Protein AF-0000000066056700 (afdb_homodimer)

Foldseek 3Di:
DPPDDDDDPPDDFFDVLLVQLLCCLAPFDADDPLLLLLLLLLVLLLLLQLLLCCLPPVVLVVLAAEDPPNDDADVLFFQAFLARGGYHLLRQLLNSLLSSQQLPQWWWAAALAIDGLSSLLSLLLRLLQSQQSVCVVVVNNVLFRFVLLSSSLSLQLLLQLRLQRHYPHLVVLFFHSLLSSLLSSLSSSCVSVVHDSQLSSQLNQCSQLVDGDGCVCQDPPNPDRCSSRSSSNSSSSSNVSSVVSVVPDGHDRYQAPPPPRHNCVPRVVVDDTDRPDRGHRLSSSWIFTRLARADPLLQQVLVFLLVVLVVCVVVVHACLPWWQAKEKEWAPVLCRRAPDDDADDALSNQRSHSLLSSQCCSRVSDGDHSLCSGPPHPSNPDVSSVSSSVRYDYDYDVVLHVQCSPSVRNWSKMKMWTATPVGDIDIDIDGHGQRGSPDPCNSVSSLVSSLVSLVSSEPNVLSVVLVVLSVDPCSRRHRSNVSSVSSYHDDDPPDD/DPPDDDDDPPDDFFDVLLVQLLCCLAPFDADDPLLLLLLLLLVLLLLLQLLLQCLPPVVLVVLAAEDPPNDDADVLFFQAFLARGGYHLLRQLLNSLLSSQQLVQWWWAAALAIDGLSSLLSLLLRLLQSQQSVCVVVVNNVLFRFVLLSSSLSLSLLLQLRLQRHYPHLVVLFFHSLLSSLLSSLSSSCVSVVHDSQLSSQLNQCSQLVDGDGCVCQDPPNPDRCSSRSSSNSSSSSNVSSVVSVVPDGHDRYQAPPPPRHNCVPRVVVDDTDRPDRGHRLSSSWIFTRLARADPLLQQVLVQLLVVLVVCVVVVHACLPWWQAKEKEWAPVLCRRQPDDDADDALSNQRSHSLLSSQCCSRVSDGDHSLCSGPPHPSNPDVSSVSSSVRYDYDYDVVLHVQCSPSVRNWSKMKMWTATPVGDIDIDIDGHGQRGSPDPCNSVSSLVSSLVSLVSSEPNVLSVVLVVLSVDPCSRRHRSNVSSVSSYHDDDPPDD

InterPro domains:
  IPR005656 MmgE/PrpD [PTHR16943] (7-490)
  IPR012705 2-methylcitrate dehydratase PrpD [TIGR02330] (15-488)
  IPR036148 MmgE/PrpD superfamily [SSF103378] (14-487)
  IPR042183 MmgE/PrpD superfamily, domain 1 [G3DSA:1.10.4100.10] (17-473)
  IPR042188 MmgE/PrpD superfamily, domain 2 [G3DSA:3.30.1330.120] (291-434)
  IPR045336 MmgE/PrpD, N-terminal [PF03972] (21-275)
  IPR045337 MmgE/PrpD, C-terminal [PF19305] (294-468)

Secondary structure (DSSP, 8-state):
-----PEE-PPPPPPHHHHHHHHHHHH-----HHHHHHHHHHHHHHHHHHHHHHHH-HHHHHH-SSPTTT----TT-EEPTTSS-EE-HHHHHHHHHHHHHTTS-SEEB-SSS-B-GGGGHHHHHHHHHHHHHHHHHTT-GGGPPBHHHHHHHHHHHHHHHHHHHHH--GGGGTB-THHHHHHHHHHHHHHHTT--HHHHHHHHHHHHHS---BSGGGSTT---THHHHHHHHHHHHHHHHHHHHHTT----TTTTTSTTTSHHHHTSTT------S-SSSHHHHHPEEPSSSS-GGGHHHHHHHHHHHHHHHHTT--HHHHEEEEEEEE-HHHHHHS-EES---SHHHHHT-HHHHHHHHHHH-S---GGGGSTTSGGGG-HHHHHHHHTEEEEE-HHHHHHHH-TTT----EEEEEEETTS-EEEEEESS-TTSTTSTTHHHHHHHHHHHHHTTTS-HHHHHHHHHHHHSGGGGGSBHHHHHHTTSPPP-----/-----PEE-PPPPPPHHHHHHHHHHHH-----HHHHHHHHHHHHHHHHHHHHHHHH-HHHHHH-SSPTTT----TT-EEPTTSS-EE-HHHHHHHHHHHHHTTS-SEEB-SSS-B-GGGGHHHHHHHHHHHHHHHHHTT-GGGPPBHHHHHHHHHHHHHHHHHHHHH--SGGGTB-THHHHHHHHHHHHHHHTT--HHHHHHHHHHHHHS---BSGGGSTT---THHHHHHHHHHHHHHHHHHHHHTT----TTTTTSTTTSHHHHTSTT------S-SSSHHHHHPEEPSSSS-GGGHHHHHHHHHHHHHHHHTT--HHHHEEEEEEEE-HHHHHHS-EES---SHHHHHT-HHHHHHHHHHH-S---GGGGSTTSGGGG-HHHHHHHHTEEEEE-HHHHHHHH-TTT----EEEEEEETTS-EEEEEESS-TTSTTSTTHHHHHHHHHHHHHTTTS-HHHHHHHHHHHHSGGGGGSBHHHHHHTTSPPP-----

Structure (mmCIF, N/CA/C/O backbone):
data_AF-0000000066056700-model_v1
#
loop_
_entity.id
_entity.type
_entity.pdbx_description
1 polymer '2-methylcitrate dehydratase-like protein oryR'
#
loop_
_atom_site.group_PDB
_atom_site.id
_atom_site.type_symbol
_atom_site.label_atom_id
_atom_site.label_alt_id
_atom_site.label_comp_id
_atom_site.label_asym_id
_atom_site.label_entity_id
_atom_site.label_seq_id
_atom_site.pdbx_PDB_ins_code
_atom_site.Cartn_x
_atom_site.Cartn_y
_atom_site.Cartn_z
_atom_site.occupancy
_atom_site.B_iso_or_equiv
_atom_site.auth_seq_id
_atom_site.auth_comp_id
_atom_site.auth_asym_id
_atom_site.auth_atom_id
_atom_site.pdbx_PDB_model_num
ATOM 1 N N . MET A 1 1 ? 27.094 -11.438 -21.078 1 29.12 1 MET A N 1
ATOM 2 C CA . MET A 1 1 ? 26.281 -11.141 -19.891 1 29.12 1 MET A CA 1
ATOM 3 C C . MET A 1 1 ? 26.453 -12.227 -18.828 1 29.12 1 MET A C 1
ATOM 5 O O . MET A 1 1 ? 26.297 -13.414 -19.125 1 29.12 1 MET A O 1
ATOM 9 N N . THR A 1 2 ? 27.297 -12.031 -17.922 1 39 2 THR A N 1
ATOM 10 C CA . THR A 1 2 ? 27.703 -12.945 -16.859 1 39 2 THR A CA 1
ATOM 11 C C . THR A 1 2 ? 26.484 -13.648 -16.266 1 39 2 THR A C 1
ATOM 13 O O . THR A 1 2 ? 25.484 -13.008 -15.938 1 39 2 THR A O 1
ATOM 16 N N . ILE A 1 3 ? 26.344 -14.906 -16.562 1 43.47 3 ILE A N 1
ATOM 17 C CA . ILE A 1 3 ? 25.344 -15.812 -16 1 43.47 3 ILE A CA 1
ATOM 18 C C . ILE A 1 3 ? 25.234 -15.594 -14.492 1 43.47 3 ILE A C 1
ATOM 20 O O . ILE A 1 3 ? 26.219 -15.711 -13.773 1 43.47 3 ILE A O 1
ATOM 24 N N . PRO A 1 4 ? 24.25 -14.969 -13.992 1 54.72 4 PRO A N 1
ATOM 25 C CA . PRO A 1 4 ? 24.266 -14.742 -12.539 1 54.72 4 PRO A CA 1
ATOM 26 C C . PRO A 1 4 ? 24.469 -16.031 -11.742 1 54.72 4 PRO A C 1
ATOM 28 O O . PRO A 1 4 ? 23.953 -17.078 -12.133 1 54.72 4 PRO A O 1
ATOM 31 N N . ALA A 1 5 ? 25.594 -16.219 -11.031 1 61.81 5 ALA A N 1
ATOM 32 C CA . ALA A 1 5 ? 25.844 -17.281 -10.055 1 61.81 5 ALA A CA 1
ATOM 33 C C . ALA A 1 5 ? 24.594 -17.562 -9.227 1 61.81 5 ALA A C 1
ATOM 35 O O . ALA A 1 5 ? 23.703 -16.734 -9.133 1 61.81 5 ALA A O 1
ATOM 36 N N . ALA A 1 6 ? 24.406 -18.875 -8.828 1 71.19 6 ALA A N 1
ATOM 37 C CA . ALA A 1 6 ? 23.312 -19.25 -7.945 1 71.19 6 ALA A CA 1
ATOM 38 C C . ALA A 1 6 ? 23.219 -18.312 -6.75 1 71.19 6 ALA A C 1
ATOM 40 O O . ALA A 1 6 ? 24.25 -17.891 -6.195 1 71.19 6 ALA A O 1
ATOM 41 N N . ASP A 1 7 ? 22 -18 -6.402 1 78.06 7 ASP A N 1
ATOM 42 C CA . ASP A 1 7 ? 21.828 -17.094 -5.266 1 78.06 7 ASP A CA 1
ATOM 43 C C . ASP A 1 7 ? 22.172 -17.812 -3.953 1 78.06 7 ASP A C 1
ATOM 45 O O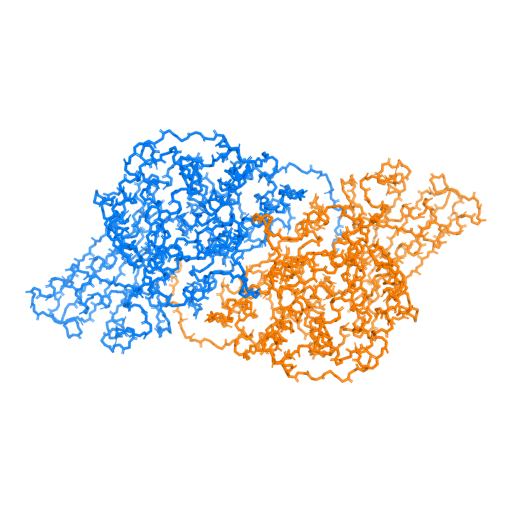 . ASP A 1 7 ? 21.906 -19 -3.795 1 78.06 7 ASP A O 1
ATOM 49 N N . ASP A 1 8 ? 22.969 -17.141 -3.145 1 80.19 8 ASP A N 1
ATOM 50 C CA . ASP A 1 8 ? 23.25 -17.625 -1.795 1 80.19 8 ASP A CA 1
ATOM 51 C C . ASP A 1 8 ? 22.016 -17.531 -0.902 1 80.19 8 ASP A C 1
ATOM 53 O O . ASP A 1 8 ? 21.516 -16.438 -0.629 1 80.19 8 ASP A O 1
ATOM 57 N N . ASN A 1 9 ? 21.531 -18.672 -0.328 1 88 9 ASN A N 1
ATOM 58 C CA . ASN A 1 9 ? 20.281 -18.719 0.423 1 88 9 ASN A CA 1
ATOM 59 C C . ASN A 1 9 ? 20.531 -18.812 1.925 1 88 9 ASN A C 1
ATOM 61 O O . ASN A 1 9 ? 19.641 -19.188 2.686 1 88 9 ASN A O 1
ATOM 65 N N . ASN A 1 10 ? 21.797 -18.469 2.363 1 86.44 10 ASN A N 1
ATOM 66 C CA . ASN A 1 10 ? 22.047 -18.438 3.801 1 86.44 10 ASN A CA 1
ATOM 67 C C . ASN A 1 10 ? 21.172 -17.391 4.492 1 86.44 10 ASN A C 1
ATOM 69 O O . ASN A 1 10 ? 20.984 -16.281 3.98 1 86.44 10 ASN A O 1
ATOM 73 N N . CYS A 1 11 ? 20.609 -17.859 5.582 1 83.5 11 CYS A N 1
ATOM 74 C CA . CYS A 1 11 ? 19.641 -17.016 6.273 1 83.5 11 CYS A CA 1
ATOM 75 C C . CYS A 1 11 ? 20.328 -15.844 6.953 1 83.5 11 CYS A C 1
ATOM 77 O O . CYS A 1 11 ? 21.156 -16.031 7.848 1 83.5 11 CYS A O 1
ATOM 79 N N . PRO A 1 12 ? 19.938 -14.703 6.652 1 87.69 12 PRO A N 1
ATOM 80 C CA . PRO A 1 12 ? 20.547 -13.539 7.297 1 87.69 12 PRO A CA 1
ATOM 81 C C . PRO A 1 12 ? 19.875 -13.18 8.617 1 87.69 12 PRO A C 1
ATOM 83 O O . PRO A 1 12 ? 18.781 -13.672 8.914 1 87.69 12 PRO A O 1
ATOM 86 N N . SER A 1 13 ? 20.609 -12.367 9.414 1 93.81 13 SER A N 1
ATOM 87 C CA . SER A 1 13 ? 19.953 -11.672 10.523 1 93.81 13 SER A CA 1
ATOM 88 C C . SER A 1 13 ? 19.047 -10.562 10.023 1 93.81 13 SER A C 1
ATOM 90 O O . SER A 1 13 ? 19.094 -10.188 8.852 1 93.81 13 SER A O 1
ATOM 92 N N . TYR A 1 14 ? 18.141 -10.102 10.906 1 97.44 14 TYR A N 1
ATOM 93 C CA . TYR A 1 14 ? 17.375 -8.922 10.523 1 97.44 14 TYR A CA 1
ATOM 94 C C . TYR A 1 14 ? 18.297 -7.73 10.289 1 97.44 14 TYR A C 1
ATOM 96 O O . TYR A 1 14 ? 19.344 -7.613 10.93 1 97.44 14 TYR A O 1
ATOM 104 N N . ASP A 1 15 ? 17.938 -6.891 9.367 1 98.56 15 ASP A N 1
ATOM 105 C CA . ASP A 1 15 ? 18.672 -5.637 9.164 1 98.56 15 ASP A CA 1
ATOM 106 C C . ASP A 1 15 ? 18.812 -4.875 10.477 1 98.56 15 ASP A C 1
ATOM 108 O O . ASP A 1 15 ? 17.875 -4.809 11.273 1 98.56 15 ASP A O 1
ATOM 112 N N . LYS A 1 16 ? 19.953 -4.293 10.727 1 98.25 16 LYS A N 1
ATOM 113 C CA . LYS A 1 16 ? 20.266 -3.596 11.977 1 98.25 16 LYS A CA 1
ATOM 114 C C . LYS A 1 16 ? 19.266 -2.484 12.25 1 98.25 16 LYS A C 1
ATOM 116 O O . LYS A 1 16 ? 18.906 -2.238 13.398 1 98.25 16 LYS A O 1
ATOM 121 N N . VAL A 1 17 ? 18.828 -1.78 11.25 1 98.38 17 VAL A N 1
ATOM 122 C CA . VAL A 1 17 ? 17.875 -0.684 11.398 1 98.38 17 VAL A CA 1
ATOM 123 C C . VAL A 1 17 ? 16.562 -1.215 11.953 1 98.38 17 VAL A C 1
ATOM 125 O O . VAL A 1 17 ? 15.914 -0.556 12.773 1 98.38 17 VAL A O 1
ATOM 128 N N . ILE A 1 18 ? 16.125 -2.359 11.484 1 98.88 18 ILE A N 1
ATOM 129 C CA . ILE A 1 18 ? 14.898 -2.98 11.977 1 98.88 18 ILE A CA 1
ATOM 130 C C . ILE A 1 18 ? 15.047 -3.311 13.461 1 98.88 18 ILE A C 1
ATOM 132 O O . ILE A 1 18 ? 14.148 -3.035 14.258 1 98.88 18 ILE A O 1
ATOM 136 N N . ASP A 1 19 ? 16.203 -3.896 13.82 1 98.75 19 ASP A N 1
ATOM 137 C CA . ASP A 1 19 ? 16.484 -4.195 15.219 1 98.75 19 ASP A CA 1
ATOM 138 C C . ASP A 1 19 ? 16.469 -2.926 16.062 1 98.75 19 ASP A C 1
ATOM 140 O O . ASP A 1 19 ? 15.914 -2.916 17.172 1 98.75 19 ASP A O 1
ATOM 144 N N . LEU A 1 20 ? 17.062 -1.905 15.578 1 98.75 20 LEU A N 1
ATOM 145 C CA . LEU A 1 20 ? 17.141 -0.638 16.297 1 98.75 20 LEU A CA 1
ATOM 146 C C . LEU A 1 20 ? 15.734 -0.099 16.594 1 98.75 20 LEU A C 1
ATOM 148 O O . LEU A 1 20 ? 15.461 0.346 17.719 1 98.75 20 LEU A O 1
ATOM 152 N N . ILE A 1 21 ? 14.859 -0.1 15.617 1 98.94 21 ILE A N 1
ATOM 153 C CA . ILE A 1 21 ? 13.5 0.406 15.742 1 98.94 21 ILE A CA 1
ATOM 154 C C . ILE A 1 21 ? 12.734 -0.421 16.781 1 98.94 21 ILE A C 1
ATOM 156 O O . ILE A 1 21 ? 12.094 0.131 17.672 1 98.94 21 ILE A O 1
ATOM 160 N N . VAL A 1 22 ? 12.805 -1.732 16.656 1 98.94 22 VAL A N 1
ATOM 161 C CA . VAL A 1 22 ? 12.031 -2.623 17.516 1 98.94 22 VAL A CA 1
ATOM 162 C C . VAL A 1 22 ? 12.57 -2.562 18.938 1 98.94 22 VAL A C 1
ATOM 164 O O . VAL A 1 22 ? 11.797 -2.523 19.906 1 98.94 22 VAL A O 1
ATOM 167 N N . ASP A 1 23 ? 13.914 -2.564 19.094 1 98.81 23 ASP A N 1
ATOM 168 C CA . ASP A 1 23 ? 14.508 -2.463 20.422 1 98.81 23 ASP A CA 1
ATOM 169 C C . ASP A 1 23 ? 14.07 -1.179 21.125 1 98.81 23 ASP A C 1
ATOM 171 O O . ASP A 1 23 ? 13.742 -1.192 22.312 1 98.81 23 ASP A O 1
ATOM 175 N N . TYR A 1 24 ? 14.078 -0.14 20.453 1 98.88 24 TYR A N 1
ATOM 176 C CA . TYR A 1 24 ? 13.617 1.125 21.016 1 98.88 24 TYR A CA 1
ATOM 177 C C . TYR A 1 24 ? 12.148 1.048 21.406 1 98.88 24 TYR A C 1
ATOM 179 O O . TYR A 1 24 ? 11.766 1.463 22.516 1 98.88 24 TYR A O 1
ATOM 187 N N . ALA A 1 25 ? 11.289 0.57 20.5 1 98.88 25 ALA A N 1
ATOM 188 C CA . ALA A 1 25 ? 9.852 0.498 20.734 1 98.88 25 ALA A CA 1
ATOM 189 C C . ALA A 1 25 ? 9.531 -0.302 21.984 1 98.88 25 ALA A C 1
ATOM 191 O O . ALA A 1 25 ? 8.602 0.033 22.734 1 98.88 25 ALA A O 1
ATOM 192 N N . TYR A 1 26 ? 10.297 -1.309 22.297 1 98.75 26 TYR A N 1
ATOM 193 C CA . TYR A 1 26 ? 9.953 -2.25 23.359 1 98.75 26 TYR A CA 1
ATOM 194 C C . TYR A 1 26 ? 10.703 -1.931 24.641 1 98.75 26 TYR A C 1
ATOM 196 O O . TYR A 1 26 ? 10.234 -2.24 25.734 1 98.75 26 TYR A O 1
ATOM 204 N N . ASP A 1 27 ? 11.867 -1.273 24.531 1 98.12 27 ASP A N 1
ATOM 205 C CA . ASP A 1 27 ? 12.734 -1.268 25.703 1 98.12 27 ASP A CA 1
ATOM 206 C C . ASP A 1 27 ? 12.898 0.145 26.266 1 98.12 27 ASP A C 1
ATOM 208 O O . ASP A 1 27 ? 13.18 0.323 27.453 1 98.12 27 ASP A O 1
ATOM 212 N N . TYR A 1 28 ? 12.859 1.125 25.453 1 98.44 28 TYR A N 1
ATOM 213 C CA . TYR A 1 28 ? 13.188 2.473 25.906 1 98.44 28 TYR A CA 1
ATOM 214 C C . TYR A 1 28 ? 12.141 2.992 26.891 1 98.44 28 TYR A C 1
ATOM 216 O O . TYR A 1 28 ? 10.938 2.904 26.625 1 98.44 28 TYR A O 1
ATOM 224 N N . GLU A 1 29 ? 12.539 3.463 28 1 98.44 29 GLU A N 1
ATOM 225 C CA . GLU A 1 29 ? 11.672 4.09 28.984 1 98.44 29 GLU A CA 1
ATOM 226 C C . GLU A 1 29 ? 11.711 5.613 28.875 1 98.44 29 GLU A C 1
ATOM 228 O O . GLU A 1 29 ? 12.781 6.219 28.922 1 98.44 29 GLU A O 1
ATOM 233 N N . ILE A 1 30 ? 10.586 6.238 28.75 1 98.31 30 ILE A N 1
ATOM 234 C CA . ILE A 1 30 ? 10.492 7.684 28.594 1 98.31 30 ILE A CA 1
ATOM 235 C C . ILE A 1 30 ? 10.633 8.359 29.953 1 98.31 30 ILE A C 1
ATOM 237 O O . ILE A 1 30 ? 9.766 8.211 30.812 1 98.31 30 ILE A O 1
ATOM 241 N N . ASP A 1 31 ? 11.656 9.086 30.156 1 97 31 ASP A N 1
ATOM 242 C CA . ASP A 1 31 ? 11.898 9.789 31.422 1 97 31 ASP A CA 1
ATOM 243 C C . ASP A 1 31 ? 11.938 11.297 31.203 1 97 31 ASP A C 1
ATOM 245 O O . ASP A 1 31 ? 12.633 12.016 31.922 1 97 31 ASP A O 1
ATOM 249 N N . SER A 1 32 ? 11.219 11.852 30.344 1 98.19 32 SER A N 1
ATOM 250 C CA . SER A 1 32 ? 11.188 13.273 30.016 1 98.19 32 SER A CA 1
ATOM 251 C C . SER A 1 32 ? 9.828 13.891 30.359 1 98.19 32 SER A C 1
ATOM 253 O O . SER A 1 32 ? 8.844 13.664 29.641 1 98.19 32 SER A O 1
ATOM 255 N N . PRO A 1 33 ? 9.789 14.688 31.438 1 97.75 33 PRO A N 1
ATOM 256 C CA . PRO A 1 33 ? 8.531 15.375 31.75 1 97.75 33 PRO A CA 1
ATOM 257 C C . PRO A 1 33 ? 8.039 16.25 30.594 1 97.75 33 PRO A C 1
ATOM 259 O O . PRO A 1 33 ? 6.836 16.328 30.344 1 97.75 33 PRO A O 1
ATOM 262 N N . ALA A 1 34 ? 8.938 16.891 29.891 1 97.69 34 ALA A N 1
ATOM 263 C CA . ALA A 1 34 ? 8.578 17.719 28.75 1 97.69 34 ALA A CA 1
ATOM 264 C C . ALA A 1 34 ? 7.906 16.891 27.656 1 97.69 34 ALA A C 1
ATOM 266 O O . ALA A 1 34 ? 6.938 17.344 27.031 1 97.69 34 ALA A O 1
ATOM 267 N N . ALA A 1 35 ? 8.438 15.688 27.406 1 98.69 35 ALA A N 1
ATOM 268 C CA . ALA A 1 35 ? 7.844 14.812 26.406 1 98.69 35 ALA A CA 1
ATOM 269 C C . ALA A 1 35 ? 6.414 14.438 26.781 1 98.69 35 ALA A C 1
ATOM 271 O O . ALA A 1 35 ? 5.523 14.43 25.922 1 98.69 35 ALA A O 1
ATOM 272 N N . TRP A 1 36 ? 6.195 14.125 28.031 1 98.44 36 TRP A N 1
ATOM 273 C CA . TRP A 1 36 ? 4.863 13.742 28.484 1 98.44 36 TRP A CA 1
ATOM 274 C C . TRP A 1 36 ? 3.885 14.898 28.328 1 98.44 36 TRP A C 1
ATOM 276 O O . TRP A 1 36 ? 2.754 14.711 27.875 1 98.44 36 TRP A O 1
ATOM 286 N N . THR A 1 37 ? 4.312 16.078 28.734 1 98 37 THR A N 1
ATOM 287 C CA . THR A 1 37 ? 3.477 17.266 28.625 1 98 37 THR A CA 1
ATOM 288 C C . THR A 1 37 ? 3.117 17.531 27.172 1 98 37 THR A C 1
ATOM 290 O O . THR A 1 37 ? 1.949 17.766 26.844 1 98 37 THR A O 1
ATOM 293 N N . ARG A 1 38 ? 4.062 17.5 26.312 1 98.5 38 ARG A N 1
ATOM 294 C CA . ARG A 1 38 ? 3.844 17.828 24.906 1 98.5 38 ARG A CA 1
ATOM 295 C C . ARG A 1 38 ? 3.098 16.703 24.188 1 98.5 38 ARG A C 1
ATOM 297 O O . ARG A 1 38 ? 2.375 16.953 23.234 1 98.5 38 ARG A O 1
ATOM 304 N N . ALA A 1 39 ? 3.27 15.453 24.703 1 98.81 39 ALA A N 1
ATOM 305 C CA . ALA A 1 39 ? 2.482 14.359 24.156 1 98.81 39 ALA A CA 1
ATOM 306 C C . ALA A 1 39 ? 0.99 14.586 24.375 1 98.81 39 ALA A C 1
ATOM 308 O O . ALA A 1 39 ? 0.173 14.273 23.5 1 98.81 39 ALA A O 1
ATOM 309 N N . LYS A 1 40 ? 0.618 15.055 25.547 1 98.69 40 LYS A N 1
ATOM 310 C CA . LYS A 1 40 ? -0.779 15.383 25.812 1 98.69 40 LYS A CA 1
ATOM 311 C C . LYS A 1 40 ? -1.273 16.5 24.891 1 98.69 40 LYS A C 1
ATOM 313 O O . LYS A 1 40 ? -2.396 16.438 24.391 1 98.69 40 LYS A O 1
ATOM 318 N N . ALA A 1 41 ? -0.438 17.484 24.656 1 98.56 41 ALA A N 1
ATOM 319 C CA . ALA A 1 41 ? -0.779 18.562 23.734 1 98.56 41 ALA A CA 1
ATOM 320 C C . ALA A 1 41 ? -0.946 18.031 22.312 1 98.56 41 ALA A C 1
ATOM 322 O O . ALA A 1 41 ? -1.882 18.422 21.609 1 98.56 41 ALA A O 1
ATOM 323 N N . ALA A 1 42 ? -0.01 17.188 21.891 1 98.81 42 ALA A N 1
ATOM 324 C CA . ALA A 1 42 ? -0.068 16.594 20.562 1 98.81 42 ALA A CA 1
ATOM 325 C C . ALA A 1 42 ? -1.352 15.789 20.375 1 98.81 42 ALA A C 1
ATOM 327 O O . ALA A 1 42 ? -1.965 15.82 19.312 1 98.81 42 ALA A O 1
ATOM 328 N N . LEU A 1 43 ? -1.718 15.062 21.375 1 98.88 43 LEU A N 1
ATOM 329 C CA . LEU A 1 43 ? -2.92 14.234 21.359 1 98.88 43 LEU A CA 1
ATOM 330 C C . LEU A 1 43 ? -4.16 15.086 21.094 1 98.88 43 LEU A C 1
ATOM 332 O O . LEU A 1 43 ? -4.926 14.805 20.172 1 98.88 43 LEU A O 1
ATOM 336 N N . ILE A 1 44 ? -4.371 16.125 21.875 1 98.69 44 ILE A N 1
ATOM 337 C CA . ILE A 1 44 ? -5.59 16.922 21.766 1 98.69 44 ILE A CA 1
ATOM 338 C C . ILE A 1 44 ? -5.551 17.75 20.5 1 98.69 44 ILE A C 1
ATOM 340 O O . ILE A 1 44 ? -6.586 17.984 19.859 1 98.69 44 ILE A O 1
ATOM 344 N N . ASP A 1 45 ? -4.34 18.219 20.109 1 98.75 45 ASP A N 1
ATOM 345 C CA . ASP A 1 45 ? -4.184 18.938 18.859 1 98.75 45 ASP A CA 1
ATOM 346 C C . ASP A 1 45 ? -4.594 18.078 17.672 1 98.75 45 ASP A C 1
ATOM 348 O O . ASP A 1 45 ? -5.344 18.531 16.797 1 98.75 45 ASP A O 1
ATOM 352 N N . ALA A 1 46 ? -4.105 16.891 17.641 1 98.88 46 ALA A N 1
ATOM 353 C CA . ALA A 1 46 ? -4.395 15.961 16.547 1 98.88 46 ALA A CA 1
ATOM 354 C C . ALA A 1 46 ? -5.883 15.633 16.484 1 98.88 46 ALA A C 1
ATOM 356 O O . ALA A 1 46 ? -6.477 15.609 15.414 1 98.88 46 ALA A O 1
ATOM 357 N N . LEU A 1 47 ? -6.453 15.352 17.609 1 98.88 47 LEU A N 1
ATOM 358 C CA . LEU A 1 47 ? -7.875 15.016 17.625 1 98.88 47 LEU A CA 1
ATOM 359 C C . LEU A 1 47 ? -8.727 16.234 17.281 1 98.88 47 LEU A C 1
ATOM 361 O O . LEU A 1 47 ? -9.781 16.094 16.656 1 98.88 47 LEU A O 1
ATOM 365 N N . GLY A 1 48 ? -8.305 17.422 17.75 1 98.69 48 GLY A N 1
ATOM 366 C CA . GLY A 1 48 ? -8.961 18.641 17.297 1 98.69 48 GLY A CA 1
ATOM 367 C C . GLY A 1 48 ? -8.914 18.812 15.789 1 98.69 48 GLY A C 1
ATOM 368 O O . GLY A 1 48 ? -9.93 19.141 15.172 1 98.69 48 GLY A O 1
ATOM 369 N N . ALA A 1 49 ? -7.75 18.641 15.219 1 98.25 49 ALA A N 1
ATOM 370 C CA . ALA A 1 49 ? -7.594 18.734 13.766 1 98.25 49 ALA A CA 1
ATOM 371 C C . ALA A 1 49 ? -8.477 17.719 13.047 1 98.25 49 ALA A C 1
ATOM 373 O O . ALA A 1 49 ? -9.047 18.016 11.992 1 98.25 49 ALA A O 1
ATOM 374 N N . ALA A 1 50 ? -8.555 16.516 13.602 1 98.75 50 ALA A N 1
ATOM 375 C CA . ALA A 1 50 ? -9.391 15.469 13.023 1 98.75 50 ALA A CA 1
ATOM 376 C C . ALA A 1 50 ? -10.844 15.922 12.922 1 98.75 50 ALA A C 1
ATOM 378 O O . ALA A 1 50 ? -11.477 15.773 11.875 1 98.75 50 ALA A O 1
ATOM 379 N N . ILE A 1 51 ? -11.352 16.438 14 1 98.5 51 ILE A N 1
ATOM 380 C CA . ILE A 1 51 ? -12.742 16.891 14.047 1 98.5 51 ILE A CA 1
ATOM 381 C C . ILE A 1 51 ? -12.938 18.078 13.102 1 98.5 51 ILE A C 1
ATOM 383 O O . ILE A 1 51 ? -13.945 18.141 12.398 1 98.5 51 ILE A O 1
ATOM 387 N N . GLU A 1 52 ? -11.961 18.984 13.062 1 97.44 52 GLU A N 1
ATOM 388 C CA . GLU A 1 52 ? -12.008 20.109 12.133 1 97.44 52 GLU A CA 1
ATOM 389 C C . GLU A 1 52 ? -12.117 19.625 10.688 1 97.44 52 GLU A C 1
ATOM 391 O O . GLU A 1 52 ? -12.914 20.156 9.906 1 97.44 52 GLU A O 1
ATOM 396 N N . SER A 1 53 ? -11.398 18.625 10.312 1 97.19 53 SER A N 1
ATOM 397 C CA . SER A 1 53 ? -11.352 18.125 8.945 1 97.19 53 SER A CA 1
ATOM 398 C C . SER A 1 53 ? -12.719 17.625 8.492 1 97.19 53 SER A C 1
ATOM 400 O O . SER A 1 53 ? -13.188 17.984 7.41 1 97.19 53 SER A O 1
ATOM 402 N N . ILE A 1 54 ? -13.375 16.766 9.266 1 96.75 54 ILE A N 1
ATOM 403 C CA . ILE A 1 54 ? -14.625 16.156 8.805 1 96.75 54 ILE A CA 1
ATOM 404 C C . ILE A 1 54 ? -15.75 17.188 8.867 1 96.75 54 ILE A C 1
ATOM 406 O O . ILE A 1 54 ? -16.766 17.047 8.18 1 96.75 54 ILE A O 1
ATOM 410 N N . HIS A 1 55 ? -15.555 18.25 9.703 1 95.62 55 HIS A N 1
ATOM 411 C CA . HIS A 1 55 ? -16.578 19.281 9.789 1 95.62 55 HIS A CA 1
ATOM 412 C C . HIS A 1 55 ? -16.438 20.281 8.633 1 95.62 55 HIS A C 1
ATOM 414 O O . HIS A 1 55 ? -17.453 20.734 8.078 1 95.62 55 HIS A O 1
ATOM 420 N N . THR A 1 56 ? -15.227 20.609 8.266 1 93.12 56 THR A N 1
ATOM 421 C CA . THR A 1 56 ? -15.023 21.75 7.363 1 93.12 56 THR A CA 1
ATOM 422 C C . THR A 1 56 ? -14.727 21.266 5.949 1 93.12 56 THR A C 1
ATOM 424 O O . THR A 1 56 ? -14.797 22.031 4.992 1 93.12 56 THR A O 1
ATOM 427 N N . SER A 1 57 ? -14.375 20.062 5.762 1 93.62 57 SER A N 1
ATOM 428 C CA . SER A 1 57 ? -14.055 19.531 4.438 1 93.62 57 SER A CA 1
ATOM 429 C C . SER A 1 57 ? -15.031 18.438 4.027 1 93.62 57 SER A C 1
ATOM 431 O O . SER A 1 57 ? -14.906 17.297 4.473 1 93.62 57 SER A O 1
ATOM 433 N N . PRO A 1 58 ? -15.914 18.75 3.127 1 93.38 58 PRO A N 1
ATOM 434 C CA . PRO A 1 58 ? -16.812 17.719 2.617 1 93.38 58 PRO A CA 1
ATOM 435 C C . PRO A 1 58 ? -16.062 16.578 1.924 1 93.38 58 PRO A C 1
ATOM 437 O O . PRO A 1 58 ? -16.5 15.43 1.969 1 93.38 58 PRO A O 1
ATOM 440 N N . GLU A 1 59 ? -14.922 16.875 1.312 1 93.38 59 GLU A N 1
ATOM 441 C CA . GLU A 1 59 ? -14.125 15.867 0.639 1 93.38 59 GLU A CA 1
ATOM 442 C C . GLU A 1 59 ? -13.562 14.859 1.636 1 93.38 59 GLU A C 1
ATOM 444 O O . GLU A 1 59 ? -13.578 13.648 1.383 1 93.38 59 GLU A O 1
ATOM 449 N N . CYS A 1 60 ? -13.078 15.352 2.738 1 95.75 60 CYS A N 1
ATOM 450 C CA . CYS A 1 60 ? -12.586 14.461 3.787 1 95.75 60 CYS A CA 1
ATOM 451 C C . CYS A 1 60 ? -13.727 13.617 4.355 1 95.75 60 CYS A C 1
ATOM 453 O O . CYS A 1 60 ? -13.586 12.406 4.504 1 95.75 60 CYS A O 1
ATOM 455 N N . ALA A 1 61 ? -14.859 14.258 4.648 1 96.44 61 ALA A N 1
ATOM 456 C CA . ALA A 1 61 ? -16 13.586 5.254 1 96.44 61 ALA A CA 1
ATOM 457 C C . ALA A 1 61 ? -16.531 12.469 4.352 1 96.44 61 ALA A C 1
ATOM 459 O O . ALA A 1 61 ? -17 11.438 4.836 1 96.44 61 ALA A O 1
ATOM 460 N N . ALA A 1 62 ? -16.406 12.641 3.074 1 95.69 62 ALA A N 1
ATOM 461 C CA . ALA A 1 62 ? -16.938 11.688 2.111 1 95.69 62 ALA A CA 1
ATOM 462 C C . ALA A 1 62 ? -16.156 10.375 2.139 1 95.69 62 ALA A C 1
ATOM 464 O O . ALA A 1 62 ? -16.656 9.336 1.701 1 95.69 62 ALA A O 1
ATOM 465 N N . MET A 1 63 ? -14.945 10.344 2.65 1 96.25 63 MET A N 1
ATOM 466 C CA . MET A 1 63 ? -14.078 9.172 2.6 1 96.25 63 MET A CA 1
ATOM 467 C C . MET A 1 63 ? -14.172 8.367 3.891 1 96.25 63 MET A C 1
ATOM 469 O O . MET A 1 63 ? -13.703 7.227 3.955 1 96.25 63 MET A O 1
ATOM 473 N N . ILE A 1 64 ? -14.758 8.953 4.953 1 95.69 64 ILE A N 1
ATOM 474 C CA . ILE A 1 64 ? -14.688 8.312 6.262 1 95.69 64 ILE A CA 1
ATOM 475 C C . ILE A 1 64 ? -15.922 7.445 6.477 1 95.69 64 ILE A C 1
ATOM 477 O O . ILE A 1 64 ? -16.953 7.641 5.82 1 95.69 64 ILE A O 1
ATOM 481 N N . GLY A 1 65 ? -15.82 6.496 7.355 1 92.62 65 GLY A N 1
ATOM 482 C CA . GLY A 1 65 ? -16.922 5.598 7.668 1 92.62 65 GLY A CA 1
ATOM 483 C C . GLY A 1 65 ? -16.734 4.211 7.082 1 92.62 65 GLY A C 1
ATOM 484 O O . GLY A 1 65 ? -15.656 3.863 6.609 1 92.62 65 GLY A O 1
ATOM 485 N N . PRO A 1 66 ? -17.766 3.383 7.145 1 88.31 66 PRO A N 1
ATOM 486 C CA . PRO A 1 66 ? -17.656 1.978 6.746 1 88.31 66 PRO A CA 1
ATOM 487 C C . PRO A 1 66 ? -17.297 1.809 5.273 1 88.31 66 PRO A C 1
ATOM 489 O O . PRO A 1 66 ? -17.703 2.615 4.434 1 88.31 66 PRO A O 1
ATOM 492 N N . VAL A 1 67 ? -16.562 0.778 5.047 1 83.75 67 VAL A N 1
ATOM 493 C CA . VAL A 1 67 ? -16.203 0.419 3.678 1 83.75 67 VAL A CA 1
ATOM 494 C C . VAL A 1 67 ? -17.422 -0.124 2.943 1 83.75 67 VAL A C 1
ATOM 496 O O . VAL A 1 67 ? -18.328 -0.705 3.561 1 83.75 67 VAL A O 1
ATOM 499 N N . TRP A 1 68 ? -17.5 0.059 1.727 1 82.56 68 TRP A N 1
ATOM 500 C CA . TRP A 1 68 ? -18.562 -0.448 0.854 1 82.56 68 TRP A CA 1
ATOM 501 C C . TRP A 1 68 ? -18.609 -1.973 0.88 1 82.56 68 TRP A C 1
ATOM 503 O O . TRP A 1 68 ? -17.562 -2.629 0.799 1 82.56 68 TRP A O 1
ATOM 513 N N . PRO A 1 69 ? -19.828 -2.656 0.888 1 76.94 69 PRO A N 1
ATOM 514 C CA . PRO A 1 69 ? -21.156 -2.047 0.999 1 76.94 69 PRO A CA 1
ATOM 515 C C . PRO A 1 69 ? -21.469 -1.555 2.41 1 76.94 69 PRO A C 1
ATOM 517 O O . PRO A 1 69 ? -20.938 -2.102 3.387 1 76.94 69 PRO A O 1
ATOM 520 N N . GLN A 1 70 ? -22 -0.184 2.449 1 64.19 70 GLN A N 1
ATOM 521 C CA . GLN A 1 70 ? -22.25 0.523 3.701 1 64.19 70 GLN A CA 1
ATOM 522 C C . GLN A 1 70 ? -22.781 -0.426 4.773 1 64.19 70 GLN A C 1
ATOM 524 O O . GLN A 1 70 ? -23.875 -0.968 4.645 1 64.19 70 GLN A O 1
ATOM 529 N N . THR A 1 71 ? -21.672 -1.073 5.242 1 58.41 71 THR A N 1
ATOM 530 C CA . THR A 1 71 ? -21.797 -2.133 6.238 1 58.41 71 THR A CA 1
ATOM 531 C C . THR A 1 71 ? -22.25 -1.566 7.578 1 58.41 71 THR A C 1
ATOM 533 O O . THR A 1 71 ? -22.125 -0.367 7.828 1 58.41 71 THR A O 1
ATOM 536 N N . ALA A 1 72 ? -22.641 -2.453 8.258 1 62.72 72 ALA A N 1
ATOM 537 C CA . ALA A 1 72 ? -23.125 -2.568 9.633 1 62.72 72 ALA A CA 1
ATOM 538 C C . ALA A 1 72 ? -22.078 -2.111 10.633 1 62.72 72 ALA A C 1
ATOM 540 O O . ALA A 1 72 ? -20.891 -2.062 10.305 1 62.72 72 ALA A O 1
ATOM 541 N N . THR A 1 73 ? -22.359 -1.484 11.516 1 82.25 73 THR A N 1
ATOM 542 C CA . THR A 1 73 ? -21.609 -1.245 12.742 1 82.25 73 THR A CA 1
ATOM 543 C C . THR A 1 73 ? -20.766 -2.463 13.102 1 82.25 73 THR A C 1
ATOM 545 O O . THR A 1 73 ? -21.25 -3.598 13.039 1 82.25 73 THR A O 1
ATOM 548 N N . VAL A 1 74 ? -19.422 -2.264 13.211 1 86.31 74 VAL A N 1
ATOM 549 C CA . VAL A 1 74 ? -18.547 -3.34 13.664 1 86.31 74 VAL A CA 1
ATOM 550 C C . VAL A 1 74 ? -18.531 -3.395 15.188 1 86.31 74 VAL A C 1
ATOM 552 O O . VAL A 1 74 ? -17.891 -2.566 15.836 1 86.31 74 VAL A O 1
ATOM 555 N N . PRO A 1 75 ? -19.234 -4.344 15.734 1 86.44 75 PRO A N 1
ATOM 556 C CA . PRO A 1 75 ? -19.203 -4.434 17.188 1 86.44 75 PRO A CA 1
ATOM 557 C C . PRO A 1 75 ? -17.781 -4.566 17.75 1 86.44 75 PRO A C 1
ATOM 559 O O . PRO A 1 75 ? -17 -5.391 17.266 1 86.44 75 PRO A O 1
ATOM 562 N N . GLY A 1 76 ? -17.469 -3.736 18.703 1 90.81 76 GLY A N 1
ATOM 563 C CA . GLY A 1 76 ? -16.156 -3.77 19.312 1 90.81 76 GLY A CA 1
ATOM 564 C C . GLY A 1 76 ? -15.102 -3.051 18.484 1 90.81 76 GLY A C 1
ATOM 565 O O . GLY A 1 76 ? -13.938 -2.98 18.875 1 90.81 76 GLY A O 1
ATOM 566 N N . GLY A 1 77 ? -15.555 -2.529 17.312 1 93.81 77 GLY A N 1
ATOM 567 C CA . GLY A 1 77 ? -14.625 -1.807 16.453 1 93.81 77 GLY A CA 1
ATOM 568 C C . GLY A 1 77 ? -14.281 -0.425 16.984 1 93.81 77 GLY A C 1
ATOM 569 O O . GLY A 1 77 ? -14.672 -0.064 18.094 1 93.81 77 GLY A O 1
ATOM 570 N N . PHE A 1 78 ? -13.57 0.293 16.25 1 96.62 78 PHE A N 1
ATOM 571 C CA . PHE A 1 78 ? -13.133 1.637 16.609 1 96.62 78 PHE A CA 1
ATOM 572 C C . PHE A 1 78 ? -14.273 2.633 16.484 1 96.62 78 PHE A C 1
ATOM 574 O O . PHE A 1 78 ? -14.898 2.73 15.414 1 96.62 78 PHE A O 1
ATOM 581 N N . ARG A 1 79 ? -14.531 3.322 17.516 1 96.94 79 ARG A N 1
ATOM 582 C CA . ARG A 1 79 ? -15.484 4.422 17.438 1 96.94 79 ARG A CA 1
ATOM 583 C C . ARG A 1 79 ? -14.812 5.707 16.969 1 96.94 79 ARG A C 1
ATOM 585 O O . ARG A 1 79 ? -13.93 6.234 17.641 1 96.94 79 ARG A O 1
ATOM 592 N N . LEU A 1 80 ? -15.234 6.199 15.844 1 97.62 80 LEU A N 1
ATOM 593 C CA . LEU A 1 80 ? -14.555 7.297 15.172 1 97.62 80 LEU A CA 1
ATOM 594 C C . LEU A 1 80 ? -14.945 8.641 15.789 1 97.62 80 LEU A C 1
ATOM 596 O O . LEU A 1 80 ? -16.109 9.016 15.766 1 97.62 80 LEU A O 1
ATOM 600 N N . PRO A 1 81 ? -13.977 9.383 16.328 1 98.38 81 PRO A N 1
ATOM 601 C CA . PRO A 1 81 ? -14.258 10.664 16.969 1 98.38 81 PRO A CA 1
ATOM 602 C C . PRO A 1 81 ? -15.055 11.609 16.078 1 98.38 81 PRO A C 1
ATOM 604 O O . PRO A 1 81 ? -14.734 11.766 14.891 1 98.38 81 PRO A O 1
ATOM 607 N N . GLY A 1 82 ? -16.016 12.25 16.703 1 97.81 82 GLY A N 1
ATOM 608 C CA . GLY A 1 82 ? -16.812 13.25 16 1 97.81 82 GLY A CA 1
ATOM 609 C C . GLY A 1 82 ? -17.906 12.641 15.133 1 97.81 82 GLY A C 1
ATOM 610 O O . GLY A 1 82 ? -18.625 13.359 14.438 1 97.81 82 GLY A O 1
ATOM 611 N N . THR A 1 83 ? -18.078 11.289 15.133 1 96.25 83 THR A N 1
ATOM 612 C CA . THR A 1 83 ? -19.062 10.602 14.305 1 96.25 83 THR A CA 1
ATOM 613 C C . THR A 1 83 ? -19.781 9.516 15.102 1 96.25 83 THR A C 1
ATOM 615 O O . THR A 1 83 ? -19.5 9.328 16.297 1 96.25 83 THR A O 1
ATOM 618 N N . GLN A 1 84 ? -20.734 8.836 14.414 1 94.19 84 GLN A N 1
ATOM 619 C CA . GLN A 1 84 ? -21.406 7.688 15 1 94.19 84 GLN A CA 1
ATOM 620 C C . GLN A 1 84 ? -20.859 6.379 14.414 1 94.19 84 GLN A C 1
ATOM 622 O O . GLN A 1 84 ? -21.422 5.309 14.672 1 94.19 84 GLN A O 1
ATOM 627 N N . PHE A 1 85 ? -19.812 6.52 13.633 1 93.94 85 PHE A N 1
ATOM 628 C CA . PHE A 1 85 ? -19.297 5.332 12.961 1 93.94 85 PHE A CA 1
ATOM 629 C C . PHE A 1 85 ? -18.516 4.465 13.945 1 93.94 85 PHE A C 1
ATOM 631 O O . PHE A 1 85 ? -17.812 4.977 14.812 1 93.94 85 PHE A O 1
ATOM 638 N N . GLN A 1 86 ? -18.641 3.211 13.844 1 93.25 86 GLN A N 1
ATOM 639 C CA . GLN A 1 86 ? -17.812 2.189 14.477 1 93.25 86 GLN A CA 1
ATOM 640 C C . GLN A 1 86 ? -17.297 1.181 13.453 1 93.25 86 GLN A C 1
ATOM 642 O O . GLN A 1 86 ? -18.078 0.39 12.914 1 93.25 86 GLN A O 1
ATOM 647 N N . VAL A 1 87 ? -16.031 1.193 13.188 1 92.94 87 VAL A N 1
ATOM 648 C CA . VAL A 1 87 ? -15.492 0.52 12.016 1 92.94 87 VAL A CA 1
ATOM 649 C C . VAL A 1 87 ? -14.367 -0.425 12.43 1 92.94 87 VAL A C 1
ATOM 651 O O . VAL A 1 87 ? -13.953 -0.426 13.594 1 92.94 87 VAL A O 1
ATOM 654 N N . ASP A 1 88 ? -13.898 -1.279 11.531 1 92.19 88 ASP A N 1
ATOM 655 C CA . ASP A 1 88 ? -12.859 -2.26 11.828 1 92.19 88 ASP A CA 1
ATOM 656 C C . ASP A 1 88 ? -11.492 -1.591 11.953 1 92.19 88 ASP A C 1
ATOM 658 O O . ASP A 1 88 ? -11.375 -0.372 11.805 1 92.19 88 ASP A O 1
ATOM 662 N N . ALA A 1 89 ? -10.477 -2.379 12.266 1 94.56 89 ALA A N 1
ATOM 663 C CA . ALA A 1 89 ? -9.156 -1.868 12.602 1 94.56 89 ALA A CA 1
ATOM 664 C C . ALA A 1 89 ? -8.508 -1.172 11.414 1 94.56 89 ALA A C 1
ATOM 666 O O . ALA A 1 89 ? -7.805 -0.174 11.57 1 94.56 89 ALA A O 1
ATOM 667 N N . LEU A 1 90 ? -8.719 -1.71 10.195 1 95.81 90 LEU A N 1
ATOM 668 C CA . LEU A 1 90 ? -8.094 -1.122 9.016 1 95.81 90 LEU A CA 1
ATOM 669 C C . LEU A 1 90 ? -8.703 0.239 8.703 1 95.81 90 LEU A C 1
ATOM 671 O O . LEU A 1 90 ? -7.984 1.23 8.57 1 95.81 90 LEU A O 1
ATOM 675 N N . LYS A 1 91 ? -10.016 0.273 8.641 1 95 91 LYS A N 1
ATOM 676 C CA . LYS A 1 91 ? -10.703 1.521 8.312 1 95 91 LYS A CA 1
ATOM 677 C C . LYS A 1 91 ? -10.555 2.541 9.438 1 95 91 LYS A C 1
ATOM 679 O O . LYS A 1 91 ? -10.5 3.746 9.18 1 95 91 LYS A O 1
ATOM 684 N N . GLY A 1 92 ? -10.547 2.047 10.703 1 96.94 92 GLY A N 1
ATOM 685 C CA . GLY A 1 92 ? -10.312 2.959 11.812 1 96.94 92 GLY A CA 1
ATOM 686 C C . GLY A 1 92 ? -9 3.713 11.695 1 96.94 92 GLY A C 1
ATOM 687 O O . GLY A 1 92 ? -8.961 4.93 11.898 1 96.94 92 GLY A O 1
ATOM 688 N N . ALA A 1 93 ? -7.934 3 11.367 1 98.62 93 ALA A N 1
ATOM 689 C CA . ALA A 1 93 ? -6.613 3.605 11.203 1 98.62 93 ALA A CA 1
ATOM 690 C C . ALA A 1 93 ? -6.602 4.582 10.031 1 98.62 93 ALA A C 1
ATOM 692 O O . ALA A 1 93 ? -6.062 5.688 10.141 1 98.62 93 ALA A O 1
ATOM 693 N N . PHE A 1 94 ? -7.223 4.172 8.852 1 98.62 94 PHE A N 1
ATOM 694 C CA . PHE A 1 94 ? -7.309 5.035 7.676 1 98.62 94 PHE A CA 1
ATOM 695 C C . PHE A 1 94 ? -8.047 6.324 8 1 98.62 94 PHE A C 1
ATOM 697 O O . PHE A 1 94 ? -7.582 7.414 7.668 1 98.62 94 PHE A O 1
ATOM 704 N N . ASP A 1 95 ? -9.227 6.168 8.648 1 98.5 95 ASP A N 1
ATOM 705 C CA . ASP A 1 95 ? -10.117 7.301 8.875 1 98.5 95 ASP A CA 1
ATOM 706 C C . ASP A 1 95 ? -9.492 8.312 9.828 1 98.5 95 ASP A C 1
ATOM 708 O O . ASP A 1 95 ? -9.344 9.484 9.492 1 98.5 95 ASP A O 1
ATOM 712 N N . LEU A 1 96 ? -9.078 7.82 10.992 1 98.94 96 LEU A N 1
ATOM 713 C CA . LEU A 1 96 ? -8.539 8.766 11.969 1 98.94 96 LEU A CA 1
ATOM 714 C C . LEU A 1 96 ? -7.25 9.391 11.461 1 98.94 96 LEU A C 1
ATOM 716 O O . LEU A 1 96 ? -7.027 10.594 11.641 1 98.94 96 LEU A O 1
ATOM 720 N N . GLY A 1 97 ? -6.367 8.555 10.859 1 98.88 97 GLY A N 1
ATOM 721 C CA . GLY A 1 97 ? -5.156 9.117 10.281 1 98.88 97 GLY A CA 1
ATOM 722 C C . GLY A 1 97 ? -5.434 10.18 9.234 1 98.88 97 GLY A C 1
ATOM 723 O O . GLY A 1 97 ? -4.797 11.234 9.219 1 98.88 97 GLY A O 1
ATOM 724 N N . GLY A 1 98 ? -6.371 9.891 8.312 1 98.62 98 GLY A N 1
ATOM 725 C CA . GLY A 1 98 ? -6.766 10.852 7.297 1 98.62 98 GLY A CA 1
ATOM 726 C C . GLY A 1 98 ? -7.387 12.109 7.875 1 98.62 98 GLY A C 1
ATOM 727 O O . GLY A 1 98 ? -7.082 13.219 7.43 1 98.62 98 GLY A O 1
ATOM 728 N N . MET A 1 99 ? -8.227 11.93 8.891 1 98.69 99 MET A N 1
ATOM 729 C CA . MET A 1 99 ? -8.883 13.062 9.539 1 98.69 99 MET A CA 1
ATOM 730 C C . MET A 1 99 ? -7.855 14.008 10.164 1 98.69 99 MET A C 1
ATOM 732 O O . MET A 1 99 ? -7.973 15.227 10.047 1 98.69 99 MET A O 1
ATOM 736 N N . ILE A 1 100 ? -6.867 13.445 10.789 1 98.81 100 ILE A N 1
ATOM 737 C CA . ILE A 1 100 ? -5.852 14.234 11.484 1 98.81 100 ILE A CA 1
ATOM 738 C C . ILE A 1 100 ? -5.047 15.047 10.477 1 98.81 100 ILE A C 1
ATOM 740 O O . ILE A 1 100 ? -4.789 16.234 10.688 1 98.81 100 ILE A O 1
ATOM 744 N N . ARG A 1 101 ? -4.758 14.461 9.398 1 98.38 101 ARG A N 1
ATOM 745 C CA . ARG A 1 101 ? -3.789 15.031 8.469 1 98.38 101 ARG A CA 1
ATOM 746 C C . ARG A 1 101 ? -4.469 15.953 7.461 1 98.38 101 ARG A C 1
ATOM 748 O O . ARG A 1 101 ? -3.867 16.922 6.988 1 98.38 101 ARG A O 1
ATOM 755 N N . TYR A 1 102 ? -5.68 15.812 7.16 1 96.94 102 TYR A N 1
ATOM 756 C CA . TYR A 1 102 ? -6.32 16.234 5.918 1 96.94 102 TYR A CA 1
ATOM 757 C C . TYR A 1 102 ? -6.145 17.719 5.691 1 96.94 102 TYR A C 1
ATOM 759 O O . TYR A 1 102 ? -5.855 18.156 4.57 1 96.94 102 TYR A O 1
ATOM 767 N N . LEU A 1 103 ? -6.273 18.516 6.723 1 94.62 103 LEU A N 1
ATOM 768 C CA . LEU A 1 103 ? -6.25 19.969 6.551 1 94.62 103 LEU A CA 1
ATOM 769 C C . LEU A 1 103 ? -4.844 20.516 6.781 1 94.62 103 LEU A C 1
ATOM 771 O O . LEU A 1 103 ? -4.617 21.719 6.645 1 94.62 103 LEU A O 1
ATOM 775 N N . ASP A 1 104 ? -3.932 19.625 7.133 1 94.5 104 ASP A N 1
ATOM 776 C CA . ASP A 1 104 ? -2.559 20.031 7.406 1 94.5 104 ASP A CA 1
ATOM 777 C C . ASP A 1 104 ? -2.512 21.078 8.516 1 94.5 104 ASP A C 1
ATOM 779 O O . ASP A 1 104 ? -1.808 22.094 8.398 1 94.5 104 ASP A O 1
ATOM 783 N N . HIS A 1 105 ? -3.322 20.891 9.508 1 96.38 105 HIS A N 1
ATOM 784 C CA . HIS A 1 105 ? -3.42 21.844 10.617 1 96.38 105 HIS A CA 1
ATOM 785 C C . HIS A 1 105 ? -2.863 21.234 11.898 1 96.38 105 HIS A C 1
ATOM 787 O O . HIS A 1 105 ? -3.021 21.812 12.977 1 96.38 105 HIS A O 1
ATOM 793 N N . ASN A 1 106 ? -2.291 20.016 11.773 1 97.5 106 ASN A N 1
ATOM 794 C CA . ASN A 1 106 ? -1.683 19.344 12.914 1 97.5 106 ASN A CA 1
ATOM 795 C C . ASN A 1 106 ? -0.209 19.703 13.062 1 97.5 106 ASN A C 1
ATOM 797 O O . ASN A 1 106 ? 0.184 20.844 12.781 1 97.5 106 ASN A O 1
ATOM 801 N N . ASP A 1 107 ? 0.624 18.891 13.555 1 98.06 107 ASP A N 1
ATOM 802 C CA . ASP A 1 107 ? 2.014 19.203 13.867 1 98.06 107 ASP A CA 1
ATOM 803 C C . ASP A 1 107 ? 2.887 19.125 12.617 1 98.06 107 ASP A C 1
ATOM 805 O O . ASP A 1 107 ? 2.389 18.875 11.516 1 98.06 107 ASP A O 1
ATOM 809 N N . ALA A 1 108 ? 4.109 19.484 12.711 1 97.12 108 ALA A N 1
ATOM 810 C CA . ALA A 1 108 ? 5.113 19.375 11.648 1 97.12 108 ALA A CA 1
ATOM 811 C C . ALA A 1 108 ? 6.512 19.203 12.234 1 97.12 108 ALA A C 1
ATOM 813 O O . ALA A 1 108 ? 6.84 19.812 13.25 1 97.12 108 ALA A O 1
ATOM 814 N N . PHE A 1 109 ? 7.23 18.438 11.641 1 96.94 109 PHE A N 1
ATOM 815 C CA . PHE A 1 109 ? 8.617 18.25 12.039 1 96.94 109 PHE A CA 1
ATOM 816 C C . PHE A 1 109 ? 9.555 18.438 10.852 1 96.94 109 PHE A C 1
ATOM 818 O O . PHE A 1 109 ? 9.547 17.641 9.914 1 96.94 109 PHE A O 1
ATOM 825 N N . PRO A 1 110 ? 10.391 19.516 10.875 1 92.75 110 PRO A N 1
ATOM 826 C CA . PRO A 1 110 ? 11.289 19.812 9.758 1 92.75 110 PRO A CA 1
ATOM 827 C C . PRO A 1 110 ? 12.578 18.984 9.805 1 92.75 110 PRO A C 1
ATOM 829 O O . PRO A 1 110 ? 13 18.562 10.883 1 92.75 110 PRO A O 1
ATOM 832 N N . GLY A 1 111 ? 13.195 18.734 8.75 1 93.94 111 GLY A N 1
ATOM 833 C CA . GLY A 1 111 ? 14.453 18.047 8.523 1 93.94 111 GLY A CA 1
ATOM 834 C C . GLY A 1 111 ? 14.797 17.906 7.055 1 93.94 111 GLY A C 1
ATOM 835 O O . GLY A 1 111 ? 14.344 18.688 6.223 1 93.94 111 GLY A O 1
ATOM 836 N N . ALA A 1 112 ? 15.703 16.938 6.77 1 94.56 112 ALA A N 1
ATOM 837 C CA . ALA A 1 112 ? 15.938 16.625 5.363 1 94.56 112 ALA A CA 1
ATOM 838 C C . ALA A 1 112 ? 14.656 16.125 4.691 1 94.56 112 ALA A C 1
ATOM 840 O O . ALA A 1 112 ? 14.453 16.344 3.496 1 94.56 112 ALA A O 1
ATOM 841 N N . GLU A 1 113 ? 13.883 15.469 5.504 1 95.06 113 GLU A N 1
ATOM 842 C CA . GLU A 1 113 ? 12.508 15.133 5.148 1 95.06 113 GLU A CA 1
ATOM 843 C C . GLU A 1 113 ? 11.508 15.891 6.012 1 95.06 113 GLU A C 1
ATOM 845 O O . GLU A 1 113 ? 11.836 16.297 7.129 1 95.06 113 GLU A O 1
ATOM 850 N N . TRP A 1 114 ? 10.336 16.109 5.457 1 93.75 114 TRP A N 1
ATOM 851 C CA . TRP A 1 114 ? 9.289 16.844 6.156 1 93.75 114 TRP A CA 1
ATOM 852 C C . TRP A 1 114 ? 8.102 15.938 6.477 1 93.75 114 TRP A C 1
ATOM 854 O O . TRP A 1 114 ? 7.621 15.203 5.609 1 93.75 114 TRP A O 1
ATOM 864 N N . GLY A 1 115 ? 7.707 15.891 7.711 1 95.5 115 GLY A N 1
ATOM 865 C CA . GLY A 1 115 ? 6.598 15.008 8.047 1 95.5 115 GLY A CA 1
ATOM 866 C C . GLY A 1 115 ? 5.781 15.508 9.227 1 95.5 115 GLY A C 1
ATOM 867 O O . GLY A 1 115 ? 6.016 16.609 9.734 1 95.5 115 GLY A O 1
ATOM 868 N N . HIS A 1 116 ? 4.797 14.82 9.539 1 98.25 116 HIS A N 1
ATOM 869 C CA . HIS A 1 116 ? 3.824 15.086 10.586 1 98.25 116 HIS A CA 1
ATOM 870 C C . HIS A 1 116 ? 3.666 13.883 11.508 1 98.25 116 HIS A C 1
ATOM 872 O O . HIS A 1 116 ? 2.74 13.086 11.344 1 98.25 116 HIS A O 1
ATOM 878 N N . PRO A 1 117 ? 4.445 13.82 12.586 1 98.75 117 PRO A N 1
ATOM 879 C CA . PRO A 1 117 ? 4.465 12.609 13.406 1 98.75 117 PRO A CA 1
ATOM 880 C C . PRO A 1 117 ? 3.119 12.32 14.062 1 98.75 117 PRO A C 1
ATOM 882 O O . PRO A 1 117 ? 2.82 11.164 14.375 1 98.75 117 PRO A O 1
ATOM 885 N N . SER A 1 118 ? 2.279 13.344 14.25 1 98.88 118 SER A N 1
ATOM 886 C CA . SER A 1 118 ? 0.972 13.109 14.859 1 98.88 118 SER A CA 1
ATOM 887 C C . SER A 1 118 ? 0.107 12.211 13.984 1 98.88 118 SER A C 1
ATOM 889 O O . SER A 1 118 ? -0.873 11.633 14.453 1 98.88 118 SER A O 1
ATOM 891 N N . ASP A 1 119 ? 0.463 12.109 12.672 1 98.88 119 ASP A N 1
ATOM 892 C CA . ASP A 1 119 ? -0.259 11.227 11.758 1 98.88 119 ASP A CA 1
ATOM 893 C C . ASP A 1 119 ? -0.342 9.805 12.312 1 98.88 119 ASP A C 1
ATOM 895 O O . ASP A 1 119 ? -1.321 9.094 12.078 1 98.88 119 ASP A O 1
ATOM 899 N N . ASN A 1 120 ? 0.658 9.406 13.062 1 98.94 120 ASN A N 1
ATOM 900 C CA . ASN A 1 120 ? 0.744 8.047 13.594 1 98.94 120 ASN A CA 1
ATOM 901 C C . ASN A 1 120 ? -0.387 7.754 14.578 1 98.94 120 ASN A C 1
ATOM 903 O O . ASN A 1 120 ? -0.689 6.59 14.852 1 98.94 120 ASN A O 1
ATOM 907 N N . LEU A 1 121 ? -1 8.812 15.125 1 98.94 121 LEU A N 1
ATOM 908 C CA . LEU A 1 121 ? -2.055 8.633 16.109 1 98.94 121 LEU A CA 1
ATOM 909 C C . LEU A 1 121 ? -3.236 7.875 15.523 1 98.94 121 LEU A C 1
ATOM 911 O O . LEU A 1 121 ? -3.947 7.164 16.234 1 98.94 121 LEU A O 1
ATOM 915 N N . GLY A 1 122 ? -3.434 7.992 14.219 1 98.94 122 GLY A N 1
ATOM 916 C CA . GLY A 1 122 ? -4.496 7.238 13.57 1 98.94 122 GLY A CA 1
ATOM 917 C C . GLY A 1 122 ? -4.406 5.746 13.82 1 98.94 122 GLY A C 1
ATOM 918 O O . GLY A 1 122 ? -5.391 5.113 14.203 1 98.94 122 GLY A O 1
ATOM 919 N N . ALA A 1 123 ? -3.246 5.176 13.633 1 98.94 123 ALA A N 1
ATOM 920 C CA . ALA A 1 123 ? -3.031 3.748 13.852 1 98.94 123 ALA A CA 1
ATOM 921 C C . ALA A 1 123 ? -2.986 3.424 15.344 1 98.94 123 ALA A C 1
ATOM 923 O O . ALA A 1 123 ? -3.525 2.402 15.781 1 98.94 123 ALA A O 1
ATOM 924 N N . ILE A 1 124 ? -2.396 4.309 16.125 1 98.94 124 ILE A N 1
ATOM 925 C CA . ILE A 1 124 ? -2.119 4.055 17.531 1 98.94 124 ILE A CA 1
ATOM 926 C C . ILE A 1 124 ? -3.424 4.07 18.328 1 98.94 124 ILE A C 1
ATOM 928 O O . ILE A 1 124 ? -3.768 3.088 18.984 1 98.94 124 ILE A O 1
ATOM 932 N N . LEU A 1 125 ? -4.195 5.148 18.219 1 98.94 125 LEU A N 1
ATOM 933 C CA . LEU A 1 125 ? -5.391 5.301 19.047 1 98.94 125 LEU A CA 1
ATOM 934 C C . LEU A 1 125 ? -6.484 4.34 18.594 1 98.94 125 LEU A C 1
ATOM 936 O O . LEU A 1 125 ? -7.215 3.791 19.422 1 98.94 125 LEU A O 1
ATOM 940 N N . SER A 1 126 ? -6.664 4.156 17.297 1 98.75 126 SER A N 1
ATOM 941 C CA . SER A 1 126 ? -7.68 3.225 16.812 1 98.75 126 SER A CA 1
ATOM 942 C C . SER A 1 126 ? -7.395 1.805 17.297 1 98.75 126 SER A C 1
ATOM 944 O O . SER A 1 126 ? -8.305 1.096 17.719 1 98.75 126 SER A O 1
ATOM 946 N N . THR A 1 127 ? -6.141 1.382 17.25 1 98.75 127 THR A N 1
ATOM 947 C CA . THR A 1 127 ? -5.754 0.057 17.719 1 98.75 127 THR A CA 1
ATOM 948 C C . THR A 1 127 ? -5.961 -0.06 19.219 1 98.75 127 THR A C 1
ATOM 950 O O . THR A 1 127 ? -6.504 -1.058 19.703 1 98.75 127 THR A O 1
ATOM 953 N N . ALA A 1 128 ? -5.559 0.948 19.953 1 98.88 128 ALA A N 1
ATOM 954 C CA . ALA A 1 128 ? -5.699 0.95 21.406 1 98.88 128 ALA A CA 1
ATOM 955 C C . ALA A 1 128 ? -7.164 0.862 21.812 1 98.88 128 ALA A C 1
ATOM 957 O O . ALA A 1 128 ? -7.508 0.161 22.766 1 98.88 128 ALA A O 1
ATOM 958 N N . ASP A 1 129 ? -7.996 1.615 21.141 1 98.75 129 ASP A N 1
ATOM 959 C CA . ASP A 1 129 ? -9.43 1.586 21.406 1 98.75 129 ASP A CA 1
ATOM 960 C C . ASP A 1 129 ? -9.984 0.17 21.25 1 98.75 129 ASP A C 1
ATOM 962 O O . ASP A 1 129 ? -10.617 -0.349 22.172 1 98.75 129 ASP A O 1
ATOM 966 N N . ILE A 1 130 ? -9.75 -0.463 20.156 1 97.38 130 ILE A N 1
ATOM 967 C CA . ILE A 1 130 ? -10.281 -1.788 19.859 1 97.38 130 ILE A CA 1
ATOM 968 C C . ILE A 1 130 ? -9.758 -2.797 20.875 1 97.38 130 ILE A C 1
ATOM 970 O O . ILE A 1 130 ? -10.516 -3.611 21.391 1 97.38 130 ILE A O 1
ATOM 974 N N . LEU A 1 131 ? -8.438 -2.748 21.109 1 97.81 131 LEU A N 1
ATOM 975 C CA . LEU A 1 131 ? -7.84 -3.67 22.078 1 97.81 131 LEU A CA 1
ATOM 976 C C . LEU A 1 131 ? -8.484 -3.516 23.453 1 97.81 131 LEU A C 1
ATOM 978 O O . LEU A 1 131 ? -8.711 -4.508 24.141 1 97.81 131 LEU A O 1
ATOM 982 N N . SER A 1 132 ? -8.727 -2.297 23.859 1 98.38 132 SER A N 1
ATOM 983 C CA . SER A 1 132 ? -9.344 -2.027 25.156 1 98.38 132 SER A CA 1
ATOM 984 C C . SER A 1 132 ? -10.773 -2.57 25.203 1 98.38 132 SER A C 1
ATOM 986 O O . SER A 1 132 ? -11.164 -3.195 26.188 1 98.38 132 SER A O 1
ATOM 988 N N . ARG A 1 133 ? -11.508 -2.324 24.203 1 96.56 133 ARG A N 1
ATOM 989 C CA . ARG A 1 133 ? -12.875 -2.824 24.125 1 96.56 133 ARG A CA 1
ATOM 990 C C . ARG A 1 133 ? -12.906 -4.348 24.172 1 96.56 133 ARG A C 1
ATOM 992 O O . ARG A 1 133 ? -13.766 -4.941 24.828 1 96.56 133 ARG A O 1
ATOM 999 N N . GLU A 1 134 ? -12.055 -4.945 23.438 1 94.31 134 GLU A N 1
ATOM 1000 C CA . GLU A 1 134 ? -11.969 -6.402 23.422 1 94.31 134 GLU A CA 1
ATOM 1001 C C . GLU A 1 134 ? -11.633 -6.938 24.812 1 94.31 134 GLU A C 1
ATOM 1003 O O . GLU A 1 134 ? -12.219 -7.934 25.266 1 94.31 134 GLU A O 1
ATOM 1008 N N . ALA A 1 135 ? -10.68 -6.328 25.438 1 96.62 135 ALA A N 1
ATOM 1009 C CA . ALA A 1 135 ? -10.281 -6.746 26.781 1 96.62 135 ALA A CA 1
ATOM 1010 C C . ALA A 1 135 ? -11.453 -6.645 27.75 1 96.62 135 ALA A C 1
ATOM 1012 O O . ALA A 1 135 ? -11.672 -7.547 28.562 1 96.62 135 ALA A O 1
ATOM 1013 N N . LEU A 1 136 ? -12.133 -5.574 27.688 1 95.75 136 LEU A N 1
ATOM 1014 C CA . LEU A 1 136 ? -13.281 -5.371 28.562 1 95.75 136 LEU A CA 1
ATOM 1015 C C . LEU A 1 136 ? -14.375 -6.391 28.281 1 95.75 136 LEU A C 1
ATOM 1017 O O . LEU A 1 136 ? -14.984 -6.934 29.203 1 95.75 136 LEU A O 1
ATOM 1021 N N . ALA A 1 137 ? -14.641 -6.645 27.031 1 93.44 137 ALA A N 1
ATOM 1022 C CA . ALA A 1 137 ? -15.656 -7.609 26.625 1 93.44 137 ALA A CA 1
ATOM 1023 C C . ALA A 1 137 ? -15.312 -9.008 27.125 1 93.44 137 ALA A C 1
ATOM 1025 O O . ALA A 1 137 ? -16.203 -9.797 27.469 1 93.44 137 ALA A O 1
ATOM 1026 N N . ARG A 1 138 ? -14.07 -9.312 27.219 1 94.12 138 ARG A N 1
ATOM 1027 C CA . ARG A 1 138 ? -13.609 -10.625 27.656 1 94.12 138 ARG A CA 1
ATOM 1028 C C . ARG A 1 138 ? -13.477 -10.695 29.172 1 94.12 138 ARG A C 1
ATOM 1030 O O . ARG A 1 138 ? -13.188 -11.75 29.734 1 94.12 138 ARG A O 1
ATOM 1037 N N . GLY A 1 139 ? -13.727 -9.602 29.844 1 95.31 139 GLY A N 1
ATOM 1038 C CA . GLY A 1 139 ? -13.586 -9.562 31.297 1 95.31 139 GLY A CA 1
ATOM 1039 C C . GLY A 1 139 ? -12.133 -9.594 31.75 1 95.31 139 GLY A C 1
ATOM 1040 O O . GLY A 1 139 ? -11.82 -10.211 32.781 1 95.31 139 GLY A O 1
ATOM 1041 N N . SER A 1 140 ? -11.312 -8.992 30.922 1 96.19 140 SER A N 1
ATOM 1042 C CA . SER A 1 140 ? -9.891 -8.938 31.234 1 96.19 140 SER A CA 1
ATOM 1043 C C . SER A 1 140 ? -9.422 -7.5 31.406 1 96.19 140 SER A C 1
ATOM 1045 O O . SER A 1 140 ? -8.625 -7.012 30.594 1 96.19 140 SER A O 1
ATOM 1047 N N . PRO A 1 141 ? -9.719 -6.879 32.469 1 94.5 141 PRO A N 1
ATOM 1048 C CA . PRO A 1 141 ? -9.391 -5.461 32.656 1 94.5 141 PRO A CA 1
ATOM 1049 C C . PRO A 1 141 ? -7.883 -5.203 32.688 1 94.5 141 PRO A C 1
ATOM 1051 O O . PRO A 1 141 ? -7.438 -4.102 32.344 1 94.5 141 PRO A O 1
ATOM 1054 N N . GLU A 1 142 ? -7.125 -6.23 33 1 95.31 142 GLU A N 1
ATOM 1055 C CA . GLU A 1 142 ? -5.676 -6.086 33.062 1 95.31 142 GLU A CA 1
ATOM 1056 C C . GLU A 1 142 ? -5.066 -5.906 31.672 1 95.31 142 GLU A C 1
ATOM 1058 O O . GLU A 1 142 ? -3.93 -5.453 31.547 1 95.31 142 GLU A O 1
ATOM 1063 N N . GLU A 1 143 ? -5.816 -6.223 30.656 1 96.88 143 GLU A N 1
ATOM 1064 C CA . GLU A 1 143 ? -5.328 -6.137 29.297 1 96.88 143 GLU A CA 1
ATOM 1065 C C . GLU A 1 143 ? -5.801 -4.855 28.609 1 96.88 143 GLU A C 1
ATOM 1067 O O . GLU A 1 143 ? -5.469 -4.598 27.453 1 96.88 143 GLU A O 1
ATOM 1072 N N . VAL A 1 144 ? -6.535 -4.102 29.344 1 98.38 144 VAL A N 1
ATOM 1073 C CA . VAL A 1 144 ? -7.02 -2.832 28.812 1 98.38 144 VAL A CA 1
ATOM 1074 C C . VAL A 1 144 ? -5.844 -1.889 28.562 1 98.38 144 VAL A C 1
ATOM 1076 O O . VAL A 1 144 ? -4.926 -1.81 29.391 1 98.38 144 VAL A O 1
ATOM 1079 N N . ILE A 1 145 ? -5.816 -1.248 27.406 1 98.88 145 ILE A N 1
ATOM 1080 C CA . ILE A 1 145 ? -4.762 -0.297 27.078 1 98.88 145 ILE A CA 1
ATOM 1081 C C . ILE A 1 145 ? -5.039 1.041 27.75 1 98.88 145 ILE A C 1
ATOM 1083 O O . ILE A 1 145 ? -6.109 1.625 27.578 1 98.88 145 ILE A O 1
ATOM 1087 N N . SER A 1 146 ? -4.109 1.535 28.484 1 98.75 146 SER A N 1
ATOM 1088 C CA . SER A 1 146 ? -4.254 2.805 29.188 1 98.75 146 SER A CA 1
ATOM 1089 C C . SER A 1 146 ? -3.84 3.977 28.312 1 98.75 146 SER A C 1
ATOM 1091 O O . SER A 1 146 ? -3.109 3.799 27.328 1 98.75 146 SER A O 1
ATOM 1093 N N . MET A 1 147 ? -4.25 5.16 28.688 1 98.88 147 MET A N 1
ATOM 1094 C CA . MET A 1 147 ? -3.826 6.355 27.953 1 98.88 147 MET A CA 1
ATOM 1095 C C . MET A 1 147 ? -2.336 6.609 28.156 1 98.88 147 MET A C 1
ATOM 1097 O O . MET A 1 147 ? -1.692 7.234 27.312 1 98.88 147 MET A O 1
ATOM 1101 N N . LYS A 1 148 ? -1.763 6.148 29.219 1 98.75 148 LYS A N 1
ATOM 1102 C CA . LYS A 1 148 ? -0.31 6.211 29.344 1 98.75 148 LYS A CA 1
ATOM 1103 C C . LYS A 1 148 ? 0.379 5.43 28.234 1 98.75 148 LYS A C 1
ATOM 1105 O O . LYS A 1 148 ? 1.378 5.887 27.672 1 98.75 148 LYS A O 1
ATOM 1110 N N . GLN A 1 149 ? -0.17 4.254 27.953 1 98.88 149 GLN A N 1
ATOM 1111 C CA . GLN A 1 149 ? 0.383 3.438 26.875 1 98.88 149 GLN A CA 1
ATOM 1112 C C . GLN A 1 149 ? 0.198 4.117 25.516 1 98.88 149 GLN A C 1
ATOM 1114 O O . GLN A 1 149 ? 1.079 4.047 24.656 1 98.88 149 GLN A O 1
ATOM 1119 N N . VAL A 1 150 ? -0.948 4.742 25.328 1 98.94 150 VAL A N 1
ATOM 1120 C CA . VAL A 1 150 ? -1.196 5.473 24.094 1 98.94 150 VAL A CA 1
ATOM 1121 C C . VAL A 1 150 ? -0.186 6.609 23.953 1 98.94 150 VAL A C 1
ATOM 1123 O O . VAL A 1 150 ? 0.413 6.789 22.891 1 98.94 150 VAL A O 1
ATOM 1126 N N . LEU A 1 151 ? 0.014 7.363 25.016 1 98.94 151 LEU A N 1
ATOM 1127 C CA . LEU A 1 151 ? 0.961 8.469 24.984 1 98.94 151 LEU A CA 1
ATOM 1128 C C . LEU A 1 151 ? 2.387 7.965 24.797 1 98.94 151 LEU A C 1
ATOM 1130 O O . LEU A 1 151 ? 3.184 8.594 24.094 1 98.94 151 LEU A O 1
ATOM 1134 N N . THR A 1 152 ? 2.727 6.848 25.438 1 98.94 152 THR A N 1
ATOM 1135 C CA . THR A 1 152 ? 4.031 6.227 25.234 1 98.94 152 THR A CA 1
ATOM 1136 C C . THR A 1 152 ? 4.25 5.883 23.766 1 98.94 152 THR A C 1
ATOM 1138 O O . THR A 1 152 ? 5.297 6.207 23.188 1 98.94 152 THR A O 1
ATOM 1141 N N . ALA A 1 153 ? 3.232 5.242 23.203 1 98.94 153 ALA A N 1
ATOM 1142 C CA . ALA A 1 153 ? 3.312 4.875 21.781 1 98.94 153 ALA A CA 1
ATOM 1143 C C . ALA A 1 153 ? 3.459 6.113 20.906 1 98.94 153 ALA A C 1
ATOM 1145 O O . ALA A 1 153 ? 4.195 6.094 19.922 1 98.94 153 ALA A O 1
ATOM 1146 N N . LEU A 1 154 ? 2.744 7.133 21.266 1 98.94 154 LEU A N 1
ATOM 1147 C CA . LEU A 1 154 ? 2.805 8.367 20.484 1 98.94 154 LEU A CA 1
ATOM 1148 C C . LEU A 1 154 ? 4.199 8.977 20.547 1 98.94 154 LEU A C 1
ATOM 1150 O O . LEU A 1 154 ? 4.77 9.336 19.516 1 98.94 154 LEU A O 1
ATOM 1154 N N . ILE A 1 155 ? 4.797 9.109 21.734 1 98.94 155 ILE A N 1
ATOM 1155 C CA . ILE A 1 155 ? 6.133 9.664 21.906 1 98.94 155 ILE A CA 1
ATOM 1156 C C . ILE A 1 155 ? 7.137 8.852 21.094 1 98.94 155 ILE A C 1
ATOM 1158 O O . ILE A 1 155 ? 7.977 9.422 20.391 1 98.94 155 ILE A O 1
ATOM 1162 N N . LYS A 1 156 ? 7.008 7.602 21.156 1 99 156 LYS A N 1
ATOM 1163 C CA . LYS A 1 156 ? 7.969 6.73 20.484 1 99 156 LYS A CA 1
ATOM 1164 C C . LYS A 1 156 ? 7.793 6.773 18.969 1 99 156 LYS A C 1
ATOM 1166 O O . LYS A 1 156 ? 8.773 6.719 18.219 1 99 156 LYS A O 1
ATOM 1171 N N . ALA A 1 157 ? 6.559 6.816 18.516 1 98.94 157 ALA A N 1
ATOM 1172 C CA . ALA A 1 157 ? 6.328 6.965 17.094 1 98.94 157 ALA A CA 1
ATOM 1173 C C . ALA A 1 157 ? 6.914 8.273 16.578 1 98.94 157 ALA A C 1
ATOM 1175 O O . ALA A 1 157 ? 7.516 8.312 15.492 1 98.94 157 ALA A O 1
ATOM 1176 N N . TYR A 1 158 ? 6.707 9.414 17.359 1 98.94 158 TYR A N 1
ATOM 1177 C CA . TYR A 1 158 ? 7.34 10.688 17.031 1 98.94 158 TYR A CA 1
ATOM 1178 C C . TYR A 1 158 ? 8.844 10.516 16.844 1 98.94 158 TYR A C 1
ATOM 1180 O O . TYR A 1 158 ? 9.422 11 15.867 1 98.94 158 TYR A O 1
ATOM 1188 N N . GLU A 1 159 ? 9.406 9.82 17.75 1 98.94 159 GLU A N 1
ATOM 1189 C CA . GLU A 1 159 ? 10.859 9.703 17.781 1 98.94 159 GLU A CA 1
ATOM 1190 C C . GLU A 1 159 ? 11.375 8.898 16.578 1 98.94 159 GLU A C 1
ATOM 1192 O O . GLU A 1 159 ? 12.32 9.312 15.914 1 98.94 159 GLU A O 1
ATOM 1197 N N . ILE A 1 160 ? 10.75 7.758 16.344 1 98.94 160 ILE A N 1
ATOM 1198 C CA . ILE A 1 160 ? 11.156 6.926 15.227 1 98.94 160 ILE A CA 1
ATOM 1199 C C . ILE A 1 160 ? 11.055 7.723 13.93 1 98.94 160 ILE A C 1
ATOM 1201 O O . ILE A 1 160 ? 12.023 7.801 13.164 1 98.94 160 ILE A O 1
ATOM 1205 N N . GLN A 1 161 ? 9.938 8.32 13.68 1 98.81 161 GLN A N 1
ATOM 1206 C CA . GLN A 1 161 ? 9.742 9.078 12.453 1 98.81 161 GLN A CA 1
ATOM 1207 C C . GLN A 1 161 ? 10.703 10.266 12.375 1 98.81 161 GLN A C 1
ATOM 1209 O O . GLN A 1 161 ? 11.375 10.453 11.359 1 98.81 161 GLN A O 1
ATOM 1214 N N . GLY A 1 162 ? 10.781 11.031 13.43 1 98.44 162 GLY A N 1
ATOM 1215 C CA . GLY A 1 162 ? 11.523 12.289 13.406 1 98.44 162 GLY A CA 1
ATOM 1216 C C . GLY A 1 162 ? 13.023 12.094 13.266 1 98.44 162 GLY A C 1
ATOM 1217 O O . GLY A 1 162 ? 13.695 12.859 12.578 1 98.44 162 GLY A O 1
ATOM 1218 N N . VAL A 1 163 ? 13.578 11.133 13.891 1 98.56 163 VAL A N 1
ATOM 1219 C CA . VAL A 1 163 ? 15.023 10.906 13.828 1 98.56 163 VAL A CA 1
ATOM 1220 C C . VAL A 1 163 ? 15.422 10.5 12.414 1 98.56 163 VAL A C 1
ATOM 1222 O O . VAL A 1 163 ? 16.469 10.914 11.922 1 98.56 163 VAL A O 1
ATOM 1225 N N . PHE A 1 164 ? 14.57 9.703 11.75 1 98.69 164 PHE A N 1
ATOM 1226 C CA . PHE A 1 164 ? 14.836 9.391 10.352 1 98.69 164 PHE A CA 1
ATOM 1227 C C . PHE A 1 164 ? 14.797 10.648 9.5 1 98.69 164 PHE A C 1
ATOM 1229 O O . PHE A 1 164 ? 15.586 10.797 8.562 1 98.69 164 PHE A O 1
ATOM 1236 N N . GLN A 1 165 ? 13.969 11.602 9.812 1 97.81 165 GLN A N 1
ATOM 1237 C CA . GLN A 1 165 ? 13.727 12.781 8.992 1 97.81 165 GLN A CA 1
ATOM 1238 C C . GLN A 1 165 ? 14.914 13.734 9.047 1 97.81 165 GLN A C 1
ATOM 1240 O O . GLN A 1 165 ? 15.055 14.602 8.172 1 97.81 165 GLN A O 1
ATOM 1245 N N . ILE A 1 166 ? 15.719 13.648 10.078 1 96.88 166 ILE A N 1
ATOM 1246 C CA . ILE A 1 166 ? 16.781 14.617 10.281 1 96.88 166 ILE A CA 1
ATOM 1247 C C . ILE A 1 166 ? 17.719 14.617 9.07 1 96.88 166 ILE A C 1
ATOM 1249 O O . ILE A 1 166 ? 18.031 15.68 8.523 1 96.88 166 ILE A O 1
ATOM 1253 N N . ARG A 1 167 ? 18.078 13.398 8.578 1 97 167 ARG A N 1
ATOM 1254 C CA . ARG A 1 167 ? 19.109 13.383 7.555 1 97 167 ARG A CA 1
ATOM 1255 C C . ARG A 1 167 ? 18.672 12.57 6.34 1 97 167 ARG A C 1
ATOM 1257 O O . ARG A 1 167 ? 19.328 12.586 5.305 1 97 167 ARG A O 1
ATOM 1264 N N . ASN A 1 168 ? 17.562 11.867 6.414 1 98 168 ASN A N 1
ATOM 1265 C CA . ASN A 1 168 ? 17.141 11.016 5.312 1 98 168 ASN A CA 1
ATOM 1266 C C . ASN A 1 168 ? 16 11.664 4.52 1 98 168 ASN A C 1
ATOM 1268 O O . ASN A 1 168 ? 14.875 11.75 5.008 1 98 168 ASN A O 1
ATOM 1272 N N . ALA A 1 169 ? 16.312 12.078 3.297 1 96.38 169 ALA A N 1
ATOM 1273 C CA . ALA A 1 169 ? 15.383 12.812 2.438 1 96.38 169 ALA A CA 1
ATOM 1274 C C . ALA A 1 169 ? 14.742 11.891 1.405 1 96.38 169 ALA A C 1
ATOM 1276 O O . ALA A 1 169 ? 15.266 11.727 0.302 1 96.38 169 ALA A O 1
ATOM 1277 N N . PHE A 1 170 ? 13.609 11.367 1.725 1 97.5 170 PHE A N 1
ATOM 1278 C CA . PHE A 1 170 ? 12.875 10.539 0.779 1 97.5 170 PHE A CA 1
ATOM 1279 C C . PHE A 1 170 ? 12.336 11.375 -0.373 1 97.5 170 PHE A C 1
ATOM 1281 O O . PHE A 1 170 ? 12.211 10.883 -1.498 1 97.5 170 PHE A O 1
ATOM 1288 N N . ASN A 1 171 ? 12.023 12.672 -0.085 1 94.81 171 ASN A N 1
ATOM 1289 C CA . ASN A 1 171 ? 11.555 13.586 -1.119 1 94.81 171 ASN A CA 1
ATOM 1290 C C . ASN A 1 171 ? 12.562 13.711 -2.256 1 94.81 171 ASN A C 1
ATOM 1292 O O . ASN A 1 171 ? 12.188 13.844 -3.42 1 94.81 171 ASN A O 1
ATOM 1296 N N . LYS A 1 172 ? 13.82 13.609 -1.98 1 95 172 LYS A N 1
ATOM 1297 C CA . LYS A 1 172 ? 14.875 13.773 -2.982 1 95 172 LYS A CA 1
ATOM 1298 C C . LYS A 1 172 ? 14.914 12.586 -3.939 1 95 172 LYS A C 1
ATOM 1300 O O . LYS A 1 172 ? 15.492 12.68 -5.023 1 95 172 LYS A O 1
ATOM 1305 N N . VAL A 1 173 ? 14.352 11.508 -3.514 1 96.94 173 VAL A N 1
ATOM 1306 C CA . VAL A 1 173 ? 14.32 10.352 -4.406 1 96.94 173 VAL A CA 1
ATOM 1307 C C . VAL A 1 173 ? 12.891 10.117 -4.902 1 96.94 173 VAL A C 1
ATOM 1309 O O . VAL A 1 173 ? 12.57 9.039 -5.402 1 96.94 173 VAL A O 1
ATOM 1312 N N . GLY A 1 174 ? 12.016 11.031 -4.668 1 96.56 174 GLY A N 1
ATOM 1313 C CA . GLY A 1 174 ? 10.695 11.055 -5.277 1 96.56 174 GLY A CA 1
ATOM 1314 C C . GLY A 1 174 ? 9.656 10.297 -4.469 1 96.56 174 GLY A C 1
ATOM 1315 O O . GLY A 1 174 ? 8.539 10.062 -4.945 1 96.56 174 GLY A O 1
ATOM 1316 N N . LEU A 1 175 ? 9.945 9.898 -3.219 1 98.19 175 LEU A N 1
ATOM 1317 C CA . LEU A 1 175 ? 9.031 9.133 -2.381 1 98.19 175 LEU A CA 1
ATOM 1318 C C . LEU A 1 175 ? 8.367 10.023 -1.336 1 98.19 175 LEU A C 1
ATOM 1320 O O . LEU A 1 175 ? 8.938 11.039 -0.933 1 98.19 175 LEU A O 1
ATOM 1324 N N . ASP A 1 176 ? 7.191 9.672 -1.005 1 98 176 ASP A N 1
ATOM 1325 C CA . ASP A 1 176 ? 6.434 10.438 -0.02 1 98 176 ASP A CA 1
ATOM 1326 C C . ASP A 1 176 ? 6.879 10.102 1.4 1 98 176 ASP A C 1
ATOM 1328 O O . ASP A 1 176 ? 7.195 8.953 1.701 1 98 176 ASP A O 1
ATOM 1332 N N . HIS A 1 177 ? 6.82 11.055 2.273 1 97.69 177 HIS A N 1
ATOM 1333 C CA . HIS A 1 177 ? 7.328 10.93 3.637 1 97.69 177 HIS A CA 1
ATOM 1334 C C . HIS A 1 177 ? 6.465 9.984 4.465 1 97.69 177 HIS A C 1
ATOM 1336 O O . HIS A 1 177 ? 6.867 9.555 5.547 1 97.69 177 HIS A O 1
ATOM 1342 N N . VAL A 1 178 ? 5.27 9.594 4.012 1 98.62 178 VAL A N 1
ATOM 1343 C CA . VAL A 1 178 ? 4.371 8.75 4.793 1 98.62 178 VAL A CA 1
ATOM 1344 C C . VAL A 1 178 ? 4.965 7.355 4.945 1 98.62 178 VAL A C 1
ATOM 1346 O O . VAL A 1 178 ? 4.469 6.543 5.727 1 98.62 178 VAL A O 1
ATOM 1349 N N . ILE A 1 179 ? 6.113 7.062 4.277 1 98.5 179 ILE A N 1
ATOM 1350 C CA . ILE A 1 179 ? 6.902 5.867 4.551 1 98.5 179 ILE A CA 1
ATOM 1351 C C . ILE A 1 179 ? 7.211 5.777 6.043 1 98.5 179 ILE A C 1
ATOM 1353 O O . ILE A 1 179 ? 7.121 4.699 6.637 1 98.5 179 ILE A O 1
ATOM 1357 N N . LEU A 1 180 ? 7.52 6.914 6.582 1 98.81 180 LEU A N 1
ATOM 1358 C CA . LEU A 1 180 ? 7.953 6.922 7.977 1 98.81 180 LEU A CA 1
ATOM 1359 C C . LEU A 1 180 ? 6.758 6.82 8.922 1 98.81 180 LEU A C 1
ATOM 1361 O O . LEU A 1 180 ? 6.883 6.293 10.023 1 98.81 180 LEU A O 1
ATOM 1365 N N . VAL A 1 181 ? 5.551 7.316 8.469 1 98.94 181 VAL A N 1
ATOM 1366 C CA . VAL A 1 181 ? 4.332 7.062 9.227 1 98.94 181 VAL A CA 1
ATOM 1367 C C . VAL A 1 181 ? 4.051 5.566 9.273 1 98.94 181 VAL A C 1
ATOM 1369 O O . VAL A 1 181 ? 3.742 5.016 10.336 1 98.94 181 VAL A O 1
ATOM 1372 N N . LYS A 1 182 ? 4.18 4.906 8.18 1 98.88 182 LYS A N 1
ATOM 1373 C CA . LYS A 1 182 ? 3.943 3.469 8.086 1 98.88 182 LYS A CA 1
ATOM 1374 C C . LYS A 1 182 ? 4.898 2.695 8.984 1 98.88 182 LYS A C 1
ATOM 1376 O O . LYS A 1 182 ? 4.48 1.797 9.719 1 98.88 182 LYS A O 1
ATOM 1381 N N . VAL A 1 183 ? 6.176 3.061 8.961 1 98.94 183 VAL A N 1
ATOM 1382 C CA . VAL A 1 183 ? 7.203 2.344 9.711 1 98.94 183 VAL A CA 1
ATOM 1383 C C . VAL A 1 183 ? 7.008 2.566 11.203 1 98.94 183 VAL A C 1
ATOM 1385 O O . VAL A 1 183 ? 6.988 1.61 11.984 1 98.94 183 VAL A O 1
ATOM 1388 N N . ALA A 1 184 ? 6.855 3.803 11.617 1 98.94 184 ALA A N 1
ATOM 1389 C CA . ALA A 1 184 ? 6.688 4.125 13.031 1 98.94 184 ALA A CA 1
ATOM 1390 C C . ALA A 1 184 ? 5.406 3.508 13.586 1 98.94 184 ALA A C 1
ATOM 1392 O O . ALA A 1 184 ? 5.41 2.92 14.672 1 98.94 184 ALA A O 1
ATOM 1393 N N . SER A 1 185 ? 4.312 3.662 12.836 1 98.94 185 SER A N 1
ATOM 1394 C CA . SER A 1 185 ? 3.043 3.068 13.242 1 98.94 185 SER A CA 1
ATOM 1395 C C . SER A 1 185 ? 3.15 1.55 13.344 1 98.94 185 SER A C 1
ATOM 1397 O O . SER A 1 185 ? 2.578 0.94 14.25 1 98.94 185 SER A O 1
ATOM 1399 N N . SER A 1 186 ? 3.836 0.899 12.406 1 98.94 186 SER A N 1
ATOM 1400 C CA . SER A 1 186 ? 4.016 -0.549 12.43 1 98.94 186 SER A CA 1
ATOM 1401 C C . SER A 1 186 ? 4.676 -1.003 13.727 1 98.94 186 SER A C 1
ATOM 1403 O O . SER A 1 186 ? 4.254 -1.989 14.336 1 98.94 186 SER A O 1
ATOM 1405 N N . ALA A 1 187 ? 5.715 -0.303 14.141 1 98.94 187 ALA A N 1
ATOM 1406 C CA . ALA A 1 187 ? 6.422 -0.657 15.375 1 98.94 187 ALA A CA 1
ATOM 1407 C C . ALA A 1 187 ? 5.512 -0.513 16.594 1 98.94 187 ALA A C 1
ATOM 1409 O O . ALA A 1 187 ? 5.422 -1.423 17.422 1 98.94 187 ALA A O 1
ATOM 1410 N N . MET A 1 188 ? 4.805 0.558 16.641 1 98.94 188 MET A N 1
ATOM 1411 C CA . MET A 1 188 ? 4.074 0.845 17.875 1 98.94 188 MET A CA 1
ATOM 1412 C C . MET A 1 188 ? 2.762 0.07 17.922 1 98.94 188 MET A C 1
ATOM 1414 O O . MET A 1 188 ? 2.314 -0.333 19 1 98.94 188 MET A O 1
ATOM 1418 N N . VAL A 1 189 ? 2.109 -0.146 16.797 1 98.88 189 VAL A N 1
ATOM 1419 C CA . VAL A 1 189 ? 0.933 -1.008 16.75 1 98.88 189 VAL A CA 1
ATOM 1420 C C . VAL A 1 189 ? 1.314 -2.424 17.172 1 98.88 189 VAL A C 1
ATOM 1422 O O . VAL A 1 189 ? 0.564 -3.084 17.906 1 98.88 189 VAL A O 1
ATOM 1425 N N . SER A 1 190 ? 2.496 -2.898 16.719 1 98.94 190 SER A N 1
ATOM 1426 C CA . SER A 1 190 ? 2.98 -4.207 17.156 1 98.94 190 SER A CA 1
ATOM 1427 C C . SER A 1 190 ? 3.125 -4.273 18.672 1 98.94 190 SER A C 1
ATOM 1429 O O . SER A 1 190 ? 2.711 -5.254 19.297 1 98.94 190 SER A O 1
ATOM 1431 N N . TRP A 1 191 ? 3.705 -3.229 19.219 1 98.94 191 TRP A N 1
ATOM 1432 C CA . TRP A 1 191 ? 3.893 -3.158 20.672 1 98.94 191 TRP A CA 1
ATOM 1433 C C . TRP A 1 191 ? 2.551 -3.156 21.391 1 98.94 191 TRP A C 1
ATOM 1435 O O . TRP A 1 191 ? 2.363 -3.891 22.375 1 98.94 191 TRP A O 1
ATOM 1445 N N . LEU A 1 192 ? 1.589 -2.379 20.953 1 98.81 192 LEU A N 1
ATOM 1446 C CA . LEU A 1 192 ? 0.271 -2.295 21.562 1 98.81 192 LEU A CA 1
ATOM 1447 C C . LEU A 1 192 ? -0.447 -3.639 21.5 1 98.81 192 LEU A C 1
ATOM 1449 O O . LEU A 1 192 ? -1.143 -4.023 22.438 1 98.81 192 LEU A O 1
ATOM 1453 N N . MET A 1 193 ? -0.277 -4.336 20.391 1 98 193 MET A N 1
ATOM 1454 C CA . MET A 1 193 ? -0.954 -5.613 20.172 1 98 193 MET A CA 1
ATOM 1455 C C . MET A 1 193 ? -0.305 -6.715 21 1 98 193 MET A C 1
ATOM 1457 O O . MET A 1 193 ? -0.823 -7.832 21.078 1 98 193 MET A O 1
ATOM 1461 N N . GLY A 1 194 ? 0.832 -6.41 21.609 1 98.12 194 GLY A N 1
ATOM 1462 C CA . GLY A 1 194 ? 1.522 -7.402 22.406 1 98.12 194 GLY A CA 1
ATOM 1463 C C . GLY A 1 194 ? 2.27 -8.43 21.594 1 98.12 194 GLY A C 1
ATOM 1464 O O . GLY A 1 194 ? 2.479 -9.562 22.031 1 98.12 194 GLY A O 1
ATOM 1465 N N . LEU A 1 195 ? 2.625 -8.094 20.391 1 98.62 195 LEU A N 1
ATOM 1466 C CA . LEU A 1 195 ? 3.41 -9 19.547 1 98.62 195 LEU A CA 1
ATOM 1467 C C . LEU A 1 195 ? 4.801 -9.219 20.141 1 98.62 195 LEU A C 1
ATOM 1469 O O . LEU A 1 195 ? 5.328 -8.336 20.828 1 98.62 195 LEU A O 1
ATOM 1473 N N . SER A 1 196 ? 5.375 -10.414 19.859 1 98.75 196 SER A N 1
ATOM 1474 C CA . SER A 1 196 ? 6.754 -10.656 20.281 1 98.75 196 SER A CA 1
ATOM 1475 C C . SER A 1 196 ? 7.723 -9.742 19.531 1 98.75 196 SER A C 1
ATOM 1477 O O . SER A 1 196 ? 7.367 -9.156 18.5 1 98.75 196 SER A O 1
ATOM 1479 N N . ARG A 1 197 ? 8.922 -9.625 20 1 98.25 197 ARG A N 1
ATOM 1480 C CA . ARG A 1 197 ? 9.953 -8.836 19.328 1 98.25 197 ARG A CA 1
ATOM 1481 C C . ARG A 1 197 ? 10.195 -9.344 17.906 1 98.25 197 ARG A C 1
ATOM 1483 O O . ARG A 1 197 ? 10.375 -8.555 16.984 1 98.25 197 ARG A O 1
ATOM 1490 N N . ASP A 1 198 ? 10.227 -10.625 17.797 1 98.31 198 ASP A N 1
ATOM 1491 C CA . ASP A 1 198 ? 10.438 -11.211 16.484 1 98.31 198 ASP A CA 1
ATOM 1492 C C . ASP A 1 198 ? 9.289 -10.859 15.539 1 98.31 198 ASP A C 1
ATOM 1494 O O . ASP A 1 198 ? 9.508 -10.586 14.352 1 98.31 198 ASP A O 1
ATOM 1498 N N . GLN A 1 199 ? 8.078 -10.898 16.047 1 98.81 199 GLN A N 1
ATOM 1499 C CA . GLN A 1 199 ? 6.926 -10.516 15.258 1 98.81 199 GLN A CA 1
ATOM 1500 C C . GLN A 1 199 ? 6.984 -9.031 14.891 1 98.81 199 GLN A C 1
ATOM 1502 O O . GLN A 1 199 ? 6.629 -8.648 13.766 1 98.81 199 GLN A O 1
ATOM 1507 N N . ALA A 1 200 ? 7.367 -8.242 15.875 1 98.94 200 ALA A N 1
ATOM 1508 C CA . ALA A 1 200 ? 7.496 -6.812 15.594 1 98.94 200 ALA A CA 1
ATOM 1509 C C . ALA A 1 200 ? 8.547 -6.559 14.516 1 98.94 200 ALA A C 1
ATOM 1511 O O . ALA A 1 200 ? 8.352 -5.707 13.641 1 98.94 200 ALA A O 1
ATOM 1512 N N . ARG A 1 201 ? 9.695 -7.293 14.562 1 98.88 201 ARG A N 1
ATOM 1513 C CA . ARG A 1 201 ? 10.695 -7.203 13.508 1 98.88 201 ARG A CA 1
ATOM 1514 C C . ARG A 1 201 ? 10.109 -7.586 12.156 1 98.88 201 ARG A C 1
ATOM 1516 O O . ARG A 1 201 ? 10.406 -6.953 11.141 1 98.88 201 ARG A O 1
ATOM 1523 N N . ALA A 1 202 ? 9.258 -8.617 12.172 1 98.88 202 ALA A N 1
ATOM 1524 C CA . ALA A 1 202 ? 8.594 -9.039 10.945 1 98.88 202 ALA A CA 1
ATOM 1525 C C . ALA A 1 202 ? 7.719 -7.918 10.383 1 98.88 202 ALA A C 1
ATOM 1527 O O . ALA A 1 202 ? 7.793 -7.602 9.195 1 98.88 202 ALA A O 1
ATOM 1528 N N . VAL A 1 203 ? 6.922 -7.281 11.242 1 98.94 203 VAL A N 1
ATOM 1529 C CA . VAL A 1 203 ? 6.016 -6.223 10.812 1 98.94 203 VAL A CA 1
ATOM 1530 C C . VAL A 1 203 ? 6.816 -5.066 10.211 1 98.94 203 VAL A C 1
ATOM 1532 O O . VAL A 1 203 ? 6.504 -4.582 9.125 1 98.94 203 VAL A O 1
ATOM 1535 N N . VAL A 1 204 ? 7.855 -4.637 10.898 1 98.94 204 VAL A N 1
ATOM 1536 C CA . VAL A 1 204 ? 8.664 -3.506 10.453 1 98.94 204 VAL A CA 1
ATOM 1537 C C . VAL A 1 204 ? 9.375 -3.859 9.148 1 98.94 204 VAL A C 1
ATOM 1539 O O . VAL A 1 204 ? 9.523 -3.012 8.266 1 98.94 204 VAL A O 1
ATOM 1542 N N . SER A 1 205 ? 9.852 -5.129 9.008 1 98.94 205 SER A N 1
ATOM 1543 C CA . SER A 1 205 ? 10.492 -5.559 7.766 1 98.94 205 SER A CA 1
ATOM 1544 C C . SER A 1 205 ? 9.516 -5.504 6.598 1 98.94 205 SER A C 1
ATOM 1546 O O . SER A 1 205 ? 9.875 -5.074 5.5 1 98.94 205 SER A O 1
ATOM 1548 N N . HIS A 1 206 ? 8.258 -5.906 6.816 1 98.88 206 HIS A N 1
ATOM 1549 C CA . HIS A 1 206 ? 7.234 -5.816 5.785 1 98.88 206 HIS A CA 1
ATOM 1550 C C . HIS A 1 206 ? 6.957 -4.363 5.41 1 98.88 206 HIS A C 1
ATOM 1552 O O . HIS A 1 206 ? 6.699 -4.059 4.242 1 98.88 206 HIS A O 1
ATOM 1558 N N . ALA A 1 207 ? 6.961 -3.521 6.398 1 98.88 207 ALA A N 1
ATOM 1559 C CA . ALA A 1 207 ? 6.719 -2.107 6.125 1 98.88 207 ALA A CA 1
ATOM 1560 C C . ALA A 1 207 ? 7.766 -1.545 5.172 1 98.88 207 ALA A C 1
ATOM 1562 O O . ALA A 1 207 ? 7.434 -0.807 4.238 1 98.88 207 ALA A O 1
ATOM 1563 N N . TRP A 1 208 ? 9.023 -1.898 5.352 1 98.81 208 TRP A N 1
ATOM 1564 C CA . TRP A 1 208 ? 10.094 -1.391 4.496 1 98.81 208 TRP A CA 1
ATOM 1565 C C . TRP A 1 208 ? 10 -1.991 3.098 1 98.81 208 TRP A C 1
ATOM 1567 O O . TRP A 1 208 ? 10.359 -1.343 2.111 1 98.81 208 TRP A O 1
ATOM 1577 N N . ALA A 1 209 ? 9.484 -3.186 2.98 1 98.62 209 ALA A N 1
ATOM 1578 C CA . ALA A 1 209 ? 9.438 -3.896 1.706 1 98.62 209 ALA A CA 1
ATOM 1579 C C . ALA A 1 209 ? 8.133 -3.602 0.96 1 98.62 209 ALA A C 1
ATOM 1581 O O . ALA A 1 209 ? 7.973 -4.004 -0.194 1 98.62 209 ALA A O 1
ATOM 1582 N N . ASP A 1 210 ? 7.207 -2.881 1.497 1 98 210 ASP A N 1
ATOM 1583 C CA . ASP A 1 210 ? 5.809 -2.797 1.085 1 98 210 ASP A CA 1
ATOM 1584 C C . ASP A 1 210 ? 5.652 -1.917 -0.153 1 98 210 ASP A C 1
ATOM 1586 O O . ASP A 1 210 ? 4.656 -2.016 -0.87 1 98 210 ASP A O 1
ATOM 1590 N N . GLY A 1 211 ? 6.637 -1.104 -0.446 1 95.31 211 GLY A N 1
ATOM 1591 C CA . GLY A 1 211 ? 6.461 -0.036 -1.417 1 95.31 211 GLY A CA 1
ATOM 1592 C C . GLY A 1 211 ? 5.812 1.203 -0.831 1 95.31 211 GLY A C 1
ATOM 1593 O O . GLY A 1 211 ? 5.098 1.121 0.171 1 95.31 211 GLY A O 1
ATOM 1594 N N . HIS A 1 212 ? 6.066 2.309 -1.425 1 98.12 212 HIS A N 1
ATOM 1595 C CA . HIS A 1 212 ? 5.664 3.59 -0.857 1 98.12 212 HIS A CA 1
ATOM 1596 C C . HIS A 1 212 ? 5.227 4.562 -1.947 1 98.12 212 HIS A C 1
ATOM 1598 O O . HIS A 1 212 ? 5.801 4.582 -3.037 1 98.12 212 HIS A O 1
ATOM 1604 N N . PRO A 1 213 ? 4.207 5.355 -1.651 1 98.56 213 PRO A N 1
ATOM 1605 C CA . PRO A 1 213 ? 3.684 6.238 -2.697 1 98.56 213 PRO A CA 1
ATOM 1606 C C . PRO A 1 213 ? 4.715 7.254 -3.186 1 98.56 213 PRO 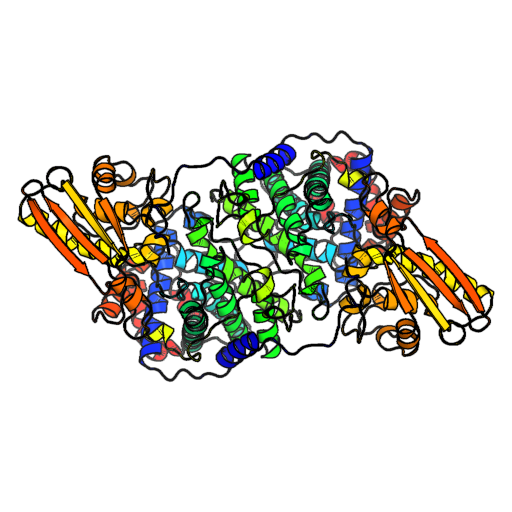A C 1
ATOM 1608 O O . PRO A 1 213 ? 5.586 7.672 -2.418 1 98.56 213 PRO A O 1
ATOM 1611 N N . LEU A 1 214 ? 4.547 7.641 -4.453 1 98.56 214 LEU A N 1
ATOM 1612 C CA . LEU A 1 214 ? 5.316 8.75 -5.016 1 98.56 214 LEU A CA 1
ATOM 1613 C C . LEU A 1 214 ? 4.93 10.07 -4.359 1 98.56 214 LEU A C 1
ATOM 1615 O O . LEU A 1 214 ? 3.805 10.219 -3.871 1 98.56 214 LEU A O 1
ATOM 1619 N N . ARG A 1 215 ? 5.805 10.953 -4.336 1 97.06 215 ARG A N 1
ATOM 1620 C CA . ARG A 1 215 ? 5.523 12.289 -3.816 1 97.06 215 ARG A CA 1
ATOM 1621 C C . ARG A 1 215 ? 4.855 13.156 -4.879 1 97.06 215 ARG A C 1
ATOM 1623 O O . ARG A 1 215 ? 4.492 14.305 -4.609 1 97.06 215 ARG A O 1
ATOM 1630 N N . VAL A 1 216 ? 4.594 12.688 -6.039 1 96.69 216 VAL A N 1
ATOM 1631 C CA . VAL A 1 216 ? 4.168 13.422 -7.227 1 96.69 216 VAL A CA 1
ATOM 1632 C C . VAL A 1 216 ? 2.881 14.188 -6.926 1 96.69 216 VAL A C 1
ATOM 1634 O O . VAL A 1 216 ? 2.668 15.281 -7.449 1 96.69 216 VAL A O 1
ATOM 1637 N N . TYR A 1 217 ? 2.066 13.719 -6.066 1 96.19 217 TYR A N 1
ATOM 1638 C CA . TYR A 1 217 ? 0.781 14.352 -5.789 1 96.19 217 TYR A CA 1
ATOM 1639 C C . TYR A 1 217 ? 0.938 15.5 -4.805 1 96.19 217 TYR A C 1
ATOM 1641 O O . TYR A 1 217 ? -0.049 16.125 -4.402 1 96.19 217 TYR A O 1
ATOM 1649 N N . ARG A 1 218 ? 2.168 15.812 -4.34 1 94.06 218 ARG A N 1
ATOM 1650 C CA . ARG A 1 218 ? 2.441 16.953 -3.463 1 94.06 218 ARG A CA 1
ATOM 1651 C C . ARG A 1 218 ? 3.131 18.078 -4.227 1 94.06 218 ARG A C 1
ATOM 1653 O O . ARG A 1 218 ? 3.441 19.125 -3.652 1 94.06 218 ARG A O 1
ATOM 1660 N N . GLN A 1 219 ? 3.381 17.844 -5.488 1 89.5 219 GLN A N 1
ATOM 1661 C CA . GLN A 1 219 ? 4.172 18.797 -6.27 1 89.5 219 GLN A CA 1
ATOM 1662 C C . GLN A 1 219 ? 3.4 19.266 -7.5 1 89.5 219 GLN A C 1
ATOM 1664 O O . GLN A 1 219 ? 2.498 18.578 -7.977 1 89.5 219 GLN A O 1
ATOM 1669 N N . ALA A 1 220 ? 3.756 20.516 -7.902 1 88.81 220 ALA A N 1
ATOM 1670 C CA . ALA A 1 220 ? 3.24 20.984 -9.188 1 88.81 220 ALA A CA 1
ATOM 1671 C C . ALA A 1 220 ? 3.605 20 -10.305 1 88.81 220 ALA A C 1
ATOM 1673 O O . ALA A 1 220 ? 4.715 19.453 -10.32 1 88.81 220 ALA A O 1
ATOM 1674 N N . PRO A 1 221 ? 2.717 19.688 -11.227 1 91.44 221 PRO A N 1
ATOM 1675 C CA . PRO A 1 221 ? 1.368 20.25 -11.336 1 91.44 221 PRO A CA 1
ATOM 1676 C C . PRO A 1 221 ? 0.296 19.328 -10.758 1 91.44 221 PRO A C 1
ATOM 1678 O O . PRO A 1 221 ? -0.871 19.406 -11.148 1 91.44 221 PRO A O 1
ATOM 1681 N N . ASN A 1 222 ? 0.741 18.438 -9.859 1 93.94 222 ASN A N 1
ATOM 1682 C CA . ASN A 1 222 ? -0.17 17.359 -9.484 1 93.94 222 ASN A CA 1
ATOM 1683 C C . ASN A 1 222 ? -0.623 17.484 -8.031 1 93.94 222 ASN A C 1
ATOM 1685 O O . ASN A 1 222 ? -1.254 16.578 -7.492 1 93.94 222 ASN A O 1
ATOM 1689 N N . ALA A 1 223 ? -0.288 18.625 -7.395 1 93 223 ALA A N 1
ATOM 1690 C CA . ALA A 1 223 ? -0.708 18.766 -6.004 1 93 223 ALA A CA 1
ATOM 1691 C C . ALA A 1 223 ? -2.215 18.578 -5.863 1 93 223 ALA A C 1
ATOM 1693 O O . ALA A 1 223 ? -2.998 19.188 -6.594 1 93 223 ALA A O 1
ATOM 1694 N N . GLY A 1 224 ? -2.602 17.641 -5 1 93.31 224 GLY A N 1
ATOM 1695 C CA . GLY A 1 224 ? -4.012 17.328 -4.84 1 93.31 224 GLY A CA 1
ATOM 1696 C C . GLY A 1 224 ? -4.34 16.734 -3.48 1 93.31 224 GLY A C 1
ATOM 1697 O O . GLY A 1 224 ? -3.471 16.625 -2.615 1 93.31 224 GLY A O 1
ATOM 1698 N N . PRO A 1 225 ? -5.527 16.344 -3.26 1 94.88 225 PRO A N 1
ATOM 1699 C CA . PRO A 1 225 ? -6.047 15.969 -1.943 1 94.88 225 PRO A CA 1
ATOM 1700 C C . PRO A 1 225 ? -5.43 14.672 -1.417 1 94.88 225 PRO A C 1
ATOM 1702 O O . PRO A 1 225 ? -5.535 14.375 -0.224 1 94.88 225 PRO A O 1
ATOM 1705 N N . ARG A 1 226 ? -4.801 13.883 -2.254 1 97.31 226 ARG A N 1
ATOM 1706 C CA . ARG A 1 226 ? -4.152 12.68 -1.729 1 97.31 226 ARG A CA 1
ATOM 1707 C C . ARG A 1 226 ? -3.137 13.039 -0.649 1 97.31 226 ARG A C 1
ATOM 1709 O O . ARG A 1 226 ? -2.846 12.227 0.231 1 97.31 226 ARG A O 1
ATOM 1716 N N . LYS A 1 227 ? -2.578 14.25 -0.71 1 96.06 227 LYS A N 1
ATOM 1717 C CA . LYS A 1 227 ? -1.66 14.656 0.347 1 96.06 227 LYS A CA 1
ATOM 1718 C C . LYS A 1 227 ? -2.322 14.562 1.719 1 96.06 227 LYS A C 1
ATOM 1720 O O . LYS A 1 227 ? -1.643 14.383 2.73 1 96.06 227 LYS A O 1
ATOM 1725 N N . GLY A 1 228 ? -3.658 14.664 1.732 1 96.38 228 GLY A N 1
ATOM 1726 C CA . GLY A 1 228 ? -4.41 14.688 2.977 1 96.38 228 GLY A CA 1
ATOM 1727 C C . GLY A 1 228 ? -4.738 13.305 3.508 1 96.38 228 GLY A C 1
ATOM 1728 O O . GLY A 1 228 ? -4.938 13.133 4.711 1 96.38 228 GLY A O 1
ATOM 1729 N N . TRP A 1 229 ? -4.816 12.32 2.619 1 98.06 229 TRP A N 1
ATOM 1730 C CA . TRP A 1 229 ? -5.258 11.023 3.129 1 98.06 229 TRP A CA 1
ATOM 1731 C C . TRP A 1 229 ? -4.152 9.984 2.992 1 98.06 229 TRP A C 1
ATOM 1733 O O . TRP A 1 229 ? -4.305 8.844 3.438 1 98.06 229 TRP A O 1
ATOM 1743 N N . ALA A 1 230 ? -2.967 10.383 2.451 1 98.56 230 ALA A N 1
ATOM 1744 C CA . ALA A 1 230 ? -1.835 9.469 2.342 1 98.56 230 ALA A CA 1
ATOM 1745 C C . ALA A 1 230 ? -1.397 8.969 3.717 1 98.56 230 ALA A C 1
ATOM 1747 O O . ALA A 1 230 ? -0.966 7.824 3.859 1 98.56 230 ALA A O 1
ATOM 1748 N N . ALA A 1 231 ? -1.48 9.836 4.699 1 98.62 231 ALA A N 1
ATOM 1749 C CA . ALA A 1 231 ? -1.128 9.43 6.059 1 98.62 231 ALA A CA 1
ATOM 1750 C C . ALA A 1 231 ? -2.102 8.383 6.586 1 98.62 231 ALA A C 1
ATOM 1752 O O . ALA A 1 231 ? -1.697 7.445 7.281 1 98.62 231 ALA A O 1
ATOM 1753 N N . GLY A 1 232 ? -3.416 8.609 6.34 1 98.75 232 GLY A N 1
ATOM 1754 C CA . GLY A 1 232 ? -4.391 7.586 6.695 1 98.75 232 GLY A CA 1
ATOM 1755 C C . GLY A 1 232 ? -4.109 6.242 6.047 1 98.75 232 GLY A C 1
ATOM 1756 O O . GLY A 1 232 ? -4.23 5.199 6.691 1 98.75 232 GLY A O 1
ATOM 1757 N N . ASP A 1 233 ? -3.727 6.289 4.789 1 98.44 233 ASP A N 1
ATOM 1758 C CA . ASP A 1 233 ? -3.352 5.078 4.062 1 98.44 233 ASP A CA 1
ATOM 1759 C C . ASP A 1 233 ? -2.164 4.383 4.727 1 98.44 233 ASP A C 1
ATOM 1761 O O . ASP A 1 233 ? -2.141 3.156 4.836 1 98.44 233 ASP A O 1
ATOM 1765 N N . ALA A 1 234 ? -1.157 5.148 5.102 1 98.81 234 ALA A N 1
ATOM 1766 C CA . ALA A 1 234 ? 0.016 4.598 5.773 1 98.81 234 ALA A CA 1
ATOM 1767 C C . ALA A 1 234 ? -0.369 3.932 7.09 1 98.81 234 ALA A C 1
ATOM 1769 O O . ALA A 1 234 ? 0.153 2.869 7.434 1 98.81 234 ALA A O 1
ATOM 1770 N N . CYS A 1 235 ? -1.267 4.562 7.875 1 98.94 235 CYS A N 1
ATOM 1771 C CA . CYS A 1 235 ? -1.754 3.994 9.125 1 98.94 235 CYS A CA 1
ATOM 1772 C C . CYS A 1 235 ? -2.469 2.67 8.883 1 98.94 235 CYS A C 1
ATOM 1774 O O . CYS A 1 235 ? -2.227 1.689 9.586 1 98.94 235 CYS A O 1
ATOM 1776 N N . MET A 1 236 ? -3.334 2.686 7.879 1 98.56 236 MET A N 1
ATOM 1777 C CA . MET A 1 236 ? -4.078 1.479 7.523 1 98.56 236 MET A CA 1
ATOM 1778 C C . MET A 1 236 ? -3.127 0.342 7.164 1 98.56 236 MET A C 1
ATOM 1780 O O . MET A 1 236 ? -3.326 -0.797 7.59 1 98.56 236 MET A O 1
ATOM 1784 N N . ARG A 1 237 ? -2.137 0.644 6.387 1 98.5 237 ARG A N 1
ATOM 1785 C CA . ARG A 1 237 ? -1.166 -0.358 5.961 1 98.5 237 ARG A CA 1
ATOM 1786 C C . ARG A 1 237 ? -0.407 -0.927 7.156 1 98.5 237 ARG A C 1
ATOM 1788 O O . ARG A 1 237 ? -0.174 -2.135 7.23 1 98.5 237 ARG A O 1
ATOM 1795 N N . ALA A 1 238 ? 0.013 -0.061 8.078 1 98.88 238 ALA A N 1
ATOM 1796 C CA . ALA A 1 238 ? 0.731 -0.503 9.273 1 98.88 238 ALA A CA 1
ATOM 1797 C C . ALA A 1 238 ? -0.091 -1.516 10.062 1 98.88 238 ALA A C 1
ATOM 1799 O O . ALA A 1 238 ? 0.424 -2.561 10.469 1 98.88 238 ALA A O 1
ATOM 1800 N N . VAL A 1 239 ? -1.346 -1.204 10.25 1 98.69 239 VAL A N 1
ATOM 1801 C CA . VAL A 1 239 ? -2.225 -2.074 11.023 1 98.69 239 VAL A CA 1
ATOM 1802 C C . VAL A 1 239 ? -2.449 -3.385 10.273 1 98.69 239 VAL A C 1
ATOM 1804 O O . VAL A 1 239 ? -2.475 -4.457 10.875 1 98.69 239 VAL A O 1
ATOM 1807 N N . HIS A 1 240 ? -2.613 -3.293 8.961 1 98.38 240 HIS A N 1
ATOM 1808 C CA . HIS A 1 240 ? -2.809 -4.484 8.141 1 98.38 240 HIS A CA 1
ATOM 1809 C C . HIS A 1 240 ? -1.602 -5.41 8.219 1 98.38 240 HIS A C 1
ATOM 1811 O O . HIS A 1 240 ? -1.755 -6.625 8.383 1 98.38 240 HIS A O 1
ATOM 1817 N N . LEU A 1 241 ? -0.418 -4.875 8.086 1 98.69 241 LEU A N 1
ATOM 1818 C CA . LEU A 1 241 ? 0.804 -5.668 8.156 1 98.69 241 LEU A CA 1
ATOM 1819 C C . LEU A 1 241 ? 0.956 -6.316 9.531 1 98.69 241 LEU A C 1
ATOM 1821 O O . LEU A 1 241 ? 1.351 -7.48 9.625 1 98.69 241 LEU A O 1
ATOM 1825 N N . ALA A 1 242 ? 0.654 -5.562 10.578 1 98.62 242 ALA A N 1
ATOM 1826 C CA . ALA A 1 242 ? 0.708 -6.125 11.922 1 98.62 242 ALA A CA 1
ATOM 1827 C C . ALA A 1 242 ? -0.269 -7.289 12.07 1 98.62 242 ALA A C 1
ATOM 1829 O O . ALA A 1 242 ? 0.052 -8.305 12.695 1 98.62 242 ALA A O 1
ATOM 1830 N N . ASN A 1 243 ? -1.436 -7.109 11.508 1 96.75 243 ASN A N 1
ATOM 1831 C CA . ASN A 1 243 ? -2.441 -8.164 11.578 1 96.75 243 ASN A CA 1
ATOM 1832 C C . ASN A 1 243 ? -1.989 -9.422 10.836 1 96.75 243 ASN A C 1
ATOM 1834 O O . ASN A 1 243 ? -2.242 -10.539 11.289 1 96.75 243 ASN A O 1
ATOM 1838 N N . LEU A 1 244 ? -1.388 -9.289 9.68 1 97.88 244 LEU A N 1
ATOM 1839 C CA . LEU A 1 244 ? -0.9 -10.438 8.922 1 97.88 244 LEU A CA 1
ATOM 1840 C C . LEU A 1 244 ? 0.168 -11.195 9.703 1 97.88 244 LEU A C 1
ATOM 1842 O O . LEU A 1 244 ? 0.175 -12.422 9.719 1 97.88 244 LEU A O 1
ATOM 1846 N N . VAL A 1 245 ? 1.065 -10.461 10.336 1 98.38 245 VAL A N 1
ATOM 1847 C CA . VAL A 1 245 ? 2.104 -11.102 11.141 1 98.38 245 VAL A CA 1
ATOM 1848 C C . VAL A 1 245 ? 1.477 -11.781 12.352 1 98.38 245 VAL A C 1
ATOM 1850 O O . VAL A 1 245 ? 1.905 -12.859 12.758 1 98.38 245 VAL A O 1
ATOM 1853 N N . ARG A 1 246 ? 0.516 -11.086 12.93 1 95.94 246 ARG A N 1
ATOM 1854 C CA . ARG A 1 246 ? -0.219 -11.703 14.031 1 95.94 246 ARG A CA 1
ATOM 1855 C C . ARG A 1 246 ? -0.82 -13.039 13.609 1 95.94 246 ARG A C 1
ATOM 1857 O O . ARG A 1 246 ? -0.902 -13.969 14.414 1 95.94 246 ARG A O 1
ATOM 1864 N N . CYS A 1 247 ? -1.165 -13.156 12.336 1 95.38 247 CYS A N 1
ATOM 1865 C CA . CYS A 1 247 ? -1.736 -14.383 11.789 1 95.38 247 CYS A CA 1
ATOM 1866 C C . CYS A 1 247 ? -0.644 -15.383 11.445 1 95.38 247 CYS A C 1
ATOM 1868 O O . CYS A 1 247 ? -0.93 -16.469 10.93 1 95.38 247 CYS A O 1
ATOM 1870 N N . GLY A 1 248 ? 0.583 -15.031 11.586 1 96.06 248 GLY A N 1
ATOM 1871 C CA . GLY A 1 248 ? 1.647 -16.016 11.492 1 96.06 248 GLY A CA 1
ATOM 1872 C C . GLY A 1 248 ? 2.609 -15.742 10.352 1 96.06 248 GLY A C 1
ATOM 1873 O O . GLY A 1 248 ? 3.529 -16.531 10.102 1 96.06 248 GLY A O 1
ATOM 1874 N N . GLN A 1 249 ? 2.479 -14.656 9.648 1 97 249 GLN A N 1
ATOM 1875 C CA . GLN A 1 249 ? 3.359 -14.383 8.516 1 97 249 GLN A CA 1
ATOM 1876 C C . GLN A 1 249 ? 4.762 -14.016 8.992 1 97 249 GLN A C 1
ATOM 1878 O O . GLN A 1 249 ? 4.93 -13.125 9.828 1 97 249 GLN A O 1
ATOM 1883 N N . PRO A 1 250 ? 5.762 -14.656 8.43 1 96.88 250 PRO A N 1
ATOM 1884 C CA . PRO A 1 250 ? 7.145 -14.352 8.812 1 96.88 250 PRO A CA 1
ATOM 1885 C C . PRO A 1 250 ? 7.656 -13.055 8.188 1 96.88 250 PRO A C 1
ATOM 1887 O O . PRO A 1 250 ? 7.039 -12.531 7.254 1 96.88 250 PRO A O 1
ATOM 1890 N N . GLY A 1 251 ? 8.781 -12.578 8.711 1 97.75 251 GLY A N 1
ATOM 1891 C CA . GLY A 1 251 ? 9.359 -11.336 8.219 1 97.75 251 GLY A CA 1
ATOM 1892 C C . GLY A 1 251 ? 10.312 -11.539 7.059 1 97.75 251 GLY A C 1
ATOM 1893 O O . GLY A 1 251 ? 10.453 -12.656 6.547 1 97.75 251 GLY A O 1
ATOM 1894 N N . ILE A 1 252 ? 10.828 -10.461 6.562 1 98.19 252 ILE A N 1
ATOM 1895 C CA . ILE A 1 252 ? 11.844 -10.375 5.52 1 98.19 252 ILE A CA 1
ATOM 1896 C C . ILE A 1 252 ? 13.148 -9.844 6.105 1 98.19 252 ILE A C 1
ATOM 1898 O O . ILE A 1 252 ? 13.375 -8.633 6.121 1 98.19 252 ILE A O 1
ATOM 1902 N N . ARG A 1 253 ? 13.961 -10.625 6.465 1 97.25 253 ARG A N 1
ATOM 1903 C CA . ARG A 1 253 ? 15.039 -10.312 7.406 1 97.25 253 ARG A CA 1
ATOM 1904 C C . ARG A 1 253 ? 15.961 -9.234 6.844 1 97.25 253 ARG A C 1
ATOM 1906 O O . ARG A 1 253 ? 16.312 -8.289 7.551 1 97.25 253 ARG A O 1
ATOM 1913 N N . SER A 1 254 ? 16.359 -9.32 5.582 1 97.75 254 SER A N 1
ATOM 1914 C CA . SER A 1 254 ? 17.25 -8.336 4.98 1 97.75 254 SER A CA 1
ATOM 1915 C C . SER A 1 254 ? 16.531 -7.496 3.93 1 97.75 254 SER A C 1
ATOM 1917 O O . SER A 1 254 ? 17.062 -7.266 2.84 1 97.75 254 SER A O 1
ATOM 1919 N N . ALA A 1 255 ? 15.328 -7.031 4.277 1 98.25 255 ALA A N 1
ATOM 1920 C CA . ALA A 1 255 ? 14.461 -6.254 3.398 1 98.25 255 ALA A CA 1
ATOM 1921 C C . ALA A 1 255 ? 15.125 -4.945 2.982 1 98.25 255 ALA A C 1
ATOM 1923 O O . ALA A 1 255 ? 14.828 -4.402 1.917 1 98.25 255 ALA A O 1
ATOM 1924 N N . ILE A 1 256 ? 16.016 -4.445 3.775 1 98.62 256 ILE A N 1
ATOM 1925 C CA . ILE A 1 256 ? 16.609 -3.131 3.555 1 98.62 256 ILE A CA 1
ATOM 1926 C C . ILE A 1 256 ? 17.938 -3.277 2.816 1 98.62 256 ILE A C 1
ATOM 1928 O O . ILE A 1 256 ? 18.219 -2.523 1.883 1 98.62 256 ILE A O 1
ATOM 1932 N N . THR A 1 257 ? 18.719 -4.344 3.094 1 97.88 257 THR A N 1
ATOM 1933 C CA . THR A 1 257 ? 20.125 -4.324 2.723 1 97.88 257 THR A CA 1
ATOM 1934 C C . THR A 1 257 ? 20.406 -5.324 1.604 1 97.88 257 THR A C 1
ATOM 1936 O O . THR A 1 257 ? 21.5 -5.324 1.02 1 97.88 257 THR A O 1
ATOM 1939 N N . THR A 1 258 ? 19.469 -6.328 1.354 1 95.81 258 THR A N 1
ATOM 1940 C CA . THR A 1 258 ? 19.75 -7.312 0.315 1 95.81 258 THR A CA 1
ATOM 1941 C C . THR A 1 258 ? 20.188 -6.625 -0.975 1 95.81 258 THR A C 1
ATOM 1943 O O . THR A 1 258 ? 19.469 -5.781 -1.514 1 95.81 258 THR A O 1
ATOM 1946 N N . PRO A 1 259 ? 21.359 -6.988 -1.473 1 93.5 259 PRO A N 1
ATOM 1947 C CA . PRO A 1 259 ? 21.812 -6.352 -2.709 1 93.5 259 PRO A CA 1
ATOM 1948 C C . PRO A 1 259 ? 20.844 -6.535 -3.867 1 93.5 259 PRO A C 1
ATOM 1950 O O . PRO A 1 259 ? 20.25 -7.605 -4.012 1 93.5 259 PRO A O 1
ATOM 1953 N N . ARG A 1 260 ? 20.609 -5.531 -4.668 1 91.56 260 ARG A N 1
ATOM 1954 C CA . ARG A 1 260 ? 19.812 -5.531 -5.891 1 91.56 260 ARG A CA 1
ATOM 1955 C C . ARG A 1 260 ? 18.328 -5.465 -5.57 1 91.56 260 ARG A C 1
ATOM 1957 O O . ARG A 1 260 ? 17.562 -4.863 -6.32 1 91.56 260 ARG A O 1
ATOM 1964 N N . TRP A 1 261 ? 17.969 -6.043 -4.414 1 94.38 261 TRP A N 1
ATOM 1965 C CA . TRP A 1 261 ? 16.547 -6.266 -4.207 1 94.38 261 TRP A CA 1
ATOM 1966 C C . TRP A 1 261 ? 16.047 -5.465 -3.008 1 94.38 261 TRP A C 1
ATOM 1968 O O . TRP A 1 261 ? 14.836 -5.238 -2.871 1 94.38 261 TRP A O 1
ATOM 1978 N N . GLY A 1 262 ? 16.906 -5.113 -2.119 1 97.69 262 GLY A N 1
ATOM 1979 C CA . GLY A 1 262 ? 16.516 -4.461 -0.883 1 97.69 262 GLY A CA 1
ATOM 1980 C C . GLY A 1 262 ? 16.172 -2.992 -1.067 1 97.69 262 GLY A C 1
ATOM 1981 O O . GLY A 1 262 ? 16.391 -2.428 -2.141 1 97.69 262 GLY A O 1
ATOM 1982 N N . PHE A 1 263 ? 15.672 -2.34 -0.065 1 98.75 263 PHE A N 1
ATOM 1983 C CA . PHE A 1 263 ? 15.188 -0.966 -0.07 1 98.75 263 PHE A CA 1
ATOM 1984 C C . PHE A 1 263 ? 16.281 -0.005 -0.525 1 98.75 263 PHE A C 1
ATOM 1986 O O . PHE A 1 263 ? 16.031 0.882 -1.344 1 98.75 263 PHE A O 1
ATOM 1993 N N . TYR A 1 264 ? 17.5 -0.123 0.006 1 98.62 264 TYR A N 1
ATOM 1994 C CA . TYR A 1 264 ? 18.594 0.796 -0.296 1 98.62 264 TYR A CA 1
ATOM 1995 C C . TYR A 1 264 ? 18.859 0.849 -1.794 1 98.62 264 TYR A C 1
ATOM 1997 O O . TYR A 1 264 ? 18.953 1.932 -2.377 1 98.62 264 TYR A O 1
ATOM 2005 N N . ASP A 1 265 ? 18.891 -0.303 -2.42 1 97.62 265 ASP A N 1
ATOM 2006 C CA . ASP A 1 265 ? 19.25 -0.366 -3.834 1 97.62 265 ASP A CA 1
ATOM 2007 C C . ASP A 1 265 ? 18.062 0.04 -4.715 1 97.62 265 ASP A C 1
ATOM 2009 O O . ASP A 1 265 ? 18.25 0.735 -5.719 1 97.62 265 ASP A O 1
ATOM 2013 N N . VAL A 1 266 ? 16.906 -0.367 -4.324 1 98.06 266 VAL A N 1
ATOM 2014 C CA . VAL A 1 266 ? 15.758 -0.273 -5.227 1 98.06 266 VAL A CA 1
ATOM 2015 C C . VAL A 1 266 ? 15.109 1.104 -5.098 1 98.06 266 VAL A C 1
ATOM 2017 O O . VAL A 1 266 ? 14.766 1.73 -6.102 1 98.06 266 VAL A O 1
ATOM 2020 N N . LEU A 1 267 ? 14.906 1.555 -3.82 1 98.38 267 LEU A N 1
ATOM 2021 C CA . LEU A 1 267 ? 14.055 2.727 -3.621 1 98.38 267 LEU A CA 1
ATOM 2022 C C . LEU A 1 267 ? 14.883 3.92 -3.15 1 98.38 267 LEU A C 1
ATOM 2024 O O . LEU A 1 267 ? 14.414 5.059 -3.189 1 98.38 267 LEU A O 1
ATOM 2028 N N . TYR A 1 268 ? 16.078 3.623 -2.674 1 98.12 268 TYR A N 1
ATOM 2029 C CA . TYR A 1 268 ? 16.828 4.711 -2.07 1 98.12 268 TYR A CA 1
ATOM 2030 C C . TYR A 1 268 ? 18.109 4.98 -2.852 1 98.12 268 TYR A C 1
ATOM 2032 O O . TYR A 1 268 ? 19.062 5.543 -2.312 1 98.12 268 TYR A O 1
ATOM 2040 N N . ARG A 1 269 ? 18.219 4.492 -4.09 1 95.62 269 ARG A N 1
ATOM 2041 C CA . ARG A 1 269 ? 19.266 4.754 -5.074 1 95.62 269 ARG A CA 1
ATOM 2042 C C . ARG A 1 269 ? 20.641 4.414 -4.516 1 95.62 269 ARG A C 1
ATOM 2044 O O . ARG A 1 269 ? 21.594 5.168 -4.703 1 95.62 269 ARG A O 1
ATOM 2051 N N . GLY A 1 270 ? 20.719 3.4 -3.727 1 96.31 270 GLY A N 1
ATOM 2052 C CA . GLY A 1 270 ? 21.984 2.902 -3.205 1 96.31 270 GLY A CA 1
ATOM 2053 C C . GLY A 1 270 ? 22.422 3.617 -1.943 1 96.31 270 GLY A C 1
ATOM 2054 O O . GLY A 1 270 ? 23.438 3.248 -1.34 1 96.31 270 GLY A O 1
ATOM 2055 N N . GLN A 1 271 ? 21.672 4.648 -1.515 1 97.25 271 GLN A N 1
ATOM 2056 C CA . GLN A 1 271 ? 21.984 5.34 -0.268 1 97.25 271 GLN A CA 1
ATOM 2057 C C . GLN A 1 271 ? 21.609 4.484 0.941 1 97.25 271 GLN A C 1
ATOM 2059 O O . GLN A 1 271 ? 20.891 3.488 0.808 1 97.25 271 GLN A O 1
ATOM 2064 N N . THR A 1 272 ? 22.188 4.828 2.078 1 98.19 272 THR A N 1
ATOM 2065 C CA . THR A 1 272 ? 21.875 4.16 3.334 1 98.19 272 THR A CA 1
ATOM 2066 C C . THR A 1 272 ? 21.375 5.164 4.375 1 98.19 272 THR A C 1
ATOM 2068 O O . THR A 1 272 ? 21.594 6.367 4.227 1 98.19 272 THR A O 1
ATOM 2071 N N . PHE A 1 273 ? 20.703 4.754 5.359 1 98.5 273 PHE A N 1
ATOM 2072 C CA . PHE A 1 273 ? 20.125 5.633 6.367 1 98.5 273 PHE A CA 1
ATOM 2073 C C . PHE A 1 273 ? 21.219 6.258 7.234 1 98.5 273 PHE A C 1
ATOM 2075 O O . PHE A 1 273 ? 22.203 5.598 7.574 1 98.5 273 PHE A O 1
ATOM 2082 N N . GLU A 1 274 ? 21.047 7.473 7.496 1 97.81 274 GLU A N 1
ATOM 2083 C CA . GLU A 1 274 ? 21.844 8.203 8.477 1 97.81 274 GLU A CA 1
ATOM 2084 C C . GLU A 1 274 ? 21 8.609 9.68 1 97.81 274 GLU A C 1
ATOM 2086 O O . GLU A 1 274 ? 20.094 9.43 9.555 1 97.81 274 GLU A O 1
ATOM 2091 N N . LEU A 1 275 ? 21.266 8.07 10.82 1 97.5 275 LEU A N 1
ATOM 2092 C CA . LEU A 1 275 ? 20.594 8.398 12.078 1 97.5 275 LEU A CA 1
ATOM 2093 C C . LEU A 1 275 ? 21.531 9.164 13.008 1 97.5 275 LEU A C 1
ATOM 2095 O O . LEU A 1 275 ? 22.219 8.555 13.844 1 97.5 275 LEU A O 1
ATOM 2099 N N . PRO A 1 276 ? 21.484 10.461 12.953 1 95.69 276 PRO A N 1
ATOM 2100 C CA . PRO A 1 276 ? 22.5 11.289 13.609 1 95.69 276 PRO A CA 1
ATOM 2101 C C . PRO A 1 276 ? 22.359 11.305 15.125 1 95.69 276 PRO A C 1
ATOM 2103 O O . PRO A 1 276 ? 23.219 11.867 15.82 1 95.69 276 PRO A O 1
ATOM 2106 N N . ARG A 1 277 ? 21.359 10.773 15.711 1 96.62 277 ARG A N 1
ATOM 2107 C CA . ARG A 1 277 ? 21.156 10.648 17.156 1 96.62 277 ARG A CA 1
ATOM 2108 C C . ARG A 1 277 ? 20.406 9.367 17.484 1 96.62 277 ARG A C 1
ATOM 2110 O O . ARG A 1 277 ? 19.688 8.82 16.656 1 96.62 277 ARG A O 1
ATOM 2117 N N . PRO A 1 278 ? 20.594 8.891 18.734 1 97.81 278 PRO A N 1
ATOM 2118 C CA . PRO A 1 278 ? 19.797 7.727 19.141 1 97.81 278 PRO A CA 1
ATOM 2119 C C . PRO A 1 278 ? 18.328 8.055 19.328 1 97.81 278 PRO A C 1
ATOM 2121 O O . PRO A 1 278 ? 17.953 9.219 19.5 1 97.81 278 PRO A O 1
ATOM 2124 N N . PHE A 1 279 ? 17.484 7.051 19.297 1 98.69 279 PHE A N 1
ATOM 2125 C CA . PHE A 1 279 ? 16.078 7.215 19.594 1 98.69 279 PHE A CA 1
ATOM 2126 C C . PHE A 1 279 ? 15.867 7.52 21.078 1 98.69 279 PHE A C 1
ATOM 2128 O O . PHE A 1 279 ? 16.297 6.75 21.938 1 98.69 279 PHE A O 1
ATOM 2135 N N . THR A 1 280 ? 15.273 8.539 21.391 1 98.69 280 THR A N 1
ATOM 2136 C CA . THR A 1 280 ? 14.859 8.938 22.734 1 98.69 280 THR A CA 1
ATOM 2137 C C . THR A 1 280 ? 13.445 9.516 22.703 1 98.69 280 THR A C 1
ATOM 2139 O O . THR A 1 280 ? 12.5 8.836 22.312 1 98.69 280 THR A O 1
ATOM 2142 N N . SER A 1 281 ? 13.266 10.711 23.234 1 98.75 281 SER A N 1
ATOM 2143 C CA . SER A 1 281 ? 11.977 11.391 23.172 1 98.75 281 SER A CA 1
ATOM 2144 C C . SER A 1 281 ? 12.125 12.805 22.641 1 98.75 281 SER A C 1
ATOM 2146 O O . SER A 1 281 ? 11.219 13.633 22.781 1 98.75 281 SER A O 1
ATOM 2148 N N . TRP A 1 282 ? 13.195 13.102 21.953 1 98.19 282 TRP A N 1
ATOM 2149 C CA . TRP A 1 282 ? 13.602 14.438 21.547 1 98.19 282 TRP A CA 1
ATOM 2150 C C . TRP A 1 282 ? 12.594 15.039 20.578 1 98.19 282 TRP A C 1
ATOM 2152 O O . TRP A 1 282 ? 12.305 16.234 20.625 1 98.19 282 TRP A O 1
ATOM 2162 N N . VAL A 1 283 ? 12.078 14.281 19.688 1 98.56 283 VAL A N 1
ATOM 2163 C CA . VAL A 1 283 ? 11.18 14.781 18.641 1 98.56 283 VAL A CA 1
ATOM 2164 C C . VAL A 1 283 ? 9.898 15.312 19.281 1 98.56 283 VAL A C 1
ATOM 2166 O O . VAL A 1 283 ? 9.43 16.406 18.922 1 98.56 283 VAL A O 1
ATOM 2169 N N . MET A 1 284 ? 9.352 14.547 20.219 1 98.75 284 MET A N 1
ATOM 2170 C CA . MET A 1 284 ? 8.164 15.023 20.922 1 98.75 284 MET A CA 1
ATOM 2171 C C . MET A 1 284 ? 8.461 16.312 21.688 1 98.75 284 MET A C 1
ATOM 2173 O O . MET A 1 284 ? 7.625 17.203 21.75 1 98.75 284 MET A O 1
ATOM 2177 N N . GLU A 1 285 ? 9.641 16.438 22.219 1 97.94 285 GLU A N 1
ATOM 2178 C CA . GLU A 1 285 ? 10.031 17.594 23.016 1 97.94 285 GLU A CA 1
ATOM 2179 C C . GLU A 1 285 ? 10.148 18.844 22.156 1 97.94 285 GLU A C 1
ATOM 2181 O O . GLU A 1 285 ? 10.055 19.969 22.656 1 97.94 285 GLU A O 1
ATOM 2186 N N . THR A 1 286 ? 10.281 18.656 20.828 1 96.62 286 THR A N 1
ATOM 2187 C CA . THR A 1 286 ? 10.695 19.812 20.031 1 96.62 286 THR A CA 1
ATOM 2188 C C . THR A 1 286 ? 9.766 20 18.844 1 96.62 286 THR A C 1
ATOM 2190 O O . THR A 1 286 ? 9.883 20.984 18.109 1 96.62 286 THR A O 1
ATOM 2193 N N . VAL A 1 287 ? 8.82 19.156 18.625 1 97.62 287 VAL A N 1
ATOM 2194 C CA . VAL A 1 287 ? 7.953 19.188 17.453 1 97.62 287 VAL A CA 1
ATOM 2195 C C . VAL A 1 287 ? 7.227 20.531 17.391 1 97.62 287 VAL A C 1
ATOM 2197 O O . VAL A 1 287 ? 6.953 21.141 18.422 1 97.62 287 VAL A O 1
ATOM 2200 N N . LEU A 1 288 ? 7.004 20.984 16.141 1 97.62 288 LEU A N 1
ATOM 2201 C CA . LEU A 1 288 ? 6.203 22.188 15.891 1 97.62 288 LEU A CA 1
ATOM 2202 C C . LEU A 1 288 ? 4.719 21.844 15.852 1 97.62 288 LEU A C 1
ATOM 2204 O O . LEU A 1 288 ? 4.324 20.844 15.234 1 97.62 288 LEU A O 1
ATOM 2208 N N . PHE A 1 289 ? 3.873 22.594 16.547 1 98.12 289 PHE A N 1
ATOM 2209 C CA . PHE A 1 289 ? 2.424 22.516 16.406 1 98.12 289 PHE A CA 1
ATOM 2210 C C . PHE A 1 289 ? 1.894 23.641 15.539 1 98.12 289 PHE A C 1
ATOM 2212 O O . PHE A 1 289 ? 2.084 24.812 15.859 1 98.12 289 PHE A O 1
ATOM 2219 N N . LYS A 1 290 ? 1.201 23.328 14.484 1 96.69 290 LYS A N 1
ATOM 2220 C CA . LYS A 1 290 ? 0.653 24.391 13.648 1 96.69 290 LYS A CA 1
ATOM 2221 C C . LYS A 1 290 ? -0.562 25.031 14.305 1 96.69 290 LYS A C 1
ATOM 2223 O O . LYS A 1 290 ? -1.586 24.391 14.508 1 96.69 290 LYS A O 1
ATOM 2228 N N . VAL A 1 291 ? -0.412 26.25 14.586 1 93.75 291 VAL A N 1
ATOM 2229 C CA . VAL A 1 291 ? -1.505 27.016 15.18 1 93.75 291 VAL A CA 1
ATOM 2230 C C . VAL A 1 291 ? -2.371 27.625 14.07 1 93.75 291 VAL A C 1
ATOM 2232 O O . VAL A 1 291 ? -3.574 27.828 14.258 1 93.75 291 VAL A O 1
ATOM 2235 N N . SER A 1 292 ? -1.723 27.875 12.945 1 89.31 292 SER A N 1
ATOM 2236 C CA . SER A 1 292 ? -2.406 28.375 11.75 1 89.31 292 SER A CA 1
ATOM 2237 C C . SER A 1 292 ? -2.426 27.312 10.648 1 89.31 292 SER A C 1
ATOM 2239 O O . SER A 1 292 ? -1.531 26.469 10.578 1 89.31 292 SER A O 1
ATOM 2241 N N . THR A 1 293 ? -3.57 27.438 9.844 1 89.19 293 THR A N 1
ATOM 2242 C CA . THR A 1 293 ? -3.688 26.484 8.742 1 89.19 293 THR A CA 1
ATOM 2243 C C . THR A 1 293 ? -2.857 26.922 7.547 1 89.19 293 THR A C 1
ATOM 2245 O O . THR A 1 293 ? -3.373 27.594 6.641 1 89.19 293 THR A O 1
ATOM 2248 N N . ALA A 1 294 ? -1.639 26.625 7.477 1 90.5 294 ALA A N 1
ATOM 2249 C CA . ALA A 1 294 ? -0.718 26.906 6.379 1 90.5 294 ALA A CA 1
ATOM 2250 C C . ALA A 1 294 ? 0.343 25.812 6.258 1 90.5 294 ALA A C 1
ATOM 2252 O O . ALA A 1 294 ? 0.683 25.156 7.246 1 90.5 294 ALA A O 1
ATOM 2253 N N . GLU A 1 295 ? 0.767 25.672 4.98 1 93.06 295 GLU A N 1
ATOM 2254 C CA . GLU A 1 295 ? 1.927 24.797 4.812 1 93.06 295 GLU A CA 1
ATOM 2255 C C . GLU A 1 295 ? 3.09 25.25 5.691 1 93.06 295 GLU A C 1
ATOM 2257 O O . GLU A 1 295 ? 3.324 26.453 5.848 1 93.06 295 GLU A O 1
ATOM 2262 N N . GLY A 1 296 ? 3.725 24.359 6.332 1 94 296 GLY A N 1
ATOM 2263 C CA . GLY A 1 296 ? 4.668 24.578 7.418 1 94 296 GLY A CA 1
ATOM 2264 C C . GLY A 1 296 ? 5.727 25.609 7.086 1 94 296 GLY A C 1
ATOM 2265 O O . GLY A 1 296 ? 6.105 26.422 7.938 1 94 296 GLY A O 1
ATOM 2266 N N . HIS A 1 297 ? 6.18 25.641 5.926 1 95.38 297 HIS A N 1
ATOM 2267 C CA . HIS A 1 297 ? 7.281 26.516 5.523 1 95.38 297 HIS A CA 1
ATOM 2268 C C . HIS A 1 297 ? 6.789 27.922 5.211 1 95.38 297 HIS A C 1
ATOM 2270 O O . HIS A 1 297 ? 7.594 28.844 5.031 1 95.38 297 HIS A O 1
ATOM 2276 N N . GLY A 1 298 ? 5.473 28.047 5.191 1 96.06 298 GLY A N 1
ATOM 2277 C CA . GLY A 1 298 ? 4.898 29.359 4.934 1 96.06 298 GLY A CA 1
ATOM 2278 C C . GLY A 1 298 ? 4.391 30.047 6.184 1 96.06 298 GLY A C 1
ATOM 2279 O O . GLY A 1 298 ? 3.971 31.203 6.137 1 96.06 298 GLY A O 1
ATOM 2280 N N . LEU A 1 299 ? 4.461 29.391 7.328 1 96.94 299 LEU A N 1
ATOM 2281 C CA . LEU A 1 299 ? 3.854 29.875 8.562 1 96.94 299 LEU A CA 1
ATOM 2282 C C . LEU A 1 299 ? 4.434 31.234 8.953 1 96.94 299 LEU A C 1
ATOM 2284 O O . LEU A 1 299 ? 3.689 32.156 9.305 1 96.94 299 LEU A O 1
ATOM 2288 N N . THR A 1 300 ? 5.738 31.375 8.898 1 97.94 300 THR A N 1
ATOM 2289 C CA . THR A 1 300 ? 6.371 32.625 9.328 1 97.94 300 THR A CA 1
ATOM 2290 C C . THR A 1 300 ? 6.188 33.719 8.273 1 97.94 300 THR A C 1
ATOM 2292 O O . THR A 1 300 ? 6.207 34.906 8.602 1 97.94 300 THR A O 1
ATOM 2295 N N . ALA A 1 301 ? 6.008 33.344 7.023 1 98.12 301 ALA A N 1
ATOM 2296 C CA . ALA A 1 301 ? 5.656 34.312 6.004 1 98.12 301 ALA A CA 1
ATOM 2297 C C . ALA A 1 301 ? 4.27 34.906 6.262 1 98.12 301 ALA A C 1
ATOM 2299 O O . ALA A 1 301 ? 4.047 36.094 6.059 1 98.12 301 ALA A O 1
ATOM 2300 N N . VAL A 1 302 ? 3.367 34.062 6.656 1 97.75 302 VAL A N 1
ATOM 2301 C CA . VAL A 1 302 ? 2.018 34.5 7 1 97.75 302 VAL A CA 1
ATOM 2302 C C . VAL A 1 302 ? 2.074 35.5 8.164 1 97.75 302 VAL A C 1
ATOM 2304 O O . VAL A 1 302 ? 1.423 36.531 8.141 1 97.75 302 VAL A O 1
ATOM 2307 N N . GLU A 1 303 ? 2.85 35.156 9.188 1 97.69 303 GLU A N 1
ATOM 2308 C CA . GLU A 1 303 ? 3.002 36.062 10.336 1 97.69 303 GLU A CA 1
ATOM 2309 C C . GLU A 1 303 ? 3.623 37.406 9.922 1 97.69 303 GLU A C 1
ATOM 2311 O O . GLU A 1 303 ? 3.191 38.469 10.375 1 97.69 303 GLU A O 1
ATOM 2316 N N . ALA A 1 304 ? 4.652 37.312 9.109 1 98.62 304 ALA A N 1
ATOM 2317 C CA . ALA A 1 304 ? 5.281 38.531 8.602 1 98.62 304 ALA A CA 1
ATOM 2318 C C . ALA A 1 304 ? 4.289 39.375 7.812 1 98.62 304 ALA A C 1
ATOM 2320 O O . ALA A 1 304 ? 4.254 40.594 7.953 1 98.62 304 ALA A O 1
ATOM 2321 N N . ALA A 1 305 ? 3.535 38.719 6.957 1 98.62 305 ALA A N 1
ATOM 2322 C CA . ALA A 1 305 ? 2.537 39.406 6.145 1 98.62 305 ALA A CA 1
ATOM 2323 C C . ALA A 1 305 ? 1.497 40.094 7.023 1 98.62 305 ALA A C 1
ATOM 2325 O O . ALA A 1 305 ? 1.022 41.188 6.695 1 98.62 305 ALA A O 1
ATOM 2326 N N . LEU A 1 306 ? 1.109 39.469 8.102 1 98 306 LEU A N 1
ATOM 2327 C CA . LEU A 1 306 ? 0.15 40.062 9.031 1 98 306 LEU A CA 1
ATOM 2328 C C . LEU A 1 306 ? 0.696 41.344 9.633 1 98 306 LEU A C 1
ATOM 2330 O O . LEU A 1 306 ? -0.023 42.344 9.727 1 98 306 LEU A O 1
ATOM 2334 N N . THR A 1 307 ? 1.939 41.312 10.031 1 98.44 307 THR A N 1
ATOM 2335 C CA . THR A 1 307 ? 2.588 42.5 10.594 1 98.44 307 THR A CA 1
ATOM 2336 C C . THR A 1 307 ? 2.627 43.625 9.57 1 98.44 307 THR A C 1
ATOM 2338 O O . THR A 1 307 ? 2.33 44.781 9.891 1 98.44 307 THR A O 1
ATOM 2341 N N . ILE A 1 308 ? 2.977 43.25 8.359 1 98.62 308 ILE A N 1
ATOM 2342 C CA . ILE A 1 308 ? 3.066 44.25 7.301 1 98.62 308 ILE A CA 1
ATOM 2343 C C . ILE A 1 308 ? 1.675 44.781 6.984 1 98.62 308 ILE A C 1
ATOM 2345 O O . ILE A 1 308 ? 1.51 46 6.75 1 98.62 308 ILE A O 1
ATOM 2349 N N . ALA A 1 309 ? 0.705 43.906 6.945 1 98.5 309 ALA A N 1
ATOM 2350 C CA . ALA A 1 309 ? -0.671 44.344 6.711 1 98.5 309 ALA A CA 1
ATOM 2351 C C . ALA A 1 309 ? -1.109 45.375 7.754 1 98.5 309 ALA A C 1
ATOM 2353 O O . ALA A 1 309 ? -1.796 46.344 7.43 1 98.5 309 ALA A O 1
ATOM 2354 N N . GLU A 1 310 ? -0.761 45.125 8.977 1 98.12 310 GLU A N 1
ATOM 2355 C CA . GLU A 1 310 ? -1.082 46.062 10.055 1 98.12 310 GLU A CA 1
ATOM 2356 C C . GLU A 1 310 ? -0.416 47.406 9.828 1 98.12 310 GLU A C 1
ATOM 2358 O O . GLU A 1 310 ? -1.038 48.469 10.023 1 98.12 310 GLU A O 1
ATOM 2363 N N . LYS A 1 311 ? 0.797 47.375 9.422 1 98 311 LYS A N 1
ATOM 2364 C CA . LYS A 1 311 ? 1.529 48.594 9.133 1 98 311 LYS A CA 1
ATOM 2365 C C . LYS A 1 311 ? 0.88 49.375 7.988 1 98 311 LYS A C 1
ATOM 2367 O O . LYS A 1 311 ? 0.809 50.594 8.016 1 98 311 LYS A O 1
ATOM 2372 N N . LEU A 1 312 ? 0.448 48.656 6.98 1 98 312 LEU A N 1
ATOM 2373 C CA . LEU A 1 312 ? -0.232 49.281 5.852 1 98 312 LEU A CA 1
ATOM 2374 C C . LEU A 1 312 ? -1.544 49.938 6.289 1 98 312 LEU A C 1
ATOM 2376 O O . LEU A 1 312 ? -1.847 51.062 5.902 1 98 312 LEU A O 1
ATOM 2380 N N . ALA A 1 313 ? -2.25 49.188 7.082 1 97.5 313 ALA A N 1
ATOM 2381 C CA . ALA A 1 313 ? -3.531 49.719 7.566 1 97.5 313 ALA A CA 1
ATOM 2382 C C . ALA A 1 313 ? -3.342 50.969 8.391 1 97.5 313 ALA A C 1
ATOM 2384 O O . ALA A 1 313 ? -4.129 51.938 8.273 1 97.5 313 ALA A O 1
ATOM 2385 N N . GLN A 1 314 ? -2.33 51 9.188 1 97.44 314 GLN A N 1
ATOM 2386 C CA . GLN A 1 314 ? -2.035 52.156 10.023 1 97.44 314 GLN A CA 1
ATOM 2387 C C . GLN A 1 314 ? -1.712 53.375 9.18 1 97.44 314 GLN A C 1
ATOM 2389 O O . GLN A 1 314 ? -1.952 54.531 9.602 1 97.44 314 GLN A O 1
ATOM 2394 N N . ARG A 1 315 ? -1.309 53.094 8.008 1 96.19 315 ARG A N 1
ATOM 2395 C CA . ARG A 1 315 ? -0.918 54.156 7.098 1 96.19 315 ARG A CA 1
ATOM 2396 C C . ARG A 1 315 ? -2.049 54.5 6.133 1 96.19 315 ARG A C 1
ATOM 2398 O O . ARG A 1 315 ? -1.908 55.406 5.293 1 96.19 315 ARG A O 1
ATOM 2405 N N . GLY A 1 316 ? -3.127 53.75 6.227 1 96.81 316 GLY A N 1
ATOM 2406 C CA . GLY A 1 316 ? -4.27 53.938 5.348 1 96.81 316 GLY A CA 1
ATOM 2407 C C . GLY A 1 316 ? -4.004 53.531 3.914 1 96.81 316 GLY A C 1
ATOM 2408 O O . GLY A 1 316 ? -4.574 54.094 2.979 1 96.81 316 GLY A O 1
ATOM 2409 N N . LEU A 1 317 ? -3.133 52.594 3.752 1 97.38 317 LEU A N 1
ATOM 2410 C CA . LEU A 1 317 ? -2.732 52.156 2.42 1 97.38 317 LEU A CA 1
ATOM 2411 C C . LEU A 1 317 ? -3.463 50.875 2.025 1 97.38 317 LEU A C 1
ATOM 2413 O O . LEU A 1 317 ? -3.846 50.094 2.889 1 97.38 317 LEU A O 1
ATOM 2417 N N . ARG A 1 318 ? -3.637 50.719 0.747 1 96.81 318 ARG A N 1
ATOM 2418 C CA . ARG A 1 318 ? -4.238 49.531 0.171 1 96.81 318 ARG A CA 1
ATOM 2419 C C . ARG A 1 318 ? -3.195 48.688 -0.559 1 96.81 318 ARG A C 1
ATOM 2421 O O . ARG A 1 318 ? -2.512 49.188 -1.457 1 96.81 318 ARG A O 1
ATOM 2428 N N . PRO A 1 319 ? -3.102 47.375 -0.208 1 97.25 319 PRO A N 1
ATOM 2429 C CA . PRO A 1 319 ? -2.037 46.562 -0.775 1 97.25 319 PRO A CA 1
ATOM 2430 C C . PRO A 1 319 ? -2.053 46.531 -2.301 1 97.25 319 PRO A C 1
ATOM 2432 O O . PRO A 1 319 ? -1.004 46.688 -2.936 1 97.25 319 PRO A O 1
ATOM 2435 N N . GLU A 1 320 ? -3.191 46.344 -2.953 1 94.38 320 GLU A N 1
ATOM 2436 C CA . GLU A 1 320 ? -3.289 46.156 -4.398 1 94.38 320 GLU A CA 1
ATOM 2437 C C . GLU A 1 320 ? -2.936 47.469 -5.133 1 94.38 320 GLU A C 1
ATOM 2439 O O . GLU A 1 320 ? -2.596 47.438 -6.316 1 94.38 320 GLU A O 1
ATOM 2444 N N . GLU A 1 321 ? -2.992 48.594 -4.5 1 96.25 321 GLU A N 1
ATOM 2445 C CA . GLU A 1 321 ? -2.736 49.875 -5.121 1 96.25 321 GLU A CA 1
ATOM 2446 C C . GLU A 1 321 ? -1.343 50.375 -4.777 1 96.25 321 GLU A C 1
ATOM 2448 O O . GLU A 1 321 ? -0.69 51.031 -5.602 1 96.25 321 GLU A O 1
ATOM 2453 N N . ASP A 1 322 ? -0.929 50.125 -3.594 1 97.88 322 ASP A N 1
ATOM 2454 C CA . ASP A 1 322 ? 0.209 50.875 -3.061 1 97.88 322 ASP A CA 1
ATOM 2455 C C . ASP A 1 322 ? 1.479 50.031 -3.088 1 97.88 322 ASP A C 1
ATOM 2457 O O . ASP A 1 322 ? 2.588 50.562 -2.973 1 97.88 322 ASP A O 1
ATOM 2461 N N . ILE A 1 323 ? 1.37 48.688 -3.143 1 98.56 323 ILE A N 1
ATOM 2462 C CA . ILE A 1 323 ? 2.537 47.812 -3.189 1 98.56 323 ILE A CA 1
ATOM 2463 C C . ILE A 1 323 ? 3.021 47.688 -4.633 1 98.56 323 ILE A C 1
ATOM 2465 O O . ILE A 1 323 ? 2.229 47.406 -5.535 1 98.56 323 ILE A O 1
ATOM 2469 N N . VAL A 1 324 ? 4.293 47.781 -4.867 1 98.25 324 VAL A N 1
ATOM 2470 C CA . VAL A 1 324 ? 4.812 47.688 -6.227 1 98.25 324 VAL A CA 1
ATOM 2471 C C . VAL A 1 324 ? 5.711 46.469 -6.34 1 98.25 324 VAL A C 1
ATOM 2473 O O . VAL A 1 324 ? 5.973 45.969 -7.445 1 98.25 324 VAL A O 1
ATOM 2476 N N . ASN A 1 325 ? 6.18 45.938 -5.152 1 98.31 325 ASN A N 1
ATOM 2477 C CA . ASN A 1 325 ? 7.027 44.75 -5.16 1 98.31 325 ASN A CA 1
ATOM 2478 C C . ASN A 1 325 ? 7.004 44.062 -3.809 1 98.31 325 ASN A C 1
ATOM 2480 O O . ASN A 1 325 ? 6.953 44.688 -2.762 1 98.31 325 ASN A O 1
ATOM 2484 N N . ILE A 1 326 ? 7.031 42.75 -3.82 1 98.56 326 ILE A N 1
ATOM 2485 C CA . ILE A 1 326 ? 7.168 41.906 -2.633 1 98.56 326 ILE A CA 1
ATOM 2486 C C . ILE A 1 326 ? 8.336 40.938 -2.811 1 98.56 326 ILE A C 1
ATOM 2488 O O . ILE A 1 326 ? 8.391 40.188 -3.787 1 98.56 326 ILE A O 1
ATOM 2492 N N . ARG A 1 327 ? 9.289 41 -1.95 1 98.44 327 ARG A N 1
ATOM 2493 C CA . ARG A 1 327 ? 10.422 40.094 -1.935 1 98.44 327 ARG A CA 1
ATOM 2494 C C . ARG A 1 327 ? 10.352 39.156 -0.729 1 98.44 327 ARG A C 1
ATOM 2496 O O . ARG A 1 327 ? 10.352 39.625 0.416 1 98.44 327 ARG A O 1
ATOM 2503 N N . ALA A 1 328 ? 10.266 37.906 -0.964 1 98.12 328 ALA A N 1
ATOM 2504 C CA . ALA A 1 328 ? 10.234 36.875 0.096 1 98.12 328 ALA A CA 1
ATOM 2505 C C . ALA A 1 328 ? 11.516 36.062 0.114 1 98.12 328 ALA A C 1
ATOM 2507 O O . ALA A 1 328 ? 11.891 35.469 -0.896 1 98.12 328 ALA A O 1
ATOM 2508 N N . ARG A 1 329 ? 12.258 36.094 1.193 1 98.31 329 ARG A N 1
ATOM 2509 C CA . ARG A 1 329 ? 13.383 35.188 1.431 1 98.31 329 ARG A CA 1
ATOM 2510 C C . ARG A 1 329 ? 12.977 34 2.322 1 98.31 329 ARG A C 1
ATOM 2512 O O . ARG A 1 329 ? 12.281 34.188 3.32 1 98.31 329 ARG A O 1
ATOM 2519 N N . THR A 1 330 ? 13.305 32.875 1.937 1 97.69 330 THR A N 1
ATOM 2520 C CA . THR A 1 330 ? 12.914 31.641 2.635 1 97.69 330 THR A CA 1
ATOM 2521 C C . THR A 1 330 ? 14.047 30.625 2.625 1 97.69 330 THR A C 1
ATOM 2523 O O . THR A 1 330 ? 15.172 30.938 2.232 1 97.69 330 THR A O 1
ATOM 2526 N N . GLN A 1 331 ? 13.898 29.422 3.221 1 96.12 331 GLN A N 1
ATOM 2527 C CA . GLN A 1 331 ? 14.859 28.328 3.229 1 96.12 331 GLN A CA 1
ATOM 2528 C C . GLN A 1 331 ? 14.711 27.453 1.98 1 96.12 331 GLN A C 1
ATOM 2530 O O . GLN A 1 331 ? 13.758 27.609 1.217 1 96.12 331 GLN A O 1
ATOM 2535 N N . GLU A 1 332 ? 15.688 26.547 1.797 1 94.25 332 GLU A N 1
ATOM 2536 C CA . GLU A 1 332 ? 15.688 25.656 0.645 1 94.25 332 GLU A CA 1
ATOM 2537 C C . GLU A 1 332 ? 14.391 24.859 0.572 1 94.25 332 GLU A C 1
ATOM 2539 O O . GLU A 1 332 ? 13.812 24.688 -0.506 1 94.25 332 GLU A O 1
ATOM 2544 N N . ALA A 1 333 ? 13.945 24.344 1.671 1 92.5 333 ALA A N 1
ATOM 2545 C CA . ALA A 1 333 ? 12.719 23.547 1.715 1 92.5 333 ALA A CA 1
ATOM 2546 C C . ALA A 1 333 ? 11.531 24.359 1.21 1 92.5 333 ALA A C 1
ATOM 2548 O O . ALA A 1 333 ? 10.695 23.844 0.461 1 92.5 333 ALA A O 1
ATOM 2549 N N . GLY A 1 334 ? 11.43 25.625 1.648 1 93.88 334 GLY A N 1
ATOM 2550 C CA . GLY A 1 334 ? 10.375 26.5 1.157 1 93.88 334 GLY A CA 1
ATOM 2551 C C . GLY A 1 334 ? 10.422 26.688 -0.346 1 93.88 334 GLY A C 1
ATOM 2552 O O . GLY A 1 334 ? 9.383 26.719 -1.006 1 93.88 334 GLY A O 1
ATOM 2553 N N . MET A 1 335 ? 11.602 26.812 -0.884 1 93.25 335 MET A N 1
ATOM 2554 C CA . MET A 1 335 ? 11.773 26.984 -2.324 1 93.25 335 MET A CA 1
ATOM 2555 C C . MET A 1 335 ? 11.305 25.75 -3.082 1 93.25 335 MET A C 1
ATOM 2557 O O . MET A 1 335 ? 10.766 25.859 -4.188 1 93.25 335 MET A O 1
ATOM 2561 N N . ILE A 1 336 ? 11.5 24.625 -2.492 1 87.5 336 ILE A N 1
ATOM 2562 C CA . ILE A 1 336 ? 11.156 23.359 -3.141 1 87.5 336 ILE A CA 1
ATOM 2563 C C . ILE A 1 336 ? 9.656 23.125 -3.064 1 87.5 336 ILE A C 1
ATOM 2565 O O . ILE A 1 336 ? 9.031 22.703 -4.043 1 87.5 336 ILE A O 1
ATOM 2569 N N . ILE A 1 337 ? 9.016 23.438 -1.991 1 89.75 337 ILE A N 1
ATOM 2570 C CA . ILE A 1 337 ? 7.68 22.938 -1.686 1 89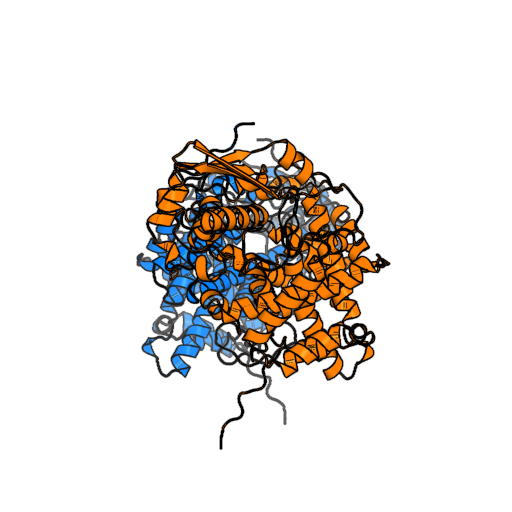.75 337 ILE A CA 1
ATOM 2571 C C . ILE A 1 337 ? 6.633 23.969 -2.098 1 89.75 337 ILE A C 1
ATOM 2573 O O . ILE A 1 337 ? 5.574 23.609 -2.619 1 89.75 337 ILE A O 1
ATOM 2577 N N . ILE A 1 338 ? 6.945 25.25 -1.847 1 92.06 338 ILE A N 1
ATOM 2578 C CA . ILE A 1 338 ? 5.824 26.188 -1.938 1 92.06 338 ILE A CA 1
ATOM 2579 C C . ILE A 1 338 ? 6.195 27.344 -2.852 1 92.06 338 ILE A C 1
ATOM 2581 O O . ILE A 1 338 ? 5.637 28.438 -2.73 1 92.06 338 ILE A O 1
ATOM 2585 N N . ASN A 1 339 ? 7.195 27.203 -3.648 1 92.25 339 ASN A N 1
ATOM 2586 C CA . ASN A 1 339 ? 7.52 28.172 -4.688 1 92.25 339 ASN A CA 1
ATOM 2587 C C . ASN A 1 339 ? 6.848 27.828 -6.012 1 92.25 339 ASN A C 1
ATOM 2589 O O . ASN A 1 339 ? 7.469 27.203 -6.883 1 92.25 339 ASN A O 1
ATOM 2593 N N . LYS A 1 340 ? 5.629 28.219 -6.129 1 86.88 340 LYS A N 1
ATOM 2594 C CA . LYS A 1 340 ? 4.809 27.875 -7.289 1 86.88 340 LYS A CA 1
ATOM 2595 C C . LYS A 1 340 ? 4.434 29.125 -8.086 1 86.88 340 LYS A C 1
ATOM 2597 O O . LYS A 1 340 ? 4.164 30.188 -7.512 1 86.88 340 LYS A O 1
ATOM 2602 N N . LYS A 1 341 ? 4.52 28.953 -9.391 1 83.62 341 LYS A N 1
ATOM 2603 C CA . LYS A 1 341 ? 4.047 29.984 -10.312 1 83.62 341 LYS A CA 1
ATOM 2604 C C . LYS A 1 341 ? 2.957 29.438 -11.234 1 83.62 341 LYS A C 1
ATOM 2606 O O . LYS A 1 341 ? 2.855 28.219 -11.43 1 83.62 341 LYS A O 1
ATOM 2611 N N . GLY A 1 342 ? 2.092 30.312 -11.758 1 85.88 342 GLY A N 1
ATOM 2612 C CA . GLY A 1 342 ? 1.021 29.891 -12.648 1 85.88 342 GLY A CA 1
ATOM 2613 C C . GLY A 1 342 ? -0.315 29.734 -11.945 1 85.88 342 GLY A C 1
ATOM 2614 O O . GLY A 1 342 ? -0.444 30.078 -10.766 1 85.88 342 GLY A O 1
ATOM 2615 N N . PRO A 1 343 ? -1.252 29.188 -12.688 1 91 343 PRO A N 1
ATOM 2616 C CA . PRO A 1 343 ? -2.598 29.094 -12.117 1 91 343 PRO A CA 1
ATOM 2617 C C . PRO A 1 343 ? -2.68 28.109 -10.961 1 91 343 PRO A C 1
ATOM 2619 O O . PRO A 1 343 ? -1.957 27.109 -10.945 1 91 343 PRO A O 1
ATOM 2622 N N . LEU A 1 344 ? -3.496 28.438 -10.031 1 93.31 344 LEU A N 1
ATOM 2623 C CA . LEU A 1 344 ? -3.785 27.547 -8.922 1 93.31 344 LEU A CA 1
ATOM 2624 C C . LEU A 1 344 ? -5.137 26.859 -9.109 1 93.31 344 LEU A C 1
ATOM 2626 O O . LEU A 1 344 ? -6.172 27.531 -9.148 1 93.31 344 LEU A O 1
ATOM 2630 N N . HIS A 1 345 ? -5.156 25.547 -9.117 1 90.69 345 HIS A N 1
ATOM 2631 C CA . HIS A 1 345 ? -6.312 24.828 -9.641 1 90.69 345 HIS A CA 1
ATOM 2632 C C . HIS A 1 345 ? -7.195 24.297 -8.516 1 90.69 345 HIS A C 1
ATOM 2634 O O . HIS A 1 345 ? -8.352 23.953 -8.742 1 90.69 345 HIS A O 1
ATOM 2640 N N . ASN A 1 346 ? -6.676 24.172 -7.379 1 90.19 346 ASN A N 1
ATOM 2641 C CA . ASN A 1 346 ? -7.398 23.594 -6.25 1 90.19 346 ASN A CA 1
ATOM 2642 C C . ASN A 1 346 ? -6.84 24.094 -4.918 1 90.19 346 ASN A C 1
ATOM 2644 O O . ASN A 1 346 ? -5.863 24.844 -4.887 1 90.19 346 ASN A O 1
ATOM 2648 N N . ALA A 1 347 ? -7.457 23.734 -3.873 1 91.44 347 ALA A N 1
ATOM 2649 C CA . ALA A 1 347 ? -7.086 24.188 -2.535 1 91.44 347 ALA A CA 1
ATOM 2650 C C . ALA A 1 347 ? -5.66 23.766 -2.189 1 91.44 347 ALA A C 1
ATOM 2652 O O . ALA A 1 347 ? -4.93 24.516 -1.531 1 91.44 347 ALA A O 1
ATOM 2653 N N . ALA A 1 348 ? -5.262 22.594 -2.59 1 90.5 348 ALA A N 1
ATOM 2654 C CA . ALA A 1 348 ? -3.918 22.094 -2.303 1 90.5 348 ALA A CA 1
ATOM 2655 C C . ALA A 1 348 ? -2.857 22.969 -2.986 1 90.5 348 ALA A C 1
ATOM 2657 O O . ALA A 1 348 ? -1.8 23.234 -2.41 1 90.5 348 ALA A O 1
ATOM 2658 N N . ASP A 1 349 ? -3.123 23.422 -4.168 1 92.25 349 ASP A N 1
ATOM 2659 C CA . ASP A 1 349 ? -2.227 24.344 -4.855 1 92.25 349 ASP A CA 1
ATOM 2660 C C . ASP A 1 349 ? -2.061 25.641 -4.066 1 92.25 349 ASP A C 1
ATOM 2662 O O . ASP A 1 349 ? -0.948 26.156 -3.936 1 92.25 349 ASP A O 1
ATOM 2666 N N . ARG A 1 350 ? -3.184 26.078 -3.582 1 94.44 350 ARG A N 1
ATOM 2667 C CA . ARG A 1 350 ? -3.191 27.375 -2.914 1 94.44 350 ARG A CA 1
ATOM 2668 C C . ARG A 1 350 ? -2.473 27.312 -1.572 1 94.44 350 ARG A C 1
ATOM 2670 O O . ARG A 1 350 ? -1.736 28.219 -1.207 1 94.44 350 ARG A O 1
ATOM 2677 N N . ASP A 1 351 ? -2.664 26.234 -0.899 1 92.25 351 ASP A N 1
ATOM 2678 C CA . ASP A 1 351 ? -2.018 26.109 0.402 1 92.25 351 ASP A CA 1
ATOM 2679 C C . ASP A 1 351 ? -0.539 25.766 0.249 1 92.25 351 ASP A C 1
ATOM 2681 O O . ASP A 1 351 ? 0.229 25.844 1.209 1 92.25 351 ASP A O 1
ATOM 2685 N N . HIS A 1 352 ? -0.112 25.438 -0.956 1 92.62 352 HIS A N 1
ATOM 2686 C CA . HIS A 1 352 ? 1.294 25.172 -1.244 1 92.62 352 HIS A CA 1
ATOM 2687 C C . HIS A 1 352 ? 1.892 26.281 -2.104 1 92.62 352 HIS A C 1
ATOM 2689 O O . HIS A 1 352 ? 2.771 26.031 -2.93 1 92.62 352 HIS A O 1
ATOM 2695 N N . CYS A 1 353 ? 1.374 27.422 -1.97 1 94.75 353 CYS A N 1
ATOM 2696 C CA . CYS A 1 353 ? 1.87 28.594 -2.678 1 94.75 353 CYS A CA 1
ATOM 2697 C C . CYS A 1 353 ? 2.088 29.766 -1.718 1 94.75 353 CYS A C 1
ATOM 2699 O O . CYS A 1 353 ? 1.138 30.453 -1.346 1 94.75 353 CYS A O 1
ATOM 2701 N N . LEU A 1 354 ? 3.373 30 -1.427 1 96.62 354 LEU A N 1
ATOM 2702 C CA . LEU A 1 354 ? 3.699 31.062 -0.49 1 96.62 354 LEU A CA 1
ATOM 2703 C C . LEU A 1 354 ? 3.16 32.406 -0.984 1 96.62 354 LEU A C 1
ATOM 2705 O O . LEU A 1 354 ? 2.629 33.188 -0.199 1 96.62 354 LEU A O 1
ATOM 2709 N N . ARG A 1 355 ? 3.236 32.656 -2.262 1 96.69 355 ARG A N 1
ATOM 2710 C CA . ARG A 1 355 ? 2.766 33.906 -2.857 1 96.69 355 ARG A CA 1
ATOM 2711 C C . ARG A 1 355 ? 1.274 34.094 -2.609 1 96.69 355 ARG A C 1
ATOM 2713 O O . ARG A 1 355 ? 0.824 35.219 -2.365 1 96.69 355 ARG A O 1
ATOM 2720 N N . TYR A 1 356 ? 0.59 33 -2.721 1 97.25 356 TYR A N 1
ATOM 2721 C CA . TYR A 1 356 ? -0.846 33.062 -2.475 1 97.25 356 TYR A CA 1
ATOM 2722 C C . TYR A 1 356 ? -1.134 33.438 -1.021 1 97.25 356 TYR A C 1
ATOM 2724 O O . TYR A 1 356 ? -1.935 34.312 -0.739 1 97.25 356 TYR A O 1
ATOM 2732 N N . MET A 1 357 ? -0.51 32.812 -0.1 1 97.44 357 MET A N 1
ATOM 2733 C CA . MET A 1 357 ? -0.735 33.031 1.327 1 97.44 357 MET A CA 1
ATOM 2734 C C . MET A 1 357 ? -0.447 34.469 1.713 1 97.44 357 MET A C 1
ATOM 2736 O O . MET A 1 357 ? -1.257 35.094 2.387 1 97.44 357 MET A O 1
ATOM 2740 N N . VAL A 1 358 ? 0.667 34.938 1.256 1 98.12 358 VAL A N 1
ATOM 2741 C CA . VAL A 1 358 ? 1.086 36.312 1.566 1 98.12 358 VAL A CA 1
ATOM 2742 C C . VAL A 1 358 ? 0.095 37.312 0.967 1 98.12 358 VAL A C 1
ATOM 2744 O O . VAL A 1 358 ? -0.338 38.25 1.643 1 98.12 358 VAL A O 1
ATOM 2747 N N . ALA A 1 359 ? -0.263 37.062 -0.288 1 98.31 359 ALA A N 1
ATOM 2748 C CA . ALA A 1 359 ? -1.19 37.938 -0.973 1 98.31 359 ALA A CA 1
ATOM 2749 C C . ALA A 1 359 ? -2.525 38.031 -0.237 1 98.31 359 ALA A C 1
ATOM 2751 O O . ALA A 1 359 ? -3.047 39.125 0.006 1 98.31 359 ALA A O 1
ATOM 2752 N N . VAL A 1 360 ? -3.055 36.875 0.101 1 98.38 360 VAL A N 1
ATOM 2753 C CA . VAL A 1 360 ? -4.359 36.844 0.751 1 98.38 360 VAL A CA 1
ATOM 2754 C C . VAL A 1 360 ? -4.293 37.531 2.113 1 98.38 360 VAL A C 1
ATOM 2756 O O . VAL A 1 360 ? -5.18 38.281 2.469 1 98.38 360 VAL A O 1
ATOM 2759 N N . VAL A 1 361 ? -3.264 37.312 2.871 1 98.25 361 VAL A N 1
ATOM 2760 C CA . VAL A 1 361 ? -3.135 37.875 4.203 1 98.25 361 VAL A CA 1
ATOM 2761 C C . VAL A 1 361 ? -3.006 39.406 4.102 1 98.25 361 VAL A C 1
ATOM 2763 O O . VAL A 1 361 ? -3.619 40.125 4.879 1 98.25 361 VAL A O 1
ATOM 2766 N N . LEU A 1 362 ? -2.234 39.906 3.145 1 98.62 362 LEU A N 1
ATOM 2767 C CA . LEU A 1 362 ? -2.066 41.344 2.959 1 98.62 362 LEU A CA 1
ATOM 2768 C C . LEU A 1 362 ? -3.395 42 2.609 1 98.62 362 LEU A C 1
ATOM 2770 O O . LEU A 1 362 ? -3.68 43.094 3.066 1 98.62 362 LEU A O 1
ATOM 2774 N N . LEU A 1 363 ? -4.168 41.312 1.778 1 98.5 363 LEU A N 1
ATOM 2775 C CA . LEU A 1 363 ? -5.438 41.875 1.323 1 98.5 363 LEU A CA 1
ATOM 2776 C C . LEU A 1 363 ? -6.504 41.75 2.408 1 98.5 363 LEU A C 1
ATOM 2778 O O . LEU A 1 363 ? -7.281 42.656 2.629 1 98.5 363 LEU A O 1
ATOM 2782 N N . LYS A 1 364 ? -6.52 40.562 3.045 1 97.19 364 LYS A N 1
ATOM 2783 C CA . LYS A 1 364 ? -7.512 40.219 4.066 1 97.19 364 LYS A CA 1
ATOM 2784 C C . LYS A 1 364 ? -7.242 41 5.355 1 97.19 364 LYS A C 1
ATOM 2786 O O . LYS A 1 364 ? -8.18 41.375 6.074 1 97.19 364 LYS A O 1
ATOM 2791 N N . GLY A 1 365 ? -6.027 41.219 5.648 1 97.19 365 GLY A N 1
ATOM 2792 C CA . GLY A 1 365 ? -5.629 41.938 6.855 1 97.19 365 GLY A CA 1
ATOM 2793 C C . GLY A 1 365 ? -5.816 41.125 8.117 1 97.19 365 GLY A C 1
ATOM 2794 O O . GLY A 1 365 ? -5.852 41.656 9.219 1 97.19 365 GLY A O 1
ATOM 2795 N N . SER A 1 366 ? -6.023 39.906 8.016 1 96.31 366 SER A N 1
ATOM 2796 C CA . SER A 1 366 ? -6.203 38.969 9.133 1 96.31 366 SER A CA 1
ATOM 2797 C C . SER A 1 366 ? -5.633 37.594 8.812 1 96.31 366 SER A C 1
ATOM 2799 O O . SER A 1 366 ? -5.188 37.344 7.688 1 96.31 366 SER A O 1
ATOM 2801 N N . GLN A 1 367 ? -5.652 36.812 9.797 1 94.75 367 GLN A N 1
ATOM 2802 C CA . GLN A 1 367 ? -5.078 35.469 9.695 1 94.75 367 GLN A CA 1
ATOM 2803 C C . GLN A 1 367 ? -5.742 34.656 8.578 1 94.75 367 GLN A C 1
ATOM 2805 O O . GLN A 1 367 ? -6.961 34.719 8.406 1 94.75 367 GLN A O 1
ATOM 2810 N N . ILE A 1 368 ? -4.938 34.031 7.773 1 95.12 368 ILE A N 1
ATOM 2811 C CA . ILE A 1 368 ? -5.449 33.156 6.73 1 95.12 368 ILE A CA 1
ATOM 2812 C C . ILE A 1 368 ? -6.055 31.906 7.367 1 95.12 368 ILE A C 1
ATOM 2814 O O . ILE A 1 368 ? -5.535 31.391 8.359 1 95.12 368 ILE A O 1
ATOM 2818 N N . THR A 1 369 ? -7.172 31.375 6.871 1 92.19 369 THR A N 1
ATOM 2819 C CA . THR A 1 369 ? -7.879 30.219 7.383 1 92.19 369 THR A CA 1
ATOM 2820 C C . THR A 1 369 ? -8.062 29.172 6.285 1 92.19 369 THR A C 1
ATOM 2822 O O . THR A 1 369 ? -7.793 29.438 5.113 1 92.19 369 THR A O 1
ATOM 2825 N N . THR A 1 370 ? -8.523 28.016 6.676 1 90.5 370 THR A N 1
ATOM 2826 C CA . THR A 1 370 ? -8.781 26.922 5.742 1 90.5 370 THR A CA 1
ATOM 2827 C C . THR A 1 370 ? -9.742 27.359 4.645 1 90.5 370 THR A C 1
ATOM 2829 O O . THR A 1 370 ? -9.586 26.984 3.484 1 90.5 370 THR A O 1
ATOM 2832 N N . ALA A 1 371 ? -10.695 28.141 5.004 1 92.19 371 ALA A N 1
ATOM 2833 C CA . ALA A 1 371 ? -11.711 28.594 4.062 1 92.19 371 ALA A CA 1
ATOM 2834 C C . ALA A 1 371 ? -11.086 29.438 2.949 1 92.19 371 ALA A C 1
ATOM 2836 O O . ALA A 1 371 ? -11.555 29.406 1.808 1 92.19 371 ALA A O 1
ATOM 2837 N N . ASP A 1 372 ? -10.008 30.062 3.189 1 95.75 372 ASP A N 1
ATOM 2838 C CA . ASP A 1 372 ? -9.383 30.984 2.244 1 95.75 372 ASP A CA 1
ATOM 2839 C C . ASP A 1 372 ? -8.703 30.219 1.11 1 95.75 372 ASP A C 1
ATOM 2841 O O . ASP A 1 372 ? -8.359 30.797 0.078 1 95.75 372 ASP A O 1
ATOM 2845 N N . TYR A 1 373 ? -8.492 28.953 1.312 1 94.75 373 TYR A N 1
ATOM 2846 C CA . TYR A 1 373 ? -7.809 28.141 0.308 1 94.75 373 TYR A CA 1
ATOM 2847 C C . TYR A 1 373 ? -8.812 27.453 -0.608 1 94.75 373 TYR A C 1
ATOM 2849 O O . TYR A 1 373 ? -8.453 26.969 -1.686 1 94.75 373 TYR A O 1
ATOM 2857 N N . GLN A 1 374 ? -10.047 27.312 -0.174 1 92.75 374 GLN A N 1
ATOM 2858 C CA . GLN A 1 374 ? -11.039 26.5 -0.873 1 92.75 374 GLN A CA 1
ATOM 2859 C C . GLN A 1 374 ? -11.383 27.094 -2.234 1 92.75 374 GLN A C 1
ATOM 2861 O O . GLN A 1 374 ? -11.227 28.312 -2.443 1 92.75 374 GLN A O 1
ATOM 2866 N N . ASP A 1 375 ? -11.883 26.25 -3.109 1 91.19 375 ASP A N 1
ATOM 2867 C CA . ASP A 1 375 ? -12.289 26.703 -4.438 1 91.19 375 ASP A CA 1
ATOM 2868 C C . ASP A 1 375 ? -13.43 27.719 -4.348 1 91.19 375 ASP A C 1
ATOM 2870 O O . ASP A 1 375 ? -13.547 28.609 -5.203 1 91.19 375 ASP A O 1
ATOM 2874 N N . SER A 1 376 ? -14.203 27.609 -3.328 1 93.19 376 SER A N 1
ATOM 2875 C CA . SER A 1 376 ? -15.352 28.484 -3.141 1 93.19 376 SER A CA 1
ATOM 2876 C C . SER A 1 376 ? -14.938 29.812 -2.504 1 93.19 376 SER A C 1
ATOM 2878 O O . SER A 1 376 ? -15.75 30.719 -2.373 1 93.19 376 SER A O 1
ATOM 2880 N N . SER A 1 377 ? -13.672 29.906 -2.082 1 95.81 377 SER A N 1
ATOM 2881 C CA . SER A 1 377 ? -13.203 31.141 -1.454 1 95.81 377 SER A CA 1
ATOM 2882 C C . SER A 1 377 ? -13.258 32.312 -2.426 1 95.81 377 SER A C 1
ATOM 2884 O O . SER A 1 377 ? -12.914 32.156 -3.602 1 95.81 377 SER A O 1
ATOM 2886 N N . PRO A 1 378 ? -13.68 33.469 -1.933 1 96.06 378 PRO A N 1
ATOM 2887 C CA . PRO A 1 378 ? -13.602 34.656 -2.797 1 96.06 378 PRO A CA 1
ATOM 2888 C C . PRO A 1 378 ? -12.172 34.969 -3.215 1 96.06 378 PRO A C 1
ATOM 2890 O O . PRO A 1 378 ? -11.953 35.562 -4.281 1 96.06 378 PRO A O 1
ATOM 2893 N N . TRP A 1 379 ? -11.219 34.594 -2.459 1 96.94 379 TRP A N 1
ATOM 2894 C CA . TRP A 1 379 ? -9.812 34.875 -2.738 1 96.94 379 TRP A CA 1
ATOM 2895 C C . TRP A 1 379 ? -9.297 34.031 -3.893 1 96.94 379 TRP A C 1
ATOM 2897 O O . TRP A 1 379 ? -8.383 34.438 -4.609 1 96.94 379 TRP A O 1
ATOM 2907 N N . ALA A 1 380 ? -9.883 32.844 -4.082 1 95.38 380 ALA A N 1
ATOM 2908 C CA . ALA A 1 380 ? -9.422 31.891 -5.078 1 95.38 380 ALA A CA 1
ATOM 2909 C C . ALA A 1 380 ? -9.484 32.469 -6.484 1 95.38 380 ALA A C 1
ATOM 2911 O O . ALA A 1 380 ? -8.727 32.094 -7.367 1 95.38 380 ALA A O 1
ATOM 2912 N N . ARG A 1 381 ? -10.344 33.469 -6.695 1 94.19 381 ARG A N 1
ATOM 2913 C CA . ARG A 1 381 ? -10.531 34.031 -8.031 1 94.19 381 ARG A CA 1
ATOM 2914 C C . ARG A 1 381 ? -10.375 35.562 -8.008 1 94.19 381 ARG A C 1
ATOM 2916 O O . ARG A 1 381 ? -10.656 36.219 -9 1 94.19 381 ARG A O 1
ATOM 2923 N N . ASP A 1 382 ? -10.023 36.094 -6.902 1 96.94 382 ASP A N 1
ATOM 2924 C CA . ASP A 1 382 ? -9.875 37.531 -6.773 1 96.94 382 ASP A CA 1
ATOM 2925 C C . ASP A 1 382 ? -8.664 38.031 -7.562 1 96.94 382 ASP A C 1
ATOM 2927 O O . ASP A 1 382 ? -7.527 37.656 -7.27 1 96.94 382 ASP A O 1
ATOM 2931 N N . PRO A 1 383 ? -8.891 38.906 -8.531 1 96.81 383 PRO A N 1
ATOM 2932 C CA . PRO A 1 383 ? -7.781 39.375 -9.367 1 96.81 383 PRO A CA 1
ATOM 2933 C C . PRO A 1 383 ? -6.711 40.094 -8.57 1 96.81 383 PRO A C 1
ATOM 2935 O O . PRO A 1 383 ? -5.551 40.156 -8.984 1 96.81 383 PRO A O 1
ATOM 2938 N N . ARG A 1 384 ? -7.051 40.688 -7.453 1 97.88 384 ARG A N 1
ATOM 2939 C CA . ARG A 1 384 ? -6.07 41.375 -6.617 1 97.88 384 ARG A CA 1
ATOM 2940 C C . ARG A 1 384 ? -5.02 40.406 -6.094 1 97.88 384 ARG A C 1
ATOM 2942 O O . ARG A 1 384 ? -3.855 40.781 -5.922 1 97.88 384 ARG A O 1
ATOM 2949 N N . VAL A 1 385 ? -5.453 39.188 -5.754 1 97.94 385 VAL A N 1
ATOM 2950 C CA . VAL A 1 385 ? -4.527 38.156 -5.297 1 97.94 385 VAL A CA 1
ATOM 2951 C C . VAL A 1 385 ? -3.492 37.875 -6.383 1 97.94 385 VAL A C 1
ATOM 2953 O O . VAL A 1 385 ? -2.293 37.812 -6.105 1 97.94 385 VAL A O 1
ATOM 2956 N N . GLU A 1 386 ? -3.947 37.812 -7.645 1 95.38 386 GLU A N 1
ATOM 2957 C CA . GLU A 1 386 ? -3.035 37.531 -8.75 1 95.38 386 GLU A CA 1
ATOM 2958 C C . GLU A 1 386 ? -2.086 38.719 -8.984 1 95.38 386 GLU A C 1
ATOM 2960 O O . GLU A 1 386 ? -0.93 38.5 -9.367 1 95.38 386 GLU A O 1
ATOM 2965 N N . THR A 1 387 ? -2.559 39.844 -8.844 1 96.56 387 THR A N 1
ATOM 2966 C CA . THR A 1 387 ? -1.718 41.031 -8.984 1 96.56 387 THR A CA 1
ATOM 2967 C C . THR A 1 387 ? -0.551 40.969 -8 1 96.56 387 THR A C 1
ATOM 2969 O O . THR A 1 387 ? 0.602 41.188 -8.391 1 96.56 387 THR A O 1
ATOM 2972 N N . LEU A 1 388 ? -0.856 40.719 -6.773 1 98 388 LEU A N 1
ATOM 2973 C CA . LEU A 1 388 ? 0.19 40.688 -5.758 1 98 388 LEU A CA 1
ATOM 2974 C C . LEU A 1 388 ? 1.109 39.469 -5.984 1 98 388 LEU A C 1
ATOM 2976 O O . LEU A 1 388 ? 2.32 39.562 -5.77 1 98 388 LEU A O 1
ATOM 2980 N N . ARG A 1 389 ? 0.555 38.312 -6.332 1 96.5 389 ARG A N 1
ATOM 2981 C CA . ARG A 1 389 ? 1.363 37.125 -6.637 1 96.5 389 ARG A CA 1
ATOM 2982 C C . ARG A 1 389 ? 2.375 37.438 -7.738 1 96.5 389 ARG A C 1
ATOM 2984 O O . ARG A 1 389 ? 3.533 37.031 -7.656 1 96.5 389 ARG A O 1
ATOM 2991 N N . SER A 1 390 ? 1.93 38.188 -8.781 1 95.19 390 SER A N 1
ATOM 2992 C CA . SER A 1 390 ? 2.744 38.469 -9.961 1 95.19 390 SER A CA 1
ATOM 2993 C C . SER A 1 390 ? 3.932 39.344 -9.625 1 95.19 390 SER A C 1
ATOM 2995 O O . SER A 1 390 ? 4.953 39.312 -10.312 1 95.19 390 SER A O 1
ATOM 2997 N N . ILE A 1 391 ? 3.846 40.125 -8.586 1 97.06 391 ILE A N 1
ATOM 2998 C CA . ILE A 1 391 ? 4.934 41.062 -8.25 1 97.06 391 ILE A CA 1
ATOM 2999 C C . ILE A 1 391 ? 5.723 40.5 -7.066 1 97.06 391 ILE A C 1
ATOM 3001 O O . ILE A 1 391 ? 6.512 41.219 -6.453 1 97.06 391 ILE A O 1
ATOM 3005 N N . THR A 1 392 ? 5.488 39.312 -6.637 1 97 392 THR A N 1
ATOM 3006 C CA . THR A 1 392 ? 6.215 38.656 -5.551 1 97 392 THR A CA 1
ATOM 3007 C C . THR A 1 392 ? 7.363 37.812 -6.094 1 97 392 THR A C 1
ATOM 3009 O O . THR A 1 392 ? 7.16 36.969 -6.973 1 97 392 THR A O 1
ATOM 3012 N N . THR A 1 393 ? 8.508 38 -5.617 1 96.06 393 THR A N 1
ATOM 3013 C CA . THR A 1 393 ? 9.664 37.188 -5.918 1 96.06 393 THR A CA 1
ATOM 3014 C C . THR A 1 393 ? 10.102 36.375 -4.684 1 96.06 393 THR A C 1
ATOM 3016 O O . THR A 1 393 ? 9.945 36.875 -3.555 1 96.06 393 THR A O 1
ATOM 3019 N N . MET A 1 394 ? 10.555 35.219 -4.879 1 96.25 394 MET A N 1
ATOM 3020 C CA . MET A 1 394 ? 11.047 34.344 -3.799 1 96.25 394 MET A CA 1
ATOM 3021 C C . MET A 1 394 ? 12.516 34 -4.016 1 96.25 394 MET A C 1
ATOM 3023 O O . MET A 1 394 ? 12.945 33.781 -5.152 1 96.25 394 MET A O 1
ATOM 3027 N N . GLU A 1 395 ? 13.273 33.875 -2.963 1 96.5 395 GLU A N 1
ATOM 3028 C CA . GLU A 1 395 ? 14.672 33.469 -3.033 1 96.5 395 GLU A CA 1
ATOM 3029 C C . GLU A 1 395 ? 15.086 32.719 -1.77 1 96.5 395 GLU A C 1
ATOM 3031 O O . GLU A 1 395 ? 14.492 32.906 -0.706 1 96.5 395 GLU A O 1
ATOM 3036 N N . GLU A 1 396 ? 16.047 31.859 -1.894 1 97.31 396 GLU A N 1
ATOM 3037 C CA . GLU A 1 396 ? 16.625 31.172 -0.741 1 97.31 396 GLU A CA 1
ATOM 3038 C C . GLU A 1 396 ? 17.609 32.062 -0.009 1 97.31 396 GLU A C 1
ATOM 3040 O O . GLU A 1 396 ? 18.438 32.75 -0.639 1 97.31 396 GLU A O 1
ATOM 3045 N N . ASP A 1 397 ? 17.516 32.156 1.234 1 97.75 397 ASP A N 1
ATOM 3046 C CA . ASP A 1 397 ? 18.578 32.688 2.096 1 97.75 397 ASP A CA 1
ATOM 3047 C C . ASP A 1 397 ? 19.375 31.531 2.727 1 97.75 397 ASP A C 1
ATOM 3049 O O . ASP A 1 397 ? 18.859 30.812 3.588 1 97.75 397 ASP A O 1
ATOM 3053 N N . PRO A 1 398 ? 20.609 31.406 2.42 1 97.38 398 PRO A N 1
ATOM 3054 C CA . PRO A 1 398 ? 21.406 30.266 2.902 1 97.38 398 PRO A CA 1
ATOM 3055 C C . PRO A 1 398 ? 21.5 30.219 4.426 1 97.38 398 PRO A C 1
ATOM 3057 O O . PRO A 1 398 ? 21.594 29.141 5.008 1 97.38 398 PRO A O 1
ATOM 3060 N N . SER A 1 399 ? 21.469 31.344 4.98 1 97.94 399 SER A N 1
ATOM 3061 C CA . SER A 1 399 ? 21.5 31.359 6.441 1 97.94 399 SER A CA 1
ATOM 3062 C C . SER A 1 399 ? 20.234 30.75 7.027 1 97.94 399 SER A C 1
ATOM 3064 O O . SER A 1 399 ? 20.266 30.078 8.062 1 97.94 399 SER A O 1
ATOM 3066 N N . PHE A 1 400 ? 19.078 31.031 6.395 1 97.88 400 PHE A N 1
ATOM 3067 C CA . PHE A 1 400 ? 17.828 30.422 6.828 1 97.88 400 PHE A CA 1
ATOM 3068 C C . PHE A 1 400 ? 17.891 28.906 6.68 1 97.88 400 PHE A C 1
ATOM 3070 O O . PHE A 1 400 ? 17.422 28.172 7.555 1 97.88 400 PHE A O 1
ATOM 3077 N N . THR A 1 401 ? 18.469 28.438 5.594 1 96.81 401 THR A N 1
ATOM 3078 C CA . THR A 1 401 ? 18.625 27.016 5.348 1 96.81 401 THR A CA 1
ATOM 3079 C C . THR A 1 401 ? 19.516 26.375 6.398 1 96.81 401 THR A C 1
ATOM 3081 O O . THR A 1 401 ? 19.234 25.281 6.891 1 96.81 401 THR A O 1
ATOM 3084 N N . ARG A 1 402 ? 20.594 27.016 6.719 1 97 402 ARG A N 1
ATOM 3085 C CA . ARG A 1 402 ? 21.516 26.516 7.738 1 97 402 ARG A CA 1
ATOM 3086 C C . ARG A 1 402 ? 20.812 26.375 9.086 1 97 402 ARG A C 1
ATOM 3088 O O . ARG A 1 402 ? 20.922 25.328 9.742 1 97 402 ARG A O 1
ATOM 3095 N N . ASP A 1 403 ? 20.094 27.406 9.492 1 96.88 403 ASP A N 1
ATOM 3096 C CA . ASP A 1 403 ? 19.406 27.406 10.773 1 96.88 403 ASP A CA 1
ATOM 3097 C C . ASP A 1 403 ? 18.281 26.375 10.797 1 96.88 403 ASP A C 1
ATOM 3099 O O . ASP A 1 403 ? 17.984 25.797 11.844 1 96.88 403 ASP A O 1
ATOM 3103 N N . TYR A 1 404 ? 17.719 26.25 9.688 1 95.62 404 TYR A N 1
ATOM 3104 C CA . TYR A 1 404 ? 16.672 25.25 9.5 1 95.62 404 TYR A CA 1
ATOM 3105 C C . TYR A 1 404 ? 17.188 23.859 9.836 1 95.62 404 TYR A C 1
ATOM 3107 O O . TYR A 1 404 ? 16.484 23.062 10.469 1 95.62 404 TYR A O 1
ATOM 3115 N N . HIS A 1 405 ? 18.422 23.484 9.516 1 94.06 405 HIS A N 1
ATOM 3116 C CA . HIS A 1 405 ? 18.984 22.141 9.648 1 94.06 405 HIS A CA 1
ATOM 3117 C C . HIS A 1 405 ? 19.75 22 10.953 1 94.06 405 HIS A C 1
ATOM 3119 O O . HIS A 1 405 ? 20.156 20.891 11.32 1 94.06 405 HIS A O 1
ATOM 3125 N N . ASP A 1 406 ? 19.984 23.109 11.664 1 94.06 406 ASP A N 1
ATOM 3126 C CA . ASP A 1 406 ? 20.672 23.047 12.953 1 94.06 406 ASP A CA 1
ATOM 3127 C C . ASP A 1 406 ? 19.766 22.469 14.031 1 94.06 406 ASP A C 1
ATOM 3129 O O . ASP A 1 406 ? 18.766 23.094 14.398 1 94.06 406 ASP A O 1
ATOM 3133 N N . PRO A 1 407 ? 20.125 21.312 14.625 1 90.75 407 PRO A N 1
ATOM 3134 C CA . PRO A 1 407 ? 19.25 20.656 15.602 1 90.75 407 PRO A CA 1
ATOM 3135 C C . PRO A 1 407 ? 19 21.516 16.844 1 90.75 407 PRO A C 1
ATOM 3137 O O . PRO A 1 407 ? 18.016 21.281 17.562 1 90.75 407 PRO A O 1
ATOM 3140 N N . GLN A 1 408 ? 19.797 22.469 17.047 1 91.88 408 GLN A N 1
ATOM 3141 C CA . GLN A 1 408 ? 19.641 23.312 18.219 1 91.88 408 GLN A CA 1
ATOM 3142 C C . GLN A 1 408 ? 18.766 24.531 17.922 1 91.88 408 GLN A C 1
ATOM 3144 O O . GLN A 1 408 ? 18.297 25.203 18.828 1 91.88 408 GLN A O 1
ATOM 3149 N N . CYS A 1 409 ? 18.609 24.828 16.688 1 94.5 409 CYS A N 1
ATOM 3150 C CA . CYS A 1 409 ? 17.859 26 16.281 1 94.5 409 CYS A CA 1
ATOM 3151 C C . CYS A 1 409 ? 16.516 25.609 15.664 1 94.5 409 CYS A C 1
ATOM 3153 O O . CYS A 1 409 ? 15.461 25.922 16.219 1 94.5 409 CYS A O 1
ATOM 3155 N N . ARG A 1 410 ? 16.469 24.891 14.523 1 94.44 410 ARG A N 1
ATOM 3156 C CA . ARG A 1 410 ? 15.328 24.391 13.766 1 94.44 410 ARG A CA 1
ATOM 3157 C C . ARG A 1 410 ? 14.383 25.531 13.398 1 94.44 410 ARG A C 1
ATOM 3159 O O . ARG A 1 410 ? 13.172 25.438 13.633 1 94.44 410 ARG A O 1
ATOM 3166 N N . SER A 1 411 ? 14.992 26.594 12.969 1 96.25 411 SER A N 1
ATOM 3167 C CA . SER A 1 411 ? 14.25 27.766 12.523 1 96.25 411 SER A CA 1
ATOM 3168 C C . SER A 1 411 ? 13.539 27.5 11.195 1 96.25 411 SER A C 1
ATOM 3170 O O . SER A 1 411 ? 14.062 26.781 10.344 1 96.25 411 SER A O 1
ATOM 3172 N N . VAL A 1 412 ? 12.312 28.047 11.055 1 96.12 412 VAL A N 1
ATOM 3173 C CA . VAL A 1 412 ? 11.602 28.062 9.781 1 96.12 412 VAL A CA 1
ATOM 3174 C C . VAL A 1 412 ? 11.359 29.516 9.344 1 96.12 412 VAL A C 1
ATOM 3176 O O . VAL A 1 412 ? 10.211 29.906 9.133 1 96.12 412 VAL A O 1
ATOM 3179 N N . ALA A 1 413 ? 12.391 30.141 9.062 1 97.88 413 ALA A N 1
ATOM 3180 C CA . ALA A 1 413 ? 12.367 31.594 8.938 1 97.88 413 ALA A CA 1
ATOM 3181 C C . ALA A 1 413 ? 11.898 32 7.543 1 97.88 413 ALA A C 1
ATOM 3183 O O . ALA A 1 413 ? 12.258 31.375 6.547 1 97.88 413 ALA A O 1
ATOM 3184 N N . ASN A 1 414 ? 11.133 33.031 7.512 1 98.5 414 ASN A N 1
ATOM 3185 C CA . ASN A 1 414 ? 10.859 33.844 6.32 1 98.5 414 ASN A CA 1
ATOM 3186 C C . ASN A 1 414 ? 11.047 35.312 6.586 1 98.5 414 ASN A C 1
ATOM 3188 O O . ASN A 1 414 ? 10.836 35.781 7.707 1 98.5 414 ASN A O 1
ATOM 3192 N N . ALA A 1 415 ? 11.492 36 5.582 1 98.75 415 ALA A N 1
ATOM 3193 C CA . ALA A 1 415 ? 11.555 37.469 5.594 1 98.75 415 ALA A CA 1
ATOM 3194 C C . ALA A 1 415 ? 10.812 38.062 4.402 1 98.75 415 ALA A C 1
ATOM 3196 O O . ALA A 1 415 ? 10.977 37.625 3.268 1 98.75 415 ALA A O 1
ATOM 3197 N N . LEU A 1 416 ? 9.93 39 4.695 1 98.75 416 LEU A N 1
ATOM 3198 C CA . LEU A 1 416 ? 9.195 39.719 3.654 1 98.75 416 LEU A CA 1
ATOM 3199 C C . LEU A 1 416 ? 9.641 41.156 3.586 1 98.75 416 LEU A C 1
ATOM 3201 O O . LEU A 1 416 ? 9.797 41.812 4.621 1 98.75 416 LEU A O 1
ATOM 3205 N N . GLU A 1 417 ? 9.93 41.594 2.424 1 98.75 417 GLU A N 1
ATOM 3206 C CA . GLU A 1 417 ? 10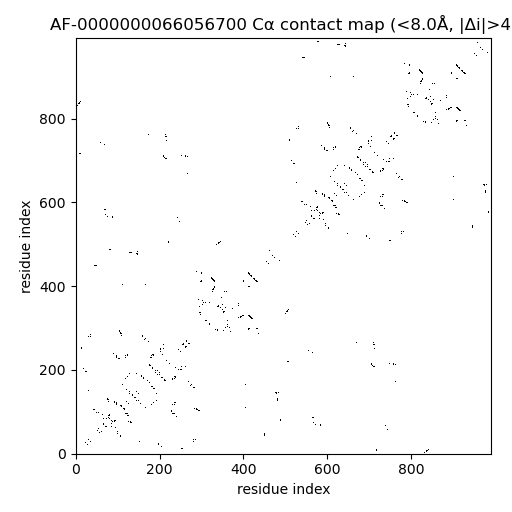.172 43 2.129 1 98.75 417 GLU A CA 1
ATOM 3207 C C . GLU A 1 417 ? 9.156 43.531 1.116 1 98.75 417 GLU A C 1
ATOM 3209 O O . GLU A 1 417 ? 9.086 43.031 -0.012 1 98.75 417 GLU A O 1
ATOM 3214 N N . VAL A 1 418 ? 8.398 44.469 1.517 1 98.69 418 VAL A N 1
ATOM 3215 C CA . VAL A 1 418 ? 7.387 45.062 0.664 1 98.69 418 VAL A CA 1
ATOM 3216 C C . VAL A 1 418 ? 7.809 46.5 0.302 1 98.69 418 VAL A C 1
ATOM 3218 O O . VAL A 1 418 ? 8.094 47.312 1.185 1 98.69 418 VAL A O 1
ATOM 3221 N N . THR A 1 419 ? 7.859 46.75 -0.98 1 98.69 419 THR A N 1
ATOM 3222 C CA . THR A 1 419 ? 8.164 48.062 -1.473 1 98.69 419 THR A CA 1
ATOM 3223 C C . THR A 1 419 ? 6.883 48.812 -1.876 1 98.69 419 THR A C 1
ATOM 3225 O O . THR A 1 419 ? 6.086 48.281 -2.66 1 98.69 419 THR A O 1
ATOM 3228 N N . LEU A 1 420 ? 6.781 50 -1.388 1 98.31 420 LEU A N 1
ATOM 3229 C CA . LEU A 1 420 ? 5.609 50.812 -1.684 1 98.31 420 LEU A CA 1
ATOM 3230 C C . LEU A 1 420 ? 5.879 51.75 -2.869 1 98.31 420 LEU A C 1
ATOM 3232 O O . LEU A 1 420 ? 7.027 51.906 -3.277 1 98.31 420 LEU A O 1
ATOM 3236 N N . ARG A 1 421 ? 4.812 52.312 -3.391 1 97.12 421 ARG A N 1
ATOM 3237 C CA . ARG A 1 421 ? 4.887 53.188 -4.562 1 97.12 421 ARG A CA 1
ATOM 3238 C C . ARG A 1 421 ? 5.801 54.375 -4.305 1 97.12 421 ARG A C 1
ATOM 3240 O O . ARG A 1 421 ? 6.461 54.875 -5.219 1 97.12 421 ARG A O 1
ATOM 3247 N N . ASP A 1 422 ? 5.891 54.875 -3.123 1 96.25 422 ASP A N 1
ATOM 3248 C CA . ASP A 1 422 ? 6.699 56.062 -2.799 1 96.25 422 ASP A CA 1
ATOM 3249 C C . ASP A 1 422 ? 8.141 55.656 -2.5 1 96.25 422 ASP A C 1
ATOM 3251 O O . ASP A 1 422 ? 8.945 56.5 -2.09 1 96.25 422 ASP A O 1
ATOM 3255 N N . GLY A 1 423 ? 8.406 54.375 -2.555 1 97.31 423 GLY A N 1
ATOM 3256 C CA . GLY A 1 423 ? 9.766 53.906 -2.371 1 97.31 423 GLY A CA 1
ATOM 3257 C C . GLY A 1 423 ? 10.031 53.375 -0.975 1 97.31 423 GLY A C 1
ATOM 3258 O O . GLY A 1 423 ? 11.039 52.719 -0.74 1 97.31 423 GLY A O 1
ATOM 3259 N N . THR A 1 424 ? 9.062 53.594 -0.056 1 97.81 424 THR A N 1
ATOM 3260 C CA . THR A 1 424 ? 9.203 53.094 1.303 1 97.81 424 THR A CA 1
ATOM 3261 C C . THR A 1 424 ? 9.266 51.562 1.303 1 97.81 424 THR A C 1
ATOM 3263 O O . THR A 1 424 ? 8.523 50.906 0.567 1 97.81 424 THR A O 1
ATOM 3266 N N . LYS A 1 425 ? 10.172 51 2.16 1 98.12 425 LYS A N 1
ATOM 3267 C CA . LYS A 1 425 ? 10.281 49.562 2.316 1 98.12 425 LYS A CA 1
ATOM 3268 C C . LYS A 1 425 ? 9.82 49.125 3.701 1 98.12 425 LYS A C 1
ATOM 3270 O O . LYS A 1 425 ? 10.219 49.719 4.711 1 98.12 425 LYS A O 1
ATOM 3275 N N . LEU A 1 426 ? 8.883 48.25 3.736 1 98.38 426 LEU A N 1
ATOM 3276 C CA . LEU A 1 426 ? 8.453 47.562 4.961 1 98.38 426 LEU A CA 1
ATOM 3277 C C . LEU A 1 426 ? 9.031 46.156 5.031 1 98.38 426 LEU A C 1
ATOM 3279 O O . LEU A 1 426 ? 8.812 45.344 4.129 1 98.38 426 LEU A O 1
ATOM 3283 N N . GLU A 1 427 ? 9.773 45.875 6.062 1 98.06 427 GLU A N 1
ATOM 3284 C CA . GLU A 1 427 ? 10.43 44.562 6.199 1 98.06 427 GLU A CA 1
ATOM 3285 C C . GLU A 1 427 ? 10.008 43.875 7.492 1 98.06 427 GLU A C 1
ATOM 3287 O O . GLU A 1 427 ? 9.789 44.531 8.516 1 98.06 427 GLU A O 1
ATOM 3292 N N . GLU A 1 428 ? 9.836 42.656 7.438 1 98.62 428 GLU A N 1
ATOM 3293 C CA . GLU A 1 428 ? 9.547 41.812 8.602 1 98.62 428 GLU A CA 1
ATOM 3294 C C . GLU A 1 428 ? 10.195 40.438 8.484 1 98.62 428 GLU A C 1
ATOM 3296 O O . GLU A 1 428 ? 10.07 39.781 7.461 1 98.62 428 GLU A O 1
ATOM 3301 N N . LEU A 1 429 ? 10.984 40.094 9.469 1 98.56 429 LEU A N 1
ATOM 3302 C CA . LEU A 1 429 ? 11.594 38.75 9.578 1 98.56 429 LEU A CA 1
ATOM 3303 C C . LEU A 1 429 ? 11.023 38 10.773 1 98.56 429 LEU A C 1
ATOM 3305 O O . LEU A 1 429 ? 10.992 38.531 11.891 1 98.56 429 LEU A O 1
ATOM 3309 N N . VAL A 1 430 ? 10.539 36.844 10.586 1 98.38 430 VAL A N 1
ATOM 3310 C CA . VAL A 1 430 ? 10.055 35.969 11.648 1 98.38 430 VAL A CA 1
ATOM 3311 C C . VAL A 1 430 ? 10.867 34.688 11.656 1 98.38 430 VAL A C 1
ATOM 3313 O O . VAL A 1 430 ? 10.75 33.844 10.734 1 98.38 430 VAL A O 1
ATOM 3316 N N . PRO A 1 431 ? 11.641 34.406 12.656 1 97.75 431 PRO A N 1
ATOM 3317 C CA . PRO A 1 431 ? 12.539 33.25 12.648 1 97.75 431 PRO A CA 1
ATOM 3318 C C . PRO A 1 431 ? 11.836 31.969 13.07 1 97.75 431 PRO A C 1
ATOM 3320 O O . PRO A 1 431 ? 12.18 30.875 12.586 1 97.75 431 PRO A O 1
ATOM 3323 N N . PHE A 1 432 ? 10.914 32.094 14.086 1 97.75 432 PHE A N 1
ATOM 3324 C CA . PHE A 1 432 ? 10.227 30.922 14.633 1 97.75 432 PHE A CA 1
ATOM 3325 C C . PHE A 1 432 ? 8.711 31.125 14.594 1 97.75 432 PHE A C 1
ATOM 3327 O O . PHE A 1 432 ? 8.203 32.125 15.094 1 97.75 432 PHE A O 1
ATOM 3334 N N . PRO A 1 433 ? 8.047 30.203 13.992 1 97.06 433 PRO A N 1
ATOM 3335 C CA . PRO A 1 433 ? 6.59 30.359 13.906 1 97.06 433 PRO A CA 1
ATOM 3336 C C . PRO A 1 433 ? 5.898 30.172 15.258 1 97.06 433 PRO A C 1
ATOM 3338 O O . PRO A 1 433 ? 6.453 29.531 16.156 1 97.06 433 PRO A O 1
ATOM 3341 N N . LEU A 1 434 ? 4.68 30.781 15.383 1 95.38 434 LEU A N 1
ATOM 3342 C CA . LEU A 1 434 ? 3.805 30.344 16.469 1 95.38 434 LEU A CA 1
ATOM 3343 C C . LEU A 1 434 ? 3.65 28.828 16.469 1 95.38 434 LEU A C 1
ATOM 3345 O O . LEU A 1 434 ? 3.488 28.219 15.414 1 95.38 434 LEU A O 1
ATOM 3349 N N . GLY A 1 435 ? 3.725 28.25 17.641 1 96.44 435 GLY A N 1
ATOM 3350 C CA . GLY A 1 435 ? 3.656 26.797 17.75 1 96.44 435 GLY A CA 1
ATOM 3351 C C . GLY A 1 435 ? 5.016 26.141 17.922 1 96.44 435 GLY A C 1
ATOM 3352 O O . GLY A 1 435 ? 5.109 24.984 18.297 1 96.44 435 GLY A O 1
ATOM 3353 N N . HIS A 1 436 ? 6.094 26.906 17.609 1 97.06 436 HIS A N 1
ATOM 3354 C CA . HIS A 1 436 ? 7.453 26.422 17.797 1 97.06 436 HIS A CA 1
ATOM 3355 C C . HIS A 1 436 ? 7.789 26.297 19.281 1 97.06 436 HIS A C 1
ATOM 3357 O O . HIS A 1 436 ? 7.277 27.047 20.109 1 97.06 436 HIS A O 1
ATOM 3363 N N . VAL A 1 437 ? 8.68 25.406 19.609 1 95.44 437 VAL A N 1
ATOM 3364 C CA . VAL A 1 437 ? 9.023 25.109 21 1 95.44 437 VAL A CA 1
ATOM 3365 C C . VAL A 1 437 ? 9.672 26.328 21.641 1 95.44 437 VAL A C 1
ATOM 3367 O O . VAL A 1 437 ? 9.562 26.516 22.859 1 95.44 437 VAL A O 1
ATOM 3370 N N . ARG A 1 438 ? 10.203 27.219 20.828 1 96 438 ARG A N 1
ATOM 3371 C CA . ARG A 1 438 ? 10.891 28.391 21.344 1 96 438 ARG A CA 1
ATOM 3372 C C . ARG A 1 438 ? 9.898 29.531 21.609 1 96 438 ARG A C 1
ATOM 3374 O O . ARG A 1 438 ? 10.258 30.547 22.203 1 96 438 ARG A O 1
ATOM 3381 N N . ARG A 1 439 ? 8.703 29.375 21.109 1 96.88 439 ARG A N 1
ATOM 3382 C CA . ARG A 1 439 ? 7.629 30.312 21.406 1 96.88 439 ARG A CA 1
ATOM 3383 C C . ARG A 1 439 ? 6.91 29.938 22.703 1 96.88 439 ARG A C 1
ATOM 3385 O O . ARG A 1 439 ? 6.254 28.906 22.766 1 96.88 439 ARG A O 1
ATOM 3392 N N . PRO A 1 440 ? 6.957 30.75 23.75 1 95 440 PRO A N 1
ATOM 3393 C CA . PRO A 1 440 ? 6.438 30.359 25.062 1 95 440 PRO A CA 1
ATOM 3394 C C . PRO A 1 440 ? 4.922 30.188 25.062 1 95 440 PRO A C 1
ATOM 3396 O O . PRO A 1 440 ? 4.379 29.5 25.938 1 95 440 PRO A O 1
ATOM 3399 N N . GLU A 1 441 ? 4.238 30.797 24.125 1 96.25 441 GLU A N 1
ATOM 3400 C CA . GLU A 1 441 ? 2.779 30.75 24.094 1 96.25 441 GLU A CA 1
ATOM 3401 C C . GLU A 1 441 ? 2.285 29.484 23.391 1 96.25 441 GLU A C 1
ATOM 3403 O O . GLU A 1 441 ? 1.077 29.266 23.281 1 96.25 441 GLU A O 1
ATOM 3408 N N . THR A 1 442 ? 3.164 28.641 22.953 1 95.88 442 THR A N 1
ATOM 3409 C CA . THR A 1 442 ? 2.848 27.516 22.078 1 95.88 442 THR A CA 1
ATOM 3410 C C . THR A 1 442 ? 1.797 26.609 22.719 1 95.88 442 THR A C 1
ATOM 3412 O O . THR A 1 442 ? 0.738 26.375 22.125 1 95.88 442 THR A O 1
ATOM 3415 N N . LEU A 1 443 ? 1.98 26.094 23.906 1 97.25 443 LEU A N 1
ATOM 3416 C CA . LEU A 1 443 ? 1.087 25.109 24.516 1 97.25 443 LEU A CA 1
ATOM 3417 C C . LEU A 1 443 ? -0.287 25.719 24.781 1 97.25 443 LEU A C 1
ATOM 3419 O O . LEU A 1 443 ? -1.308 25.031 24.641 1 97.25 443 LEU A O 1
ATOM 3423 N N . GLN A 1 444 ? -0.255 26.969 25.172 1 97.69 444 GLN A N 1
ATOM 3424 C CA . GLN A 1 444 ? -1.525 27.641 25.375 1 97.69 444 GLN A CA 1
ATOM 3425 C C . GLN A 1 444 ? -2.305 27.781 24.078 1 97.69 444 GLN A C 1
ATOM 3427 O O . GLN A 1 444 ? -3.51 27.531 24.031 1 97.69 444 GLN A O 1
ATOM 3432 N N . LEU A 1 445 ? -1.641 28.172 23.016 1 97.31 445 LEU A N 1
ATOM 3433 C CA . LEU A 1 445 ? -2.285 28.375 21.719 1 97.31 445 LEU A CA 1
ATOM 3434 C C . LEU A 1 445 ? -2.789 27.047 21.172 1 97.31 445 LEU A C 1
ATOM 3436 O O . LEU A 1 445 ? -3.844 26.984 20.531 1 97.31 445 LEU A O 1
ATOM 3440 N N . VAL A 1 446 ? -2.025 25.984 21.391 1 97.88 446 VAL A N 1
ATOM 3441 C CA . VAL A 1 446 ? -2.42 24.656 20.938 1 97.88 446 VAL A CA 1
ATOM 3442 C C . VAL A 1 446 ? -3.695 24.219 21.656 1 97.88 446 VAL A C 1
ATOM 3444 O O . VAL A 1 446 ? -4.602 23.656 21.047 1 97.88 446 VAL A O 1
ATOM 3447 N N . ARG A 1 447 ? -3.77 24.453 22.938 1 98 447 ARG A N 1
ATOM 3448 C CA . ARG A 1 447 ? -4.957 24.125 23.703 1 98 447 ARG A CA 1
ATOM 3449 C C . ARG A 1 447 ? -6.172 24.906 23.219 1 98 447 ARG A C 1
ATOM 3451 O O . ARG A 1 447 ? -7.262 24.344 23.078 1 98 447 ARG A O 1
ATOM 3458 N N . GLU A 1 448 ? -5.98 26.188 22.969 1 97.81 448 GLU A N 1
ATOM 3459 C CA . GLU A 1 448 ? -7.066 27.031 22.453 1 97.81 448 GLU A CA 1
ATOM 3460 C C . GLU A 1 448 ? -7.559 26.531 21.094 1 97.81 448 GLU A C 1
ATOM 3462 O O . GLU A 1 448 ? -8.766 26.484 20.859 1 97.81 448 GLU A O 1
ATOM 3467 N N . LYS A 1 449 ? -6.633 26.25 20.281 1 97.19 449 LYS A N 1
ATOM 3468 C CA . LYS A 1 449 ? -6.977 25.672 18.969 1 97.19 449 LYS A CA 1
ATOM 3469 C C . LYS A 1 449 ? -7.789 24.391 19.125 1 97.19 449 LYS A C 1
ATOM 3471 O O . LYS A 1 449 ? -8.805 24.219 18.453 1 97.19 449 LYS A O 1
ATOM 3476 N N . ALA A 1 450 ? -7.34 23.5 19.984 1 98.12 450 ALA A N 1
ATOM 3477 C CA . ALA A 1 450 ? -8.031 22.234 20.203 1 98.12 450 ALA A CA 1
ATOM 3478 C C . ALA A 1 450 ? -9.453 22.469 20.703 1 98.12 450 ALA A C 1
ATOM 3480 O O . ALA A 1 450 ? -10.391 21.797 20.266 1 98.12 450 ALA A O 1
ATOM 3481 N N . GLN A 1 451 ? -9.547 23.375 21.625 1 98.25 451 GLN A N 1
ATOM 3482 C CA . GLN A 1 451 ? -10.859 23.703 22.172 1 98.25 451 GLN A CA 1
ATOM 3483 C C . GLN A 1 451 ? -11.805 24.188 21.062 1 98.25 451 GLN A C 1
ATOM 3485 O O . GLN A 1 451 ? -12.953 23.75 20.984 1 98.25 451 GLN A O 1
ATOM 3490 N N . GLN A 1 452 ? -11.32 25.047 20.25 1 97.31 452 GLN A N 1
ATOM 3491 C CA . GLN A 1 452 ? -12.117 25.562 19.156 1 97.31 452 GLN A CA 1
ATOM 3492 C C . GLN A 1 452 ? -12.508 24.453 18.172 1 97.31 452 GLN A C 1
ATOM 3494 O O . GLN A 1 452 ? -13.664 24.359 17.766 1 97.31 452 GLN A O 1
ATOM 3499 N N . ASN A 1 453 ? -11.547 23.656 17.812 1 97.56 453 ASN A N 1
ATOM 3500 C CA . ASN A 1 453 ? -11.781 22.609 16.828 1 97.56 453 ASN A CA 1
ATOM 3501 C C . ASN A 1 453 ? -12.734 21.547 17.359 1 97.56 453 ASN A C 1
ATOM 3503 O O . ASN A 1 453 ? -13.633 21.109 16.641 1 97.56 453 ASN A O 1
ATOM 3507 N N . LEU A 1 454 ? -12.508 21.109 18.594 1 98.38 454 LEU A N 1
ATOM 3508 C CA . LEU A 1 454 ? -13.406 20.125 19.188 1 98.38 454 LEU A CA 1
ATOM 3509 C C . LEU A 1 454 ? -14.836 20.656 19.25 1 98.38 454 LEU A C 1
ATOM 3511 O O . LEU A 1 454 ? -15.789 19.906 19.062 1 98.38 454 LEU A O 1
ATOM 3515 N N . GLY A 1 455 ? -14.977 21.953 19.484 1 97.88 455 GLY A N 1
ATOM 3516 C CA . GLY A 1 455 ? -16.281 22.594 19.625 1 97.88 455 GLY A CA 1
ATOM 3517 C C . GLY A 1 455 ? -17.062 22.609 18.328 1 97.88 455 GLY A C 1
ATOM 3518 O O . GLY A 1 455 ? -18.266 22.922 18.328 1 97.88 455 GLY A O 1
ATOM 3519 N N . LEU A 1 456 ? -16.469 22.281 17.25 1 96.38 456 LEU A N 1
ATOM 3520 C CA . LEU A 1 456 ? -17.141 22.266 15.961 1 96.38 456 LEU A CA 1
ATOM 3521 C C . LEU A 1 456 ? -18.156 21.109 15.891 1 96.38 456 LEU A C 1
ATOM 3523 O O . LEU A 1 456 ? -19.109 21.172 15.125 1 96.38 456 LEU A O 1
ATOM 3527 N N . LYS A 1 457 ? -17.906 20 16.688 1 96.38 457 LYS A N 1
ATOM 3528 C CA . LYS A 1 457 ? -18.781 18.844 16.609 1 96.38 457 LYS A CA 1
ATOM 3529 C C . LYS A 1 457 ? -19.2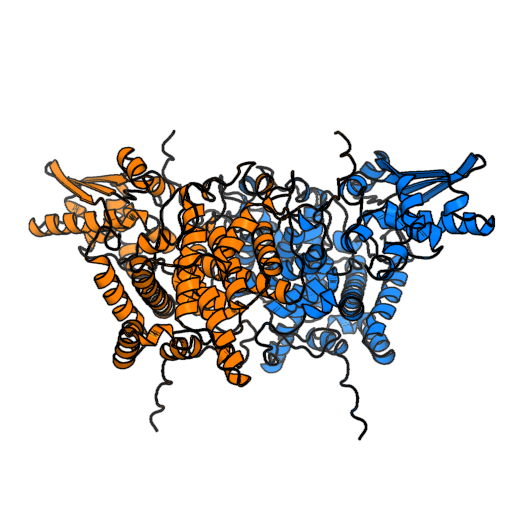97 18.453 18 1 96.38 457 LYS A C 1
ATOM 3531 O O . LYS A 1 457 ? -20.281 17.719 18.125 1 96.38 457 LYS A O 1
ATOM 3536 N N . LEU A 1 458 ? -18.641 18.906 19.016 1 97.5 458 LEU A N 1
ATOM 3537 C CA . LEU A 1 458 ? -19 18.516 20.375 1 97.5 458 LEU A CA 1
ATOM 3538 C C . LEU A 1 458 ? -19.531 19.703 21.172 1 97.5 458 LEU A C 1
ATOM 3540 O O . LEU A 1 458 ? -19.172 20.844 20.891 1 97.5 458 LEU A O 1
ATOM 3544 N N . SER A 1 459 ? -20.406 19.422 22.219 1 96.56 459 SER A N 1
ATOM 3545 C CA . SER A 1 459 ? -20.922 20.484 23.078 1 96.56 459 SER A CA 1
ATOM 3546 C C . SER A 1 459 ? -19.812 21.109 23.906 1 96.56 459 SER A C 1
ATOM 3548 O O . SER A 1 459 ? -18.781 20.484 24.156 1 96.56 459 SER A O 1
ATOM 3550 N N . SER A 1 460 ? -20.031 22.344 24.312 1 96.94 460 SER A N 1
ATOM 3551 C CA . SER A 1 460 ? -19.062 23.031 25.156 1 96.94 460 SER A CA 1
ATOM 3552 C C . SER A 1 460 ? -18.797 22.25 26.422 1 96.94 460 SER A C 1
ATOM 3554 O O . SER A 1 460 ? -17.656 22.25 26.922 1 96.94 460 SER A O 1
ATOM 3556 N N . GLU A 1 461 ? -19.812 21.641 26.953 1 96.75 461 GLU A N 1
ATOM 3557 C CA . GLU A 1 461 ? -19.656 20.828 28.156 1 96.75 461 GLU A CA 1
ATOM 3558 C C . GLU A 1 461 ? -18.734 19.641 27.922 1 96.75 461 GLU A C 1
ATOM 3560 O O . GLU A 1 461 ? -17.844 19.375 28.734 1 96.75 461 GLU A O 1
ATOM 3565 N N . ARG A 1 462 ? -18.969 19.016 26.844 1 97.06 462 ARG A N 1
ATOM 3566 C CA . ARG A 1 462 ? -18.141 17.859 26.5 1 97.06 462 ARG A CA 1
ATOM 3567 C C . ARG A 1 462 ? -16.703 18.266 26.234 1 97.06 462 ARG A C 1
ATOM 3569 O O . ARG A 1 462 ? -15.773 17.562 26.641 1 97.06 462 ARG A O 1
ATOM 3576 N N . VAL A 1 463 ? -16.484 19.359 25.5 1 98.44 463 VAL A N 1
ATOM 3577 C CA . VAL A 1 463 ? -15.141 19.875 25.234 1 98.44 463 VAL A CA 1
ATOM 3578 C C . VAL A 1 463 ? -14.422 20.156 26.547 1 98.44 463 VAL A C 1
ATOM 3580 O O . VAL A 1 463 ? -13.258 19.781 26.719 1 98.44 463 VAL A O 1
ATOM 3583 N N . GLY A 1 464 ? -15.125 20.859 27.438 1 98.12 464 GLY A N 1
ATOM 3584 C CA . GLY A 1 464 ? -14.555 21.094 28.75 1 98.12 464 GLY A CA 1
ATOM 3585 C C . GLY A 1 464 ? -14.18 19.828 29.484 1 98.12 464 GLY A C 1
ATOM 3586 O O . GLY A 1 464 ? -13.125 19.75 30.109 1 98.12 464 GLY A O 1
ATOM 3587 N N . GLN A 1 465 ? -15.055 18.844 29.406 1 98.06 465 GLN A N 1
ATOM 3588 C CA . GLN A 1 465 ? -14.797 17.562 30.031 1 98.06 465 GLN A CA 1
ATOM 3589 C C . GLN A 1 465 ? -13.539 16.906 29.469 1 98.06 465 GLN A C 1
ATOM 3591 O O . GLN A 1 465 ? -12.727 16.359 30.234 1 98.06 465 GLN A O 1
ATOM 3596 N N . ILE A 1 466 ? -13.367 16.922 28.188 1 98.5 466 ILE A N 1
ATOM 3597 C CA . ILE A 1 466 ? -12.219 16.328 27.531 1 98.5 466 ILE A CA 1
ATOM 3598 C C . ILE A 1 466 ? -10.938 17.016 28 1 98.5 466 ILE A C 1
ATOM 3600 O O . ILE A 1 466 ? -9.977 16.344 28.406 1 98.5 466 ILE A O 1
ATOM 3604 N N . LEU A 1 467 ? -10.898 18.344 27.938 1 98.38 467 LEU A N 1
ATOM 3605 C CA . LEU A 1 467 ? -9.703 19.094 28.281 1 98.38 467 LEU A CA 1
ATOM 3606 C C . LEU A 1 467 ? -9.359 18.922 29.766 1 98.38 467 LEU A C 1
ATOM 3608 O O . LEU A 1 467 ? -8.188 18.766 30.125 1 98.38 467 LEU A O 1
ATOM 3612 N N . ASP A 1 468 ? -10.383 18.859 30.609 1 97.81 468 ASP A N 1
ATOM 3613 C CA . ASP A 1 468 ? -10.172 18.625 32.031 1 97.81 468 ASP A CA 1
ATOM 3614 C C . ASP A 1 468 ? -9.602 17.234 32.281 1 97.81 468 ASP A C 1
ATOM 3616 O O . ASP A 1 468 ? -8.727 17.047 33.125 1 97.81 468 ASP A O 1
ATOM 3620 N N . THR A 1 469 ? -10.172 16.281 31.594 1 98.31 469 THR A N 1
ATOM 3621 C CA . THR A 1 469 ? -9.711 14.906 31.734 1 98.31 469 THR A CA 1
ATOM 3622 C C . THR A 1 469 ? -8.227 14.797 31.406 1 98.31 469 THR A C 1
ATOM 3624 O O . THR A 1 469 ? -7.473 14.164 32.156 1 98.31 469 THR A O 1
ATOM 3627 N N . VAL A 1 470 ? -7.742 15.398 30.344 1 98.19 470 VAL A N 1
ATOM 3628 C CA . VAL A 1 470 ? -6.363 15.312 29.875 1 98.19 470 VAL A CA 1
ATOM 3629 C C . VAL A 1 470 ? -5.434 15.977 30.891 1 98.19 470 VAL A C 1
ATOM 3631 O O . VAL A 1 470 ? -4.297 15.531 31.078 1 98.19 470 VAL A O 1
ATOM 3634 N N . ASP A 1 471 ? -5.934 16.969 31.641 1 96.19 471 ASP A N 1
ATOM 3635 C CA . ASP A 1 471 ? -5.133 17.734 32.594 1 96.19 471 ASP A CA 1
ATOM 3636 C C . ASP A 1 471 ? -4.992 16.984 33.938 1 96.19 471 ASP A C 1
ATOM 3638 O O . ASP A 1 471 ? -4.133 17.312 34.75 1 96.19 471 ASP A O 1
ATOM 3642 N N . GLN A 1 472 ? -5.789 15.969 34.125 1 95.94 472 GLN A N 1
ATOM 3643 C CA . GLN A 1 472 ? -5.816 15.289 35.438 1 95.94 472 GLN A CA 1
ATOM 3644 C C . GLN A 1 472 ? -4.77 14.18 35.469 1 95.94 472 GLN A C 1
ATOM 3646 O O . GLN A 1 472 ? -4.5 13.523 34.469 1 95.94 472 GLN A O 1
ATOM 3651 N N . PRO A 1 473 ? -4.25 13.891 36.594 1 93.19 473 PRO A N 1
ATOM 3652 C CA . PRO A 1 473 ? -3.275 12.805 36.75 1 93.19 473 PRO A CA 1
ATOM 3653 C C . PRO A 1 473 ? -3.857 11.438 36.438 1 93.19 473 PRO A C 1
ATOM 3655 O O . PRO A 1 473 ? -3.135 10.547 35.969 1 93.19 473 PRO A O 1
ATOM 3658 N N . LYS A 1 474 ? -5.113 11.234 36.688 1 95.81 474 LYS A N 1
ATOM 3659 C CA . LYS A 1 474 ? -5.75 9.938 36.5 1 95.81 474 LYS A CA 1
ATOM 3660 C C . LYS A 1 474 ? -5.906 9.633 35 1 95.81 474 LYS A C 1
ATOM 3662 O O . LYS A 1 474 ? -6.211 8.5 34.625 1 95.81 474 LYS A O 1
ATOM 3667 N N . PHE A 1 475 ? -5.68 10.656 34.156 1 98.12 475 PHE A N 1
ATOM 3668 C CA . PHE A 1 475 ? -5.812 10.492 32.719 1 98.12 475 PHE A CA 1
ATOM 3669 C C . PHE A 1 475 ? -4.949 9.336 32.219 1 98.12 475 PHE A C 1
ATOM 3671 O O . PHE A 1 475 ? -5.391 8.539 31.391 1 98.12 475 PHE A O 1
ATOM 3678 N N . GLU A 1 476 ? -3.789 9.211 32.75 1 97.25 476 GLU A N 1
ATOM 3679 C CA . GLU A 1 476 ? -2.828 8.211 32.281 1 97.25 476 GLU A CA 1
ATOM 3680 C C . GLU A 1 476 ? -3.338 6.797 32.562 1 97.25 476 GLU A C 1
ATOM 3682 O O . GLU A 1 476 ? -2.998 5.867 31.812 1 97.25 476 GLU A O 1
ATOM 3687 N N . LYS A 1 477 ? -4.168 6.617 33.5 1 97.62 477 LYS A N 1
ATOM 3688 C CA . LYS A 1 477 ? -4.684 5.293 33.844 1 97.62 477 LYS A CA 1
ATOM 3689 C C . LYS A 1 477 ? -6.004 5.016 33.125 1 97.62 477 LYS A C 1
ATOM 3691 O O . LYS A 1 477 ? -6.473 3.875 33.125 1 97.62 477 LYS A O 1
ATOM 3696 N N . MET A 1 478 ? -6.504 6.016 32.531 1 98.38 478 MET A N 1
ATOM 3697 C CA . MET A 1 478 ? -7.785 5.887 31.844 1 98.38 478 MET A CA 1
ATOM 3698 C C . MET A 1 478 ? -7.691 4.906 30.688 1 98.38 478 MET A C 1
ATOM 3700 O O . MET A 1 478 ? -6.695 4.891 29.969 1 98.38 478 MET A O 1
ATOM 3704 N N . ALA A 1 479 ? -8.781 4.094 30.484 1 98.62 479 ALA A N 1
ATOM 3705 C CA . ALA A 1 479 ? -8.844 3.211 29.328 1 98.62 479 ALA A CA 1
ATOM 3706 C C . ALA A 1 479 ? -8.922 4.012 28.031 1 98.62 479 ALA A C 1
ATOM 3708 O O . ALA A 1 479 ? -9.672 4.988 27.953 1 98.62 479 ALA A O 1
ATOM 3709 N N . ALA A 1 480 ? -8.203 3.561 27.078 1 98.88 480 ALA A N 1
ATOM 3710 C CA . ALA A 1 480 ? -8.234 4.23 25.781 1 98.88 480 ALA A CA 1
ATOM 3711 C C . ALA A 1 480 ? -9.656 4.305 25.234 1 98.88 480 ALA A C 1
ATOM 3713 O O . ALA A 1 480 ? -10.055 5.316 24.656 1 98.88 480 ALA A O 1
ATOM 3714 N N . SER A 1 481 ? -10.43 3.213 25.406 1 98.56 481 SER A N 1
ATOM 3715 C CA . SER A 1 481 ? -11.805 3.178 24.922 1 98.56 481 SER A CA 1
ATOM 3716 C C . SER A 1 481 ? -12.664 4.223 25.609 1 98.56 481 SER A C 1
ATOM 3718 O O . SER A 1 481 ? -13.516 4.859 24.984 1 98.56 481 SER A O 1
ATOM 3720 N N . ASP A 1 482 ? -12.492 4.402 26.906 1 98.44 482 ASP A N 1
ATOM 3721 C CA . ASP A 1 482 ? -13.234 5.422 27.641 1 98.44 482 ASP A CA 1
ATOM 3722 C C . ASP A 1 482 ? -12.906 6.82 27.125 1 98.44 482 ASP A C 1
ATOM 3724 O O . ASP A 1 482 ? -13.781 7.676 27.031 1 98.44 482 ASP A O 1
ATOM 3728 N N . PHE A 1 483 ? -11.664 7.047 26.891 1 98.75 483 PHE A N 1
ATOM 3729 C CA . PHE A 1 483 ? -11.25 8.344 26.359 1 98.75 483 PHE A CA 1
ATOM 3730 C C . PHE A 1 483 ? -11.875 8.586 25 1 98.75 483 PHE A C 1
ATOM 3732 O O . PHE A 1 483 ? -12.391 9.672 24.734 1 98.75 483 PHE A O 1
ATOM 3739 N N . VAL A 1 484 ? -11.805 7.578 24.078 1 98.81 484 VAL A N 1
ATOM 3740 C CA . VAL A 1 484 ? -12.359 7.691 22.734 1 98.81 484 VAL A CA 1
ATOM 3741 C C . VAL A 1 484 ? -13.859 7.984 22.828 1 98.81 484 VAL A C 1
ATOM 3743 O O . VAL A 1 484 ? -14.391 8.781 22.047 1 98.81 484 VAL A O 1
ATOM 3746 N N . ASP A 1 485 ? -14.539 7.387 23.766 1 98.19 485 ASP A N 1
ATOM 3747 C CA . ASP A 1 485 ? -15.977 7.551 23.906 1 98.19 485 ASP A CA 1
ATOM 3748 C C . ASP A 1 485 ? -16.344 9 24.203 1 98.19 485 ASP A C 1
ATOM 3750 O O . ASP A 1 485 ? -17.453 9.438 23.906 1 98.19 485 ASP A O 1
ATOM 3754 N N . LEU A 1 486 ? -15.43 9.75 24.781 1 98.25 486 LEU A N 1
ATOM 3755 C CA . LEU A 1 486 ? -15.688 11.156 25.078 1 98.25 486 LEU A CA 1
ATOM 3756 C C . LEU A 1 486 ? -15.883 11.953 23.797 1 98.25 486 LEU A C 1
ATOM 3758 O O . LEU A 1 486 ? -16.484 13.031 23.812 1 98.25 486 LEU A O 1
ATOM 3762 N N . PHE A 1 487 ? -15.367 11.477 22.688 1 98.5 487 PHE A N 1
ATOM 3763 C CA . PHE A 1 487 ? -15.352 12.242 21.438 1 98.5 487 PHE A CA 1
ATOM 3764 C C . PHE A 1 487 ? -16.547 11.875 20.562 1 98.5 487 PHE A C 1
ATOM 3766 O O . PHE A 1 487 ? -16.656 12.344 19.422 1 98.5 487 PHE A O 1
ATOM 3773 N N . ILE A 1 488 ? -17.438 10.992 21.016 1 97.25 488 ILE A N 1
ATOM 3774 C CA . ILE A 1 488 ? -18.609 10.578 20.25 1 97.25 488 ILE A CA 1
ATOM 3775 C C . ILE A 1 488 ? -19.781 11.516 20.562 1 97.25 488 ILE A C 1
ATOM 3777 O O . ILE A 1 488 ? -20.203 11.641 21.719 1 97.25 488 ILE A O 1
ATOM 3781 N N . PRO A 1 489 ? -20.25 12.148 19.531 1 93.06 489 PRO A N 1
ATOM 3782 C CA . PRO A 1 489 ? -21.359 13.062 19.781 1 93.06 489 PRO A CA 1
ATOM 3783 C C . PRO A 1 489 ? -22.609 12.344 20.297 1 93.06 489 PRO A C 1
ATOM 3785 O O . PRO A 1 489 ? -22.875 11.203 19.906 1 93.06 489 PRO A O 1
ATOM 3788 N N . GLN A 1 490 ? -23.328 12.938 21.266 1 83.94 490 GLN A N 1
ATOM 3789 C CA . GLN A 1 490 ? -24.609 12.398 21.734 1 83.94 490 GLN A CA 1
ATOM 3790 C C . GLN A 1 490 ? -25.672 12.508 20.656 1 83.94 490 GLN A C 1
ATOM 3792 O O . GLN A 1 490 ? -25.719 13.484 19.922 1 83.94 490 GLN A O 1
ATOM 3797 N N . PRO A 1 491 ? -26.297 11.289 20.438 1 74.25 491 PRO A N 1
ATOM 3798 C CA . PRO A 1 491 ? -27.359 11.383 19.438 1 74.25 491 PRO A CA 1
ATOM 3799 C C . PRO A 1 491 ? -28.297 12.555 19.688 1 74.25 491 PRO A C 1
ATOM 3801 O O . PRO A 1 491 ? -28.531 12.93 20.844 1 74.25 491 PRO A O 1
ATOM 3804 N N . ALA A 1 492 ? -28.578 13.438 18.719 1 55.72 492 ALA A N 1
ATOM 3805 C CA . ALA A 1 492 ? -29.562 14.508 18.859 1 55.72 492 ALA A CA 1
ATOM 3806 C C . ALA A 1 492 ? -30.844 13.992 19.5 1 55.72 492 ALA A C 1
ATOM 3808 O O . ALA A 1 492 ? -31.281 12.883 19.219 1 55.72 492 ALA A O 1
ATOM 3809 N N . SER A 1 493 ? -31.234 14.367 20.766 1 47.19 493 SER A N 1
ATOM 3810 C CA . SER A 1 493 ? -32.531 14.086 21.359 1 47.19 493 SER A CA 1
ATOM 3811 C C . SER A 1 493 ? -33.656 14.227 20.328 1 47.19 493 SER A C 1
ATOM 3813 O O . SER A 1 493 ? -33.688 15.195 19.578 1 47.19 493 SER A O 1
ATOM 3815 N N . SER A 1 494 ? -34.25 13.094 19.891 1 38.59 494 SER A N 1
ATOM 3816 C CA . SER A 1 494 ? -35.531 13.25 19.25 1 38.59 494 SER A CA 1
ATOM 3817 C C . SER A 1 494 ? -36.469 14.094 20.094 1 38.59 494 SER A C 1
ATOM 3819 O O . SER A 1 494 ? -36.625 13.852 21.297 1 38.59 494 SER A O 1
ATOM 3821 N N . ALA A 1 495 ? -36.938 15.367 19.844 1 28.03 495 ALA A N 1
ATOM 3822 C CA . ALA A 1 495 ? -38.219 15.883 20.312 1 28.03 495 ALA A CA 1
ATOM 3823 C C . ALA A 1 495 ? -39.344 14.883 20.047 1 28.03 495 ALA A C 1
ATOM 3825 O O . ALA A 1 495 ? -39.594 14.523 18.891 1 28.03 495 ALA A O 1
ATOM 3826 N N . ALA A 1 496 ? -39.75 14.266 21.078 1 21.22 496 ALA A N 1
ATOM 3827 C CA . ALA A 1 496 ? -41.125 13.758 21.188 1 21.22 496 ALA A CA 1
ATOM 3828 C C . ALA A 1 496 ? -42.125 14.906 21.172 1 21.22 496 ALA A C 1
ATOM 3830 O O . ALA A 1 496 ? -42 15.859 21.938 1 21.22 496 ALA A O 1
ATOM 3831 N N . MET B 1 1 ? 24.312 24.484 -6.215 1 29.11 1 MET B N 1
ATOM 3832 C CA . MET B 1 1 ? 23.094 23.719 -6.477 1 29.11 1 MET B CA 1
ATOM 3833 C C . MET B 1 1 ? 21.969 24.609 -6.961 1 29.11 1 MET B C 1
ATOM 3835 O O . MET B 1 1 ? 21.672 25.641 -6.336 1 29.11 1 MET B O 1
ATOM 3839 N N . THR B 1 2 ? 21.812 24.719 -8.195 1 39.66 2 THR B N 1
ATOM 3840 C CA . THR B 1 2 ? 20.859 25.562 -8.898 1 39.66 2 THR B CA 1
ATOM 3841 C C . THR B 1 2 ? 19.5 25.578 -8.203 1 39.66 2 THR B C 1
ATOM 3843 O O . THR B 1 2 ? 18.969 24.516 -7.871 1 39.66 2 THR B O 1
ATOM 3846 N N . ILE B 1 3 ? 19.188 26.641 -7.559 1 45.03 3 ILE B N 1
ATOM 3847 C CA . ILE B 1 3 ? 17.906 26.922 -6.922 1 45.03 3 ILE B CA 1
ATOM 3848 C C . ILE B 1 3 ? 16.766 26.5 -7.859 1 45.03 3 ILE B C 1
ATOM 3850 O O . ILE B 1 3 ? 16.688 26.984 -8.992 1 45.03 3 ILE B O 1
ATOM 3854 N N . PRO B 1 4 ? 16.109 25.453 -7.652 1 56.06 4 PRO B N 1
ATOM 3855 C CA . PRO B 1 4 ? 15.102 25.047 -8.633 1 56.06 4 PRO B CA 1
ATOM 3856 C C . PRO B 1 4 ? 14.094 26.141 -8.938 1 56.06 4 PRO B C 1
ATOM 3858 O O . PRO B 1 4 ? 13.742 26.938 -8.047 1 56.06 4 PRO B O 1
ATOM 3861 N N . ALA B 1 5 ? 14.039 26.719 -10.188 1 61.88 5 ALA B N 1
ATOM 3862 C CA . ALA B 1 5 ? 12.992 27.594 -10.711 1 61.88 5 ALA B CA 1
ATOM 3863 C C . ALA B 1 5 ? 11.617 27.172 -10.203 1 61.88 5 ALA B C 1
ATOM 3865 O O . ALA B 1 5 ? 11.43 26.047 -9.742 1 61.88 5 ALA B O 1
ATOM 3866 N N . ALA B 1 6 ? 10.719 28.172 -10.016 1 71.44 6 ALA B N 1
ATOM 3867 C CA . ALA B 1 6 ? 9.336 27.891 -9.633 1 71.44 6 ALA B CA 1
ATOM 3868 C C . ALA B 1 6 ? 8.75 26.781 -10.492 1 71.44 6 ALA B C 1
ATOM 3870 O O . ALA B 1 6 ? 8.992 26.719 -11.695 1 71.44 6 ALA B O 1
ATOM 3871 N N . ASP B 1 7 ? 8.031 25.922 -9.844 1 78.38 7 ASP B N 1
ATOM 3872 C CA . ASP B 1 7 ? 7.434 24.812 -10.586 1 78.38 7 ASP B CA 1
ATOM 3873 C C . ASP B 1 7 ? 6.297 25.312 -11.477 1 78.38 7 ASP B C 1
ATOM 3875 O O . ASP B 1 7 ? 5.555 26.219 -11.102 1 78.38 7 ASP B O 1
ATOM 3879 N N . ASP B 1 8 ? 6.324 24.891 -12.711 1 80.31 8 ASP B N 1
ATOM 3880 C CA . ASP B 1 8 ? 5.227 25.141 -13.641 1 80.31 8 ASP B CA 1
ATOM 3881 C C . ASP B 1 8 ? 3.973 24.375 -13.234 1 80.31 8 ASP B C 1
ATOM 3883 O O . ASP B 1 8 ? 3.963 23.141 -13.234 1 80.31 8 ASP B O 1
ATOM 3887 N N . ASN B 1 9 ? 2.834 25.062 -12.953 1 88.19 9 ASN B N 1
ATOM 3888 C CA . ASN B 1 9 ? 1.627 24.438 -12.422 1 88.19 9 ASN B CA 1
ATOM 3889 C C . ASN B 1 9 ? 0.544 24.312 -13.484 1 88.19 9 ASN B C 1
ATOM 3891 O O . ASN B 1 9 ? -0.631 24.125 -13.164 1 88.19 9 ASN B O 1
ATOM 3895 N N . ASN B 1 10 ? 0.952 24.422 -14.805 1 86.62 10 ASN B N 1
ATOM 3896 C CA . ASN B 1 10 ? -0.028 24.172 -15.852 1 86.62 10 ASN B CA 1
ATOM 3897 C C . ASN B 1 10 ? -0.571 22.75 -15.805 1 86.62 10 ASN B C 1
ATOM 3899 O O . ASN B 1 10 ? 0.184 21.797 -15.586 1 86.62 10 ASN B O 1
ATOM 3903 N N . CYS B 1 11 ? -1.869 22.719 -15.93 1 83.56 11 CYS B N 1
ATOM 3904 C CA . CYS B 1 11 ? -2.533 21.422 -15.766 1 83.56 11 CYS B CA 1
ATOM 3905 C C . CYS B 1 11 ? -2.254 20.516 -16.953 1 83.56 11 CYS B C 1
ATOM 3907 O O . CYS B 1 11 ? -2.631 20.828 -18.078 1 83.56 11 CYS B O 1
ATOM 3909 N N . PRO B 1 12 ? -1.744 19.406 -16.703 1 87.81 12 PRO B N 1
ATOM 3910 C CA . PRO B 1 12 ? -1.48 18.484 -17.812 1 87.81 12 PRO B CA 1
ATOM 3911 C C . PRO B 1 12 ? -2.686 17.609 -18.141 1 87.81 12 PRO B C 1
ATOM 3913 O O . PRO B 1 12 ? -3.643 17.547 -17.375 1 87.81 12 PRO B O 1
ATOM 3916 N N . SER B 1 13 ? -2.615 17.016 -19.359 1 93.81 13 SER B N 1
ATOM 3917 C CA . SER B 1 13 ? -3.51 15.891 -19.656 1 93.81 13 SER B CA 1
ATOM 3918 C C . SER B 1 13 ? -3.1 14.641 -18.891 1 93.81 13 SER B C 1
ATOM 3920 O O . SER B 1 13 ? -2.008 14.586 -18.328 1 93.81 13 SER B O 1
ATOM 3922 N N . TYR B 1 14 ? -4.031 13.68 -18.812 1 97.5 14 TYR B N 1
ATOM 3923 C CA . TYR B 1 14 ? -3.611 12.398 -18.25 1 97.5 14 TYR B CA 1
ATOM 3924 C C . TYR B 1 14 ? -2.5 11.773 -19.078 1 97.5 14 TYR B C 1
ATOM 3926 O O . TYR B 1 14 ? -2.445 11.961 -20.297 1 97.5 14 TYR B O 1
ATOM 3934 N N . ASP B 1 15 ? -1.617 11.078 -18.438 1 98.56 15 ASP B N 1
ATOM 3935 C CA . ASP B 1 15 ? -0.603 10.305 -19.156 1 98.56 15 ASP B CA 1
ATOM 3936 C C . ASP B 1 15 ? -1.238 9.406 -20.219 1 98.56 15 ASP B C 1
ATOM 3938 O O . ASP B 1 15 ? -2.281 8.797 -19.969 1 98.56 15 ASP B O 1
ATOM 3942 N N . LYS B 1 16 ? -0.643 9.305 -21.375 1 98.25 16 LYS B N 1
ATOM 3943 C CA . LYS B 1 16 ? -1.174 8.555 -22.516 1 98.25 16 LYS B CA 1
ATOM 3944 C C . LYS B 1 16 ? -1.419 7.094 -22.141 1 98.25 16 LYS B C 1
ATOM 3946 O O . LYS B 1 16 ? -2.389 6.484 -22.594 1 98.25 16 LYS B O 1
ATOM 3951 N N . VAL B 1 17 ? -0.565 6.504 -21.359 1 98.38 17 VAL B N 1
ATOM 3952 C CA . VAL B 1 17 ? -0.688 5.109 -20.953 1 98.38 17 VAL B CA 1
ATOM 3953 C C . VAL B 1 17 ? -1.969 4.922 -20.141 1 98.38 17 VAL B C 1
ATOM 3955 O O . VAL B 1 17 ? -2.645 3.898 -20.266 1 98.38 17 VAL B O 1
ATOM 3958 N N . ILE B 1 18 ? -2.275 5.859 -19.281 1 98.81 18 ILE B N 1
ATOM 3959 C CA . ILE B 1 18 ? -3.498 5.805 -18.484 1 98.81 18 ILE B CA 1
ATOM 3960 C C . ILE B 1 18 ? -4.715 5.844 -19.406 1 98.81 18 ILE B C 1
ATOM 3962 O O . ILE B 1 18 ? -5.652 5.059 -19.234 1 98.81 18 ILE B O 1
ATOM 3966 N N . ASP B 1 19 ? -4.688 6.754 -20.375 1 98.75 19 ASP B N 1
ATOM 3967 C CA . ASP B 1 19 ? -5.762 6.836 -21.375 1 98.75 19 ASP B CA 1
ATOM 3968 C C . ASP B 1 19 ? -5.91 5.52 -22.125 1 98.75 19 ASP B C 1
ATOM 3970 O O . ASP B 1 19 ? -7.027 5.051 -22.359 1 98.75 19 ASP B O 1
ATOM 3974 N N . LEU B 1 20 ? -4.832 4.969 -22.516 1 98.75 20 LEU B N 1
ATOM 3975 C CA . LEU B 1 20 ? -4.836 3.723 -23.281 1 98.75 20 LEU B CA 1
ATOM 3976 C C . LEU B 1 20 ? -5.512 2.609 -22.484 1 98.75 20 LEU B C 1
ATOM 3978 O O . LEU B 1 20 ? -6.332 1.863 -23.031 1 98.75 20 LEU B O 1
ATOM 3982 N N . ILE B 1 21 ? -5.172 2.457 -21.219 1 98.94 21 ILE B N 1
ATOM 3983 C CA . ILE B 1 21 ? -5.715 1.421 -20.344 1 98.94 21 ILE B CA 1
ATOM 3984 C C . ILE B 1 21 ? -7.223 1.62 -20.188 1 98.94 21 ILE B C 1
ATOM 3986 O O . ILE B 1 21 ? -8 0.675 -20.344 1 98.94 21 ILE B O 1
ATOM 3990 N N . VAL B 1 22 ? -7.629 2.84 -19.891 1 98.94 22 VAL B N 1
ATOM 3991 C CA . VAL B 1 22 ? -9.031 3.127 -19.609 1 98.94 22 VAL B CA 1
ATOM 3992 C C . VAL B 1 22 ? -9.852 2.988 -20.891 1 98.94 22 VAL B C 1
ATOM 3994 O O . VAL B 1 22 ? -10.953 2.43 -20.875 1 98.94 22 VAL B O 1
ATOM 3997 N N . ASP B 1 23 ? -9.336 3.52 -22.016 1 98.88 23 ASP B N 1
ATOM 3998 C CA . ASP B 1 23 ? -10.047 3.387 -23.281 1 98.88 23 ASP B CA 1
ATOM 3999 C C . ASP B 1 23 ? -10.273 1.919 -23.641 1 98.88 23 ASP B C 1
ATOM 4001 O O . ASP B 1 23 ? -11.359 1.541 -24.078 1 98.88 23 ASP B O 1
ATOM 4005 N N . TYR B 1 24 ? -9.32 1.139 -23.469 1 98.88 24 TYR B N 1
ATOM 4006 C CA . TYR B 1 24 ? -9.461 -0.291 -23.719 1 98.88 24 TYR B CA 1
ATOM 4007 C C . TYR B 1 24 ? -10.5 -0.91 -22.797 1 98.88 24 TYR B C 1
ATOM 4009 O O . TYR B 1 24 ? -11.367 -1.665 -23.234 1 98.88 24 TYR B O 1
ATOM 4017 N N . ALA B 1 25 ? -10.398 -0.645 -21.5 1 98.88 25 ALA B N 1
ATOM 4018 C CA . ALA B 1 25 ? -11.289 -1.22 -20.5 1 98.88 25 ALA B CA 1
ATOM 4019 C C . ALA B 1 25 ? -12.75 -0.913 -20.828 1 98.88 25 ALA B C 1
ATOM 4021 O O . ALA B 1 25 ? -13.633 -1.749 -20.625 1 98.88 25 ALA B O 1
ATOM 4022 N N . TYR B 1 26 ? -13.031 0.232 -21.375 1 98.75 26 TYR B N 1
ATOM 4023 C CA . TYR B 1 26 ? -14.406 0.696 -21.531 1 98.75 26 TYR B CA 1
ATOM 4024 C C . TYR B 1 26 ? -14.914 0.444 -22.953 1 98.75 26 TYR B C 1
ATOM 4026 O O . TYR B 1 26 ? -16.109 0.289 -23.172 1 98.75 26 TYR B O 1
ATOM 4034 N N . ASP B 1 27 ? -14.008 0.359 -23.938 1 98.12 27 ASP B N 1
ATOM 4035 C CA . ASP B 1 27 ? -14.5 0.457 -25.312 1 98.12 27 ASP B CA 1
ATOM 4036 C C . ASP B 1 27 ? -14.266 -0.849 -26.062 1 98.12 27 ASP B C 1
ATOM 4038 O O . ASP B 1 27 ? -14.984 -1.151 -27.016 1 98.12 27 ASP B O 1
ATOM 4042 N N . TYR B 1 28 ? -13.266 -1.564 -25.766 1 98.44 28 TYR B N 1
ATOM 4043 C CA . TYR B 1 28 ? -12.906 -2.723 -26.578 1 98.44 28 TYR B CA 1
ATOM 4044 C C . TYR B 1 28 ? -13.953 -3.82 -26.453 1 98.44 28 TYR B C 1
ATOM 4046 O O . TYR B 1 28 ? -14.367 -4.176 -25.344 1 98.44 28 TYR B O 1
ATOM 4054 N N . GLU B 1 29 ? -14.438 -4.32 -27.531 1 98.44 29 GLU B N 1
ATOM 4055 C CA . GLU B 1 29 ? -15.367 -5.441 -27.578 1 98.44 29 GLU B CA 1
ATOM 4056 C C . GLU B 1 29 ? -14.641 -6.75 -27.859 1 98.44 29 GLU B C 1
ATOM 4058 O O . GLU B 1 29 ? -13.914 -6.859 -28.844 1 98.44 29 GLU B O 1
ATOM 4063 N N . ILE B 1 30 ? -14.828 -7.738 -27.047 1 98.31 30 ILE B N 1
ATOM 4064 C CA . ILE B 1 30 ? -14.164 -9.031 -27.188 1 98.31 30 ILE B CA 1
ATOM 4065 C C . ILE B 1 30 ? -14.875 -9.867 -28.25 1 98.31 30 ILE B C 1
ATOM 4067 O O . ILE B 1 30 ? -16.031 -10.266 -28.062 1 98.31 30 ILE B O 1
ATOM 4071 N N . ASP B 1 31 ? -14.25 -10.133 -29.328 1 96.94 31 ASP B N 1
ATOM 4072 C CA . ASP B 1 31 ? -14.82 -10.922 -30.406 1 96.94 31 ASP B CA 1
ATOM 4073 C C . ASP B 1 31 ? -14.023 -12.211 -30.625 1 96.94 31 ASP B C 1
ATOM 4075 O O . ASP B 1 31 ? -13.984 -12.734 -31.75 1 96.94 31 ASP B O 1
ATOM 4079 N N . SER B 1 32 ? -13.469 -12.797 -29.688 1 98.19 32 SER B N 1
ATOM 4080 C CA . SER B 1 32 ? -12.648 -14 -29.781 1 98.19 32 SER B CA 1
ATOM 4081 C C . SER B 1 32 ? -13.305 -15.172 -29.062 1 98.19 32 SER B C 1
ATOM 4083 O O . SER B 1 32 ? -13.32 -15.219 -27.828 1 98.19 32 SER B O 1
ATOM 4085 N N . PRO B 1 33 ? -13.836 -16.141 -29.844 1 97.75 33 PRO B N 1
ATOM 4086 C CA . PRO B 1 33 ? -14.398 -17.328 -29.188 1 97.75 33 PRO B CA 1
ATOM 4087 C C . PRO B 1 33 ? -13.375 -18.047 -28.312 1 97.75 33 PRO B C 1
ATOM 4089 O O . PRO B 1 33 ? -13.734 -18.562 -27.25 1 97.75 33 PRO B O 1
ATOM 4092 N N . ALA B 1 34 ? -12.141 -18.094 -28.734 1 97.75 34 ALA B N 1
ATOM 4093 C CA . ALA B 1 34 ? -11.086 -18.734 -27.953 1 97.75 34 ALA B CA 1
ATOM 4094 C C . ALA B 1 34 ? -10.906 -18.047 -26.609 1 97.75 34 ALA B C 1
ATOM 4096 O O . ALA B 1 34 ? -10.703 -18.703 -25.578 1 97.75 34 ALA B O 1
ATOM 4097 N N . ALA B 1 35 ? -10.961 -16.703 -26.609 1 98.69 35 ALA B N 1
ATOM 4098 C CA . ALA B 1 35 ? -10.82 -15.953 -25.359 1 98.69 35 ALA B CA 1
ATOM 4099 C C . ALA B 1 35 ? -11.945 -16.281 -24.391 1 98.69 35 ALA B C 1
ATOM 4101 O O . ALA B 1 35 ? -11.711 -16.453 -23.203 1 98.69 35 ALA B O 1
ATOM 4102 N N . TRP B 1 36 ? -13.148 -16.359 -24.906 1 98.44 36 TRP B N 1
ATOM 4103 C CA . TRP B 1 36 ? -14.297 -16.672 -24.047 1 98.44 36 TRP B CA 1
ATOM 4104 C C . TRP B 1 36 ? -14.18 -18.062 -23.453 1 98.44 36 TRP B C 1
ATOM 4106 O O . TRP B 1 36 ? -14.445 -18.266 -22.266 1 98.44 36 TRP B O 1
ATOM 4116 N N . THR B 1 37 ? -13.797 -19.016 -24.297 1 98 37 THR B N 1
ATOM 4117 C CA . THR B 1 37 ? -13.633 -20.391 -23.828 1 98 37 THR B CA 1
ATOM 4118 C C . THR B 1 37 ? -12.562 -20.469 -22.75 1 98 37 THR B C 1
ATOM 4120 O O . THR B 1 37 ? -12.773 -21.078 -21.703 1 98 37 THR B O 1
ATOM 4123 N N . ARG B 1 38 ? -11.461 -19.859 -22.953 1 98.5 38 ARG B N 1
ATOM 4124 C CA . ARG B 1 38 ? -10.336 -19.938 -22.031 1 98.5 38 ARG B CA 1
ATOM 4125 C C . ARG B 1 38 ? -10.602 -19.094 -20.781 1 98.5 38 ARG B C 1
ATOM 4127 O O . ARG B 1 38 ? -10.094 -19.406 -19.703 1 98.5 38 ARG B O 1
ATOM 4134 N N . ALA B 1 39 ? -11.43 -18.031 -20.938 1 98.81 39 ALA B N 1
ATOM 4135 C CA . ALA B 1 39 ? -11.82 -17.266 -19.766 1 98.81 39 ALA B CA 1
ATOM 4136 C C . ALA B 1 39 ? -12.617 -18.125 -18.797 1 98.81 39 ALA B C 1
ATOM 4138 O O . ALA B 1 39 ? -12.461 -17.984 -17.578 1 98.81 39 ALA B O 1
ATOM 4139 N N . LYS B 1 40 ? -13.516 -18.938 -19.297 1 98.69 40 LYS B N 1
ATOM 4140 C CA . LYS B 1 40 ? -14.258 -19.859 -18.453 1 98.69 40 LYS B CA 1
ATOM 4141 C C . LYS B 1 40 ? -13.328 -20.844 -17.75 1 98.69 40 LYS B C 1
ATOM 4143 O O . LYS B 1 40 ? -13.5 -21.141 -16.562 1 98.69 40 LYS B O 1
ATOM 4148 N N . ALA B 1 41 ? -12.336 -21.344 -18.469 1 98.56 41 ALA B N 1
ATOM 4149 C CA . ALA B 1 41 ? -11.344 -22.234 -17.891 1 98.56 41 ALA B CA 1
ATOM 4150 C C . ALA B 1 41 ? -10.539 -21.531 -16.812 1 98.56 41 ALA B C 1
ATOM 4152 O O . ALA B 1 41 ? -10.289 -22.094 -15.742 1 98.56 41 ALA B O 1
ATOM 4153 N N . ALA B 1 42 ? -10.109 -20.312 -17.109 1 98.88 42 ALA B N 1
ATOM 4154 C CA . ALA B 1 42 ? -9.352 -19.516 -16.141 1 98.88 42 ALA B CA 1
ATOM 4155 C C . ALA B 1 42 ? -10.156 -19.281 -14.859 1 98.88 42 ALA B C 1
ATOM 4157 O O . ALA B 1 42 ? -9.609 -19.344 -13.758 1 98.88 42 ALA B O 1
ATOM 4158 N N . LEU B 1 43 ? -11.398 -19 -15.023 1 98.88 43 LEU B N 1
ATOM 4159 C CA . LEU B 1 43 ? -12.297 -18.766 -13.898 1 98.88 43 LEU B CA 1
ATOM 4160 C C . LEU B 1 43 ? -12.336 -19.969 -12.961 1 98.88 43 LEU B C 1
ATOM 4162 O O . LEU B 1 43 ? -12.109 -19.828 -11.758 1 98.88 43 LEU B O 1
ATOM 4166 N N . ILE B 1 44 ? -12.625 -21.141 -13.484 1 98.75 44 ILE B N 1
ATOM 4167 C CA . ILE B 1 44 ? -12.805 -22.312 -12.648 1 98.75 44 ILE B CA 1
ATOM 4168 C C . ILE B 1 44 ? -11.453 -22.766 -12.102 1 98.75 44 ILE B C 1
ATOM 4170 O O . ILE B 1 44 ? -11.367 -23.266 -10.969 1 98.75 44 ILE B O 1
ATOM 4174 N N . ASP B 1 45 ? -10.391 -22.594 -12.914 1 98.75 45 ASP B N 1
ATOM 4175 C CA . ASP B 1 45 ? -9.039 -22.906 -12.445 1 98.75 45 ASP B CA 1
ATOM 4176 C C . ASP B 1 45 ? -8.672 -22.062 -11.234 1 98.75 45 ASP B C 1
ATOM 4178 O O . ASP B 1 45 ? -8.172 -22.578 -10.234 1 98.75 45 ASP B O 1
ATOM 4182 N N . ALA B 1 46 ? -8.898 -20.797 -11.344 1 98.88 46 ALA B N 1
ATOM 4183 C CA . ALA B 1 46 ? -8.57 -19.859 -10.273 1 98.88 46 ALA B CA 1
ATOM 4184 C C . ALA B 1 46 ? -9.375 -20.156 -9.008 1 98.88 46 ALA B C 1
ATOM 4186 O O . ALA B 1 46 ? -8.828 -20.156 -7.902 1 98.88 46 ALA B O 1
ATOM 4187 N N . LEU B 1 47 ? -10.633 -20.391 -9.164 1 98.88 47 LEU B N 1
ATOM 4188 C CA . LEU B 1 47 ? -11.469 -20.672 -8.008 1 98.88 47 LEU B CA 1
ATOM 4189 C C . LEU B 1 47 ? -11.109 -22.016 -7.395 1 98.88 47 LEU B C 1
ATOM 4191 O O . LEU B 1 47 ? -11.188 -22.203 -6.176 1 98.88 47 LEU B O 1
ATOM 4195 N N . GLY B 1 48 ? -10.781 -23 -8.258 1 98.69 48 GLY B N 1
ATOM 4196 C CA . GLY B 1 48 ? -10.25 -24.25 -7.742 1 98.69 48 GLY B CA 1
ATOM 4197 C C . GLY B 1 48 ? -8.984 -24.062 -6.922 1 98.69 48 GLY B C 1
ATOM 4198 O O . GLY B 1 48 ? -8.852 -24.641 -5.84 1 98.69 48 GLY B O 1
ATOM 4199 N N . ALA B 1 49 ? -8.055 -23.312 -7.445 1 98.25 49 ALA B N 1
ATOM 4200 C CA . ALA B 1 49 ? -6.812 -23.031 -6.73 1 98.25 49 ALA B CA 1
ATOM 4201 C C . ALA B 1 49 ? -7.094 -22.328 -5.402 1 98.25 49 ALA B C 1
ATOM 4203 O O . ALA B 1 49 ? -6.426 -22.609 -4.402 1 98.25 49 ALA B O 1
ATOM 4204 N N . ALA B 1 50 ? -8.055 -21.422 -5.41 1 98.75 50 ALA B N 1
ATOM 4205 C CA . ALA B 1 50 ? -8.438 -20.719 -4.188 1 98.75 50 ALA B CA 1
ATOM 4206 C C . ALA B 1 50 ? -8.867 -21.688 -3.1 1 98.75 50 ALA B C 1
ATOM 4208 O O . ALA B 1 50 ? -8.414 -21.594 -1.956 1 98.75 50 ALA B O 1
ATOM 4209 N N . ILE B 1 51 ? -9.734 -22.578 -3.461 1 98.5 51 ILE B N 1
ATOM 4210 C CA . ILE B 1 51 ? -10.258 -23.547 -2.508 1 98.5 51 ILE B CA 1
ATOM 4211 C C . ILE B 1 51 ? -9.133 -24.484 -2.049 1 98.5 51 ILE B C 1
ATOM 4213 O O . ILE B 1 51 ? -9.039 -24.812 -0.865 1 98.5 51 ILE B O 1
ATOM 4217 N N . GLU B 1 52 ? -8.266 -24.875 -2.98 1 97.44 52 GLU B N 1
ATOM 4218 C CA . GLU B 1 52 ? -7.109 -25.703 -2.635 1 97.44 52 GLU B CA 1
ATOM 4219 C C . GLU B 1 52 ? -6.238 -25.016 -1.586 1 97.44 52 GLU B C 1
ATOM 4221 O O . GLU B 1 52 ? -5.793 -25.641 -0.626 1 97.44 52 GLU B O 1
ATOM 4226 N N . SER B 1 53 ? -6.004 -23.75 -1.71 1 97.19 53 SER B N 1
ATOM 4227 C CA . SER B 1 53 ? -5.125 -23 -0.83 1 97.19 53 SER B CA 1
ATOM 4228 C C . SER B 1 53 ? -5.629 -23.016 0.609 1 97.19 53 SER B C 1
ATOM 4230 O O . SER B 1 53 ? -4.867 -23.297 1.536 1 97.19 53 SER B O 1
ATOM 4232 N N . ILE B 1 54 ? -6.891 -22.688 0.848 1 96.81 54 ILE B N 1
ATOM 4233 C CA . ILE B 1 54 ? -7.379 -22.562 2.217 1 96.81 54 ILE B CA 1
ATOM 4234 C C . ILE B 1 54 ? -7.547 -23.953 2.83 1 96.81 54 ILE B C 1
ATOM 4236 O O . ILE B 1 54 ? -7.566 -24.094 4.055 1 96.81 54 ILE B O 1
ATOM 4240 N N . HIS B 1 55 ? -7.676 -24.984 1.957 1 95.69 55 HIS B N 1
ATOM 4241 C CA . HIS B 1 55 ? -7.801 -26.344 2.473 1 95.69 55 HIS B CA 1
ATOM 4242 C C . HIS B 1 55 ? -6.441 -26.922 2.84 1 95.69 55 HIS B C 1
ATOM 4244 O O . HIS B 1 55 ? -6.309 -27.609 3.85 1 95.69 55 HIS B O 1
ATOM 4250 N N . THR B 1 56 ? -5.438 -26.656 2.035 1 93.19 56 THR B N 1
ATOM 4251 C CA . THR B 1 56 ? -4.184 -27.375 2.174 1 93.19 56 THR B CA 1
ATOM 4252 C C . THR B 1 56 ? -3.137 -26.516 2.885 1 93.19 56 THR B C 1
ATOM 4254 O O . THR B 1 56 ? -2.111 -27.031 3.336 1 93.19 56 THR B O 1
ATOM 4257 N N . SER B 1 57 ? -3.311 -25.266 2.986 1 93.75 57 SER B N 1
ATOM 4258 C CA . SER B 1 57 ? -2.342 -24.391 3.637 1 93.75 57 SER B CA 1
ATOM 4259 C C . SER B 1 57 ? -2.939 -23.719 4.875 1 93.75 57 SER B C 1
ATOM 4261 O O . SER B 1 57 ? -3.693 -22.75 4.762 1 93.75 57 SER B O 1
ATOM 4263 N N . PRO B 1 58 ? -2.545 -24.172 6.023 1 93.5 58 PRO B N 1
ATOM 4264 C CA . PRO B 1 58 ? -3.004 -23.516 7.246 1 93.5 58 PRO B CA 1
ATOM 4265 C C . PRO B 1 58 ? -2.568 -22.047 7.32 1 93.5 58 PRO B C 1
ATOM 4267 O O . PRO B 1 58 ? -3.283 -21.219 7.883 1 93.5 58 PRO B O 1
ATOM 4270 N N . GLU B 1 59 ? -1.416 -21.719 6.738 1 93.5 59 GLU B N 1
ATOM 4271 C CA . GLU B 1 59 ? -0.919 -20.344 6.727 1 93.5 59 GLU B CA 1
ATOM 4272 C C . GLU B 1 59 ? -1.835 -19.438 5.918 1 93.5 59 GLU B C 1
ATOM 4274 O O . GLU B 1 59 ? -2.139 -18.312 6.344 1 93.5 59 GLU B O 1
ATOM 4279 N N . CYS B 1 60 ? -2.256 -19.922 4.785 1 95.81 60 CYS B N 1
ATOM 4280 C CA . CYS B 1 60 ? -3.201 -19.156 3.979 1 95.81 60 CYS B CA 1
ATOM 4281 C C . CYS B 1 60 ? -4.531 -18.984 4.707 1 95.81 60 CYS B C 1
ATOM 4283 O O . CYS B 1 60 ? -5.074 -17.875 4.77 1 95.81 60 CYS B O 1
ATOM 4285 N N . ALA B 1 61 ? -5.043 -20.078 5.277 1 96.5 61 ALA B N 1
ATOM 4286 C CA . ALA B 1 61 ? -6.336 -20.078 5.953 1 96.5 61 ALA B CA 1
ATOM 4287 C C . ALA B 1 61 ? -6.34 -19.109 7.133 1 96.5 61 ALA B C 1
ATOM 4289 O O . ALA B 1 61 ? -7.363 -18.484 7.43 1 96.5 61 ALA B O 1
ATOM 4290 N N . ALA B 1 62 ? -5.223 -18.938 7.75 1 95.81 62 ALA B N 1
ATOM 4291 C CA . ALA B 1 62 ? -5.121 -18.109 8.945 1 95.81 62 ALA B CA 1
ATOM 4292 C C . ALA B 1 62 ? -5.301 -16.625 8.594 1 95.81 62 ALA B C 1
ATOM 4294 O O . ALA B 1 62 ? -5.629 -15.812 9.461 1 95.81 62 ALA B O 1
ATOM 4295 N N . MET B 1 63 ? -5.129 -16.219 7.363 1 96.44 63 MET B N 1
ATOM 4296 C CA . MET B 1 63 ? -5.152 -14.812 6.969 1 96.44 63 MET B CA 1
ATOM 4297 C C . MET B 1 63 ? -6.527 -14.414 6.445 1 96.44 63 MET B C 1
ATOM 4299 O O . MET B 1 63 ? -6.816 -13.227 6.277 1 96.44 63 MET B O 1
ATOM 4303 N N . ILE B 1 64 ? -7.391 -15.414 6.16 1 95.75 64 ILE B N 1
ATOM 4304 C CA . ILE B 1 64 ? -8.641 -15.109 5.465 1 95.75 64 ILE B CA 1
ATOM 4305 C C . ILE B 1 64 ? -9.758 -14.883 6.48 1 95.75 64 ILE B C 1
ATOM 4307 O O . ILE B 1 64 ? -9.656 -15.328 7.629 1 95.75 64 ILE B O 1
ATOM 4311 N N . GLY B 1 65 ? -10.773 -14.172 6.086 1 92.69 65 GLY B N 1
ATOM 4312 C CA . GLY B 1 65 ? -11.906 -13.898 6.949 1 92.69 65 GLY B CA 1
ATOM 4313 C C . GLY B 1 65 ? -11.938 -12.469 7.461 1 92.69 65 GLY B C 1
ATOM 4314 O O . GLY B 1 65 ? -11.195 -11.617 6.973 1 92.69 65 GLY B O 1
ATOM 4315 N N . PRO B 1 66 ? -12.812 -12.164 8.406 1 88.5 66 PRO B N 1
ATOM 4316 C CA . PRO B 1 66 ? -13.023 -10.789 8.859 1 88.5 66 PRO B CA 1
ATOM 4317 C C . PRO B 1 66 ? -11.773 -10.172 9.484 1 88.5 66 PRO B C 1
ATOM 4319 O O . PRO B 1 66 ? -10.992 -10.875 10.125 1 88.5 66 PRO B O 1
ATOM 4322 N N . VAL B 1 67 ? -11.68 -8.914 9.273 1 84.12 67 VAL B N 1
ATOM 4323 C CA . VAL B 1 67 ? -10.586 -8.148 9.875 1 84.12 67 VAL B CA 1
ATOM 4324 C C . VAL B 1 67 ? -10.82 -8.008 11.383 1 84.12 67 VAL B C 1
ATOM 4326 O O . VAL B 1 67 ? -11.961 -8.008 11.844 1 84.12 67 VAL B O 1
ATOM 4329 N N . TRP B 1 68 ? -9.844 -7.938 12.117 1 82.75 68 TRP B N 1
ATOM 4330 C CA . TRP B 1 68 ? -9.875 -7.73 13.562 1 82.75 68 TRP B CA 1
ATOM 4331 C C . TRP B 1 68 ? -10.555 -6.41 13.906 1 82.75 68 TRP B C 1
ATOM 4333 O O . TRP B 1 68 ? -10.266 -5.379 13.297 1 82.75 68 TRP B O 1
ATOM 4343 N N . PRO B 1 69 ? -11.422 -6.312 14.992 1 78 69 PRO B N 1
ATOM 4344 C CA . PRO B 1 69 ? -11.914 -7.422 15.82 1 78 69 PRO B CA 1
ATOM 4345 C C . PRO B 1 69 ? -12.961 -8.273 15.109 1 78 69 PRO B C 1
ATOM 4347 O O . PRO B 1 69 ? -13.688 -7.773 14.25 1 78 69 PRO B O 1
ATOM 4350 N N . GLN B 1 70 ? -12.664 -9.727 15.227 1 64.81 70 GLN B N 1
ATOM 4351 C CA . GLN B 1 70 ? -13.477 -10.719 14.523 1 64.81 70 GLN B CA 1
ATOM 4352 C C . GLN B 1 70 ? -14.953 -10.344 14.547 1 64.81 70 GLN B C 1
ATOM 4354 O O . GLN B 1 70 ? -15.57 -10.312 15.617 1 64.81 70 GLN B O 1
ATOM 4359 N N . THR B 1 71 ? -15.109 -9.398 13.594 1 58.41 71 THR B N 1
ATOM 4360 C CA . THR B 1 71 ? -16.422 -8.781 13.43 1 58.41 71 THR B CA 1
ATOM 4361 C C . THR B 1 71 ? -17.391 -9.75 12.766 1 58.41 71 THR B C 1
ATOM 4363 O O . THR B 1 71 ? -16.984 -10.742 12.164 1 58.41 71 THR B O 1
ATOM 4366 N N . ALA B 1 72 ? -18.516 -9.227 12.758 1 62.47 72 ALA B N 1
ATOM 4367 C CA . ALA B 1 72 ? -19.859 -9.602 12.328 1 62.47 72 ALA B CA 1
ATOM 4368 C C . ALA B 1 72 ? -19.922 -9.797 10.82 1 62.47 72 ALA B C 1
ATOM 4370 O O . ALA B 1 72 ? -19.062 -9.281 10.086 1 62.47 72 ALA B O 1
ATOM 4371 N N . THR B 1 73 ? -20.453 -10.672 10.383 1 82.25 73 THR B N 1
ATOM 4372 C CA . THR B 1 73 ? -20.938 -10.828 9.016 1 82.25 73 THR B CA 1
ATOM 4373 C C . THR B 1 73 ? -21.297 -9.477 8.406 1 82.25 73 THR B C 1
ATOM 4375 O O . THR B 1 73 ? -21.953 -8.656 9.062 1 82.25 73 THR B O 1
ATOM 4378 N N . VAL B 1 74 ? -20.641 -9.117 7.266 1 86.44 74 VAL B N 1
ATOM 4379 C CA . VAL B 1 74 ? -21 -7.902 6.551 1 86.44 74 VAL B CA 1
ATOM 4380 C C . VAL B 1 74 ? -22.203 -8.172 5.645 1 86.44 74 VAL B C 1
ATOM 4382 O O . VAL B 1 74 ? -22.062 -8.781 4.586 1 86.44 74 VAL B O 1
ATOM 4385 N N . PRO B 1 75 ? -23.359 -7.73 6.07 1 86.5 75 PRO B N 1
ATOM 4386 C CA . PRO B 1 75 ? -24.516 -7.957 5.199 1 86.5 75 PRO B CA 1
ATOM 4387 C C . PRO B 1 75 ? -24.328 -7.379 3.801 1 86.5 75 PRO B C 1
ATOM 4389 O O . PRO B 1 75 ? -23.922 -6.223 3.656 1 86.5 75 PRO B O 1
ATOM 4392 N N . GLY B 1 76 ? -24.578 -8.203 2.811 1 90.81 76 GLY B N 1
ATOM 4393 C CA . GLY B 1 76 ? -24.422 -7.766 1.433 1 90.81 76 GLY B CA 1
ATOM 4394 C C . GLY B 1 76 ? -22.984 -7.797 0.953 1 90.81 76 GLY B C 1
ATOM 4395 O O . GLY B 1 76 ? -22.703 -7.465 -0.201 1 90.81 76 GLY B O 1
ATOM 4396 N N . GLY B 1 77 ? -22.078 -8.188 1.892 1 93.81 77 GLY B N 1
ATOM 4397 C CA . GLY B 1 77 ? -20.672 -8.266 1.523 1 93.81 77 GLY B CA 1
ATOM 4398 C C . GLY B 1 77 ? -20.359 -9.461 0.65 1 93.81 77 GLY B C 1
ATOM 4399 O O . GLY B 1 77 ? -21.25 -10.172 0.204 1 93.81 77 GLY B O 1
ATOM 4400 N N . PHE B 1 78 ? -19.141 -9.648 0.377 1 96.44 78 PHE B N 1
ATOM 4401 C CA . PHE B 1 78 ? -18.656 -10.734 -0.463 1 96.44 78 PHE B CA 1
ATOM 4402 C C . PHE B 1 78 ? -18.688 -12.062 0.293 1 96.44 78 PHE B C 1
ATOM 4404 O O . PHE B 1 78 ? -18.125 -12.172 1.386 1 96.44 78 PHE B O 1
ATOM 4411 N N . ARG B 1 79 ? -19.344 -13 -0.264 1 96.88 79 ARG B N 1
ATOM 4412 C CA . ARG B 1 79 ? -19.297 -14.352 0.287 1 96.88 79 ARG B CA 1
ATOM 4413 C C . ARG B 1 79 ? -18.078 -15.117 -0.235 1 96.88 79 ARG B C 1
ATOM 4415 O O . ARG B 1 79 ? -17.969 -15.367 -1.438 1 96.88 79 ARG B O 1
ATOM 4422 N N . LEU B 1 80 ? -17.219 -15.484 0.659 1 97.62 80 LEU B N 1
ATOM 4423 C CA . LEU B 1 80 ? -15.922 -16.047 0.293 1 97.62 80 LEU B CA 1
ATOM 4424 C C . LEU B 1 80 ? -16.047 -17.516 -0.058 1 97.62 80 LEU B C 1
ATOM 4426 O O . LEU B 1 80 ? -16.422 -18.328 0.784 1 97.62 80 LEU B O 1
ATOM 4430 N N . PRO B 1 81 ? -15.695 -17.891 -1.299 1 98.38 81 PRO B N 1
ATOM 4431 C CA . PRO B 1 81 ? -15.805 -19.281 -1.739 1 98.38 81 PRO B CA 1
ATOM 4432 C C . PRO B 1 81 ? -15.102 -20.266 -0.794 1 98.38 81 PRO B C 1
ATOM 4434 O O . PRO B 1 81 ? -13.969 -20.016 -0.371 1 98.38 81 PRO B O 1
ATOM 4437 N N . GLY B 1 82 ? -15.773 -21.359 -0.547 1 97.81 82 GLY B N 1
ATOM 4438 C CA . GLY B 1 82 ? -15.203 -22.422 0.272 1 97.81 82 GLY B CA 1
ATOM 4439 C C . GLY B 1 82 ? -15.312 -22.141 1.76 1 97.81 82 GLY B C 1
ATOM 4440 O O . GLY B 1 82 ? -14.812 -22.922 2.578 1 97.81 82 GLY B O 1
ATOM 4441 N N . THR B 1 83 ? -15.945 -21.016 2.189 1 96.25 83 THR B N 1
ATOM 4442 C CA . THR B 1 83 ? -16.047 -20.641 3.59 1 96.25 83 THR B CA 1
ATOM 4443 C C . THR B 1 83 ? -17.469 -20.141 3.906 1 96.25 83 THR B C 1
ATOM 4445 O O . THR B 1 83 ? -18.328 -20.125 3.031 1 96.25 83 THR B O 1
ATOM 4448 N N . GLN B 1 84 ? -17.656 -19.766 5.199 1 94.25 84 GLN B N 1
ATOM 4449 C CA . GLN B 1 84 ? -18.906 -19.156 5.625 1 94.25 84 GLN B CA 1
ATOM 4450 C C . GLN B 1 84 ? -18.734 -17.641 5.832 1 94.25 84 GLN B C 1
ATOM 4452 O O . GLN B 1 84 ? -19.641 -16.984 6.34 1 94.25 84 GLN B O 1
ATOM 4457 N N . PHE B 1 85 ? -17.562 -17.172 5.449 1 93.94 85 PHE B N 1
ATOM 4458 C CA . PHE B 1 85 ? -17.281 -15.758 5.691 1 93.94 85 PHE B CA 1
ATOM 4459 C C . PHE B 1 85 ? -18.016 -14.875 4.691 1 93.94 85 PHE B C 1
ATOM 4461 O O . PHE B 1 85 ? -18.156 -15.234 3.518 1 93.94 85 PHE B O 1
ATOM 4468 N N . GLN B 1 86 ? -18.516 -13.797 5.117 1 93.31 86 GLN B N 1
ATOM 4469 C CA . GLN B 1 86 ? -19.031 -12.688 4.316 1 93.31 86 GLN B CA 1
ATOM 4470 C C . GLN B 1 86 ? -18.406 -11.367 4.742 1 93.31 86 GLN B C 1
ATOM 4472 O O . GLN B 1 86 ? -18.688 -10.867 5.836 1 93.31 86 GLN B O 1
ATOM 4477 N N . VAL B 1 87 ? -17.578 -10.805 3.916 1 92.94 87 VAL B N 1
ATOM 4478 C CA . VAL B 1 87 ? -16.688 -9.734 4.34 1 92.94 87 VAL B CA 1
ATOM 4479 C C . VAL B 1 87 ? -16.859 -8.523 3.418 1 92.94 87 VAL B C 1
ATOM 4481 O O . VAL B 1 87 ? -17.562 -8.602 2.406 1 92.94 87 VAL B O 1
ATOM 4484 N N . ASP B 1 88 ? -16.281 -7.375 3.773 1 92.19 88 ASP B N 1
ATOM 4485 C CA . ASP B 1 88 ? -16.406 -6.145 3 1 92.19 88 ASP B CA 1
ATOM 4486 C C . ASP B 1 88 ? -15.578 -6.207 1.722 1 92.19 88 ASP B C 1
ATOM 4488 O O . ASP B 1 88 ? -14.906 -7.211 1.461 1 92.19 88 ASP B O 1
ATOM 4492 N N . ALA B 1 89 ? -15.656 -5.16 0.921 1 94.56 89 ALA B N 1
ATOM 4493 C CA . ALA B 1 89 ? -15.07 -5.148 -0.419 1 94.56 89 ALA B CA 1
ATOM 4494 C C . ALA B 1 89 ? -13.555 -5.246 -0.359 1 94.56 89 ALA B C 1
ATOM 4496 O O . ALA B 1 89 ? -12.93 -5.879 -1.214 1 94.56 89 ALA B O 1
ATOM 4497 N N . LEU B 1 90 ? -12.93 -4.59 0.636 1 95.81 90 LEU B N 1
ATOM 4498 C CA . LEU B 1 90 ? -11.477 -4.605 0.727 1 95.81 90 LEU B CA 1
ATOM 4499 C C . LEU B 1 90 ? -10.969 -5.996 1.097 1 95.81 90 LEU B C 1
ATOM 4501 O O . LEU B 1 90 ? -10.109 -6.555 0.404 1 95.81 90 LEU B O 1
ATOM 4505 N N . LYS B 1 91 ? -11.531 -6.547 2.148 1 95 91 LYS B N 1
ATOM 4506 C CA . LYS B 1 91 ? -11.102 -7.859 2.607 1 95 91 LYS B CA 1
ATOM 4507 C C . LYS B 1 91 ? -11.484 -8.945 1.609 1 95 91 LYS B C 1
ATOM 4509 O O . LYS B 1 91 ? -10.773 -9.938 1.455 1 95 91 LYS B O 1
ATOM 4514 N N . GLY B 1 92 ? -12.672 -8.781 0.955 1 96.88 92 GLY B N 1
ATOM 4515 C CA . GLY B 1 92 ? -13.047 -9.727 -0.081 1 96.88 92 GLY B CA 1
ATOM 4516 C C . GLY B 1 92 ? -12.016 -9.836 -1.19 1 96.88 92 GLY B C 1
ATOM 4517 O O . GLY B 1 92 ? -11.656 -10.945 -1.602 1 96.88 92 GLY B O 1
ATOM 4518 N N . ALA B 1 93 ? -11.547 -8.703 -1.676 1 98.62 93 ALA B N 1
ATOM 4519 C CA . ALA B 1 93 ? -10.539 -8.664 -2.73 1 98.62 93 ALA B CA 1
ATOM 4520 C C . ALA B 1 93 ? -9.227 -9.273 -2.254 1 98.62 93 ALA B C 1
ATOM 4522 O O . ALA B 1 93 ? -8.602 -10.062 -2.971 1 98.62 93 ALA B O 1
ATOM 4523 N N . PHE B 1 94 ? -8.773 -8.922 -0.973 1 98.62 94 PHE B N 1
ATOM 4524 C CA . PHE B 1 94 ? -7.551 -9.469 -0.397 1 98.62 94 PHE B CA 1
ATOM 4525 C C . PHE B 1 94 ? -7.637 -10.984 -0.292 1 98.62 94 PHE B C 1
ATOM 4527 O O . PHE B 1 94 ? -6.711 -11.695 -0.692 1 98.62 94 PHE B O 1
ATOM 4534 N N . ASP B 1 95 ? -8.75 -11.461 0.268 1 98.5 95 ASP B N 1
ATOM 4535 C CA . ASP B 1 95 ? -8.898 -12.883 0.58 1 98.5 95 ASP B CA 1
ATOM 4536 C C . ASP B 1 95 ? -8.922 -13.727 -0.694 1 98.5 95 ASP B C 1
ATOM 4538 O O . ASP B 1 95 ? -8.102 -14.633 -0.856 1 98.5 95 ASP B O 1
ATOM 4542 N N . LEU B 1 96 ? -9.828 -13.367 -1.595 1 98.94 96 LEU B N 1
ATOM 4543 C CA . LEU B 1 96 ? -9.945 -14.188 -2.793 1 98.94 96 LEU B CA 1
ATOM 4544 C C . LEU B 1 96 ? -8.672 -14.117 -3.631 1 98.94 96 LEU B C 1
ATOM 4546 O O . LEU B 1 96 ? -8.211 -15.125 -4.164 1 98.94 96 LEU B O 1
ATOM 4550 N N . GLY B 1 97 ? -8.125 -12.875 -3.779 1 98.88 97 GLY B N 1
ATOM 4551 C CA . GLY B 1 97 ? -6.867 -12.758 -4.496 1 98.88 97 GLY B CA 1
ATOM 4552 C C . GLY B 1 97 ? -5.75 -13.586 -3.887 1 98.88 97 GLY B C 1
ATOM 4553 O O . GLY B 1 97 ? -5.008 -14.266 -4.602 1 98.88 97 GLY B O 1
ATOM 4554 N N . GLY B 1 98 ? -5.602 -13.523 -2.547 1 98.69 98 GLY B N 1
ATOM 4555 C CA . GLY B 1 98 ? -4.609 -14.328 -1.845 1 98.69 98 GLY B CA 1
ATOM 4556 C C . GLY B 1 98 ? -4.844 -15.82 -1.977 1 98.69 98 GLY B C 1
ATOM 4557 O O . GLY B 1 98 ? -3.9 -16.578 -2.189 1 98.69 98 GLY B O 1
ATOM 4558 N N . MET B 1 99 ? -6.109 -16.219 -1.889 1 98.69 99 MET B N 1
ATOM 4559 C CA . MET B 1 99 ? -6.461 -17.625 -2.004 1 98.69 99 MET B CA 1
ATOM 4560 C C . MET B 1 99 ? -6.074 -18.172 -3.373 1 98.69 99 MET B C 1
ATOM 4562 O O . MET B 1 99 ? -5.539 -19.281 -3.475 1 98.69 99 MET B O 1
ATOM 4566 N N . ILE B 1 100 ? -6.316 -17.406 -4.395 1 98.81 100 ILE B N 1
ATOM 4567 C CA . ILE B 1 100 ? -6.055 -17.844 -5.766 1 98.81 100 ILE B CA 1
ATOM 4568 C C . ILE B 1 100 ? -4.551 -18.016 -5.969 1 98.81 100 ILE B C 1
ATOM 4570 O O . ILE B 1 100 ? -4.109 -19.016 -6.551 1 98.81 100 ILE B O 1
ATOM 4574 N N . ARG B 1 101 ? -3.803 -17.156 -5.43 1 98.38 101 ARG B N 1
ATOM 4575 C CA . ARG B 1 101 ? -2.383 -17.062 -5.754 1 98.38 101 ARG B CA 1
ATOM 4576 C C . ARG B 1 101 ? -1.554 -17.953 -4.828 1 98.38 101 ARG B C 1
ATOM 4578 O O . ARG B 1 101 ? -0.504 -18.453 -5.227 1 98.38 101 ARG B O 1
ATOM 4585 N N . TYR B 1 102 ? -1.957 -18.25 -3.678 1 97 102 TYR B N 1
ATOM 4586 C CA . TYR B 1 102 ? -1.129 -18.609 -2.533 1 97 102 TYR B CA 1
ATOM 4587 C C . TYR B 1 102 ? -0.258 -19.828 -2.857 1 97 102 TYR B C 1
ATOM 4589 O O . TYR B 1 102 ? 0.928 -19.844 -2.518 1 97 102 TYR B O 1
ATOM 4597 N N . LEU B 1 103 ? -0.799 -20.797 -3.539 1 94.69 103 LEU B N 1
ATOM 4598 C CA . LEU B 1 103 ? -0.066 -22.031 -3.77 1 94.69 103 LEU B CA 1
ATOM 4599 C C . LEU B 1 103 ? 0.659 -22 -5.109 1 94.69 103 LEU B C 1
ATOM 4601 O O . LEU B 1 103 ? 1.365 -22.938 -5.465 1 94.69 103 LEU B O 1
ATOM 4605 N N . ASP B 1 104 ? 0.457 -20.906 -5.832 1 94.56 104 ASP B N 1
ATOM 4606 C CA . ASP B 1 104 ? 1.075 -20.781 -7.148 1 94.56 104 ASP B CA 1
ATOM 4607 C C . ASP B 1 104 ? 0.664 -21.922 -8.07 1 94.56 104 ASP B C 1
ATOM 4609 O O . ASP B 1 104 ? 1.503 -22.5 -8.758 1 94.56 104 ASP B O 1
ATOM 4613 N N . HIS B 1 105 ? -0.575 -22.297 -7.984 1 96.44 105 HIS B N 1
ATOM 4614 C CA . HIS B 1 105 ? -1.102 -23.406 -8.766 1 96.44 105 HIS B CA 1
ATOM 4615 C C . HIS B 1 105 ? -2.082 -22.922 -9.828 1 96.44 105 HIS B C 1
ATOM 4617 O O . HIS B 1 105 ? -2.771 -23.719 -10.461 1 96.44 105 HIS B O 1
ATOM 4623 N N . ASN B 1 106 ? -2.203 -21.594 -9.953 1 97.5 106 ASN B N 1
ATOM 4624 C CA . ASN B 1 106 ? -3.076 -20.984 -10.945 1 97.5 106 ASN B CA 1
ATOM 4625 C C . ASN B 1 106 ? -2.342 -20.734 -12.266 1 97.5 106 ASN B C 1
ATOM 4627 O O . ASN B 1 106 ? -1.489 -21.531 -12.656 1 97.5 106 ASN B O 1
ATOM 4631 N N . ASP B 1 107 ? -2.645 -19.766 -13.016 1 98.06 107 ASP B N 1
ATOM 4632 C CA . ASP B 1 107 ? -2.094 -19.531 -14.344 1 98.06 107 ASP B CA 1
ATOM 4633 C C . ASP B 1 107 ? -0.73 -18.859 -14.266 1 98.06 107 ASP B C 1
ATOM 4635 O O . ASP B 1 107 ? -0.219 -18.594 -13.18 1 98.06 107 ASP B O 1
ATOM 4639 N N . ALA B 1 108 ? -0.069 -18.688 -15.344 1 97 108 ALA B N 1
ATOM 4640 C CA . ALA B 1 108 ? 1.19 -17.953 -15.469 1 97 108 ALA B CA 1
ATOM 4641 C C . ALA B 1 108 ? 1.346 -17.375 -16.859 1 97 108 ALA B C 1
ATOM 4643 O O . ALA B 1 108 ? 0.976 -18 -17.859 1 97 108 ALA B O 1
ATOM 4644 N N . PHE B 1 109 ? 1.821 -16.266 -16.906 1 96.75 109 PHE B N 1
ATOM 4645 C CA . PHE B 1 109 ? 2.102 -15.602 -18.188 1 96.75 109 PHE B CA 1
ATOM 4646 C C . PHE B 1 109 ? 3.551 -15.141 -18.25 1 96.75 109 PHE B C 1
ATOM 4648 O O . PHE B 1 109 ? 3.945 -14.227 -17.516 1 96.75 109 PHE B O 1
ATOM 4655 N N . PRO B 1 110 ? 4.379 -15.75 -19.141 1 92.38 110 PRO B N 1
ATOM 4656 C CA . PRO B 1 110 ? 5.797 -15.406 -19.234 1 92.38 110 PRO B CA 1
ATOM 4657 C C . PRO B 1 110 ? 6.047 -14.164 -20.094 1 92.38 110 PRO B C 1
ATOM 4659 O O . PRO B 1 110 ? 5.254 -13.859 -20.984 1 92.38 110 PRO B O 1
ATOM 4662 N N . GLY B 1 111 ? 7.055 -13.461 -19.891 1 93.62 111 GLY B N 1
ATOM 4663 C CA . GLY B 1 111 ? 7.559 -12.289 -20.594 1 93.62 111 GLY B CA 1
ATOM 4664 C C . GLY B 1 111 ? 8.805 -11.711 -19.953 1 93.62 111 GLY B C 1
ATOM 4665 O O . GLY B 1 111 ? 9.555 -12.422 -19.266 1 93.62 111 GLY B O 1
ATOM 4666 N N . ALA B 1 112 ? 9.07 -10.43 -20.281 1 94.19 112 ALA B N 1
ATOM 4667 C CA . ALA B 1 112 ? 10.148 -9.75 -19.562 1 94.19 112 ALA B CA 1
ATOM 4668 C C . ALA B 1 112 ? 9.852 -9.688 -18.062 1 94.19 112 ALA B C 1
ATOM 4670 O O . ALA B 1 112 ? 10.773 -9.711 -17.234 1 94.19 112 ALA B O 1
ATOM 4671 N N . GLU B 1 113 ? 8.578 -9.586 -17.797 1 94.75 113 GLU B N 1
ATOM 4672 C CA . GLU B 1 113 ? 8.055 -9.773 -16.453 1 94.75 113 GLU B CA 1
ATOM 4673 C C . GLU B 1 113 ? 7.207 -11.039 -16.359 1 94.75 113 GLU B C 1
ATOM 4675 O O . GLU B 1 113 ? 6.648 -11.5 -17.359 1 94.75 113 GLU B O 1
ATOM 4680 N N . TRP B 1 114 ? 7.18 -11.602 -15.172 1 93.5 114 TRP B N 1
ATOM 4681 C CA . TRP B 1 114 ? 6.422 -12.828 -14.938 1 93.5 114 TRP B CA 1
ATOM 4682 C C . TRP B 1 114 ? 5.234 -12.562 -14.008 1 93.5 114 TRP B C 1
ATOM 4684 O O . TRP B 1 114 ? 5.379 -11.898 -12.984 1 93.5 114 TRP B O 1
ATOM 4694 N N . GLY B 1 115 ? 4.074 -12.977 -14.414 1 95.38 115 GLY B N 1
ATOM 4695 C CA . GLY B 1 115 ? 2.926 -12.711 -13.562 1 95.38 115 GLY B CA 1
ATOM 4696 C C . GLY B 1 115 ? 1.814 -13.734 -13.727 1 95.38 115 GLY B C 1
ATOM 4697 O O . GLY B 1 115 ? 1.973 -14.719 -14.461 1 95.38 115 GLY B O 1
ATOM 4698 N N . HIS B 1 116 ? 0.827 -13.594 -12.984 1 98.19 116 HIS B N 1
ATOM 4699 C CA . HIS B 1 116 ? -0.351 -14.453 -12.914 1 98.19 116 HIS B CA 1
ATOM 4700 C C . HIS B 1 116 ? -1.633 -13.641 -13.078 1 98.19 116 HIS B C 1
ATOM 4702 O O . HIS B 1 116 ? -2.275 -13.281 -12.086 1 98.19 116 HIS B O 1
ATOM 4708 N N . PRO B 1 117 ? -2.115 -13.5 -14.312 1 98.75 117 PRO B N 1
ATOM 4709 C CA . PRO B 1 117 ? -3.238 -12.594 -14.555 1 98.75 117 PRO B CA 1
ATOM 4710 C C . PRO B 1 117 ? -4.516 -13.023 -13.844 1 98.75 117 PRO B C 1
ATOM 4712 O O . PRO B 1 117 ? -5.375 -12.195 -13.547 1 98.75 117 PRO B O 1
ATOM 4715 N N . SER B 1 118 ? -4.648 -14.312 -13.523 1 98.88 118 SER B N 1
ATOM 4716 C CA . SER B 1 118 ? -5.84 -14.781 -12.812 1 98.88 118 SER B CA 1
ATOM 4717 C C . SER B 1 118 ? -5.941 -14.148 -11.43 1 98.88 118 SER B C 1
ATOM 4719 O O . SER B 1 118 ? -7.016 -14.141 -10.828 1 98.88 118 SER B O 1
ATOM 4721 N N . ASP B 1 119 ? -4.793 -13.633 -10.906 1 98.88 119 ASP B N 1
ATOM 4722 C CA . ASP B 1 119 ? -4.793 -12.945 -9.617 1 98.88 119 ASP B CA 1
ATOM 4723 C C . ASP B 1 119 ? -5.848 -11.844 -9.578 1 98.88 119 ASP B C 1
ATOM 4725 O O . ASP B 1 119 ? -6.426 -11.562 -8.523 1 98.88 119 ASP B O 1
ATOM 4729 N N . ASN B 1 120 ? -6.117 -11.242 -10.711 1 98.94 120 ASN B N 1
ATOM 4730 C CA . ASN B 1 120 ? -7.043 -10.117 -10.805 1 98.94 120 ASN B CA 1
ATOM 4731 C C . ASN B 1 120 ? -8.469 -10.531 -10.445 1 98.94 120 ASN B C 1
ATOM 4733 O O . ASN B 1 120 ? -9.305 -9.688 -10.133 1 98.94 120 ASN B O 1
ATOM 4737 N N . LEU B 1 121 ? -8.758 -11.844 -10.523 1 98.94 121 LEU B N 1
ATOM 4738 C CA . LEU B 1 121 ? -10.109 -12.32 -10.25 1 98.94 121 LEU B CA 1
ATOM 4739 C C . LEU B 1 121 ? -10.523 -12 -8.82 1 98.94 121 LEU B C 1
ATOM 4741 O O . LEU B 1 121 ? -11.703 -11.812 -8.539 1 98.94 121 LEU B O 1
ATOM 4745 N N . GLY B 1 122 ? -9.547 -11.898 -7.922 1 98.94 122 GLY B N 1
ATOM 4746 C CA . GLY B 1 122 ? -9.859 -11.523 -6.555 1 98.94 122 GLY B CA 1
ATOM 4747 C C . GLY B 1 122 ? -10.617 -10.219 -6.449 1 98.94 122 GLY B C 1
ATOM 4748 O O . GLY B 1 122 ? -11.648 -10.141 -5.77 1 98.94 122 GLY B O 1
ATOM 4749 N N . ALA B 1 123 ? -10.164 -9.203 -7.125 1 98.94 123 ALA B N 1
ATOM 4750 C CA . ALA B 1 123 ? -10.812 -7.895 -7.117 1 98.94 123 ALA B CA 1
ATOM 4751 C C . ALA B 1 123 ? -12.086 -7.906 -7.965 1 98.94 123 ALA B C 1
ATOM 4753 O O . ALA B 1 123 ? -13.094 -7.316 -7.582 1 98.94 123 ALA B O 1
ATOM 4754 N N . ILE B 1 124 ? -12.047 -8.625 -9.07 1 98.94 124 ILE B N 1
ATOM 4755 C CA . ILE B 1 124 ? -13.109 -8.586 -10.062 1 98.94 124 ILE B CA 1
ATOM 4756 C C . ILE B 1 124 ? -14.344 -9.305 -9.523 1 98.94 124 ILE B C 1
ATOM 4758 O O . ILE B 1 124 ? -15.43 -8.719 -9.445 1 98.94 124 ILE B O 1
ATOM 4762 N N . LEU B 1 125 ? -14.195 -10.547 -9.094 1 98.94 125 LEU B N 1
ATOM 4763 C CA . LEU B 1 125 ? -15.344 -11.352 -8.688 1 98.94 125 LEU B CA 1
ATOM 4764 C C . LEU B 1 125 ? -15.922 -10.844 -7.363 1 98.94 125 LEU B C 1
ATOM 4766 O O . LEU B 1 125 ? -17.141 -10.836 -7.176 1 98.94 125 LEU B O 1
ATOM 4770 N N . SER B 1 126 ? -15.062 -10.484 -6.414 1 98.69 126 SER B N 1
ATOM 4771 C CA . SER B 1 126 ? -15.555 -9.969 -5.145 1 98.69 126 SER B CA 1
ATOM 4772 C C . SER B 1 126 ? -16.375 -8.695 -5.344 1 98.69 126 SER B C 1
ATOM 4774 O O . SER B 1 126 ? -17.438 -8.531 -4.742 1 98.69 126 SER B O 1
ATOM 4776 N N . THR B 1 127 ? -15.898 -7.793 -6.195 1 98.69 127 THR B N 1
ATOM 4777 C CA . THR B 1 127 ? -16.625 -6.559 -6.492 1 98.69 127 THR B CA 1
ATOM 4778 C C . THR B 1 127 ? -17.938 -6.863 -7.203 1 98.69 127 THR B C 1
ATOM 4780 O O . THR B 1 127 ? -18.984 -6.301 -6.855 1 98.69 127 THR B O 1
ATOM 4783 N N . ALA B 1 128 ? -17.906 -7.754 -8.164 1 98.88 128 ALA B N 1
ATOM 4784 C CA . ALA B 1 128 ? -19.094 -8.125 -8.922 1 98.88 128 ALA B CA 1
ATOM 4785 C C . ALA B 1 128 ? -20.156 -8.727 -8.008 1 98.88 128 ALA B C 1
ATOM 4787 O O . ALA B 1 128 ? -21.344 -8.453 -8.156 1 98.88 128 ALA B O 1
ATOM 4788 N N . ASP B 1 129 ? -19.719 -9.586 -7.117 1 98.75 129 ASP B N 1
ATOM 4789 C CA . ASP B 1 129 ? -20.625 -10.203 -6.156 1 98.75 129 ASP B CA 1
ATOM 4790 C C . ASP B 1 129 ? -21.359 -9.141 -5.336 1 98.75 129 ASP B C 1
ATOM 4792 O O . ASP B 1 129 ? -22.594 -9.141 -5.277 1 98.75 129 ASP B O 1
ATOM 4796 N N . ILE B 1 130 ? -20.641 -8.25 -4.73 1 97.38 130 ILE B N 1
ATOM 4797 C CA . ILE B 1 130 ? -21.203 -7.23 -3.854 1 97.38 130 ILE B CA 1
ATOM 4798 C C . ILE B 1 130 ? -22.156 -6.34 -4.648 1 97.38 130 ILE B C 1
ATOM 4800 O O . ILE B 1 130 ? -23.266 -6.039 -4.195 1 97.38 130 ILE B O 1
ATOM 4804 N N . LEU B 1 131 ? -21.688 -5.891 -5.824 1 97.81 131 LEU B N 1
ATOM 4805 C CA . LEU B 1 131 ? -22.516 -5.035 -6.66 1 97.81 131 LEU B CA 1
ATOM 4806 C C . LEU B 1 131 ? -23.828 -5.727 -7.008 1 97.81 131 LEU B C 1
ATOM 4808 O O . LEU B 1 131 ? -24.891 -5.09 -7.031 1 97.81 131 LEU B O 1
ATOM 4812 N N . SER B 1 132 ? -23.781 -6.992 -7.324 1 98.38 132 SER B N 1
ATOM 4813 C CA . SER B 1 132 ? -24.969 -7.762 -7.668 1 98.38 132 SER B CA 1
ATOM 4814 C C . SER B 1 132 ? -25.922 -7.871 -6.477 1 98.38 132 SER B C 1
ATOM 4816 O O . SER B 1 132 ? -27.125 -7.691 -6.617 1 98.38 132 SER B O 1
ATOM 4818 N N . ARG B 1 133 ? -25.391 -8.172 -5.363 1 96.5 133 ARG B N 1
ATOM 4819 C CA . ARG B 1 133 ? -26.203 -8.273 -4.156 1 96.5 133 ARG B CA 1
ATOM 4820 C C . ARG B 1 133 ? -26.859 -6.938 -3.828 1 96.5 133 ARG B C 1
ATOM 4822 O O . ARG B 1 133 ? -28.031 -6.902 -3.416 1 96.5 133 ARG B O 1
ATOM 4829 N N . GLU B 1 134 ? -26.125 -5.914 -3.924 1 94.38 134 GLU B N 1
ATOM 4830 C CA . GLU B 1 134 ? -26.656 -4.582 -3.68 1 94.38 134 GLU B CA 1
ATOM 4831 C C . GLU B 1 134 ? -27.797 -4.266 -4.645 1 94.38 134 GLU B C 1
ATOM 4833 O O . GLU B 1 134 ? -28.828 -3.711 -4.246 1 94.38 134 GLU B O 1
ATOM 4838 N N . ALA B 1 135 ? -27.578 -4.547 -5.879 1 96.5 135 ALA B N 1
ATOM 4839 C CA . ALA B 1 135 ? -28.594 -4.301 -6.891 1 96.5 135 ALA B CA 1
ATOM 4840 C C . ALA B 1 135 ? -29.875 -5.074 -6.582 1 96.5 135 ALA B C 1
ATOM 4842 O O . ALA B 1 135 ? -30.984 -4.531 -6.691 1 96.5 135 ALA B O 1
ATOM 4843 N N . LEU B 1 136 ? -29.719 -6.289 -6.25 1 95.69 136 LEU B N 1
ATOM 4844 C CA . LEU B 1 136 ? -30.875 -7.125 -5.922 1 95.69 136 LEU B CA 1
ATOM 4845 C C . LEU B 1 136 ? -31.594 -6.602 -4.68 1 95.69 136 LEU B C 1
ATOM 4847 O O . LEU B 1 136 ? -32.812 -6.562 -4.637 1 95.69 136 LEU B O 1
ATOM 4851 N N . ALA B 1 137 ? -30.844 -6.219 -3.682 1 93.5 137 ALA B N 1
ATOM 4852 C CA . ALA B 1 137 ? -31.422 -5.691 -2.445 1 93.5 137 ALA B CA 1
ATOM 4853 C C . ALA B 1 137 ? -32.219 -4.41 -2.705 1 93.5 137 ALA B C 1
ATOM 4855 O O . ALA B 1 137 ? -33.219 -4.152 -2.047 1 93.5 137 ALA B O 1
ATOM 4856 N N . ARG B 1 138 ? -31.812 -3.66 -3.658 1 94.06 138 ARG B N 1
ATOM 4857 C CA . ARG B 1 138 ? -32.469 -2.395 -3.99 1 94.06 138 ARG B CA 1
ATOM 4858 C C . ARG B 1 138 ? -33.594 -2.607 -4.98 1 94.06 138 ARG B C 1
ATOM 4860 O O . ARG B 1 138 ? -34.312 -1.666 -5.309 1 94.06 138 ARG B O 1
ATOM 4867 N N . GLY B 1 139 ? -33.812 -3.82 -5.434 1 95.12 139 GLY B N 1
ATOM 4868 C CA . GLY B 1 139 ? -34.844 -4.105 -6.41 1 95.12 139 GLY B CA 1
ATOM 4869 C C . GLY B 1 139 ? -34.531 -3.584 -7.797 1 95.12 139 GLY B C 1
ATOM 4870 O O . GLY B 1 139 ? -35.406 -3.123 -8.516 1 95.12 139 GLY B O 1
ATOM 4871 N N . SER B 1 140 ? -33.25 -3.605 -8.078 1 96.12 140 SER B N 1
ATOM 4872 C CA . SER B 1 140 ? -32.781 -3.145 -9.383 1 96.12 140 SER B CA 1
ATOM 4873 C C . SER B 1 140 ? -32.094 -4.266 -10.156 1 96.12 140 SER B C 1
ATOM 4875 O O . SER B 1 140 ? -30.875 -4.207 -10.398 1 96.12 140 SER B O 1
ATOM 4877 N N . PRO B 1 141 ? -32.812 -5.18 -10.68 1 94.5 141 PRO B N 1
ATOM 4878 C CA . PRO B 1 141 ? -32.219 -6.344 -11.344 1 94.5 141 PRO B CA 1
ATOM 4879 C C . PRO B 1 141 ? -31.422 -5.969 -12.586 1 94.5 141 PRO B C 1
ATOM 4881 O O . PRO B 1 141 ? -30.5 -6.695 -12.977 1 94.5 141 PRO B O 1
ATOM 4884 N N . GLU B 1 142 ? -31.719 -4.809 -13.141 1 95.31 142 GLU B N 1
ATOM 4885 C CA . GLU B 1 142 ? -31.031 -4.363 -14.344 1 95.31 142 GLU B CA 1
ATOM 4886 C C . GLU B 1 142 ? -29.578 -3.975 -14.031 1 95.31 142 GLU B C 1
ATOM 4888 O O . GLU B 1 142 ? -28.75 -3.887 -14.938 1 95.31 142 GLU B O 1
ATOM 4893 N N . GLU B 1 143 ? -29.281 -3.783 -12.781 1 96.88 143 GLU B N 1
ATOM 4894 C CA . GLU B 1 143 ? -27.938 -3.363 -12.375 1 96.88 143 GLU B CA 1
ATOM 4895 C C . GLU B 1 143 ? -27.125 -4.551 -11.875 1 96.88 143 GLU B C 1
ATOM 4897 O O . GLU B 1 143 ? -25.953 -4.395 -11.508 1 96.88 143 GLU B O 1
ATOM 4902 N N . VAL B 1 144 ? -27.719 -5.676 -11.906 1 98.38 144 VAL B N 1
ATOM 4903 C CA . VAL B 1 144 ? -27.031 -6.887 -11.477 1 98.38 144 VAL B CA 1
ATOM 4904 C C . VAL B 1 144 ? -25.891 -7.191 -12.445 1 98.38 144 VAL B C 1
ATOM 4906 O O . VAL B 1 144 ? -26.047 -7.066 -13.664 1 98.38 144 VAL B O 1
ATOM 4909 N N . ILE B 1 145 ? -24.703 -7.504 -11.914 1 98.88 145 ILE B N 1
ATOM 4910 C CA . ILE B 1 145 ? -23.547 -7.848 -12.742 1 98.88 145 ILE B CA 1
ATOM 4911 C C . ILE B 1 145 ? -23.672 -9.297 -13.219 1 98.88 145 ILE B C 1
ATOM 4913 O O . ILE B 1 145 ? -23.812 -10.211 -12.406 1 98.88 145 ILE B O 1
ATOM 4917 N N . SER B 1 146 ? -23.594 -9.508 -14.477 1 98.75 146 SER B N 1
ATOM 4918 C CA . SER B 1 146 ? -23.688 -10.844 -15.055 1 98.75 146 SER B CA 1
ATOM 4919 C C . SER B 1 146 ? -22.328 -11.531 -15.102 1 98.75 146 SER B C 1
ATOM 4921 O O . SER B 1 146 ? -21.297 -10.859 -15.055 1 98.75 146 SER B O 1
ATOM 4923 N N . MET B 1 147 ? -22.344 -12.828 -15.25 1 98.88 147 MET B N 1
ATOM 4924 C CA . MET B 1 147 ? -21.078 -13.562 -15.406 1 98.88 147 MET B CA 1
ATOM 4925 C C . MET B 1 147 ? -20.422 -13.219 -16.734 1 98.88 147 MET B C 1
ATOM 4927 O O . MET B 1 147 ? -19.188 -13.336 -16.875 1 98.88 147 MET B O 1
ATOM 4931 N N . LYS B 1 148 ? -21.156 -12.797 -17.719 1 98.69 148 LYS B N 1
ATOM 4932 C CA . LYS B 1 148 ? -20.531 -12.289 -18.938 1 98.69 148 LYS B CA 1
ATOM 4933 C C . LYS B 1 148 ? -19.656 -11.07 -18.641 1 98.69 148 LYS B C 1
ATOM 4935 O O . LYS B 1 148 ? -18.547 -10.945 -19.188 1 98.69 148 LYS B O 1
ATOM 4940 N N . GLN B 1 149 ? -20.172 -10.195 -17.797 1 98.88 149 GLN B N 1
ATOM 4941 C CA . GLN B 1 149 ? -19.406 -9.016 -17.422 1 98.88 149 GLN B CA 1
ATOM 4942 C C . GLN B 1 149 ? -18.172 -9.398 -16.609 1 98.88 149 GLN B C 1
ATOM 4944 O O . GLN B 1 149 ? -17.109 -8.797 -16.766 1 98.88 149 GLN B O 1
ATOM 4949 N N . VAL B 1 150 ? -18.312 -10.391 -15.75 1 98.94 150 VAL B N 1
ATOM 4950 C CA . VAL B 1 150 ? -17.172 -10.867 -14.977 1 98.94 150 VAL B CA 1
ATOM 4951 C C . VAL B 1 150 ? -16.125 -11.438 -15.922 1 98.94 150 VAL B C 1
ATOM 4953 O O . VAL B 1 150 ? -14.93 -11.117 -15.797 1 98.94 150 VAL B O 1
ATOM 4956 N N . LEU B 1 151 ? -16.531 -12.25 -16.875 1 98.94 151 LEU B N 1
ATOM 4957 C CA . LEU B 1 151 ? -15.609 -12.844 -17.828 1 98.94 151 LEU B CA 1
ATOM 4958 C C . LEU B 1 151 ? -14.984 -11.766 -18.703 1 98.94 151 LEU B C 1
ATOM 4960 O O . LEU B 1 151 ? -13.797 -11.844 -19.047 1 98.94 151 LEU B O 1
ATOM 4964 N N . THR B 1 152 ? -15.766 -10.773 -19.109 1 98.94 152 THR B N 1
ATOM 4965 C CA . THR B 1 152 ? -15.242 -9.641 -19.875 1 98.94 152 THR B CA 1
ATOM 4966 C C . THR B 1 152 ? -14.141 -8.93 -19.094 1 98.94 152 THR B C 1
ATOM 4968 O O . THR B 1 152 ? -13.062 -8.664 -19.641 1 98.94 152 THR B O 1
ATOM 4971 N N . ALA B 1 153 ? -14.453 -8.656 -17.828 1 98.94 153 ALA B N 1
ATOM 4972 C CA . ALA B 1 153 ? -13.469 -8 -16.984 1 98.94 153 ALA B CA 1
ATOM 4973 C C . ALA B 1 153 ? -12.211 -8.844 -16.828 1 98.94 153 ALA B C 1
ATOM 4975 O O . ALA B 1 153 ? -11.094 -8.32 -16.812 1 98.94 153 ALA B O 1
ATOM 4976 N N . LEU B 1 154 ? -12.406 -10.117 -16.703 1 98.94 154 LEU B N 1
ATOM 4977 C CA . LEU B 1 154 ? -11.273 -11.023 -16.562 1 98.94 154 LEU B CA 1
ATOM 4978 C C . LEU B 1 154 ? -10.398 -11.008 -17.812 1 98.94 154 LEU B C 1
ATOM 4980 O O . LEU B 1 154 ? -9.18 -10.875 -17.719 1 98.94 154 LEU B O 1
ATOM 4984 N N . ILE B 1 155 ? -10.992 -11.141 -19 1 98.94 155 ILE B N 1
ATOM 4985 C CA . ILE B 1 155 ? -10.258 -11.125 -20.266 1 98.94 155 ILE B CA 1
ATOM 4986 C C . ILE B 1 155 ? -9.469 -9.82 -20.391 1 98.94 155 ILE B C 1
ATOM 4988 O O . ILE B 1 155 ? -8.289 -9.828 -20.75 1 98.94 155 ILE B O 1
ATOM 4992 N N . LYS B 1 156 ? -10.086 -8.766 -20.062 1 99 156 LYS B N 1
ATOM 4993 C CA . LYS B 1 156 ? -9.461 -7.461 -20.219 1 99 156 LYS B CA 1
ATOM 4994 C C . LYS B 1 156 ? -8.352 -7.25 -19.203 1 99 156 LYS B C 1
ATOM 4996 O O . LYS B 1 156 ? -7.324 -6.641 -19.5 1 99 156 LYS B O 1
ATOM 5001 N N . ALA B 1 157 ? -8.586 -7.695 -17.984 1 98.94 157 ALA B N 1
ATOM 5002 C CA . ALA B 1 157 ? -7.52 -7.613 -16.984 1 98.94 157 ALA B CA 1
ATOM 5003 C C . ALA B 1 157 ? -6.301 -8.422 -17.406 1 98.94 157 ALA B C 1
ATOM 5005 O O . ALA B 1 157 ? -5.16 -7.98 -17.25 1 98.94 157 ALA B O 1
ATOM 5006 N N . TYR B 1 158 ? -6.547 -9.68 -17.969 1 98.94 158 TYR B N 1
ATOM 5007 C CA . TYR B 1 158 ? -5.461 -10.477 -18.531 1 98.94 158 TYR B CA 1
ATOM 5008 C C . TYR B 1 158 ? -4.672 -9.68 -19.547 1 98.94 158 TYR B C 1
ATOM 5010 O O . TYR B 1 158 ? -3.439 -9.664 -19.531 1 98.94 158 TYR B O 1
ATOM 5018 N N . GLU B 1 159 ? -5.379 -9.031 -20.375 1 98.94 159 GLU B N 1
ATOM 5019 C CA . GLU B 1 159 ? -4.758 -8.336 -21.5 1 98.94 159 GLU B CA 1
ATOM 5020 C C . GLU B 1 159 ? -3.914 -7.16 -21.016 1 98.94 159 GLU B C 1
ATOM 5022 O O . GLU B 1 159 ? -2.768 -6.996 -21.438 1 98.94 159 GLU B O 1
ATOM 5027 N N . ILE B 1 160 ? -4.5 -6.348 -20.156 1 98.94 160 ILE B N 1
ATOM 5028 C CA . ILE B 1 160 ? -3.77 -5.199 -19.625 1 98.94 160 ILE B CA 1
ATOM 5029 C C . ILE B 1 160 ? -2.484 -5.672 -18.938 1 98.94 160 ILE B C 1
ATOM 5031 O O . ILE B 1 160 ? -1.396 -5.188 -19.266 1 98.94 160 ILE B O 1
ATOM 5035 N N . GLN B 1 161 ? -2.592 -6.605 -18.062 1 98.81 161 GLN B N 1
ATOM 5036 C CA . GLN B 1 161 ? -1.424 -7.098 -17.344 1 98.81 161 GLN B CA 1
ATOM 5037 C C . GLN B 1 161 ? -0.417 -7.734 -18.297 1 98.81 161 GLN B C 1
ATOM 5039 O O . GLN B 1 161 ? 0.772 -7.414 -18.25 1 98.81 161 GLN B O 1
ATOM 5044 N N . GLY B 1 162 ? -0.88 -8.609 -19.141 1 98.44 162 GLY B N 1
ATOM 5045 C CA . GLY B 1 162 ? 0.009 -9.414 -19.969 1 98.44 162 GLY B CA 1
ATOM 5046 C C . GLY B 1 162 ? 0.755 -8.594 -21 1 98.44 162 GLY B C 1
ATOM 5047 O O . GLY B 1 162 ? 1.929 -8.852 -21.281 1 98.44 162 GLY B O 1
ATOM 5048 N N . VAL B 1 163 ? 0.149 -7.656 -21.609 1 98.56 163 VAL B N 1
ATOM 5049 C CA . VAL B 1 163 ? 0.794 -6.852 -22.641 1 98.56 163 VAL B CA 1
ATOM 5050 C C . VAL B 1 163 ? 1.921 -6.023 -22.031 1 98.56 163 VAL B C 1
ATOM 5052 O O . VAL B 1 163 ? 2.98 -5.855 -22.641 1 98.56 163 VAL B O 1
ATOM 5055 N N . PHE B 1 164 ? 1.702 -5.516 -20.797 1 98.69 164 PHE B N 1
ATOM 5056 C CA . PHE B 1 164 ? 2.787 -4.836 -20.109 1 98.69 164 PHE B CA 1
ATOM 5057 C C . PHE B 1 164 ? 3.945 -5.789 -19.844 1 98.69 164 PHE B C 1
ATOM 5059 O O . PHE B 1 164 ? 5.109 -5.395 -19.922 1 98.69 164 PHE B O 1
ATOM 5066 N N . GLN B 1 165 ? 3.682 -7.039 -19.594 1 97.69 165 GLN B N 1
ATOM 5067 C CA . GLN B 1 165 ? 4.684 -8.016 -19.172 1 97.69 165 GLN B CA 1
ATOM 5068 C C . GLN B 1 165 ? 5.613 -8.383 -20.328 1 97.69 165 GLN B C 1
ATOM 5070 O O . GLN B 1 165 ? 6.711 -8.891 -20.109 1 97.69 165 GLN B O 1
ATOM 5075 N N . ILE B 1 166 ? 5.164 -8.203 -21.531 1 96.75 166 ILE B N 1
ATOM 5076 C CA . ILE B 1 166 ? 5.914 -8.664 -22.688 1 96.75 166 ILE B CA 1
ATOM 5077 C C . ILE B 1 166 ? 7.301 -8.031 -22.703 1 96.75 166 ILE B C 1
ATOM 5079 O O . ILE B 1 166 ? 8.312 -8.727 -22.844 1 96.75 166 ILE B O 1
ATOM 5083 N N . ARG B 1 167 ? 7.348 -6.699 -22.422 1 96.88 167 ARG B N 1
ATOM 5084 C CA . ARG B 1 167 ? 8.633 -6.039 -22.625 1 96.88 167 ARG B CA 1
ATOM 5085 C C . ARG B 1 167 ? 9.031 -5.238 -21.391 1 96.88 167 ARG B C 1
ATOM 5087 O O . ARG B 1 167 ? 10.164 -4.758 -21.297 1 96.88 167 ARG B O 1
ATOM 5094 N N . ASN B 1 168 ? 8.164 -5.082 -20.438 1 97.94 168 ASN B N 1
ATOM 5095 C CA . ASN B 1 168 ? 8.469 -4.266 -19.266 1 97.94 168 ASN B CA 1
ATOM 5096 C C . ASN B 1 168 ? 8.805 -5.129 -18.047 1 97.94 168 ASN B C 1
ATOM 5098 O O . ASN B 1 168 ? 7.922 -5.766 -17.469 1 97.94 168 ASN B O 1
ATOM 5102 N N . ALA B 1 169 ? 10.078 -5.117 -17.656 1 96.19 169 ALA B N 1
ATOM 5103 C CA . ALA B 1 169 ? 10.602 -5.961 -16.594 1 96.19 169 ALA B CA 1
ATOM 5104 C C . ALA B 1 169 ? 10.711 -5.184 -15.281 1 96.19 169 ALA B C 1
ATOM 5106 O O . ALA B 1 169 ? 11.75 -4.582 -15 1 96.19 169 ALA B O 1
ATOM 5107 N N . PHE B 1 170 ? 9.711 -5.25 -14.477 1 97.44 170 PHE B N 1
ATOM 5108 C CA . PHE B 1 170 ? 9.75 -4.605 -13.164 1 97.44 170 PHE B CA 1
ATOM 5109 C C . PHE B 1 170 ? 10.719 -5.324 -12.234 1 97.44 170 PHE B C 1
ATOM 5111 O O . PHE B 1 170 ? 11.336 -4.699 -11.375 1 97.44 170 PHE B O 1
ATOM 5118 N N . ASN B 1 171 ? 10.875 -6.656 -12.445 1 94.62 171 ASN B N 1
ATOM 5119 C CA . ASN B 1 171 ? 11.828 -7.441 -11.656 1 94.62 171 ASN B CA 1
ATOM 5120 C C . ASN B 1 171 ? 13.25 -6.898 -11.797 1 94.62 171 ASN B C 1
ATOM 5122 O O . ASN B 1 171 ? 14.023 -6.918 -10.836 1 94.62 171 ASN B O 1
ATOM 5126 N N . LYS B 1 172 ? 13.594 -6.359 -12.93 1 94.88 172 LYS B N 1
ATOM 5127 C CA . LYS B 1 172 ? 14.945 -5.867 -13.18 1 94.88 172 LYS B CA 1
ATOM 5128 C C . LYS B 1 172 ? 15.227 -4.594 -12.391 1 94.88 172 LYS B C 1
ATOM 5130 O O . LYS B 1 172 ? 16.375 -4.211 -12.211 1 94.88 172 LYS B O 1
ATOM 5135 N N . VAL B 1 173 ? 14.18 -3.951 -11.969 1 96.88 173 VAL B N 1
ATOM 5136 C CA . VAL B 1 173 ? 14.391 -2.748 -11.172 1 96.88 173 VAL B CA 1
ATOM 5137 C C . VAL B 1 173 ? 13.992 -3.016 -9.719 1 96.88 173 VAL B C 1
ATOM 5139 O O . VAL B 1 173 ? 13.781 -2.08 -8.945 1 96.88 173 VAL B O 1
ATOM 5142 N N . GLY B 1 174 ? 13.758 -4.234 -9.375 1 96.56 174 GLY B N 1
ATOM 5143 C CA . GLY B 1 174 ? 13.602 -4.664 -7.996 1 96.56 174 GLY B CA 1
ATOM 5144 C C . GLY B 1 174 ? 12.172 -4.586 -7.504 1 96.56 174 GLY B C 1
ATOM 5145 O O . GLY B 1 174 ? 11.914 -4.723 -6.305 1 96.56 174 GLY B O 1
ATOM 5146 N N . LEU B 1 175 ? 11.18 -4.383 -8.383 1 98.12 175 LEU B N 1
ATOM 5147 C CA . LEU B 1 175 ? 9.773 -4.254 -8.008 1 98.12 175 LEU B CA 1
ATOM 5148 C C . LEU B 1 175 ? 9.016 -5.539 -8.305 1 98.12 175 LEU B C 1
ATOM 5150 O O . LEU B 1 175 ? 9.391 -6.293 -9.211 1 98.12 175 LEU B O 1
ATOM 5154 N N . ASP B 1 176 ? 8.055 -5.785 -7.508 1 97.94 176 ASP B N 1
ATOM 5155 C CA . ASP B 1 176 ? 7.238 -6.984 -7.664 1 97.94 176 ASP B CA 1
ATOM 5156 C C . ASP B 1 176 ? 6.215 -6.812 -8.781 1 97.94 176 ASP B C 1
ATOM 5158 O O . ASP B 1 176 ? 5.664 -5.723 -8.961 1 97.94 176 ASP B O 1
ATOM 5162 N N . HIS B 1 177 ? 5.895 -7.871 -9.453 1 97.62 177 HIS B N 1
ATOM 5163 C CA . HIS B 1 177 ? 5.031 -7.848 -10.633 1 97.62 177 HIS B CA 1
ATOM 5164 C C . HIS B 1 177 ? 3.588 -7.543 -10.25 1 97.62 177 HIS B C 1
ATOM 5166 O O . HIS B 1 177 ? 2.766 -7.227 -11.117 1 97.62 177 HIS B O 1
ATOM 5172 N N . VAL B 1 178 ? 3.203 -7.578 -8.969 1 98.62 178 VAL B N 1
ATOM 5173 C CA . VAL B 1 178 ? 1.821 -7.367 -8.555 1 98.62 178 VAL B CA 1
ATOM 5174 C C . VAL B 1 178 ? 1.42 -5.914 -8.812 1 98.62 178 VAL B C 1
ATOM 5176 O O . VAL B 1 178 ? 0.24 -5.566 -8.719 1 98.62 178 VAL B O 1
ATOM 5179 N N . ILE B 1 179 ? 2.365 -5.047 -9.242 1 98.5 179 ILE B N 1
ATOM 5180 C CA . ILE B 1 179 ? 2.047 -3.719 -9.758 1 98.5 179 ILE B CA 1
ATOM 5181 C C . ILE B 1 179 ? 1.001 -3.832 -10.867 1 98.5 179 ILE B C 1
ATOM 5183 O O . ILE B 1 179 ? 0.056 -3.041 -10.914 1 98.5 179 ILE B O 1
ATOM 5187 N N . LEU B 1 180 ? 1.19 -4.828 -11.664 1 98.81 180 LEU B N 1
ATOM 5188 C CA . LEU B 1 180 ? 0.321 -4.957 -12.828 1 98.81 180 LEU B CA 1
ATOM 5189 C C . LEU B 1 180 ? -1.025 -5.559 -12.438 1 98.81 180 LEU B C 1
ATOM 5191 O O . LEU B 1 180 ? -2.043 -5.277 -13.078 1 98.81 180 LEU B O 1
ATOM 5195 N N . VAL B 1 181 ? -1.058 -6.398 -11.344 1 98.94 181 VAL B N 1
ATOM 5196 C CA . VAL B 1 181 ? -2.336 -6.836 -10.797 1 98.94 181 VAL B CA 1
ATOM 5197 C C . VAL B 1 181 ? -3.119 -5.629 -10.281 1 98.94 181 VAL B C 1
ATOM 5199 O O . VAL B 1 181 ? -4.312 -5.496 -10.555 1 98.94 181 VAL B O 1
ATOM 5202 N N . LYS B 1 182 ? -2.469 -4.758 -9.594 1 98.88 182 LYS B N 1
ATOM 5203 C CA . LYS B 1 182 ? -3.098 -3.557 -9.047 1 98.88 182 LYS B CA 1
ATOM 5204 C C . LYS B 1 182 ? -3.654 -2.672 -10.156 1 98.88 182 LYS B C 1
ATOM 5206 O O . LYS B 1 182 ? -4.789 -2.201 -10.078 1 98.88 182 LYS B O 1
ATOM 5211 N N . VAL B 1 183 ? -2.881 -2.475 -11.211 1 98.94 183 VAL B N 1
ATOM 5212 C CA . VAL B 1 183 ? -3.26 -1.58 -12.297 1 98.94 183 VAL B CA 1
ATOM 5213 C C . VAL B 1 183 ? -4.426 -2.182 -13.078 1 98.94 183 VAL B C 1
ATOM 5215 O O . VAL B 1 183 ? -5.43 -1.509 -13.328 1 98.94 183 VAL B O 1
ATOM 5218 N N . ALA B 1 184 ? -4.312 -3.424 -13.477 1 98.94 184 ALA B N 1
ATOM 5219 C CA . ALA B 1 184 ? -5.359 -4.082 -14.258 1 98.94 184 ALA B CA 1
ATOM 5220 C C . ALA B 1 184 ? -6.656 -4.176 -13.453 1 98.94 184 ALA B C 1
ATOM 5222 O O . ALA B 1 184 ? -7.734 -3.883 -13.977 1 98.94 184 ALA B O 1
ATOM 5223 N N . SER B 1 185 ? -6.535 -4.605 -12.195 1 98.94 185 SER B N 1
ATOM 5224 C CA . SER B 1 185 ? -7.703 -4.684 -11.32 1 98.94 185 SER B CA 1
ATOM 5225 C C . SER B 1 185 ? -8.352 -3.314 -11.141 1 98.94 185 SER B C 1
ATOM 5227 O O . SER B 1 185 ? -9.578 -3.201 -11.102 1 98.94 185 SER B O 1
ATOM 5229 N N . SER B 1 186 ? -7.559 -2.25 -10.977 1 98.94 186 SER B N 1
ATOM 5230 C CA . SER B 1 186 ? -8.078 -0.897 -10.82 1 98.94 186 SER B CA 1
ATOM 5231 C C . SER B 1 186 ? -8.961 -0.501 -12 1 98.94 186 SER B C 1
ATOM 5233 O O . SER B 1 186 ? -10.031 0.073 -11.82 1 98.94 186 SER B O 1
ATOM 5235 N N . ALA B 1 187 ? -8.492 -0.787 -13.203 1 98.94 187 ALA B N 1
ATOM 5236 C CA . ALA B 1 187 ? -9.25 -0.448 -14.398 1 98.94 187 ALA B CA 1
ATOM 5237 C C . ALA B 1 187 ? -10.578 -1.208 -14.445 1 98.94 187 ALA B C 1
ATOM 5239 O O . ALA B 1 187 ? -11.633 -0.613 -14.672 1 98.94 187 ALA B O 1
ATOM 5240 N N . MET B 1 188 ? -10.516 -2.455 -14.156 1 98.94 188 MET B N 1
ATOM 5241 C CA . MET B 1 188 ? -11.703 -3.273 -14.383 1 98.94 188 MET B CA 1
ATOM 5242 C C . MET B 1 188 ? -12.695 -3.133 -13.227 1 98.94 188 MET B C 1
ATOM 5244 O O . MET B 1 188 ? -13.906 -3.188 -13.43 1 98.94 188 MET B O 1
ATOM 5248 N N . VAL B 1 189 ? -12.219 -2.965 -12.008 1 98.88 189 VAL B N 1
ATOM 5249 C CA . VAL B 1 189 ? -13.102 -2.672 -10.883 1 98.88 189 VAL B CA 1
ATOM 5250 C C . VAL B 1 189 ? -13.828 -1.352 -11.133 1 98.88 189 VAL B C 1
ATOM 5252 O O . VAL B 1 189 ? -15.023 -1.227 -10.836 1 98.88 189 VAL B O 1
ATOM 5255 N N . SER B 1 190 ? -13.109 -0.354 -11.68 1 98.94 190 SER B N 1
ATOM 5256 C CA . SER B 1 190 ? -13.742 0.913 -12.031 1 98.94 190 SER B CA 1
ATOM 5257 C C . SER B 1 190 ? -14.875 0.705 -13.031 1 98.94 190 SER B C 1
ATOM 5259 O O . SER B 1 190 ? -15.961 1.27 -12.867 1 98.94 190 SER B O 1
ATOM 5261 N N . TRP B 1 191 ? -14.609 -0.108 -14.031 1 98.94 191 TRP B N 1
ATOM 5262 C CA . TRP B 1 191 ? -15.609 -0.404 -15.047 1 98.94 191 TRP B CA 1
ATOM 5263 C C . TRP B 1 191 ? -16.812 -1.109 -14.438 1 98.94 191 TRP B C 1
ATOM 5265 O O . TRP B 1 191 ? -17.969 -0.744 -14.711 1 98.94 191 TRP B O 1
ATOM 5275 N N . LEU B 1 192 ? -16.609 -2.096 -13.594 1 98.81 192 LEU B N 1
ATOM 5276 C CA . LEU B 1 192 ? -17.688 -2.84 -12.953 1 98.81 192 LEU B CA 1
ATOM 5277 C C . LEU B 1 192 ? -18.531 -1.926 -12.07 1 98.81 192 LEU B C 1
ATOM 5279 O O . LEU B 1 192 ? -19.75 -2.072 -12 1 98.81 192 LEU B O 1
ATOM 5283 N N . MET B 1 193 ? -17.859 -0.996 -11.391 1 98 193 MET B N 1
ATOM 5284 C CA . MET B 1 193 ? -18.547 -0.093 -10.469 1 98 193 MET B CA 1
ATOM 5285 C C . MET B 1 193 ? -19.328 0.974 -11.227 1 98 193 MET B C 1
ATOM 5287 O O . MET B 1 193 ? -20.078 1.744 -10.625 1 98 193 MET B O 1
ATOM 5291 N N . GLY B 1 194 ? -19.125 1.042 -12.523 1 98.12 194 GLY B N 1
ATOM 5292 C CA . GLY B 1 194 ? -19.828 2.031 -13.328 1 98.12 194 GLY B CA 1
ATOM 5293 C C . GLY B 1 194 ? -19.25 3.426 -13.195 1 98.12 194 GLY B C 1
ATOM 5294 O O . GLY B 1 194 ? -19.953 4.418 -13.383 1 98.12 194 GLY B O 1
ATOM 5295 N N . LEU B 1 195 ? -18 3.529 -12.844 1 98.62 195 LEU B N 1
ATOM 5296 C CA . LEU B 1 195 ? -17.344 4.832 -12.766 1 98.62 195 LEU B CA 1
ATOM 5297 C C . LEU B 1 195 ? -17.234 5.461 -14.148 1 98.62 195 LEU B C 1
ATOM 5299 O O . LEU B 1 195 ? -17.156 4.75 -15.148 1 98.62 195 LEU B O 1
ATOM 5303 N N . SER B 1 196 ? -17.234 6.824 -14.172 1 98.75 196 SER B N 1
ATOM 5304 C CA . SER B 1 196 ? -16.984 7.512 -15.438 1 98.75 196 SER B CA 1
ATOM 5305 C C . SER B 1 196 ? -15.57 7.262 -15.938 1 98.75 196 SER B C 1
ATOM 5307 O O . SER B 1 196 ? -14.703 6.812 -15.18 1 98.75 196 SER B O 1
ATOM 5309 N N . ARG B 1 197 ? -15.312 7.539 -17.172 1 98.25 197 ARG B N 1
ATOM 5310 C CA . ARG B 1 197 ? -13.977 7.402 -17.75 1 98.25 197 ARG B CA 1
ATOM 5311 C C . ARG B 1 197 ? -12.969 8.258 -16.984 1 98.25 197 ARG B C 1
ATOM 5313 O O . ARG B 1 197 ? -11.844 7.828 -16.734 1 98.25 197 ARG B O 1
ATOM 5320 N N . ASP B 1 198 ? -13.383 9.43 -16.656 1 98.31 198 ASP B N 1
ATOM 5321 C CA . ASP B 1 198 ? -12.5 10.32 -15.922 1 98.31 198 ASP B CA 1
ATOM 5322 C C . ASP B 1 198 ? -12.18 9.742 -14.539 1 98.31 198 ASP B C 1
ATOM 5324 O O . ASP B 1 198 ? -11.047 9.844 -14.07 1 98.31 198 ASP B O 1
ATOM 5328 N N . GLN B 1 199 ? -13.172 9.18 -13.914 1 98.81 199 GLN B N 1
ATOM 5329 C CA . GLN B 1 199 ? -12.953 8.531 -12.617 1 98.81 199 GLN B CA 1
ATOM 5330 C C . GLN B 1 199 ? -12.031 7.32 -12.766 1 98.81 199 GLN B C 1
ATOM 5332 O O . GLN B 1 199 ? -11.18 7.074 -11.906 1 98.81 199 GLN B O 1
ATOM 5337 N N . ALA B 1 200 ? -12.289 6.559 -13.812 1 98.94 200 ALA B N 1
ATOM 5338 C CA . ALA B 1 200 ? -11.43 5.406 -14.055 1 98.94 200 ALA B CA 1
ATOM 5339 C C . ALA B 1 200 ? -9.984 5.84 -14.281 1 98.94 200 ALA B C 1
ATOM 5341 O O . ALA B 1 200 ? -9.047 5.195 -13.797 1 98.94 200 ALA B O 1
ATOM 5342 N N . ARG B 1 201 ? -9.773 6.949 -15.047 1 98.88 201 ARG B N 1
ATOM 5343 C CA . ARG B 1 201 ? -8.438 7.508 -15.219 1 98.88 201 ARG B CA 1
ATOM 5344 C C . ARG B 1 201 ? -7.824 7.898 -13.875 1 98.88 201 ARG B C 1
ATOM 5346 O O . ARG B 1 201 ? -6.633 7.684 -13.641 1 98.88 201 ARG B O 1
ATOM 5353 N N . ALA B 1 202 ? -8.664 8.461 -13 1 98.88 202 ALA B N 1
ATOM 5354 C CA . ALA B 1 202 ? -8.203 8.82 -11.664 1 98.88 202 ALA B CA 1
ATOM 5355 C C . ALA B 1 202 ? -7.734 7.594 -10.891 1 98.88 202 ALA B C 1
ATOM 5357 O O . ALA B 1 202 ? -6.648 7.598 -10.312 1 98.88 202 ALA B O 1
ATOM 5358 N N . VAL B 1 203 ? -8.523 6.516 -10.922 1 98.94 203 VAL B N 1
ATOM 5359 C CA . VAL B 1 203 ? -8.188 5.301 -10.188 1 98.94 203 VAL B CA 1
ATOM 5360 C C . VAL B 1 203 ? -6.871 4.73 -10.703 1 98.94 203 VAL B C 1
ATOM 5362 O O . VAL B 1 203 ? -5.977 4.406 -9.914 1 98.94 203 VAL B O 1
ATOM 5365 N N . VAL B 1 204 ? -6.727 4.621 -12.008 1 98.94 204 VAL B N 1
ATOM 5366 C CA . VAL B 1 204 ? -5.531 4.043 -12.609 1 98.94 204 VAL B CA 1
ATOM 5367 C C . VAL B 1 204 ? -4.32 4.93 -12.32 1 98.94 204 VAL B C 1
ATOM 5369 O O . VAL B 1 204 ? -3.217 4.43 -12.094 1 98.94 204 VAL B O 1
ATOM 5372 N N . SER B 1 205 ? -4.5 6.285 -12.328 1 98.94 205 SER B N 1
ATOM 5373 C CA . SER B 1 205 ? -3.404 7.191 -12 1 98.94 205 SER B CA 1
ATOM 5374 C C . SER B 1 205 ? -2.943 6.996 -10.555 1 98.94 205 SER B C 1
ATOM 5376 O O . SER B 1 205 ? -1.743 7 -10.281 1 98.94 205 SER B O 1
ATOM 5378 N N . HIS B 1 206 ? -3.885 6.793 -9.625 1 98.88 206 HIS B N 1
ATOM 5379 C CA . HIS B 1 206 ? -3.537 6.512 -8.242 1 98.88 206 HIS B CA 1
ATOM 5380 C C . HIS B 1 206 ? -2.783 5.191 -8.117 1 98.88 206 HIS B C 1
ATOM 5382 O O . HIS B 1 206 ? -1.877 5.066 -7.289 1 98.88 206 HIS B O 1
ATOM 5388 N N . ALA B 1 207 ? -3.201 4.234 -8.883 1 98.88 207 ALA B N 1
ATOM 5389 C CA . ALA B 1 207 ? -2.525 2.941 -8.836 1 98.88 207 ALA B CA 1
ATOM 5390 C C . ALA B 1 207 ? -1.052 3.078 -9.211 1 98.88 207 ALA B C 1
ATOM 5392 O O . ALA B 1 207 ? -0.184 2.494 -8.555 1 98.88 207 ALA B O 1
ATOM 5393 N N . TRP B 1 208 ? -0.734 3.867 -10.219 1 98.81 208 TRP B N 1
ATOM 5394 C CA . TRP B 1 208 ? 0.649 4.039 -10.648 1 98.81 208 TRP B CA 1
ATOM 5395 C C . TRP B 1 208 ? 1.445 4.832 -9.617 1 98.81 208 TRP B C 1
ATOM 5397 O O . TRP B 1 208 ? 2.648 4.617 -9.453 1 98.81 208 TRP B O 1
ATOM 5407 N N . ALA B 1 209 ? 0.797 5.703 -8.883 1 98.69 209 ALA B N 1
ATOM 5408 C CA . ALA B 1 209 ? 1.475 6.59 -7.941 1 98.69 209 ALA B CA 1
ATOM 5409 C C . ALA B 1 209 ? 1.555 5.953 -6.555 1 98.69 209 ALA B C 1
ATOM 5411 O O . ALA B 1 209 ? 2.209 6.488 -5.656 1 98.69 209 ALA B O 1
ATOM 5412 N N . ASP B 1 210 ? 0.985 4.816 -6.309 1 98 210 ASP B N 1
ATOM 5413 C CA . ASP B 1 210 ? 0.676 4.254 -4.996 1 98 210 ASP B CA 1
ATOM 5414 C C . ASP B 1 210 ? 1.927 3.678 -4.34 1 98 210 ASP B C 1
ATOM 5416 O O . ASP B 1 210 ? 1.969 3.504 -3.119 1 98 210 ASP B O 1
ATOM 5420 N N . GLY B 1 211 ? 2.951 3.436 -5.102 1 95.5 211 GLY B N 1
ATOM 5421 C CA . GLY B 1 211 ? 4.059 2.623 -4.629 1 95.5 211 GLY B CA 1
ATOM 5422 C C . GLY B 1 211 ? 3.793 1.133 -4.734 1 95.5 211 GLY B C 1
ATOM 5423 O O . GLY B 1 211 ? 2.639 0.704 -4.773 1 95.5 211 GLY B O 1
ATOM 5424 N N . HIS B 1 212 ? 4.836 0.381 -4.805 1 98.12 212 HIS B N 1
ATOM 5425 C CA . HIS B 1 212 ? 4.719 -1.042 -5.102 1 98.12 212 HIS B CA 1
ATOM 5426 C C . HIS B 1 212 ? 5.75 -1.853 -4.324 1 98.12 212 HIS B C 1
ATOM 5428 O O . HIS B 1 212 ? 6.879 -1.398 -4.121 1 98.12 212 HIS B O 1
ATOM 5434 N N . PRO B 1 213 ? 5.352 -3.035 -3.881 1 98.56 213 PRO B N 1
ATOM 5435 C CA . PRO B 1 213 ? 6.273 -3.812 -3.047 1 98.56 213 PRO B CA 1
ATOM 5436 C C . PRO B 1 213 ? 7.562 -4.18 -3.777 1 98.56 213 PRO B C 1
ATOM 5438 O O . PRO B 1 213 ? 7.555 -4.359 -5 1 98.56 213 PRO B O 1
ATOM 5441 N N . LEU B 1 214 ? 8.625 -4.312 -2.969 1 98.56 214 LEU B N 1
ATOM 5442 C CA . LEU B 1 214 ? 9.883 -4.855 -3.471 1 98.56 214 LEU B CA 1
ATOM 5443 C C . LEU B 1 214 ? 9.727 -6.328 -3.842 1 98.56 214 LEU B C 1
ATOM 5445 O O . LEU B 1 214 ? 8.867 -7.023 -3.295 1 98.56 214 LEU B O 1
ATOM 5449 N N . ARG B 1 215 ? 10.5 -6.766 -4.723 1 97 215 ARG B N 1
ATOM 5450 C CA . ARG B 1 215 ? 10.516 -8.18 -5.098 1 97 215 ARG B CA 1
ATOM 5451 C C . ARG B 1 215 ? 11.367 -8.992 -4.137 1 97 215 ARG B C 1
ATOM 5453 O O . ARG B 1 215 ? 11.453 -10.219 -4.258 1 97 215 ARG B O 1
ATOM 5460 N N . VAL B 1 216 ? 11.945 -8.438 -3.146 1 96.69 216 VAL B N 1
ATOM 5461 C CA . VAL B 1 216 ? 12.969 -9.008 -2.266 1 96.69 216 VAL B CA 1
ATOM 5462 C C . VAL B 1 216 ? 12.43 -10.273 -1.612 1 96.69 216 VAL B C 1
ATOM 5464 O O . VAL B 1 216 ? 13.188 -11.227 -1.373 1 96.69 216 VAL B O 1
ATOM 5467 N N . TYR B 1 217 ? 11.18 -10.383 -1.383 1 96.19 217 TYR B N 1
ATOM 5468 C CA . TYR B 1 217 ? 10.617 -11.531 -0.684 1 96.19 217 TYR B CA 1
ATOM 5469 C C . TYR B 1 217 ? 10.398 -12.703 -1.639 1 96.19 217 TYR B C 1
ATOM 5471 O O . TYR B 1 217 ? 9.867 -13.742 -1.246 1 96.19 217 TYR B O 1
ATOM 5479 N N . ARG B 1 218 ? 10.75 -12.578 -2.939 1 94.06 218 ARG B N 1
ATOM 5480 C CA . ARG B 1 218 ? 10.672 -13.656 -3.914 1 94.06 218 ARG B CA 1
ATOM 5481 C C . ARG B 1 218 ? 12.055 -14.211 -4.238 1 94.06 218 ARG B C 1
ATOM 5483 O O . ARG B 1 218 ? 12.188 -15.133 -5.047 1 94.06 218 ARG B O 1
ATOM 5490 N N . GLN B 1 219 ? 13.062 -13.625 -3.637 1 89.44 219 GLN B N 1
ATOM 5491 C CA . GLN B 1 219 ? 14.43 -13.969 -3.986 1 89.44 219 GLN B CA 1
ATOM 5492 C C . GLN B 1 219 ? 15.211 -14.445 -2.762 1 89.44 219 GLN B C 1
ATOM 5494 O O . GLN B 1 219 ? 14.867 -14.094 -1.63 1 89.44 219 GLN B O 1
ATOM 5499 N N . ALA B 1 220 ? 16.203 -15.336 -3.076 1 88.69 220 ALA B N 1
ATOM 5500 C CA . ALA B 1 220 ? 17.141 -15.68 -2.012 1 88.69 220 ALA B CA 1
ATOM 5501 C C . ALA B 1 220 ? 17.781 -14.422 -1.428 1 88.69 220 ALA B C 1
ATOM 5503 O O . ALA B 1 220 ? 18.109 -13.492 -2.162 1 88.69 220 ALA B O 1
ATOM 5504 N N . PRO B 1 221 ? 17.938 -14.305 -0.125 1 91.38 221 PRO B N 1
ATOM 5505 C CA . PRO B 1 221 ? 17.609 -15.328 0.866 1 91.38 221 PRO B CA 1
ATOM 5506 C C . PRO B 1 221 ? 16.266 -15.07 1.552 1 91.38 221 PRO B C 1
ATOM 5508 O O . PRO B 1 221 ? 16.047 -15.539 2.672 1 91.38 221 PRO B O 1
ATOM 5511 N N . ASN B 1 222 ? 15.422 -14.297 0.874 1 93.88 222 ASN B N 1
ATOM 5512 C CA . ASN B 1 222 ? 14.258 -13.789 1.591 1 93.88 222 ASN B CA 1
ATOM 5513 C C . ASN B 1 222 ? 12.961 -14.398 1.057 1 93.88 222 ASN B C 1
ATOM 5515 O O . ASN B 1 222 ? 11.875 -13.953 1.419 1 93.88 22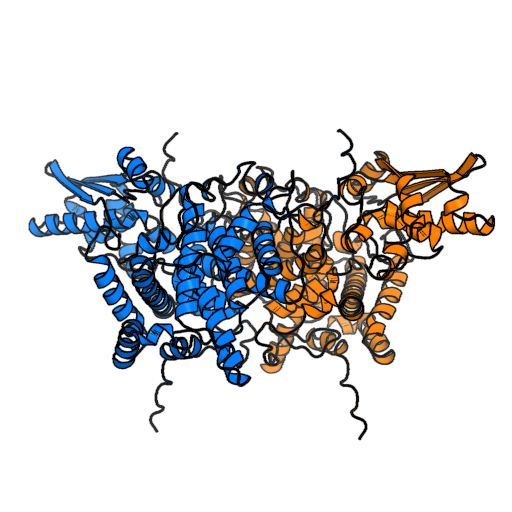2 ASN B O 1
ATOM 5519 N N . ALA B 1 223 ? 13.086 -15.406 0.184 1 93.06 223 ALA B N 1
ATOM 5520 C CA . ALA B 1 223 ? 11.867 -16 -0.344 1 93.06 223 ALA B CA 1
ATOM 5521 C C . ALA B 1 223 ? 10.953 -16.469 0.784 1 93.06 223 ALA B C 1
ATOM 5523 O O . ALA B 1 223 ? 11.391 -17.172 1.7 1 93.06 223 ALA B O 1
ATOM 5524 N N . GLY B 1 224 ? 9.719 -15.992 0.769 1 93.44 224 GLY B N 1
ATOM 5525 C CA . GLY B 1 224 ? 8.781 -16.328 1.835 1 93.44 224 GLY B CA 1
ATOM 5526 C C . GLY B 1 224 ? 7.332 -16.234 1.406 1 93.44 224 GLY B C 1
ATOM 5527 O O . GLY B 1 224 ? 7.039 -15.984 0.236 1 93.44 224 GLY B O 1
ATOM 5528 N N . PRO B 1 225 ? 6.426 -16.422 2.285 1 95 225 PRO B N 1
ATOM 5529 C CA . PRO B 1 225 ? 5.004 -16.578 1.979 1 95 225 PRO B CA 1
ATOM 5530 C C . PRO B 1 225 ? 4.359 -15.289 1.465 1 95 225 PRO B C 1
ATOM 5532 O O . PRO B 1 225 ? 3.262 -15.328 0.905 1 95 225 PRO B O 1
ATOM 5535 N N . ARG B 1 226 ? 4.992 -14.148 1.642 1 97.44 226 ARG B N 1
ATOM 5536 C CA . ARG B 1 226 ? 4.402 -12.938 1.083 1 97.44 226 ARG B CA 1
ATOM 5537 C C . ARG B 1 226 ? 4.199 -13.062 -0.423 1 97.44 226 ARG B C 1
ATOM 5539 O O . ARG B 1 226 ? 3.324 -12.414 -0.996 1 97.44 226 ARG B O 1
ATOM 5546 N N . LYS B 1 227 ? 5.004 -13.898 -1.077 1 96.06 227 LYS B N 1
ATOM 5547 C CA . LYS B 1 227 ? 4.793 -14.117 -2.506 1 96.06 227 LYS B CA 1
ATOM 5548 C C . LYS B 1 227 ? 3.373 -14.594 -2.785 1 96.06 227 LYS B C 1
ATOM 5550 O O . LYS B 1 227 ? 2.838 -14.367 -3.873 1 96.06 227 LYS B O 1
ATOM 5555 N N . GLY B 1 228 ? 2.762 -15.227 -1.783 1 96.38 228 GLY B N 1
ATOM 5556 C CA . GLY B 1 228 ? 1.445 -15.828 -1.943 1 96.38 228 GLY B CA 1
ATOM 5557 C C . GLY B 1 228 ? 0.312 -14.844 -1.704 1 96.38 228 GLY B C 1
ATOM 5558 O O . GLY B 1 228 ? -0.792 -15.031 -2.219 1 96.38 228 GLY B O 1
ATOM 5559 N N . TRP B 1 229 ? 0.557 -13.82 -0.903 1 98.12 229 TRP B N 1
ATOM 5560 C CA . TRP B 1 229 ? -0.577 -12.961 -0.58 1 98.12 229 TRP B CA 1
ATOM 5561 C C . TRP B 1 229 ? -0.368 -11.547 -1.13 1 98.12 229 TRP B C 1
ATOM 5563 O O . TRP B 1 229 ? -1.254 -10.695 -1.026 1 98.12 229 TRP B O 1
ATOM 5573 N N . ALA B 1 230 ? 0.791 -11.305 -1.813 1 98.56 230 ALA B N 1
ATOM 5574 C CA . ALA B 1 230 ? 1.043 -10.008 -2.43 1 98.56 230 ALA B CA 1
ATOM 5575 C C . ALA B 1 230 ? -0.016 -9.68 -3.48 1 98.56 230 ALA B C 1
ATOM 5577 O O . ALA B 1 230 ? -0.39 -8.516 -3.656 1 98.56 230 ALA B O 1
ATOM 5578 N N . ALA B 1 231 ? -0.466 -10.695 -4.18 1 98.62 231 ALA B N 1
ATOM 5579 C CA . ALA B 1 231 ? -1.517 -10.484 -5.176 1 98.62 231 ALA B CA 1
ATOM 5580 C C . ALA B 1 231 ? -2.824 -10.07 -4.512 1 98.62 231 ALA B C 1
ATOM 5582 O O . ALA B 1 231 ? -3.553 -9.227 -5.035 1 98.62 231 ALA B O 1
ATOM 5583 N N . GLY B 1 232 ? -3.18 -10.75 -3.396 1 98.75 232 GLY B N 1
ATOM 5584 C CA . GLY B 1 232 ? -4.34 -10.32 -2.633 1 98.75 232 GLY B CA 1
ATOM 5585 C C . GLY B 1 232 ? -4.254 -8.875 -2.18 1 98.75 232 GLY B C 1
ATOM 5586 O O . GLY B 1 232 ? -5.242 -8.141 -2.242 1 98.75 232 GLY B O 1
ATOM 5587 N N . ASP B 1 233 ? -3.072 -8.484 -1.737 1 98.44 233 ASP B N 1
ATOM 5588 C CA . ASP B 1 233 ? -2.824 -7.102 -1.34 1 98.44 233 ASP B CA 1
ATOM 5589 C C . ASP B 1 233 ? -3.055 -6.141 -2.506 1 98.44 233 ASP B C 1
ATOM 5591 O O . ASP B 1 233 ? -3.629 -5.066 -2.33 1 98.44 233 ASP B O 1
ATOM 5595 N N . ALA B 1 234 ? -2.547 -6.496 -3.674 1 98.81 234 ALA B N 1
ATOM 5596 C CA . ALA B 1 234 ? -2.729 -5.672 -4.867 1 98.81 234 ALA B CA 1
ATOM 5597 C C . ALA B 1 234 ? -4.207 -5.523 -5.211 1 98.81 234 ALA B C 1
ATOM 5599 O O . ALA B 1 234 ? -4.656 -4.441 -5.594 1 98.81 234 ALA B O 1
ATOM 5600 N N . CYS B 1 235 ? -4.988 -6.617 -5.113 1 98.88 235 CYS B N 1
ATOM 5601 C CA . CYS B 1 235 ? -6.426 -6.582 -5.355 1 98.88 235 CYS B CA 1
ATOM 5602 C C . CYS B 1 235 ? -7.121 -5.645 -4.371 1 98.88 235 CYS B C 1
ATOM 5604 O O . CYS B 1 235 ? -7.953 -4.828 -4.77 1 98.88 235 CYS B O 1
ATOM 5606 N N . MET B 1 236 ? -6.75 -5.797 -3.109 1 98.56 236 MET B N 1
ATOM 5607 C CA . MET B 1 236 ? -7.32 -4.953 -2.062 1 98.56 236 MET B CA 1
ATOM 5608 C C . MET B 1 236 ? -7.051 -3.479 -2.344 1 98.56 236 MET B C 1
ATOM 5610 O O . MET B 1 236 ? -7.941 -2.641 -2.195 1 98.56 236 MET B O 1
ATOM 5614 N N . ARG B 1 237 ? -5.84 -3.174 -2.729 1 98.5 237 ARG B N 1
ATOM 5615 C CA . ARG B 1 237 ? -5.453 -1.796 -3.016 1 98.5 237 ARG B CA 1
ATOM 5616 C C . ARG B 1 237 ? -6.25 -1.236 -4.188 1 98.5 237 ARG B C 1
ATOM 5618 O O . ARG B 1 237 ? -6.691 -0.086 -4.156 1 98.5 237 ARG B O 1
ATOM 5625 N N . ALA B 1 238 ? -6.43 -2.037 -5.238 1 98.88 238 ALA B N 1
ATOM 5626 C CA . ALA B 1 238 ? -7.191 -1.605 -6.406 1 98.88 238 ALA B CA 1
ATOM 5627 C C . ALA B 1 238 ? -8.609 -1.212 -6.02 1 98.88 238 ALA B C 1
ATOM 5629 O O . ALA B 1 238 ? -9.109 -0.161 -6.434 1 98.88 238 ALA B O 1
ATOM 5630 N N . VAL B 1 239 ? -9.227 -2.037 -5.227 1 98.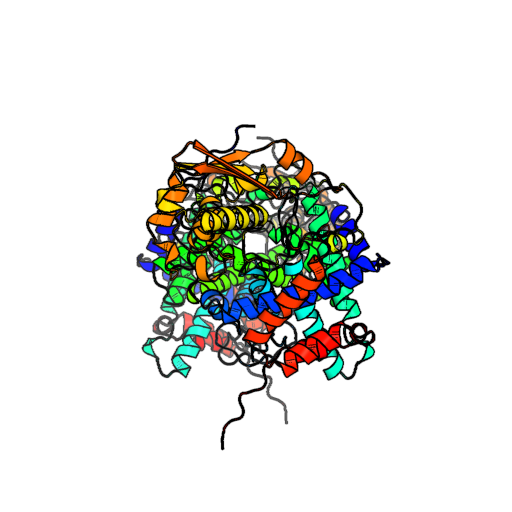69 239 VAL B N 1
ATOM 5631 C CA . VAL B 1 239 ? -10.609 -1.794 -4.816 1 98.69 239 VAL B CA 1
ATOM 5632 C C . VAL B 1 239 ? -10.664 -0.563 -3.914 1 98.69 239 VAL B C 1
ATOM 5634 O O . VAL B 1 239 ? -11.586 0.248 -4.02 1 98.69 239 VAL B O 1
ATOM 5637 N N . HIS B 1 240 ? -9.688 -0.432 -3.023 1 98.31 240 HIS B N 1
ATOM 5638 C CA . HIS B 1 240 ? -9.633 0.718 -2.129 1 98.31 240 HIS B CA 1
ATOM 5639 C C . HIS B 1 240 ? -9.5 2.02 -2.912 1 98.31 240 HIS B C 1
ATOM 5641 O O . HIS B 1 240 ? -10.195 2.996 -2.629 1 98.31 240 HIS B O 1
ATOM 5647 N N . LEU B 1 241 ? -8.609 2.055 -3.869 1 98.69 241 LEU B N 1
ATOM 5648 C CA . LEU B 1 241 ? -8.398 3.244 -4.688 1 98.69 241 LEU B CA 1
ATOM 5649 C C . LEU B 1 241 ? -9.656 3.59 -5.477 1 98.69 241 LEU B C 1
ATOM 5651 O O . LEU B 1 241 ? -10.016 4.762 -5.594 1 98.69 241 LEU B O 1
ATOM 5655 N N . ALA B 1 242 ? -10.305 2.574 -6.02 1 98.62 242 ALA B N 1
ATOM 5656 C CA . ALA B 1 242 ? -11.555 2.807 -6.742 1 98.62 242 ALA B CA 1
ATOM 5657 C C . ALA B 1 242 ? -12.617 3.406 -5.82 1 98.62 242 ALA B C 1
ATOM 5659 O O . ALA B 1 242 ? -13.359 4.301 -6.227 1 98.62 242 ALA B O 1
ATOM 5660 N N . ASN B 1 243 ? -12.664 2.891 -4.621 1 96.69 243 ASN B N 1
ATOM 5661 C CA . ASN B 1 243 ? -13.633 3.4 -3.652 1 96.69 243 ASN B CA 1
ATOM 5662 C C . ASN B 1 243 ? -13.352 4.855 -3.293 1 96.69 243 ASN B C 1
ATOM 5664 O O . ASN B 1 243 ? -14.281 5.645 -3.115 1 96.69 243 ASN B O 1
ATOM 5668 N N . LEU B 1 244 ? -12.117 5.23 -3.113 1 97.81 244 LEU B N 1
ATOM 5669 C CA . LEU B 1 244 ? -11.758 6.609 -2.795 1 97.81 244 LEU B CA 1
ATOM 5670 C C . LEU B 1 244 ? -12.164 7.551 -3.926 1 97.81 244 LEU B C 1
ATOM 5672 O O . LEU B 1 244 ? -12.68 8.641 -3.676 1 97.81 244 LEU B O 1
ATOM 5676 N N . VAL B 1 245 ? -11.93 7.137 -5.148 1 98.31 245 VAL B N 1
ATOM 5677 C CA . VAL B 1 245 ? -12.312 7.953 -6.293 1 98.31 245 VAL B CA 1
ATOM 5678 C C . VAL B 1 245 ? -13.836 8.039 -6.379 1 98.31 245 VAL B C 1
ATOM 5680 O O . VAL B 1 245 ? -14.391 9.086 -6.719 1 98.31 245 VAL B O 1
ATOM 5683 N N . ARG B 1 246 ? -14.469 6.91 -6.113 1 95.75 246 ARG B N 1
ATOM 5684 C CA . ARG B 1 246 ? -15.93 6.918 -6.062 1 95.75 246 ARG B CA 1
ATOM 5685 C C . ARG B 1 246 ? -16.438 7.949 -5.059 1 95.75 246 ARG B C 1
ATOM 5687 O O . ARG B 1 246 ? -17.484 8.562 -5.266 1 95.75 246 ARG B O 1
ATOM 5694 N N . CYS B 1 247 ? -15.656 8.18 -4.02 1 95.25 247 CYS B N 1
ATOM 5695 C CA . CYS B 1 247 ? -16 9.156 -2.992 1 95.25 247 CYS B CA 1
ATOM 5696 C C . CYS B 1 247 ? -15.625 10.57 -3.424 1 95.25 247 CYS B C 1
ATOM 5698 O O . CYS B 1 247 ? -15.812 11.523 -2.668 1 95.25 247 CYS B O 1
ATOM 5700 N N . GLY B 1 248 ? -15.008 10.727 -4.535 1 96 248 GLY B N 1
ATOM 5701 C CA . GLY B 1 248 ? -14.82 12.055 -5.094 1 96 248 GLY B CA 1
ATOM 5702 C C . GLY B 1 248 ? -13.359 12.445 -5.219 1 96 248 GLY B C 1
ATOM 5703 O O . GLY B 1 248 ? -13.055 13.57 -5.625 1 96 248 GLY B O 1
ATOM 5704 N N . GLN B 1 249 ? -12.438 11.586 -4.938 1 96.94 249 GLN B N 1
ATOM 5705 C CA . GLN B 1 249 ? -11.023 11.938 -5.012 1 96.94 249 GLN B CA 1
ATOM 5706 C C . GLN B 1 249 ? -10.57 12.086 -6.461 1 96.94 249 GLN B C 1
ATOM 5708 O O . GLN B 1 249 ? -10.773 11.188 -7.277 1 96.94 249 GLN B O 1
ATOM 5713 N N . PRO B 1 250 ? -9.914 13.195 -6.762 1 96.81 250 PRO B N 1
ATOM 5714 C CA . PRO B 1 250 ? -9.422 13.398 -8.125 1 96.81 250 PRO B CA 1
ATOM 5715 C C . PRO B 1 250 ? -8.156 12.602 -8.422 1 96.81 250 PRO B C 1
ATOM 5717 O O . PRO B 1 250 ? -7.516 12.078 -7.504 1 96.81 250 PRO B O 1
ATOM 5720 N N . GLY B 1 251 ? -7.824 12.516 -9.719 1 97.75 251 GLY B N 1
ATOM 5721 C CA . GLY B 1 251 ? -6.66 11.758 -10.141 1 97.75 251 GLY B CA 1
ATOM 5722 C C . GLY B 1 251 ? -5.383 12.578 -10.148 1 97.75 251 GLY B C 1
ATOM 5723 O O . GLY B 1 251 ? -5.383 13.734 -9.719 1 97.75 251 GLY B O 1
ATOM 5724 N N . ILE B 1 252 ? -4.316 11.938 -10.492 1 98.12 252 ILE B N 1
ATOM 5725 C CA . ILE B 1 252 ? -2.984 12.5 -10.68 1 98.12 252 ILE B CA 1
ATOM 5726 C C . ILE B 1 252 ? -2.596 12.43 -12.148 1 98.12 252 ILE B C 1
ATOM 5728 O O . ILE B 1 252 ? -2.006 11.445 -12.602 1 98.12 252 ILE B O 1
ATOM 5732 N N . ARG B 1 253 ? -2.807 13.391 -12.828 1 97.25 253 ARG B N 1
ATOM 5733 C CA . ARG B 1 253 ? -2.896 13.344 -14.281 1 97.25 253 ARG B CA 1
ATOM 5734 C C . ARG B 1 253 ? -1.579 12.883 -14.898 1 97.25 253 ARG B C 1
ATOM 5736 O O . ARG B 1 253 ? -1.57 12.039 -15.797 1 97.25 253 ARG B O 1
ATOM 5743 N N . SER B 1 254 ? -0.437 13.383 -14.445 1 97.81 254 SER B N 1
ATOM 5744 C CA . SER B 1 254 ? 0.86 13.008 -15 1 97.81 254 SER B CA 1
ATOM 5745 C C . SER B 1 254 ? 1.672 12.195 -14 1 97.81 254 SER B C 1
ATOM 5747 O O . SER B 1 254 ? 2.867 12.438 -13.82 1 97.81 254 SER B O 1
ATOM 5749 N N . ALA B 1 255 ? 1.013 11.219 -13.367 1 98.25 255 ALA B N 1
ATOM 5750 C CA . ALA B 1 255 ? 1.597 10.359 -12.344 1 98.25 255 ALA B CA 1
ATOM 5751 C C . ALA B 1 255 ? 2.777 9.57 -12.898 1 98.25 255 ALA B C 1
ATOM 5753 O O . ALA B 1 255 ? 3.684 9.188 -12.148 1 98.25 255 ALA B O 1
ATOM 5754 N N . ILE B 1 256 ? 2.799 9.32 -14.156 1 98.62 256 ILE B N 1
ATOM 5755 C CA . ILE B 1 256 ? 3.795 8.445 -14.766 1 98.62 256 ILE B CA 1
ATOM 5756 C C . ILE B 1 256 ? 4.941 9.281 -15.328 1 98.62 256 ILE B C 1
ATOM 5758 O O . ILE B 1 256 ? 6.113 8.93 -15.164 1 98.62 256 ILE B O 1
ATOM 5762 N N . THR B 1 257 ? 4.668 10.484 -15.883 1 97.94 257 THR B N 1
ATOM 5763 C CA . THR B 1 257 ? 5.637 11.133 -16.766 1 97.94 257 THR B CA 1
ATOM 5764 C C . THR B 1 257 ? 6.227 12.375 -16.094 1 97.94 257 THR B C 1
ATOM 5766 O O . THR B 1 257 ? 7.195 12.945 -16.594 1 97.94 257 THR B O 1
ATOM 5769 N N . THR B 1 258 ? 5.559 12.93 -14.992 1 95.88 258 THR B N 1
ATOM 5770 C CA . THR B 1 258 ? 6.098 14.141 -14.383 1 95.88 258 THR B CA 1
ATOM 5771 C C . THR B 1 258 ? 7.59 13.984 -14.109 1 95.88 258 THR B C 1
ATOM 5773 O O . THR B 1 258 ? 8.008 13.062 -13.406 1 95.88 258 THR B O 1
ATOM 5776 N N . PRO B 1 259 ? 8.398 14.891 -14.648 1 93.56 259 PRO B N 1
ATOM 5777 C CA . PRO B 1 259 ? 9.836 14.781 -14.414 1 93.56 259 PRO B CA 1
ATOM 5778 C C . PRO B 1 259 ? 10.195 14.789 -12.93 1 93.56 259 PRO B C 1
ATOM 5780 O O . PRO B 1 259 ? 9.586 15.531 -12.148 1 93.56 259 PRO B O 1
ATOM 5783 N N . ARG B 1 260 ? 11.102 13.977 -12.492 1 91.75 260 ARG B N 1
ATOM 5784 C CA . ARG B 1 260 ? 11.672 13.914 -11.148 1 91.75 260 ARG B CA 1
ATOM 5785 C C . ARG B 1 260 ? 10.734 13.172 -10.195 1 91.75 260 ARG B C 1
ATOM 5787 O O . ARG B 1 260 ? 11.195 12.484 -9.281 1 91.75 260 ARG B O 1
ATOM 5794 N N . TRP B 1 261 ? 9.43 13.305 -10.469 1 94.5 261 TRP B N 1
ATOM 5795 C CA . TRP B 1 261 ? 8.492 12.867 -9.438 1 94.5 261 TRP B CA 1
ATOM 5796 C C . TRP B 1 261 ? 7.656 11.695 -9.93 1 94.5 261 TRP B C 1
ATOM 5798 O O . TRP B 1 261 ? 7.07 10.961 -9.125 1 94.5 261 TRP B O 1
ATOM 5808 N N . GLY B 1 262 ? 7.52 11.547 -11.203 1 97.75 262 GLY B N 1
ATOM 5809 C CA . GLY B 1 262 ? 6.637 10.539 -11.773 1 97.75 262 GLY B CA 1
ATOM 5810 C C . GLY B 1 262 ? 7.219 9.141 -11.719 1 97.75 262 GLY B C 1
ATOM 5811 O O . GLY B 1 262 ? 8.391 8.961 -11.375 1 97.75 262 GLY B O 1
ATOM 5812 N N . PHE B 1 263 ? 6.469 8.141 -12.07 1 98.75 263 PHE B N 1
ATOM 5813 C CA . PHE B 1 263 ? 6.801 6.723 -11.984 1 98.75 263 PHE B CA 1
ATOM 5814 C C . PHE B 1 263 ? 8.07 6.414 -12.773 1 98.75 263 PHE B C 1
ATOM 5816 O O . PHE B 1 263 ? 8.945 5.699 -12.281 1 98.75 263 PHE B O 1
ATOM 5823 N N . TYR B 1 264 ? 8.203 6.91 -14 1 98.69 264 TYR B N 1
ATOM 5824 C CA . TYR B 1 264 ? 9.336 6.605 -14.867 1 98.69 264 TYR B CA 1
ATOM 5825 C C . TYR B 1 264 ? 10.656 6.992 -14.203 1 98.69 264 TYR B C 1
ATOM 5827 O O . TYR B 1 264 ? 11.594 6.195 -14.164 1 98.69 264 TYR B O 1
ATOM 5835 N N . ASP B 1 265 ? 10.68 8.156 -13.602 1 97.69 265 ASP B N 1
ATOM 5836 C CA . ASP B 1 265 ? 11.922 8.664 -13.023 1 97.69 265 ASP B CA 1
ATOM 5837 C C . ASP B 1 265 ? 12.203 8.008 -11.672 1 97.69 265 ASP B C 1
ATOM 5839 O O . ASP B 1 265 ? 13.352 7.68 -11.359 1 97.69 265 ASP B O 1
ATOM 5843 N N . VAL B 1 266 ? 11.18 7.805 -10.914 1 98.06 266 VAL B N 1
ATOM 5844 C CA . VAL B 1 266 ? 11.367 7.445 -9.508 1 98.06 266 VAL B CA 1
ATOM 5845 C C . VAL B 1 266 ? 11.516 5.934 -9.383 1 98.06 266 VAL B C 1
ATOM 5847 O O . VAL B 1 266 ? 12.383 5.449 -8.648 1 98.06 266 VAL B O 1
ATOM 5850 N N . LEU B 1 267 ? 10.617 5.176 -10.078 1 98.38 267 LEU B N 1
ATOM 5851 C CA . LEU B 1 267 ? 10.539 3.748 -9.789 1 98.38 267 LEU B CA 1
ATOM 5852 C C . LEU B 1 267 ? 11.062 2.926 -10.961 1 98.38 267 LEU B C 1
ATOM 5854 O O . LEU B 1 267 ? 11.328 1.732 -10.82 1 98.38 267 LEU B O 1
ATOM 5858 N N . TYR B 1 268 ? 11.141 3.572 -12.102 1 98.12 268 TYR B N 1
ATOM 5859 C CA . TYR B 1 268 ? 11.484 2.785 -13.281 1 98.12 268 TYR B CA 1
ATOM 5860 C C . TYR B 1 268 ? 12.812 3.242 -13.875 1 98.12 268 TYR B C 1
ATOM 5862 O O . TYR B 1 268 ? 13.078 3.021 -15.055 1 98.12 268 TYR B O 1
ATOM 5870 N N . ARG B 1 269 ? 13.617 3.988 -13.125 1 95.62 269 ARG B N 1
ATOM 5871 C CA . ARG B 1 269 ? 14.992 4.391 -13.414 1 95.62 269 ARG B CA 1
ATOM 5872 C C . ARG B 1 269 ? 15.078 5.137 -14.734 1 95.62 269 ARG B C 1
ATOM 5874 O O . ARG B 1 269 ? 15.992 4.902 -15.531 1 95.62 269 ARG B O 1
ATOM 5881 N N . GLY B 1 270 ? 14.086 5.902 -15.055 1 96.44 270 GLY B N 1
ATOM 5882 C CA . GLY B 1 270 ? 14.086 6.75 -16.234 1 96.44 270 GLY B CA 1
ATOM 5883 C C . GLY B 1 270 ? 13.609 6.027 -17.484 1 96.44 270 GLY B C 1
ATOM 5884 O O . GLY B 1 270 ? 13.484 6.641 -18.547 1 96.44 270 GLY B O 1
ATOM 5885 N N . GLN B 1 271 ? 13.328 4.711 -17.375 1 97.31 271 GLN B N 1
ATOM 5886 C CA . GLN B 1 271 ? 12.797 3.957 -18.5 1 97.31 271 GLN B CA 1
ATOM 5887 C C . GLN B 1 271 ? 11.328 4.305 -18.75 1 97.31 271 GLN B C 1
ATOM 5889 O O . GLN B 1 271 ? 10.68 4.918 -17.891 1 97.31 271 GLN B O 1
ATOM 5894 N N . THR B 1 272 ? 10.867 3.992 -19.938 1 98.19 272 THR B N 1
ATOM 5895 C CA . THR B 1 272 ? 9.469 4.188 -20.297 1 98.19 272 THR B CA 1
ATOM 5896 C C . THR B 1 272 ? 8.836 2.871 -20.75 1 98.19 272 THR B C 1
ATOM 5898 O O . THR B 1 272 ? 9.547 1.917 -21.078 1 98.19 272 THR B O 1
ATOM 5901 N N . PHE B 1 273 ? 7.582 2.756 -20.719 1 98.5 273 PHE B N 1
ATOM 5902 C CA . PHE B 1 273 ? 6.879 1.52 -21.047 1 98.5 273 PHE B CA 1
ATOM 5903 C C . PHE B 1 273 ? 6.98 1.222 -22.531 1 98.5 273 PHE B C 1
ATOM 5905 O O . PHE B 1 273 ? 6.914 2.135 -23.359 1 98.5 273 PHE B O 1
ATOM 5912 N N . GLU B 1 274 ? 7.199 0.019 -22.812 1 97.75 274 GLU B N 1
ATOM 5913 C CA . GLU B 1 274 ? 7.113 -0.515 -24.172 1 97.75 274 GLU B CA 1
ATOM 5914 C C . GLU B 1 274 ? 5.941 -1.481 -24.312 1 97.75 274 GLU B C 1
ATOM 5916 O O . GLU B 1 274 ? 5.934 -2.551 -23.703 1 97.75 274 GLU B O 1
ATOM 5921 N N . LEU B 1 275 ? 4.961 -1.153 -25.094 1 97.44 275 LEU B N 1
ATOM 5922 C CA . LEU B 1 275 ? 3.801 -1.987 -25.375 1 97.44 275 LEU B CA 1
ATOM 5923 C C . LEU B 1 275 ? 3.834 -2.482 -26.828 1 97.44 275 LEU B C 1
ATOM 5925 O O . LEU B 1 275 ? 3.258 -1.854 -27.719 1 97.44 275 LEU B O 1
ATOM 5929 N N . PRO B 1 276 ? 4.395 -3.629 -27.031 1 95.56 276 PRO B N 1
ATOM 5930 C CA . PRO B 1 276 ? 4.719 -4.09 -28.375 1 95.56 276 PRO B CA 1
ATOM 5931 C C . PRO B 1 276 ? 3.482 -4.492 -29.188 1 95.56 276 PRO B C 1
ATOM 5933 O O . PRO B 1 276 ? 3.584 -4.789 -30.375 1 95.56 276 PRO B O 1
ATOM 5936 N N . ARG B 1 277 ? 2.316 -4.559 -28.641 1 96.56 277 ARG B N 1
ATOM 5937 C CA . ARG B 1 277 ? 1.055 -4.84 -29.312 1 96.56 277 ARG B CA 1
ATOM 5938 C C . ARG B 1 277 ? -0.097 -4.086 -28.656 1 96.56 277 ARG B C 1
ATOM 5940 O O . ARG B 1 277 ? -0.019 -3.721 -27.484 1 96.56 277 ARG B O 1
ATOM 5947 N N . PRO B 1 278 ? -1.158 -3.852 -29.438 1 97.75 278 PRO B N 1
ATOM 5948 C CA . PRO B 1 278 ? -2.33 -3.229 -28.812 1 97.75 278 PRO B CA 1
ATOM 5949 C C . PRO B 1 278 ? -3.053 -4.164 -27.844 1 97.75 278 PRO B C 1
ATOM 5951 O O . PRO B 1 278 ? -2.871 -5.383 -27.906 1 97.75 278 PRO B O 1
ATOM 5954 N N . PHE B 1 279 ? -3.832 -3.613 -26.953 1 98.69 279 PHE B N 1
ATOM 5955 C CA . PHE B 1 279 ? -4.684 -4.402 -26.078 1 98.69 279 PHE B CA 1
ATOM 5956 C C . PHE B 1 279 ? -5.805 -5.07 -26.859 1 98.69 279 PHE B C 1
ATOM 5958 O O . PHE B 1 279 ? -6.578 -4.395 -27.547 1 98.69 279 PHE B O 1
ATOM 5965 N N . THR B 1 280 ? -5.922 -6.281 -26.812 1 98.69 280 THR B N 1
ATOM 5966 C CA . THR B 1 280 ? -7 -7.094 -27.375 1 98.69 280 THR B CA 1
ATOM 5967 C C . THR B 1 280 ? -7.426 -8.18 -26.375 1 98.69 280 THR B C 1
ATOM 5969 O O . THR B 1 280 ? -7.859 -7.875 -25.266 1 98.69 280 THR B O 1
ATOM 5972 N N . SER B 1 281 ? -7.426 -9.422 -26.812 1 98.75 281 SER B N 1
ATOM 5973 C CA . SER B 1 281 ? -7.727 -10.539 -25.922 1 98.75 281 SER B CA 1
ATOM 5974 C C . SER B 1 281 ? -6.656 -11.625 -26.016 1 98.75 281 SER B C 1
ATOM 5976 O O . SER B 1 281 ? -6.875 -12.758 -25.594 1 98.75 281 SER B O 1
ATOM 5978 N N . TRP B 1 282 ? -5.504 -11.305 -26.516 1 98.19 282 TRP B N 1
ATOM 5979 C CA . TRP B 1 282 ? -4.438 -12.234 -26.875 1 98.19 282 TRP B CA 1
ATOM 5980 C C . TRP B 1 282 ? -3.922 -12.969 -25.641 1 98.19 282 TRP B C 1
ATOM 5982 O O . TRP B 1 282 ? -3.613 -14.164 -25.703 1 98.19 282 TRP B O 1
ATOM 5992 N N . VAL B 1 283 ? -3.791 -12.312 -24.547 1 98.5 283 VAL B N 1
ATOM 5993 C CA . VAL B 1 283 ? -3.207 -12.906 -23.344 1 98.5 283 VAL B CA 1
ATOM 5994 C C . VAL B 1 283 ? -4.098 -14.039 -22.844 1 98.5 283 VAL B C 1
ATOM 5996 O O . VAL B 1 283 ? -3.605 -15.117 -22.5 1 98.5 283 VAL B O 1
ATOM 5999 N N . MET B 1 284 ? -5.398 -13.773 -22.797 1 98.75 284 MET B N 1
ATOM 6000 C CA . MET B 1 284 ? -6.32 -14.836 -22.406 1 98.75 284 MET B CA 1
ATOM 6001 C C . MET B 1 284 ? -6.238 -16.016 -23.359 1 98.75 284 MET B C 1
ATOM 6003 O O . MET B 1 284 ? -6.312 -17.172 -22.938 1 98.75 284 MET B O 1
ATOM 6007 N N . GLU B 1 285 ? -6.039 -15.766 -24.625 1 97.88 285 GLU B N 1
ATOM 6008 C CA . GLU B 1 285 ? -5.996 -16.812 -25.656 1 97.88 285 GLU B CA 1
ATOM 6009 C C . GLU B 1 285 ? -4.758 -17.688 -25.5 1 97.88 285 GLU B C 1
ATOM 6011 O O . GLU B 1 285 ? -4.734 -18.828 -25.969 1 97.88 285 GLU B O 1
ATOM 6016 N N . THR B 1 286 ? -3.744 -17.172 -24.766 1 96.62 286 THR B N 1
ATOM 6017 C CA . THR B 1 286 ? -2.459 -17.859 -24.875 1 96.62 286 THR B CA 1
ATOM 6018 C C . THR B 1 286 ? -1.9 -18.156 -23.484 1 96.62 286 THR B C 1
ATOM 6020 O O . THR B 1 286 ? -0.874 -18.828 -23.344 1 96.62 286 THR B O 1
ATOM 6023 N N . VAL B 1 287 ? -2.521 -17.734 -22.438 1 97.62 287 VAL B N 1
ATOM 6024 C CA . VAL B 1 287 ? -2.004 -17.875 -21.078 1 97.62 287 VAL B CA 1
ATOM 6025 C C . VAL B 1 287 ? -1.762 -19.344 -20.766 1 97.62 287 VAL B C 1
ATOM 6027 O O . VAL B 1 287 ? -2.451 -20.219 -21.297 1 97.62 287 VAL B O 1
ATOM 6030 N N . LEU B 1 288 ? -0.731 -19.578 -19.953 1 97.56 288 LEU B N 1
ATOM 6031 C CA . LEU B 1 288 ? -0.434 -20.906 -19.438 1 97.56 288 LEU B CA 1
ATOM 6032 C C . LEU B 1 288 ? -1.256 -21.203 -18.188 1 97.56 288 LEU B C 1
ATOM 6034 O O . LEU B 1 288 ? -1.385 -20.344 -17.312 1 97.56 288 LEU B O 1
ATOM 6038 N N . PHE B 1 289 ? -1.878 -22.375 -18.094 1 98.06 289 PHE B N 1
ATOM 6039 C CA . PHE B 1 289 ? -2.504 -22.859 -16.875 1 98.06 289 PHE B CA 1
ATOM 6040 C C . PHE B 1 289 ? -1.621 -23.891 -16.188 1 98.06 289 PHE B C 1
ATOM 6042 O O . PHE B 1 289 ? -1.293 -24.922 -16.781 1 98.06 289 PHE B O 1
ATOM 6049 N N . LYS B 1 290 ? -1.273 -23.672 -14.961 1 96.69 290 LYS B N 1
ATOM 6050 C CA . LYS B 1 290 ? -0.45 -24.656 -14.266 1 96.69 290 LYS B CA 1
ATOM 6051 C C . LYS B 1 290 ? -1.277 -25.859 -13.844 1 96.69 290 LYS B C 1
ATOM 6053 O O . LYS B 1 290 ? -2.195 -25.75 -13.023 1 96.69 290 LYS B O 1
ATOM 6058 N N . VAL B 1 291 ? -0.924 -26.953 -14.391 1 93.62 291 VAL B N 1
ATOM 6059 C CA . VAL B 1 291 ? -1.602 -28.203 -14.055 1 93.62 291 VAL B CA 1
ATOM 6060 C C . VAL B 1 291 ? -0.916 -28.844 -12.852 1 93.62 291 VAL B C 1
ATOM 6062 O O . VAL B 1 291 ? -1.553 -29.578 -12.086 1 93.62 291 VAL B O 1
ATOM 6065 N N . SER B 1 292 ? 0.374 -28.562 -12.734 1 89.19 292 SER B N 1
ATOM 6066 C CA . SER B 1 292 ? 1.169 -29.016 -11.602 1 89.19 292 SER B CA 1
ATOM 6067 C C . SER B 1 292 ? 1.587 -27.844 -10.711 1 89.19 292 SER B C 1
ATOM 6069 O O . SER B 1 292 ? 1.722 -26.719 -11.18 1 89.19 292 SER B O 1
ATOM 6071 N N . THR B 1 293 ? 1.717 -28.25 -9.367 1 89.06 293 THR B N 1
ATOM 6072 C CA . THR B 1 293 ? 2.133 -27.219 -8.422 1 89.06 293 THR B CA 1
ATOM 6073 C C . THR B 1 293 ? 3.646 -27.031 -8.461 1 89.06 293 THR B C 1
ATOM 6075 O O . THR B 1 293 ? 4.375 -27.641 -7.68 1 89.06 293 THR B O 1
ATOM 6078 N N . ALA B 1 294 ? 4.16 -26.234 -9.297 1 90.31 294 ALA B N 1
ATOM 6079 C CA . ALA B 1 294 ? 5.57 -25.875 -9.43 1 90.31 294 ALA B CA 1
ATOM 6080 C C . ALA B 1 294 ? 5.73 -24.453 -9.945 1 90.31 294 ALA B C 1
ATOM 6082 O O . ALA B 1 294 ? 4.859 -23.938 -10.648 1 90.31 294 ALA B O 1
ATOM 6083 N N . GLU B 1 295 ? 6.859 -23.891 -9.477 1 92.88 295 GLU B N 1
ATOM 6084 C CA . GLU B 1 295 ? 7.191 -22.609 -10.094 1 92.88 295 GLU B CA 1
ATOM 6085 C C . GLU B 1 295 ? 7.254 -22.719 -11.617 1 92.88 295 GLU B C 1
ATOM 6087 O O . GLU B 1 295 ? 7.738 -23.734 -12.148 1 92.88 295 GLU B O 1
ATOM 6092 N N . GLY B 1 296 ? 6.691 -21.812 -12.305 1 93.88 296 GLY B N 1
ATOM 6093 C CA . GLY B 1 296 ? 6.395 -21.859 -13.727 1 93.88 296 GLY B CA 1
ATOM 6094 C C . GLY B 1 296 ? 7.586 -22.266 -14.57 1 93.88 296 GLY B C 1
ATOM 6095 O O . GLY B 1 296 ? 7.441 -23.016 -15.539 1 93.88 296 GLY B O 1
ATOM 6096 N N . HIS B 1 297 ? 8.719 -21.859 -14.242 1 95.25 297 HIS B N 1
ATOM 6097 C CA . HIS B 1 297 ? 9.914 -22.094 -15.039 1 95.25 297 HIS B CA 1
ATOM 6098 C C . HIS B 1 297 ? 10.492 -23.484 -14.773 1 95.25 297 HIS B C 1
ATOM 6100 O O . HIS B 1 297 ? 11.391 -23.922 -15.492 1 95.25 297 HIS B O 1
ATOM 6106 N N . GLY B 1 298 ? 9.938 -24.125 -13.773 1 96 298 GLY B N 1
ATOM 6107 C CA . GLY B 1 298 ? 10.398 -25.469 -13.453 1 96 298 GLY B CA 1
ATOM 6108 C C . GLY B 1 298 ? 9.461 -26.547 -13.953 1 96 298 GLY B C 1
ATOM 6109 O O . GLY B 1 298 ? 9.766 -27.75 -13.844 1 96 298 GLY B O 1
ATOM 6110 N N . LEU B 1 299 ? 8.336 -26.188 -14.539 1 96.88 299 LEU B N 1
ATOM 6111 C CA . LEU B 1 299 ? 7.285 -27.125 -14.906 1 96.88 299 LEU B CA 1
ATOM 6112 C C . LEU B 1 299 ? 7.812 -28.172 -15.875 1 96.88 299 LEU B C 1
ATOM 6114 O O . LEU B 1 299 ? 7.559 -29.375 -15.711 1 96.88 299 LEU B O 1
ATOM 6118 N N . THR B 1 300 ? 8.539 -27.766 -16.891 1 97.94 300 THR B N 1
ATOM 6119 C CA . THR B 1 300 ? 9.023 -28.703 -17.906 1 97.94 300 THR B CA 1
ATOM 6120 C C . THR B 1 300 ? 10.195 -29.516 -17.375 1 97.94 300 THR B C 1
ATOM 6122 O O . THR B 1 300 ? 10.438 -30.641 -17.828 1 97.94 300 THR B O 1
ATOM 6125 N N . ALA B 1 301 ? 10.922 -28.984 -16.406 1 98.06 301 ALA B N 1
ATOM 6126 C CA . ALA B 1 301 ? 11.945 -29.781 -15.734 1 98.06 301 ALA B CA 1
ATOM 6127 C C . ALA B 1 301 ? 11.32 -30.922 -14.945 1 98.06 301 ALA B C 1
ATOM 6129 O O . ALA B 1 301 ? 11.859 -32.031 -14.906 1 98.06 301 ALA B O 1
ATOM 6130 N N . VAL B 1 302 ? 10.234 -30.641 -14.297 1 97.75 302 VAL B N 1
ATOM 6131 C CA . VAL B 1 302 ? 9.5 -31.656 -13.555 1 97.75 302 VAL B CA 1
ATOM 6132 C C . VAL B 1 302 ? 9.023 -32.75 -14.5 1 97.75 302 VAL B C 1
ATOM 6134 O O . VAL B 1 302 ? 9.164 -33.938 -14.203 1 97.75 302 VAL B O 1
ATOM 6137 N N . GLU B 1 303 ? 8.477 -32.375 -15.641 1 97.62 303 GLU B N 1
ATOM 6138 C CA . GLU B 1 303 ? 8.023 -33.344 -16.625 1 97.62 303 GLU B CA 1
ATOM 6139 C C . GLU B 1 303 ? 9.188 -34.188 -17.156 1 97.62 303 GLU B C 1
ATOM 6141 O O . GLU B 1 303 ? 9.062 -35.406 -17.312 1 97.62 303 GLU B O 1
ATOM 6146 N N . ALA B 1 304 ? 10.281 -33.5 -17.438 1 98.62 304 ALA B N 1
ATOM 6147 C CA . ALA B 1 304 ? 11.469 -34.219 -17.891 1 98.62 304 ALA B CA 1
ATOM 6148 C C . ALA B 1 304 ? 11.953 -35.219 -16.828 1 98.62 304 ALA B C 1
ATOM 6150 O O . ALA B 1 304 ? 12.328 -36.344 -17.156 1 98.62 304 ALA B O 1
ATOM 6151 N N . ALA B 1 305 ? 11.984 -34.75 -15.602 1 98.62 305 ALA B N 1
ATOM 6152 C CA . ALA B 1 305 ? 12.414 -35.594 -14.492 1 98.62 305 ALA B CA 1
ATOM 6153 C C . ALA B 1 305 ? 11.516 -36.844 -14.359 1 98.62 305 ALA B C 1
ATOM 6155 O O . ALA B 1 305 ? 11.984 -37.906 -14.031 1 98.62 305 ALA B O 1
ATOM 6156 N N . LEU B 1 306 ? 10.242 -36.656 -14.562 1 98 306 LEU B N 1
ATOM 6157 C CA . LEU B 1 306 ? 9.297 -37.781 -14.5 1 98 306 LEU B CA 1
ATOM 6158 C C . LEU B 1 306 ? 9.625 -38.844 -15.555 1 98 306 LEU B C 1
ATOM 6160 O O . LEU B 1 306 ? 9.609 -40.031 -15.266 1 98 306 LEU B O 1
ATOM 6164 N N . THR B 1 307 ? 9.898 -38.375 -16.75 1 98.44 307 THR B N 1
ATOM 6165 C CA . THR B 1 307 ? 10.258 -39.25 -17.828 1 98.44 307 THR B CA 1
ATOM 6166 C C . THR B 1 307 ? 11.531 -40.031 -17.5 1 98.44 307 THR B C 1
ATOM 6168 O O . THR B 1 307 ? 11.609 -41.25 -17.719 1 98.44 307 THR B O 1
ATOM 6171 N N . ILE B 1 308 ? 12.492 -39.312 -16.969 1 98.62 308 ILE B N 1
ATOM 6172 C CA . ILE B 1 308 ? 13.766 -39.938 -16.625 1 98.62 308 ILE B CA 1
ATOM 6173 C C . ILE B 1 308 ? 13.562 -40.906 -15.469 1 98.62 308 ILE B C 1
ATOM 6175 O O . ILE B 1 308 ? 14.156 -42 -15.461 1 98.62 308 ILE B O 1
ATOM 6179 N N . ALA B 1 309 ? 12.773 -40.531 -14.508 1 98.5 309 ALA B N 1
ATOM 6180 C CA . ALA B 1 309 ? 12.469 -41.406 -13.391 1 98.5 309 ALA B CA 1
ATOM 6181 C C . ALA B 1 309 ? 11.859 -42.719 -13.891 1 98.5 309 ALA B C 1
ATOM 6183 O O . ALA B 1 309 ? 12.18 -43.812 -13.375 1 98.5 309 ALA B O 1
ATOM 6184 N N . GLU B 1 310 ? 10.977 -42.625 -14.844 1 98.12 310 GLU B N 1
ATOM 6185 C CA . GLU B 1 310 ? 10.367 -43.812 -15.43 1 98.12 310 GLU B CA 1
ATOM 6186 C C . GLU B 1 310 ? 11.422 -44.719 -16.109 1 98.12 310 GLU B C 1
ATOM 6188 O O . GLU B 1 310 ? 11.391 -45.938 -15.961 1 98.12 310 GLU B O 1
ATOM 6193 N N . LYS B 1 311 ? 12.297 -44.094 -16.797 1 98 311 LYS B N 1
ATOM 6194 C CA . LYS B 1 311 ? 13.375 -44.812 -17.453 1 98 311 LYS B CA 1
ATOM 6195 C C . LYS B 1 311 ? 14.266 -45.5 -16.438 1 98 311 LYS B C 1
ATOM 6197 O O . LYS B 1 311 ? 14.711 -46.625 -16.672 1 98 311 LYS B O 1
ATOM 6202 N N . LEU B 1 312 ? 14.562 -44.844 -15.352 1 98 312 LEU B N 1
ATOM 6203 C CA . LEU B 1 312 ? 15.367 -45.438 -14.289 1 98 312 LEU B CA 1
ATOM 6204 C C . LEU B 1 312 ? 14.656 -46.625 -13.672 1 98 312 LEU B C 1
ATOM 6206 O O . LEU B 1 312 ? 15.273 -47.688 -13.453 1 98 312 LEU B O 1
ATOM 6210 N N . ALA B 1 313 ? 13.398 -46.438 -13.43 1 97.44 313 ALA B N 1
ATOM 6211 C CA . ALA B 1 313 ? 12.609 -47.531 -12.836 1 97.44 313 ALA B CA 1
ATOM 6212 C C . ALA B 1 313 ? 12.578 -48.75 -13.742 1 97.44 313 ALA B C 1
ATOM 6214 O O . ALA B 1 313 ? 12.672 -49.875 -13.266 1 97.44 313 ALA B O 1
ATOM 6215 N N . GLN B 1 314 ? 12.453 -48.531 -15.008 1 97.44 314 GLN B N 1
ATOM 6216 C CA . GLN B 1 314 ? 12.414 -49.594 -15.977 1 97.44 314 GLN B CA 1
ATOM 6217 C C . GLN B 1 314 ? 13.734 -50.375 -15.992 1 97.44 314 GLN B C 1
ATOM 6219 O O . GLN B 1 314 ? 13.75 -51.562 -16.297 1 97.44 314 GLN B O 1
ATOM 6224 N N . ARG B 1 315 ? 14.711 -49.719 -15.547 1 96.12 315 ARG B N 1
ATOM 6225 C CA . ARG B 1 315 ? 16.047 -50.312 -15.547 1 96.12 315 ARG B CA 1
ATOM 6226 C C . ARG B 1 315 ? 16.391 -50.875 -14.164 1 96.12 315 ARG B C 1
ATOM 6228 O O . ARG B 1 315 ? 17.469 -51.406 -13.969 1 96.12 315 ARG B O 1
ATOM 6235 N N . GLY B 1 316 ? 15.492 -50.656 -13.211 1 96.81 316 GLY B N 1
ATOM 6236 C CA . GLY B 1 316 ? 15.703 -51.094 -11.844 1 96.81 316 GLY B CA 1
ATOM 6237 C C . GLY B 1 316 ? 16.781 -50.312 -11.109 1 96.81 316 GLY B C 1
ATOM 6238 O O . GLY B 1 316 ? 17.453 -50.844 -10.234 1 96.81 316 GLY B O 1
ATOM 6239 N N . LEU B 1 317 ? 16.938 -49.094 -11.5 1 97.31 317 LEU B N 1
ATOM 6240 C CA . LEU B 1 317 ? 17.984 -48.281 -10.93 1 97.31 317 LEU B CA 1
ATOM 6241 C C . LEU B 1 317 ? 17.422 -47.344 -9.852 1 97.31 317 LEU B C 1
ATOM 6243 O O . LEU B 1 317 ? 16.234 -47 -9.891 1 97.31 317 LEU B O 1
ATOM 6247 N N . ARG B 1 318 ? 18.266 -47 -8.93 1 96.75 318 ARG B N 1
ATOM 6248 C CA . ARG B 1 318 ? 17.938 -46.062 -7.859 1 96.75 318 ARG B CA 1
ATOM 6249 C C . ARG B 1 318 ? 18.656 -44.75 -8.055 1 96.75 318 ARG B C 1
ATOM 6251 O O . ARG B 1 318 ? 19.891 -44.719 -8.164 1 96.75 318 ARG B O 1
ATOM 6258 N N . PRO B 1 319 ? 17.906 -43.625 -8.062 1 97.19 319 PRO B N 1
ATOM 6259 C CA . PRO B 1 319 ? 18.516 -42.344 -8.375 1 97.19 319 PRO B CA 1
ATOM 6260 C C . PRO B 1 319 ? 19.688 -42 -7.453 1 97.19 319 PRO B C 1
ATOM 6262 O O . PRO B 1 319 ? 20.734 -41.562 -7.922 1 97.19 319 PRO B O 1
ATOM 6265 N N . GLU B 1 320 ? 19.562 -42.156 -6.141 1 94.31 320 GLU B N 1
ATOM 6266 C CA . GLU B 1 320 ? 20.578 -41.719 -5.172 1 94.31 320 GLU B CA 1
ATOM 6267 C C . GLU B 1 320 ? 21.844 -42.562 -5.289 1 94.31 320 GLU B C 1
ATOM 6269 O O . GLU B 1 320 ? 22.906 -42.156 -4.848 1 94.31 320 GLU B O 1
ATOM 6274 N N . GLU B 1 321 ? 21.766 -43.719 -5.859 1 96.19 321 GLU B N 1
ATOM 6275 C CA . GLU B 1 321 ? 22.906 -44.625 -5.965 1 96.19 321 GLU B CA 1
ATOM 6276 C C . GLU B 1 321 ? 23.516 -44.594 -7.367 1 96.19 321 GLU B C 1
ATOM 6278 O O . GLU B 1 321 ? 24.734 -44.719 -7.523 1 96.19 321 GLU B O 1
ATOM 6283 N N . ASP B 1 322 ? 22.703 -44.438 -8.336 1 97.81 322 ASP B N 1
ATOM 6284 C CA . ASP B 1 322 ? 23.141 -44.75 -9.695 1 97.81 322 ASP B CA 1
ATOM 6285 C C . ASP B 1 322 ? 23.422 -43.469 -10.477 1 97.81 322 ASP B C 1
ATOM 6287 O O . ASP B 1 322 ? 24.078 -43.531 -11.523 1 97.81 322 ASP B O 1
ATOM 6291 N N . ILE B 1 323 ? 22.859 -42.312 -10.07 1 98.56 323 ILE B N 1
ATOM 6292 C CA . ILE B 1 323 ? 23.094 -41.062 -10.766 1 98.56 323 ILE B CA 1
ATOM 6293 C C . ILE B 1 323 ? 24.391 -40.438 -10.258 1 98.56 323 ILE B C 1
ATOM 6295 O O . ILE B 1 323 ? 24.609 -40.312 -9.047 1 98.56 323 ILE B O 1
ATOM 6299 N N . VAL B 1 324 ? 25.234 -39.969 -11.125 1 98.25 324 VAL B N 1
ATOM 6300 C CA . VAL B 1 324 ? 26.5 -39.344 -10.695 1 98.25 324 VAL B CA 1
ATOM 6301 C C . VAL B 1 324 ? 26.516 -37.875 -11.07 1 98.25 324 VAL B C 1
ATOM 6303 O O . VAL B 1 324 ? 27.281 -37.094 -10.508 1 98.25 324 VAL B O 1
ATOM 6306 N N . ASN B 1 325 ? 25.625 -37.5 -12.023 1 98.31 325 ASN B N 1
ATOM 6307 C CA . ASN B 1 325 ? 25.547 -36.094 -12.422 1 98.31 325 ASN B CA 1
ATOM 6308 C C . ASN B 1 325 ? 24.203 -35.75 -13.055 1 98.31 325 ASN B C 1
ATOM 6310 O O . ASN B 1 325 ? 23.625 -36.562 -13.781 1 98.31 325 ASN B O 1
ATOM 6314 N N . ILE B 1 326 ? 23.672 -34.594 -12.789 1 98.56 326 ILE B N 1
ATOM 6315 C CA . ILE B 1 326 ? 22.484 -34.062 -13.422 1 98.56 326 ILE B CA 1
ATOM 6316 C C . ILE B 1 326 ? 22.797 -32.688 -14.016 1 98.56 326 ILE B C 1
ATOM 6318 O O . ILE B 1 326 ? 23.266 -31.781 -13.312 1 98.56 326 ILE B O 1
ATOM 6322 N N . ARG B 1 327 ? 22.609 -32.531 -15.281 1 98.44 327 ARG B N 1
ATOM 6323 C CA . ARG B 1 327 ? 22.766 -31.25 -15.969 1 98.44 327 ARG B CA 1
ATOM 6324 C C . ARG B 1 327 ? 21.406 -30.703 -16.438 1 98.44 327 ARG B C 1
ATOM 6326 O O . ARG B 1 327 ? 20.719 -31.344 -17.219 1 98.44 327 ARG B O 1
ATOM 6333 N N . ALA B 1 328 ? 21.031 -29.562 -15.953 1 98.12 328 ALA B N 1
ATOM 6334 C CA . ALA B 1 328 ? 19.797 -28.906 -16.344 1 98.12 328 ALA B CA 1
ATOM 6335 C C . ALA B 1 328 ? 20.062 -27.656 -17.172 1 98.12 328 ALA B C 1
ATOM 6337 O O . ALA B 1 328 ? 20.781 -26.766 -16.734 1 98.12 328 ALA B O 1
ATOM 6338 N N . ARG B 1 329 ? 19.578 -27.609 -18.391 1 98.31 329 ARG B N 1
ATOM 6339 C CA . ARG B 1 329 ? 19.578 -26.406 -19.219 1 98.31 329 ARG B CA 1
ATOM 6340 C C . ARG B 1 329 ? 18.203 -25.719 -19.172 1 98.31 329 ARG B C 1
ATOM 6342 O O . ARG B 1 329 ? 17.172 -26.391 -19.266 1 98.31 329 ARG B O 1
ATOM 6349 N N . THR B 1 330 ? 18.188 -24.484 -18.953 1 97.62 330 THR B N 1
ATOM 6350 C CA . THR B 1 330 ? 16.969 -23.719 -18.797 1 97.62 330 THR B CA 1
ATOM 6351 C C . THR B 1 330 ? 17.094 -22.344 -19.453 1 97.62 330 THR B C 1
ATOM 6353 O O . THR B 1 330 ? 18.062 -22.094 -20.172 1 97.62 330 THR B O 1
ATOM 6356 N N . GLN B 1 331 ? 16.078 -21.469 -19.438 1 96 331 GLN B N 1
ATOM 6357 C CA . GLN B 1 331 ? 16.078 -20.109 -19.953 1 96 331 GLN B CA 1
ATOM 6358 C C . GLN B 1 331 ? 16.625 -19.125 -18.922 1 96 331 GLN B C 1
ATOM 6360 O O . GLN B 1 331 ? 16.828 -19.5 -17.766 1 96 331 GLN B O 1
ATOM 6365 N N . GLU B 1 332 ? 16.875 -17.891 -19.375 1 94.06 332 GLU B N 1
ATOM 6366 C CA . GLU B 1 332 ? 17.391 -16.844 -18.484 1 94.06 332 GLU B CA 1
ATOM 6367 C C . GLU B 1 332 ? 16.5 -16.641 -17.266 1 94.06 332 GLU B C 1
ATOM 6369 O O . GLU B 1 332 ? 17 -16.5 -16.156 1 94.06 332 GLU B O 1
ATOM 6374 N N . ALA B 1 333 ? 15.227 -16.609 -17.469 1 92.12 333 ALA B N 1
ATOM 6375 C CA . ALA B 1 333 ? 14.281 -16.422 -16.375 1 92.12 333 ALA B CA 1
ATOM 6376 C C . ALA B 1 333 ? 14.43 -17.516 -15.32 1 92.12 333 ALA B C 1
ATOM 6378 O O . ALA B 1 333 ? 14.406 -17.234 -14.117 1 92.12 333 ALA B O 1
ATOM 6379 N N . GLY B 1 334 ? 14.562 -18.766 -15.766 1 93.75 334 GLY B N 1
ATOM 6380 C CA . GLY B 1 334 ? 14.797 -19.859 -14.844 1 93.75 334 GLY B CA 1
ATOM 6381 C C . GLY B 1 334 ? 16.062 -19.703 -14.031 1 93.75 334 GLY B C 1
ATOM 6382 O O . GLY B 1 334 ? 16.078 -20 -12.836 1 93.75 334 GLY B O 1
ATOM 6383 N N . MET B 1 335 ? 17.094 -19.203 -14.656 1 93 335 MET B N 1
ATOM 6384 C CA . MET B 1 335 ? 18.359 -18.984 -13.977 1 93 335 MET B CA 1
ATOM 6385 C C . MET B 1 335 ? 18.219 -17.922 -12.898 1 93 335 MET B C 1
ATOM 6387 O O . MET B 1 335 ? 18.875 -18 -11.852 1 93 335 MET B O 1
ATOM 6391 N N . ILE B 1 336 ? 17.391 -16.984 -13.156 1 87.12 336 ILE B N 1
ATOM 6392 C CA . ILE B 1 336 ? 17.219 -15.852 -12.242 1 87.12 336 ILE B CA 1
ATOM 6393 C C . ILE B 1 336 ? 16.344 -16.281 -11.062 1 87.12 336 ILE B C 1
ATOM 6395 O O . ILE B 1 336 ? 16.625 -15.945 -9.914 1 87.12 336 ILE B O 1
ATOM 6399 N N . ILE B 1 337 ? 15.336 -17.031 -11.273 1 89.5 337 ILE B N 1
ATOM 6400 C CA . ILE B 1 337 ? 14.25 -17.203 -10.312 1 89.5 337 ILE B CA 1
ATOM 6401 C C . ILE B 1 337 ? 14.484 -18.453 -9.484 1 89.5 337 ILE B C 1
ATOM 6403 O O . ILE B 1 337 ? 14.227 -18.469 -8.273 1 89.5 337 ILE B O 1
ATOM 6407 N N . ILE B 1 338 ? 14.961 -19.516 -10.148 1 92.06 338 ILE B N 1
ATOM 6408 C CA . ILE B 1 338 ? 14.867 -20.781 -9.43 1 92.06 338 ILE B CA 1
ATOM 6409 C C . ILE B 1 338 ? 16.234 -21.469 -9.422 1 92.06 338 ILE B C 1
ATOM 6411 O O . ILE B 1 338 ? 16.312 -22.703 -9.297 1 92.06 338 ILE B O 1
ATOM 6415 N N . ASN B 1 339 ? 17.281 -20.766 -9.688 1 92.25 339 ASN B N 1
ATOM 6416 C CA . ASN B 1 339 ? 18.641 -21.266 -9.531 1 92.25 339 ASN B CA 1
ATOM 6417 C C . ASN B 1 339 ? 19.203 -20.953 -8.148 1 92.25 339 ASN B C 1
ATOM 6419 O O . ASN B 1 339 ? 19.938 -19.984 -7.98 1 92.25 339 ASN B O 1
ATOM 6423 N N . LYS B 1 340 ? 18.859 -21.781 -7.223 1 86.94 340 LYS B N 1
ATOM 6424 C CA . LYS B 1 340 ? 19.219 -21.562 -5.824 1 86.94 340 LYS B CA 1
ATOM 6425 C C . LYS B 1 340 ? 20.156 -22.672 -5.332 1 86.94 340 LYS B C 1
ATOM 6427 O O . LYS B 1 340 ? 20 -23.828 -5.684 1 86.94 340 LYS B O 1
ATOM 6432 N N . LYS B 1 341 ? 21.141 -22.203 -4.57 1 83.75 341 LYS B N 1
ATOM 6433 C CA . LYS B 1 341 ? 22.047 -23.109 -3.881 1 83.75 341 LYS B CA 1
ATOM 6434 C C . LYS B 1 341 ? 22.016 -22.891 -2.373 1 83.75 341 LYS B C 1
ATOM 6436 O O . LYS B 1 341 ? 21.625 -21.812 -1.91 1 83.75 341 LYS B O 1
ATOM 6441 N N . GLY B 1 342 ? 22.375 -23.906 -1.586 1 85.81 342 GLY B N 1
ATOM 6442 C CA . GLY B 1 342 ? 22.375 -23.781 -0.137 1 85.81 342 GLY B CA 1
ATOM 6443 C C . GLY B 1 342 ? 21.125 -24.344 0.519 1 85.81 342 GLY B C 1
ATOM 6444 O O . GLY B 1 342 ? 20.297 -24.938 -0.15 1 85.81 342 GLY B O 1
ATOM 6445 N N . PRO B 1 343 ? 21.047 -24.078 1.796 1 91 343 PRO B N 1
ATOM 6446 C CA . PRO B 1 343 ? 19.906 -24.656 2.527 1 91 343 PRO B CA 1
ATOM 6447 C C . PRO B 1 343 ? 18.562 -24.047 2.117 1 91 343 PRO B C 1
ATOM 6449 O O . PRO B 1 343 ? 18.5 -22.875 1.758 1 91 343 PRO B O 1
ATOM 6452 N N . LEU B 1 344 ? 17.594 -24.875 2.135 1 93.38 344 LEU B N 1
ATOM 6453 C CA . LEU B 1 344 ? 16.219 -24.438 1.889 1 93.38 344 LEU B CA 1
ATOM 6454 C C . LEU B 1 344 ? 15.438 -24.328 3.193 1 93.38 344 LEU B C 1
ATOM 6456 O O . LEU B 1 344 ? 15.234 -25.344 3.879 1 93.38 344 LEU B O 1
ATOM 6460 N N . HIS B 1 345 ? 14.898 -23.172 3.492 1 90.75 345 HIS B N 1
ATOM 6461 C CA . HIS B 1 345 ? 14.453 -22.906 4.855 1 90.75 345 HIS B CA 1
ATOM 6462 C C . HIS B 1 345 ? 12.945 -23.031 4.98 1 90.75 345 HIS B C 1
ATOM 6464 O O . HIS B 1 345 ? 12.414 -23.141 6.09 1 90.75 345 HIS B O 1
ATOM 6470 N N . ASN B 1 346 ? 12.258 -22.953 3.926 1 90.31 346 ASN B N 1
ATOM 6471 C CA . ASN B 1 346 ? 10.797 -22.969 3.938 1 90.31 346 ASN B CA 1
ATOM 6472 C C . ASN B 1 346 ? 10.234 -23.469 2.609 1 90.31 346 ASN B C 1
ATOM 6474 O O . ASN B 1 346 ? 10.992 -23.75 1.675 1 90.31 346 ASN B O 1
ATOM 6478 N N . ALA B 1 347 ? 8.984 -23.625 2.547 1 91.44 347 ALA B N 1
ATOM 6479 C CA . ALA B 1 347 ? 8.305 -24.156 1.367 1 91.44 347 ALA B CA 1
ATOM 6480 C C . ALA B 1 347 ? 8.562 -23.281 0.146 1 91.44 347 ALA B C 1
ATOM 6482 O O . ALA B 1 347 ? 8.703 -23.781 -0.97 1 91.44 347 ALA B O 1
ATOM 6483 N N . ALA B 1 348 ? 8.586 -22 0.325 1 90.44 348 ALA B N 1
ATOM 6484 C CA . ALA B 1 348 ? 8.812 -21.062 -0.78 1 90.44 348 ALA B CA 1
ATOM 6485 C C . ALA B 1 348 ? 10.203 -21.25 -1.377 1 90.44 348 ALA B C 1
ATOM 6487 O O . ALA B 1 348 ? 10.375 -21.188 -2.596 1 90.44 348 ALA B O 1
ATOM 6488 N N . ASP B 1 349 ? 11.18 -21.516 -0.568 1 92.25 349 ASP B N 1
ATOM 6489 C CA . ASP B 1 349 ? 12.523 -21.828 -1.049 1 92.25 349 ASP B CA 1
ATOM 6490 C C . ASP B 1 349 ? 12.516 -23.078 -1.924 1 92.25 349 ASP B C 1
ATOM 6492 O O . ASP B 1 349 ? 13.164 -23.109 -2.973 1 92.25 349 ASP B O 1
ATOM 6496 N N . ARG B 1 350 ? 11.781 -24.031 -1.438 1 94.5 350 ARG B N 1
ATOM 6497 C CA . ARG B 1 350 ? 11.789 -25.328 -2.105 1 94.5 350 ARG B CA 1
ATOM 6498 C C . ARG B 1 350 ? 11.062 -25.25 -3.445 1 94.5 350 ARG B C 1
ATOM 6500 O O . ARG B 1 350 ? 11.508 -25.844 -4.43 1 94.5 350 ARG B O 1
ATOM 6507 N N . ASP B 1 351 ? 10.008 -24.531 -3.463 1 92.25 351 ASP B N 1
ATOM 6508 C CA . ASP B 1 351 ? 9.258 -24.438 -4.711 1 92.25 351 ASP B CA 1
ATOM 6509 C C . ASP B 1 351 ? 9.945 -23.484 -5.691 1 92.25 351 ASP B C 1
ATOM 6511 O O . ASP B 1 351 ? 9.602 -23.453 -6.875 1 92.25 351 ASP B O 1
ATOM 6515 N N . HIS B 1 352 ? 10.953 -22.766 -5.238 1 92.62 352 HIS B N 1
ATOM 6516 C CA . HIS B 1 352 ? 11.75 -21.891 -6.105 1 92.62 352 HIS B CA 1
ATOM 6517 C C . HIS B 1 352 ? 13.156 -22.453 -6.293 1 92.62 352 HIS B C 1
ATOM 6519 O O . HIS B 1 352 ? 14.117 -21.688 -6.43 1 92.62 352 HIS B O 1
ATOM 6525 N N . CYS B 1 353 ? 13.266 -23.703 -6.219 1 94.81 353 CYS B N 1
ATOM 6526 C CA . CYS B 1 353 ? 14.539 -24.391 -6.438 1 94.81 353 CYS B CA 1
ATOM 6527 C C . CYS B 1 353 ? 14.367 -25.547 -7.426 1 94.81 353 CYS B C 1
ATOM 6529 O O . CYS B 1 353 ? 13.906 -26.625 -7.055 1 94.81 353 CYS B O 1
ATOM 6531 N N . LEU B 1 354 ? 14.859 -25.297 -8.641 1 96.62 354 LEU B N 1
ATOM 6532 C CA . LEU B 1 354 ? 14.727 -26.312 -9.672 1 96.62 354 LEU B CA 1
ATOM 6533 C C . LEU B 1 354 ? 15.398 -27.609 -9.25 1 96.62 354 LEU B C 1
ATOM 6535 O O . LEU B 1 354 ? 14.852 -28.703 -9.469 1 96.62 354 LEU B O 1
ATOM 6539 N N . ARG B 1 355 ? 16.531 -27.531 -8.609 1 96.69 355 ARG B N 1
ATOM 6540 C CA . ARG B 1 355 ? 17.266 -28.703 -8.156 1 96.69 355 ARG B CA 1
ATOM 6541 C C . ARG B 1 355 ? 16.438 -29.531 -7.188 1 96.69 355 ARG B C 1
ATOM 6543 O O . ARG B 1 355 ? 16.5 -30.766 -7.219 1 96.69 355 ARG B O 1
ATOM 6550 N N . TYR B 1 356 ? 15.75 -28.812 -6.355 1 97.25 356 TYR B N 1
ATOM 6551 C CA . TYR B 1 356 ? 14.898 -29.516 -5.402 1 97.25 356 TYR B CA 1
ATOM 6552 C C . TYR B 1 356 ? 13.781 -30.266 -6.113 1 97.25 356 TYR B C 1
ATOM 6554 O O . TYR B 1 356 ? 13.547 -31.438 -5.852 1 97.25 356 TYR B O 1
ATOM 6562 N N . MET B 1 357 ? 13.109 -29.656 -7.012 1 97.44 357 MET B N 1
ATOM 6563 C CA . MET B 1 357 ? 11.977 -30.234 -7.727 1 97.44 357 MET B CA 1
ATOM 6564 C C . MET B 1 357 ? 12.406 -31.484 -8.492 1 97.44 357 MET B C 1
ATOM 6566 O O . MET B 1 357 ? 11.758 -32.531 -8.398 1 97.44 357 MET B O 1
ATOM 6570 N N . VAL B 1 358 ? 13.5 -31.375 -9.188 1 98.19 358 VAL B N 1
ATOM 6571 C CA . VAL B 1 358 ? 14.016 -32.469 -9.984 1 98.19 358 VAL B CA 1
ATOM 6572 C C . VAL B 1 358 ? 14.414 -33.625 -9.07 1 98.19 358 VAL B C 1
ATOM 6574 O O . VAL B 1 358 ? 14.062 -34.781 -9.336 1 98.19 358 VAL B O 1
ATOM 6577 N N . ALA B 1 359 ? 15.109 -33.281 -8 1 98.31 359 ALA B N 1
ATOM 6578 C CA . ALA B 1 359 ? 15.562 -34.312 -7.066 1 98.31 359 ALA B CA 1
ATOM 6579 C C . ALA B 1 359 ? 14.383 -35.094 -6.484 1 98.31 359 ALA B C 1
ATOM 6581 O O . ALA B 1 359 ? 14.391 -36.312 -6.461 1 98.31 359 ALA B O 1
ATOM 6582 N N . VAL B 1 360 ? 13.398 -34.375 -6.027 1 98.38 360 VAL B N 1
ATOM 6583 C CA . VAL B 1 360 ? 12.25 -35 -5.391 1 98.38 360 VAL B CA 1
ATOM 6584 C C . VAL B 1 360 ? 11.508 -35.875 -6.402 1 98.38 360 VAL B C 1
ATOM 6586 O O . VAL B 1 360 ? 11.125 -37 -6.09 1 98.38 360 VAL B O 1
ATOM 6589 N N . VAL B 1 361 ? 11.32 -35.406 -7.602 1 98.25 361 VAL B N 1
ATOM 6590 C CA . VAL B 1 361 ? 10.578 -36.156 -8.617 1 98.25 361 VAL B CA 1
ATOM 6591 C C . VAL B 1 361 ? 11.344 -37.438 -8.984 1 98.25 361 VAL B C 1
ATOM 6593 O O . VAL B 1 361 ? 10.75 -38.5 -9.125 1 98.25 361 VAL B O 1
ATOM 6596 N N . LEU B 1 362 ? 12.664 -37.344 -9.117 1 98.62 362 LEU B N 1
ATOM 6597 C CA . LEU B 1 362 ? 13.477 -38.5 -9.445 1 98.62 362 LEU B CA 1
ATOM 6598 C C . LEU B 1 362 ? 13.383 -39.562 -8.344 1 98.62 362 LEU B C 1
ATOM 6600 O O . LEU B 1 362 ? 13.344 -40.781 -8.633 1 98.62 362 LEU B O 1
ATOM 6604 N N . LEU B 1 363 ? 13.367 -39.094 -7.109 1 98.5 363 LEU B N 1
ATOM 6605 C CA . LEU B 1 363 ? 13.336 -40 -5.973 1 98.5 363 LEU B CA 1
ATOM 6606 C C . LEU B 1 363 ? 11.938 -40.562 -5.762 1 98.5 363 LEU B C 1
ATOM 6608 O O . LEU B 1 363 ? 11.773 -41.75 -5.492 1 98.5 363 LEU B O 1
ATOM 6612 N N . LYS B 1 364 ? 10.953 -39.656 -5.875 1 97.12 364 LYS B N 1
ATOM 6613 C CA . LYS B 1 364 ? 9.547 -40 -5.641 1 97.12 364 LYS B CA 1
ATOM 6614 C C . LYS B 1 364 ? 8.992 -40.844 -6.777 1 97.12 364 LYS B C 1
ATOM 6616 O O . LYS B 1 364 ? 8.133 -41.719 -6.555 1 97.12 364 LYS B O 1
ATOM 6621 N N . GLY B 1 365 ? 9.445 -40.625 -7.945 1 97.06 365 GLY B N 1
ATOM 6622 C CA . GLY B 1 365 ? 8.984 -41.344 -9.125 1 97.06 365 GLY B CA 1
ATOM 6623 C C . GLY B 1 365 ? 7.578 -40.969 -9.547 1 97.06 365 GLY B C 1
ATOM 6624 O O . GLY B 1 365 ? 6.93 -41.688 -10.297 1 97.06 365 GLY B O 1
ATOM 6625 N N . SER B 1 366 ? 7.062 -39.938 -9.062 1 96.25 366 SER B N 1
ATOM 6626 C CA . SER B 1 366 ? 5.734 -39.438 -9.391 1 96.25 366 SER B CA 1
ATOM 6627 C C . SER B 1 366 ? 5.691 -37.906 -9.352 1 96.25 366 SER B C 1
ATOM 6629 O O . SER B 1 366 ? 6.68 -37.281 -8.977 1 96.25 366 SER B O 1
ATOM 6631 N N . GLN B 1 367 ? 4.59 -37.406 -9.742 1 94.81 367 GLN B N 1
ATOM 6632 C CA . GLN B 1 367 ? 4.395 -35.969 -9.844 1 94.81 367 GLN B CA 1
ATOM 6633 C C . GLN B 1 367 ? 4.621 -35.312 -8.492 1 94.81 367 GLN B C 1
ATOM 6635 O O . GLN B 1 367 ? 4.195 -35.812 -7.457 1 94.81 367 GLN B O 1
ATOM 6640 N N . ILE B 1 368 ? 5.379 -34.219 -8.508 1 95.12 368 ILE B N 1
ATOM 6641 C CA . ILE B 1 368 ? 5.582 -33.438 -7.301 1 95.12 368 ILE B CA 1
ATOM 6642 C C . ILE B 1 368 ? 4.289 -32.719 -6.941 1 95.12 368 ILE B C 1
ATOM 6644 O O . ILE B 1 368 ? 3.561 -32.25 -7.828 1 95.12 368 ILE B O 1
ATOM 6648 N N . THR B 1 369 ? 3.92 -32.594 -5.676 1 92.25 369 THR B N 1
ATOM 6649 C CA . THR B 1 369 ? 2.705 -31.969 -5.18 1 92.25 369 THR B CA 1
ATOM 6650 C C . THR B 1 369 ? 3.037 -30.875 -4.164 1 92.25 369 THR B C 1
ATOM 6652 O O . THR B 1 369 ? 4.188 -30.766 -3.734 1 92.25 369 THR B O 1
ATOM 6655 N N . THR B 1 370 ? 2.035 -30.125 -3.795 1 90.62 370 THR B N 1
ATOM 6656 C CA . THR B 1 370 ? 2.188 -29.062 -2.809 1 90.62 370 THR B CA 1
ATOM 6657 C C . THR B 1 370 ? 2.754 -29.609 -1.503 1 90.62 370 THR B C 1
ATOM 6659 O O . THR B 1 370 ? 3.574 -28.969 -0.854 1 90.62 370 THR B O 1
ATOM 6662 N N . ALA B 1 371 ? 2.338 -30.766 -1.143 1 92.31 371 ALA B N 1
ATOM 6663 C CA . ALA B 1 371 ? 2.768 -31.391 0.104 1 92.31 371 ALA B CA 1
ATOM 6664 C C . ALA B 1 371 ? 4.273 -31.641 0.103 1 92.31 371 ALA B C 1
ATOM 6666 O O . ALA B 1 371 ? 4.922 -31.562 1.149 1 92.31 371 ALA B O 1
ATOM 6667 N N . ASP B 1 372 ? 4.863 -31.797 -1.01 1 95.75 372 ASP B N 1
ATOM 6668 C CA . ASP B 1 372 ? 6.273 -32.156 -1.137 1 95.75 372 ASP B CA 1
ATOM 6669 C C . ASP B 1 372 ? 7.168 -30.953 -0.829 1 95.75 372 ASP B C 1
ATOM 6671 O O . ASP B 1 372 ? 8.367 -31.109 -0.604 1 95.75 372 ASP B O 1
ATOM 6675 N N . TYR B 1 373 ? 6.594 -29.781 -0.843 1 94.81 373 TYR B N 1
ATOM 6676 C CA . TYR B 1 373 ? 7.367 -28.578 -0.602 1 94.81 373 TYR B CA 1
ATOM 6677 C C . TYR B 1 373 ? 7.312 -28.172 0.868 1 94.81 373 TYR B C 1
ATOM 6679 O O . TYR B 1 373 ? 8.125 -27.375 1.331 1 94.81 373 TYR B O 1
ATOM 6687 N N . GLN B 1 374 ? 6.332 -28.656 1.608 1 92.88 374 GLN B N 1
ATOM 6688 C CA . GLN B 1 374 ? 6.07 -28.203 2.967 1 92.88 374 GLN B CA 1
ATOM 6689 C C . GLN B 1 374 ? 7.211 -28.578 3.908 1 92.88 374 GLN B C 1
ATOM 6691 O O . GLN B 1 374 ? 7.945 -29.531 3.65 1 92.88 374 GLN B O 1
ATOM 6696 N N . ASP B 1 375 ? 7.297 -27.844 5 1 91.31 375 ASP B N 1
ATOM 6697 C CA . ASP B 1 375 ? 8.32 -28.125 6.004 1 91.31 375 ASP B CA 1
ATOM 6698 C C . ASP B 1 375 ? 8.117 -29.5 6.617 1 91.31 375 ASP B C 1
ATOM 6700 O O . ASP B 1 375 ? 9.086 -30.156 7.027 1 91.31 375 ASP B O 1
ATOM 6704 N N . SER B 1 376 ? 6.91 -29.922 6.645 1 93.25 376 SER B N 1
ATOM 6705 C CA . SER B 1 376 ? 6.574 -31.219 7.238 1 93.25 376 SER B CA 1
ATOM 6706 C C . SER B 1 376 ? 6.812 -32.344 6.254 1 93.25 376 SER B C 1
ATOM 6708 O O . SER B 1 376 ? 6.691 -33.531 6.613 1 93.25 376 SER B O 1
ATOM 6710 N N . SER B 1 377 ? 7.129 -32.031 5 1 95.81 377 SER B N 1
ATOM 6711 C CA . SER B 1 377 ? 7.367 -33.062 3.998 1 95.81 377 SER B CA 1
ATOM 6712 C C . SER B 1 377 ? 8.57 -33.906 4.367 1 95.81 377 SER B C 1
ATOM 6714 O O . SER B 1 377 ? 9.586 -33.406 4.832 1 95.81 377 SER B O 1
ATOM 6716 N N . PRO B 1 378 ? 8.453 -35.219 4.148 1 96.06 378 PRO B N 1
ATOM 6717 C CA . PRO B 1 378 ? 9.641 -36.062 4.348 1 96.06 378 PRO B CA 1
ATOM 6718 C C . PRO B 1 378 ? 10.789 -35.688 3.416 1 96.06 378 PRO B C 1
ATOM 6720 O O . PRO B 1 378 ? 11.961 -35.875 3.758 1 96.06 378 PRO B O 1
ATOM 6723 N N . TRP B 1 379 ? 10.508 -35.094 2.314 1 96.94 379 TRP B N 1
ATOM 6724 C CA . TRP B 1 379 ? 11.516 -34.719 1.33 1 96.94 379 TRP B CA 1
ATOM 6725 C C . TRP B 1 379 ? 12.312 -33.5 1.8 1 96.94 379 TRP B C 1
ATOM 6727 O O . TRP B 1 379 ? 13.477 -33.344 1.428 1 96.94 379 TRP B O 1
ATOM 6737 N N . ALA B 1 380 ? 11.703 -32.688 2.617 1 95.31 380 ALA B N 1
ATOM 6738 C CA . ALA B 1 380 ? 12.305 -31.422 3.055 1 95.31 380 ALA B CA 1
ATOM 6739 C C . ALA B 1 380 ? 13.602 -31.672 3.812 1 95.31 380 ALA B C 1
ATOM 6741 O O . ALA B 1 380 ? 14.492 -30.812 3.836 1 95.31 380 ALA B O 1
ATOM 6742 N N . ARG B 1 381 ? 13.758 -32.844 4.387 1 94.12 381 ARG B N 1
ATOM 6743 C CA . ARG B 1 381 ? 14.93 -33.156 5.199 1 94.12 381 ARG B CA 1
ATOM 6744 C C . ARG B 1 381 ? 15.602 -34.438 4.742 1 94.12 381 ARG B C 1
ATOM 6746 O O . ARG B 1 381 ? 16.516 -34.938 5.406 1 94.12 381 ARG B O 1
ATOM 6753 N N . ASP B 1 382 ? 15.141 -35 3.703 1 96.88 382 ASP B N 1
ATOM 6754 C CA . ASP B 1 382 ? 15.703 -36.25 3.201 1 96.88 382 ASP B CA 1
ATOM 6755 C C . ASP B 1 382 ? 17.109 -36.031 2.627 1 96.88 382 ASP B C 1
ATOM 6757 O O . ASP B 1 382 ? 17.266 -35.312 1.647 1 96.88 382 ASP B O 1
ATOM 6761 N N . PRO B 1 383 ? 18.109 -36.688 3.188 1 96.81 383 PRO B N 1
ATOM 6762 C CA . PRO B 1 383 ? 19.484 -36.469 2.725 1 96.81 383 PRO B CA 1
ATOM 6763 C C . PRO B 1 383 ? 19.672 -36.844 1.261 1 96.81 383 PRO B C 1
ATOM 6765 O O . PRO B 1 383 ? 20.578 -36.344 0.596 1 96.81 383 PRO B O 1
ATOM 6768 N N . ARG B 1 384 ? 18.891 -37.75 0.734 1 97.88 384 ARG B N 1
ATOM 6769 C CA . ARG B 1 384 ? 18.984 -38.125 -0.669 1 97.88 384 ARG B CA 1
ATOM 6770 C C . ARG B 1 384 ? 18.688 -36.938 -1.587 1 97.88 384 ARG B C 1
ATOM 6772 O O . ARG B 1 384 ? 19.266 -36.844 -2.67 1 97.88 384 ARG B O 1
ATOM 6779 N N . VAL B 1 385 ? 17.734 -36.125 -1.188 1 97.94 385 VAL B N 1
ATOM 6780 C CA . VAL B 1 385 ? 17.406 -34.938 -1.955 1 97.94 385 VAL B CA 1
ATOM 6781 C C . VAL B 1 385 ? 18.625 -34.031 -2.055 1 97.94 385 VAL B C 1
ATOM 6783 O O . VAL B 1 385 ? 18.953 -33.531 -3.137 1 97.94 385 VAL B O 1
ATOM 6786 N N . GLU B 1 386 ? 19.359 -33.875 -0.942 1 95.38 386 GLU B N 1
ATOM 6787 C CA . GLU B 1 386 ? 20.547 -33.031 -0.934 1 95.38 386 GLU B CA 1
ATOM 6788 C C . GLU B 1 386 ? 21.656 -33.625 -1.779 1 95.38 386 GLU B C 1
ATOM 6790 O O . GLU B 1 386 ? 22.422 -32.906 -2.408 1 95.38 386 GLU B O 1
ATOM 6795 N N . THR B 1 387 ? 21.781 -34.875 -1.744 1 96.56 387 THR B N 1
ATOM 6796 C CA . THR B 1 387 ? 22.781 -35.531 -2.566 1 96.56 387 THR B CA 1
ATOM 6797 C C . THR B 1 387 ? 22.562 -35.219 -4.043 1 96.56 387 THR B C 1
ATOM 6799 O O . THR B 1 387 ? 23.5 -34.844 -4.75 1 96.56 387 THR B O 1
ATOM 6802 N N . LEU B 1 388 ? 21.344 -35.375 -4.48 1 98 388 LEU B N 1
ATOM 6803 C CA . LEU B 1 388 ? 21.047 -35.125 -5.883 1 98 388 LEU B CA 1
ATOM 6804 C C . LEU B 1 388 ? 21.172 -33.656 -6.207 1 98 388 LEU B C 1
ATOM 6806 O O . LEU B 1 388 ? 21.641 -33.281 -7.293 1 98 388 LEU B O 1
ATOM 6810 N N . ARG B 1 389 ? 20.703 -32.781 -5.316 1 96.5 389 ARG B N 1
ATOM 6811 C CA . ARG B 1 389 ? 20.859 -31.328 -5.512 1 96.5 389 ARG B CA 1
ATOM 6812 C C . ARG B 1 389 ? 22.312 -30.953 -5.707 1 96.5 389 ARG B C 1
ATOM 6814 O O . ARG B 1 389 ? 22.641 -30.125 -6.57 1 96.5 389 ARG B O 1
ATOM 6821 N N . SER B 1 390 ? 23.219 -31.562 -4.906 1 95.19 390 SER B N 1
ATOM 6822 C CA . SER B 1 390 ? 24.625 -31.219 -4.895 1 95.19 390 SER B CA 1
ATOM 6823 C C . SER B 1 390 ? 25.312 -31.594 -6.207 1 95.19 390 SER B C 1
ATOM 6825 O O . SER B 1 390 ? 26.328 -31 -6.582 1 95.19 390 SER B O 1
ATOM 6827 N N . ILE B 1 391 ? 24.781 -32.562 -6.922 1 97.06 391 ILE B N 1
ATOM 6828 C CA . ILE B 1 391 ? 25.422 -33 -8.156 1 97.06 391 ILE B CA 1
ATOM 6829 C C . ILE B 1 391 ? 24.656 -32.438 -9.359 1 97.06 391 ILE B C 1
ATOM 6831 O O . ILE B 1 391 ? 24.844 -32.906 -10.484 1 97.06 391 ILE B O 1
ATOM 6835 N N . THR B 1 392 ? 23.719 -31.562 -9.18 1 97.06 392 THR B N 1
ATOM 6836 C CA . THR B 1 392 ? 22.969 -30.922 -10.25 1 97.06 392 THR B CA 1
ATOM 6837 C C . THR B 1 392 ? 23.594 -29.594 -10.633 1 97.06 392 THR B C 1
ATOM 6839 O O . THR B 1 392 ? 23.828 -28.734 -9.773 1 97.06 392 THR B O 1
ATOM 6842 N N . THR B 1 393 ? 23.859 -29.391 -11.852 1 96.06 393 THR B N 1
ATOM 6843 C CA . THR B 1 393 ? 24.297 -28.109 -12.383 1 96.06 393 THR B CA 1
ATOM 6844 C C . THR B 1 393 ? 23.234 -27.5 -13.289 1 96.06 393 THR B C 1
ATOM 6846 O O . THR B 1 393 ? 22.469 -28.234 -13.938 1 96.06 393 THR B O 1
ATOM 6849 N N . MET B 1 394 ? 23.125 -26.219 -13.273 1 96.25 394 MET B N 1
ATOM 6850 C CA . MET B 1 394 ? 22.172 -25.5 -14.117 1 96.25 394 MET B CA 1
ATOM 6851 C C . MET B 1 394 ? 22.906 -24.531 -15.047 1 96.25 394 MET B C 1
ATOM 6853 O O . MET B 1 394 ? 23.906 -23.922 -14.656 1 96.25 394 MET B O 1
ATOM 6857 N N . GLU B 1 395 ? 22.406 -24.344 -16.25 1 96.44 395 GLU B N 1
ATOM 6858 C CA . GLU B 1 395 ? 22.953 -23.375 -17.188 1 96.44 395 GLU B CA 1
ATOM 6859 C C . GLU B 1 395 ? 21.859 -22.812 -18.094 1 96.44 395 GLU B C 1
ATOM 6861 O O . GLU B 1 395 ? 20.844 -23.469 -18.312 1 96.44 395 GLU B O 1
ATOM 6866 N N . GLU B 1 396 ? 22.078 -21.672 -18.594 1 97.31 396 GLU B N 1
ATOM 6867 C CA . GLU B 1 396 ? 21.188 -21.078 -19.578 1 97.31 396 GLU B CA 1
ATOM 6868 C C . GLU B 1 396 ? 21.453 -21.609 -20.984 1 97.31 396 GLU B C 1
ATOM 6870 O O . GLU B 1 396 ? 22.609 -21.734 -21.391 1 97.31 396 GLU B O 1
ATOM 6875 N N . ASP B 1 397 ? 20.469 -22 -21.656 1 97.69 397 ASP B N 1
ATOM 6876 C CA . ASP B 1 397 ? 20.516 -22.203 -23.094 1 97.69 397 ASP B CA 1
ATOM 6877 C C . ASP B 1 397 ? 19.953 -21 -23.844 1 97.69 397 ASP B C 1
ATOM 6879 O O . ASP B 1 397 ? 18.734 -20.766 -23.812 1 97.69 397 ASP B O 1
ATOM 6883 N N . PRO B 1 398 ? 20.719 -20.328 -24.594 1 97.31 398 PRO B N 1
ATOM 6884 C CA . PRO B 1 398 ? 20.266 -19.094 -25.25 1 97.31 398 PRO B CA 1
ATOM 6885 C C . PRO B 1 398 ? 19.109 -19.344 -26.219 1 97.31 398 PRO B C 1
ATOM 6887 O O . PRO B 1 398 ? 18.266 -18.453 -26.406 1 97.31 398 PRO B O 1
ATOM 6890 N N . SER B 1 399 ? 19.125 -20.469 -26.781 1 97.88 399 SER B N 1
ATOM 6891 C CA . SER B 1 399 ? 18 -20.766 -27.672 1 97.88 399 SER B CA 1
ATOM 6892 C C . SER B 1 399 ? 16.688 -20.875 -26.891 1 97.88 399 SER B C 1
ATOM 6894 O O . SER B 1 399 ? 15.641 -20.484 -27.391 1 97.88 399 SER B O 1
ATOM 6896 N N . PHE B 1 400 ? 16.75 -21.453 -25.672 1 97.81 400 PHE B N 1
ATOM 6897 C CA . PHE B 1 400 ? 15.562 -21.516 -24.828 1 97.81 400 PHE B CA 1
ATOM 6898 C C . PHE B 1 400 ? 15.094 -20.109 -24.469 1 97.81 400 PHE B C 1
ATOM 6900 O O . PHE B 1 400 ? 13.891 -19.844 -24.469 1 97.81 400 PHE B O 1
ATOM 6907 N N . THR B 1 401 ? 16.031 -19.234 -24.188 1 96.69 401 THR B N 1
ATOM 6908 C CA . THR B 1 401 ? 15.703 -17.859 -23.844 1 96.69 401 THR B CA 1
ATOM 6909 C C . THR B 1 401 ? 15.055 -17.141 -25.031 1 96.69 401 THR B C 1
ATOM 6911 O O . THR B 1 401 ? 14.086 -16.406 -24.859 1 96.69 401 THR B O 1
ATOM 6914 N N . ARG B 1 402 ? 15.578 -17.344 -26.188 1 96.88 402 ARG B N 1
ATOM 6915 C CA . ARG B 1 402 ? 15.023 -16.75 -27.406 1 96.88 402 ARG B CA 1
ATOM 6916 C C . ARG B 1 402 ? 13.586 -17.203 -27.625 1 96.88 402 ARG B C 1
ATOM 6918 O O . ARG B 1 402 ? 12.703 -16.375 -27.875 1 96.88 402 ARG B O 1
ATOM 6925 N N . ASP B 1 403 ? 13.352 -18.5 -27.531 1 96.69 403 ASP B N 1
ATOM 6926 C CA . ASP B 1 403 ? 12.023 -19.062 -27.75 1 96.69 403 ASP B CA 1
ATOM 6927 C C . ASP B 1 403 ? 11.047 -18.594 -26.672 1 96.69 403 ASP B C 1
ATOM 6929 O O . ASP B 1 403 ? 9.852 -18.422 -26.953 1 96.69 403 ASP B O 1
ATOM 6933 N N . TYR B 1 404 ? 11.594 -18.5 -25.562 1 95.38 404 TYR B N 1
ATOM 6934 C CA . TYR B 1 404 ? 10.836 -17.984 -24.422 1 95.38 404 TYR B CA 1
ATOM 6935 C C . TYR B 1 404 ? 10.25 -16.609 -24.719 1 95.38 404 TYR B C 1
ATOM 6937 O O . TYR B 1 404 ? 9.102 -16.328 -24.391 1 95.38 404 TYR B O 1
ATOM 6945 N N . HIS B 1 405 ? 10.93 -15.711 -25.406 1 93.69 405 HIS B N 1
ATOM 6946 C CA . HIS B 1 405 ? 10.547 -14.32 -25.641 1 93.69 405 HIS B CA 1
ATOM 6947 C C . HIS B 1 405 ? 9.852 -14.156 -26.984 1 93.69 405 HIS B C 1
ATOM 6949 O O . HIS B 1 405 ? 9.305 -13.086 -27.281 1 93.69 405 HIS B O 1
ATOM 6955 N N . ASP B 1 406 ? 9.867 -15.18 -27.812 1 93.81 406 ASP B N 1
ATOM 6956 C CA . ASP B 1 406 ? 9.172 -15.133 -29.094 1 93.81 406 ASP B CA 1
ATOM 6957 C C . ASP B 1 406 ? 7.66 -15.227 -28.906 1 93.81 406 ASP B C 1
ATOM 6959 O O . ASP B 1 406 ? 7.145 -16.266 -28.484 1 93.81 406 ASP B O 1
ATOM 6963 N N . PRO B 1 407 ? 6.906 -14.18 -29.297 1 90.38 407 PRO B N 1
ATOM 6964 C CA . PRO B 1 407 ? 5.461 -14.156 -29.062 1 90.38 407 PRO B CA 1
ATOM 6965 C C . PRO B 1 407 ? 4.727 -15.281 -29.781 1 90.38 407 PRO B C 1
ATOM 6967 O O . PRO B 1 407 ? 3.609 -15.641 -29.406 1 90.38 407 PRO B O 1
ATOM 6970 N N . GLN B 1 408 ? 5.34 -15.844 -30.734 1 91.69 408 GLN B N 1
ATOM 6971 C CA . GLN B 1 408 ? 4.691 -16.906 -31.484 1 91.69 408 GLN B CA 1
ATOM 6972 C C . GLN B 1 408 ? 5.012 -18.281 -30.891 1 91.69 408 GLN B C 1
ATOM 6974 O O . GLN B 1 408 ? 4.348 -19.266 -31.203 1 91.69 408 GLN B O 1
ATOM 6979 N N . CYS B 1 409 ? 6.004 -18.344 -30.094 1 94.38 409 CYS B N 1
ATOM 6980 C CA . CYS B 1 409 ? 6.441 -19.609 -29.516 1 94.38 409 CYS B CA 1
ATOM 6981 C C . CYS B 1 409 ? 6.113 -19.672 -28.031 1 94.38 409 CYS B C 1
ATOM 6983 O O . CYS B 1 409 ? 5.285 -20.484 -27.609 1 94.38 409 CYS B O 1
ATOM 6985 N N . ARG B 1 410 ? 6.695 -18.812 -27.156 1 94.25 410 ARG B N 1
ATOM 6986 C CA . ARG B 1 410 ? 6.527 -18.688 -25.719 1 94.25 410 ARG B CA 1
ATOM 6987 C C . ARG B 1 410 ? 6.82 -20 -25.016 1 94.25 410 ARG B C 1
ATOM 6989 O O . ARG B 1 410 ? 6.02 -20.469 -24.203 1 94.25 410 ARG B O 1
ATOM 6996 N N . SER B 1 411 ? 7.879 -20.609 -25.469 1 96.12 411 SER B N 1
ATOM 6997 C CA . SER B 1 411 ? 8.344 -21.859 -24.875 1 96.12 411 SER B CA 1
ATOM 6998 C C . SER B 1 411 ? 8.93 -21.625 -23.484 1 96.12 411 SER B C 1
ATOM 7000 O O . SER B 1 411 ? 9.539 -20.578 -23.234 1 96.12 411 SER B O 1
ATOM 7002 N N . VAL B 1 412 ? 8.672 -22.578 -22.562 1 95.94 412 VAL B N 1
ATOM 7003 C CA . VAL B 1 412 ? 9.328 -22.609 -21.25 1 95.94 412 VAL B CA 1
ATOM 7004 C C . VAL B 1 412 ? 10.141 -23.906 -21.109 1 95.94 412 VAL B C 1
ATOM 7006 O O . VAL B 1 412 ? 9.914 -24.688 -20.188 1 95.94 412 VAL B O 1
ATOM 7009 N N . ALA B 1 413 ? 11.109 -23.969 -21.875 1 97.88 413 ALA B N 1
ATOM 7010 C CA . ALA B 1 413 ? 11.789 -25.25 -22.094 1 97.88 413 ALA B CA 1
ATOM 7011 C C . ALA B 1 413 ? 12.812 -25.516 -21 1 97.88 413 ALA B C 1
ATOM 7013 O O . ALA B 1 413 ? 13.5 -24.594 -20.547 1 97.88 413 ALA B O 1
ATOM 7014 N N . ASN B 1 414 ? 12.891 -26.719 -20.609 1 98.5 414 ASN B N 1
ATOM 7015 C CA . ASN B 1 414 ? 14.008 -27.281 -19.859 1 98.5 414 ASN B CA 1
ATOM 7016 C C . ASN B 1 414 ? 14.5 -28.594 -20.469 1 98.5 414 ASN B C 1
ATOM 7018 O O . ASN B 1 414 ? 13.719 -29.328 -21.078 1 98.5 414 ASN B O 1
ATOM 7022 N N . ALA B 1 415 ? 15.781 -28.797 -20.375 1 98.75 415 ALA B N 1
ATOM 7023 C CA . ALA B 1 415 ? 16.391 -30.078 -20.75 1 98.75 415 ALA B CA 1
ATOM 7024 C C . ALA B 1 415 ? 17.203 -30.641 -19.594 1 98.75 415 ALA B C 1
ATOM 7026 O O . ALA B 1 415 ? 17.984 -29.938 -18.953 1 98.75 415 ALA B O 1
ATOM 7027 N N . LEU B 1 416 ? 16.938 -31.906 -19.281 1 98.75 416 LEU B N 1
ATOM 7028 C CA . LEU B 1 416 ? 17.688 -32.594 -18.25 1 98.75 416 LEU B CA 1
ATOM 7029 C C . LEU B 1 416 ? 18.547 -33.719 -18.859 1 98.75 416 LEU B C 1
ATOM 7031 O O . LEU B 1 416 ? 18.078 -34.469 -19.719 1 98.75 416 LEU B O 1
ATOM 7035 N N . GLU B 1 417 ? 19.75 -33.688 -18.484 1 98.75 417 GLU B N 1
ATOM 7036 C CA . GLU B 1 417 ? 20.672 -34.781 -18.797 1 98.75 417 GLU B CA 1
ATOM 7037 C C . GLU B 1 417 ? 21.188 -35.469 -17.531 1 98.75 417 GLU B C 1
ATOM 7039 O O . GLU B 1 417 ? 21.844 -34.812 -16.703 1 98.75 417 GLU B O 1
ATOM 7044 N N . VAL B 1 418 ? 20.891 -36.688 -17.375 1 98.69 418 VAL B N 1
ATOM 7045 C CA . VAL B 1 418 ? 21.312 -37.469 -16.219 1 98.69 418 VAL B CA 1
ATOM 7046 C C . VAL B 1 418 ? 22.375 -38.469 -16.641 1 98.69 418 VAL B C 1
ATOM 7048 O O . VAL B 1 418 ? 22.156 -39.25 -17.562 1 98.69 418 VAL B O 1
ATOM 7051 N N . THR B 1 419 ? 23.5 -38.406 -15.969 1 98.69 419 THR B N 1
ATOM 7052 C CA . THR B 1 419 ? 24.578 -39.344 -16.203 1 98.69 419 THR B CA 1
ATOM 7053 C C . THR B 1 419 ? 24.578 -40.438 -15.133 1 98.69 419 THR B C 1
ATOM 7055 O O . THR B 1 419 ? 24.594 -40.125 -13.938 1 98.69 419 THR B O 1
ATOM 7058 N N . LEU B 1 420 ? 24.625 -41.656 -15.594 1 98.31 420 LEU B N 1
ATOM 7059 C CA . LEU B 1 420 ? 24.641 -42.781 -14.688 1 98.31 420 LEU B CA 1
ATOM 7060 C C . LEU B 1 420 ? 26.062 -43.25 -14.391 1 98.31 420 LEU B C 1
ATOM 7062 O O . LEU B 1 420 ? 27 -42.844 -15.078 1 98.31 420 LEU B O 1
ATOM 7066 N N . ARG B 1 421 ? 26.188 -44.062 -13.383 1 97.12 421 ARG B N 1
ATOM 7067 C CA . ARG B 1 421 ? 27.5 -44.562 -12.93 1 97.12 421 ARG B CA 1
ATOM 7068 C C . ARG B 1 421 ? 28.219 -45.312 -14.047 1 97.12 421 ARG B C 1
ATOM 7070 O O . ARG B 1 421 ? 29.453 -45.25 -14.133 1 97.12 421 ARG B O 1
ATOM 7077 N N . ASP B 1 422 ? 27.547 -45.969 -14.93 1 96.19 422 ASP B N 1
ATOM 7078 C CA . ASP B 1 422 ? 28.172 -46.75 -16 1 96.19 422 ASP B CA 1
ATOM 7079 C C . ASP B 1 422 ? 28.469 -45.875 -17.219 1 96.19 422 ASP B C 1
ATOM 7081 O O . ASP B 1 422 ? 28.875 -46.375 -18.266 1 96.19 422 ASP B O 1
ATOM 7085 N N . GLY B 1 423 ? 28.109 -44.594 -17.109 1 97.31 423 GLY B N 1
ATOM 7086 C CA . GLY B 1 423 ? 28.422 -43.656 -18.172 1 97.31 423 GLY B CA 1
ATOM 7087 C C . GLY B 1 423 ? 27.25 -43.375 -19.094 1 97.31 423 GLY B C 1
ATOM 7088 O O . GLY B 1 423 ? 27.297 -42.438 -19.875 1 97.31 423 GLY B O 1
ATOM 7089 N N . THR B 1 424 ? 26.172 -44.188 -18.938 1 97.81 424 THR B N 1
ATOM 7090 C CA . THR B 1 424 ? 24.969 -43.969 -19.734 1 97.81 424 THR B CA 1
ATOM 7091 C C . THR B 1 424 ? 24.375 -42.594 -19.453 1 97.81 424 THR B C 1
ATOM 7093 O O . THR B 1 424 ? 24.328 -42.156 -18.297 1 97.81 424 THR B O 1
ATOM 7096 N N . LYS B 1 425 ? 23.938 -41.906 -20.547 1 98.12 425 LYS B N 1
ATOM 7097 C CA . LYS B 1 425 ? 23.266 -40.594 -20.406 1 98.12 425 LYS B CA 1
ATOM 7098 C C . LYS B 1 425 ? 21.797 -40.719 -20.781 1 98.12 425 LYS B C 1
ATOM 7100 O O . LYS B 1 425 ? 21.438 -41.281 -21.812 1 98.12 425 LYS B O 1
ATOM 7105 N N . LEU B 1 426 ? 20.953 -40.312 -19.891 1 98.38 426 LEU B N 1
ATOM 7106 C CA . LEU B 1 426 ? 19.516 -40.156 -20.141 1 98.38 426 LEU B CA 1
ATOM 7107 C C . LEU B 1 426 ? 19.156 -38.688 -20.328 1 98.38 426 LEU B C 1
ATOM 7109 O O . LEU B 1 426 ? 19.422 -37.875 -19.438 1 98.38 426 LEU B O 1
ATOM 7113 N N . GLU B 1 427 ? 18.609 -38.344 -21.453 1 98.06 427 GLU B N 1
ATOM 7114 C CA . GLU B 1 427 ? 18.281 -36.969 -21.766 1 98.06 427 GLU B CA 1
ATOM 7115 C C . GLU B 1 427 ? 16.797 -36.781 -22.047 1 98.06 427 GLU B C 1
ATOM 7117 O O . GLU B 1 427 ? 16.156 -37.688 -22.625 1 98.06 427 GLU B O 1
ATOM 7122 N N . GLU B 1 428 ? 16.25 -35.75 -21.609 1 98.62 428 GLU B N 1
ATOM 7123 C CA . GLU B 1 428 ? 14.867 -35.406 -21.906 1 98.62 428 GLU B CA 1
ATOM 7124 C C . GLU B 1 428 ? 14.711 -33.906 -22.047 1 98.62 428 GLU B C 1
ATOM 7126 O O . GLU B 1 428 ? 15.172 -33.125 -21.188 1 98.62 428 GLU B O 1
ATOM 7131 N N . LEU B 1 429 ? 14.18 -33.469 -23.156 1 98.56 429 LEU B N 1
ATOM 7132 C CA . LEU B 1 429 ? 13.844 -32.062 -23.422 1 98.56 429 LEU B CA 1
ATOM 7133 C C . LEU B 1 429 ? 12.336 -31.875 -23.516 1 98.56 429 LEU B C 1
ATOM 7135 O O . LEU B 1 429 ? 11.672 -32.594 -24.281 1 98.56 429 LEU B O 1
ATOM 7139 N N . VAL B 1 430 ? 11.781 -31.016 -22.781 1 98.38 430 VAL B N 1
ATOM 7140 C CA . VAL B 1 430 ? 10.367 -30.656 -22.859 1 98.38 430 VAL B CA 1
ATOM 7141 C C . VAL B 1 430 ? 10.227 -29.172 -23.203 1 98.38 430 VAL B C 1
ATOM 7143 O O . VAL B 1 430 ? 10.539 -28.312 -22.391 1 98.38 430 VAL B O 1
ATOM 7146 N N . PRO B 1 431 ? 9.711 -28.828 -24.344 1 97.75 431 PRO B N 1
ATOM 7147 C CA . PRO B 1 431 ? 9.672 -27.438 -24.781 1 97.75 431 PRO B CA 1
ATOM 7148 C C . PRO B 1 431 ? 8.484 -26.672 -24.219 1 97.75 431 PRO B C 1
ATOM 7150 O O . PRO B 1 431 ? 8.578 -25.469 -23.969 1 97.75 431 PRO B O 1
ATOM 7153 N N . PHE B 1 432 ? 7.309 -27.375 -24.141 1 97.69 432 PHE B N 1
ATOM 7154 C CA . PHE B 1 432 ? 6.074 -26.75 -23.672 1 97.69 432 PHE B CA 1
ATOM 7155 C C . PHE B 1 432 ? 5.465 -27.531 -22.531 1 97.69 432 PHE B C 1
ATOM 7157 O O . PHE B 1 432 ? 5.234 -28.734 -22.641 1 97.69 432 PHE B O 1
ATOM 7164 N N . PRO B 1 433 ? 5.223 -26.859 -21.453 1 97 433 PRO B N 1
ATOM 7165 C CA . PRO B 1 433 ? 4.652 -27.578 -20.312 1 97 433 PRO B CA 1
ATOM 7166 C C . PRO B 1 433 ? 3.197 -27.984 -20.531 1 97 433 PRO B C 1
ATOM 7168 O O . PRO B 1 433 ? 2.506 -27.391 -21.359 1 97 433 PRO B O 1
ATOM 7171 N N . LEU B 1 434 ? 2.764 -29.047 -19.797 1 95.44 434 LEU B N 1
ATOM 7172 C CA . LEU B 1 434 ? 1.326 -29.266 -19.672 1 95.44 434 LEU B CA 1
ATOM 7173 C C . LEU B 1 434 ? 0.624 -27.984 -19.219 1 95.44 434 LEU B C 1
ATOM 7175 O O . LEU B 1 434 ? 1.111 -27.281 -18.344 1 95.44 434 LEU B O 1
ATOM 7179 N N . GLY B 1 435 ? -0.487 -27.688 -19.859 1 96.44 435 GLY B N 1
ATOM 7180 C CA . GLY B 1 435 ? -1.195 -26.453 -19.547 1 96.44 435 GLY B CA 1
ATOM 7181 C C . GLY B 1 435 ? -0.938 -25.359 -20.562 1 96.44 435 GLY B C 1
ATOM 7182 O O . GLY B 1 435 ? -1.669 -24.359 -20.609 1 96.44 435 GLY B O 1
ATOM 7183 N N . HIS B 1 436 ? 0.133 -25.531 -21.391 1 97.06 436 HIS B N 1
ATOM 7184 C CA . HIS B 1 436 ? 0.44 -24.578 -22.453 1 97.06 436 HIS B CA 1
ATOM 7185 C C . HIS B 1 436 ? -0.607 -24.641 -23.562 1 97.06 436 HIS B C 1
ATOM 7187 O O . HIS B 1 436 ? -1.192 -25.688 -23.812 1 97.06 436 HIS B O 1
ATOM 7193 N N . VAL B 1 437 ? -0.799 -23.562 -24.234 1 95.44 437 VAL B N 1
ATOM 7194 C CA . VAL B 1 437 ? -1.831 -23.438 -25.266 1 95.44 437 VAL B CA 1
ATOM 7195 C C . VAL B 1 437 ? -1.527 -24.391 -26.422 1 95.44 437 VAL B C 1
ATOM 7197 O O . VAL B 1 437 ? -2.441 -24.875 -27.094 1 95.44 437 VAL B O 1
ATOM 7200 N N . ARG B 1 438 ? -0.27 -24.797 -26.531 1 96 438 ARG B N 1
ATOM 7201 C CA . ARG B 1 438 ? 0.143 -25.672 -27.625 1 96 438 ARG B CA 1
ATOM 7202 C C . ARG B 1 438 ? -0.081 -27.141 -27.25 1 96 438 ARG B C 1
ATOM 7204 O O . ARG B 1 438 ? 0.047 -28.031 -28.109 1 96 438 ARG B O 1
ATOM 7211 N N . ARG B 1 439 ? -0.337 -27.391 -26 1 96.88 439 ARG B N 1
ATOM 7212 C CA . ARG B 1 439 ? -0.695 -28.719 -25.547 1 96.88 439 ARG B CA 1
ATOM 7213 C C . ARG B 1 439 ? -2.197 -28.969 -25.672 1 96.88 439 ARG B C 1
ATOM 7215 O O . ARG B 1 439 ? -2.992 -28.328 -24.984 1 96.88 439 ARG B O 1
ATOM 7222 N N . PRO B 1 440 ? -2.66 -29.875 -26.5 1 95 440 PRO B N 1
ATOM 7223 C CA . PRO B 1 440 ? -4.086 -30.031 -26.797 1 95 440 PRO B CA 1
ATOM 7224 C C . PRO B 1 440 ? -4.895 -30.5 -25.594 1 95 440 PRO B C 1
ATOM 7226 O O . PRO B 1 440 ? -6.109 -30.297 -25.547 1 95 440 PRO B O 1
ATOM 7229 N N . GLU B 1 441 ? -4.242 -31.125 -24.641 1 96.31 441 GLU B N 1
ATOM 7230 C CA . GLU B 1 441 ? -4.934 -31.656 -23.484 1 96.31 441 GLU B CA 1
ATOM 7231 C C . GLU B 1 441 ? -5.137 -30.594 -22.406 1 96.31 441 GLU B C 1
ATOM 7233 O O . GLU B 1 441 ? -5.73 -30.875 -21.359 1 96.31 441 GLU B O 1
ATOM 7238 N N . THR B 1 442 ? -4.723 -29.391 -22.641 1 96 442 THR B N 1
ATOM 7239 C CA . THR B 1 442 ? -4.652 -28.344 -21.641 1 96 442 THR B CA 1
ATOM 7240 C C . THR B 1 442 ? -6.023 -28.109 -21 1 96 442 THR B C 1
ATOM 7242 O O . THR B 1 442 ? -6.176 -28.203 -19.781 1 96 442 THR B O 1
ATOM 7245 N N . LEU B 1 443 ? -7.074 -27.828 -21.75 1 97.31 443 LEU B N 1
ATOM 7246 C CA . LEU B 1 443 ? -8.367 -27.438 -21.203 1 97.31 443 LEU B CA 1
ATOM 7247 C C . LEU B 1 443 ? -8.992 -28.594 -20.422 1 97.31 443 LEU B C 1
ATOM 7249 O O . LEU B 1 443 ? -9.648 -28.391 -19.406 1 97.31 443 LEU B O 1
ATOM 7253 N N . GLN B 1 444 ? -8.766 -29.781 -20.938 1 97.75 444 GLN B N 1
ATOM 7254 C CA . GLN B 1 444 ? -9.266 -30.953 -20.234 1 97.75 444 GLN B CA 1
ATOM 7255 C C . GLN B 1 444 ? -8.57 -31.109 -18.875 1 97.75 444 GLN B C 1
ATOM 7257 O O . GLN B 1 444 ? -9.219 -31.359 -17.859 1 97.75 444 GLN B O 1
ATOM 7262 N N . LEU B 1 445 ? -7.266 -30.953 -18.844 1 97.38 445 LEU B N 1
ATOM 7263 C CA . LEU B 1 445 ? -6.496 -31.109 -17.625 1 97.38 445 LEU B CA 1
ATOM 7264 C C . LEU B 1 445 ? -6.852 -30.016 -16.625 1 97.38 445 LEU B C 1
ATOM 7266 O O . LEU B 1 445 ? -6.891 -30.266 -15.414 1 97.38 445 LEU B O 1
ATOM 7270 N N . VAL B 1 446 ? -7.086 -28.812 -17.125 1 97.88 446 VA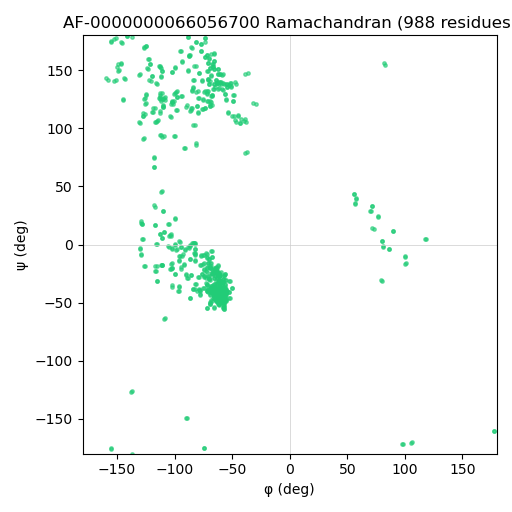L B N 1
ATOM 7271 C CA . VAL B 1 446 ? -7.473 -27.703 -16.266 1 97.88 446 VAL B CA 1
ATOM 7272 C C . VAL B 1 446 ? -8.82 -28 -15.609 1 97.88 446 VAL B C 1
ATOM 7274 O O . VAL B 1 446 ? -9.008 -27.734 -14.422 1 97.88 446 VAL B O 1
ATOM 7277 N N . ARG B 1 447 ? -9.742 -28.516 -16.344 1 98 447 ARG B N 1
ATOM 7278 C CA . ARG B 1 447 ? -11.055 -28.875 -15.82 1 98 447 ARG B CA 1
ATOM 7279 C C . ARG B 1 447 ? -10.93 -29.953 -14.75 1 98 447 ARG B C 1
ATOM 7281 O O . ARG B 1 447 ? -11.578 -29.875 -13.703 1 98 447 ARG B O 1
ATOM 7288 N N . GLU B 1 448 ? -10.109 -30.969 -15.023 1 97.88 448 GLU B N 1
ATOM 7289 C CA . GLU B 1 448 ? -9.898 -32.031 -14.062 1 97.88 448 GLU B CA 1
ATOM 7290 C C . GLU B 1 448 ? -9.289 -31.516 -12.766 1 97.88 448 GLU B C 1
ATOM 7292 O O . GLU B 1 448 ? -9.703 -31.906 -11.672 1 97.88 448 GLU B O 1
ATOM 7297 N N . LYS B 1 449 ? -8.328 -30.688 -12.938 1 97.19 449 LYS B N 1
ATOM 7298 C CA . LYS B 1 449 ? -7.715 -30.047 -11.773 1 97.19 449 LYS B CA 1
ATOM 7299 C C . LYS B 1 449 ? -8.75 -29.281 -10.969 1 97.19 449 LYS B C 1
ATOM 7301 O O . LYS B 1 449 ? -8.789 -29.375 -9.734 1 97.19 449 LYS B O 1
ATOM 7306 N N . ALA B 1 450 ? -9.562 -28.484 -11.625 1 98.12 450 ALA B N 1
ATOM 7307 C CA . ALA B 1 450 ? -10.586 -27.688 -10.953 1 98.12 450 ALA B CA 1
ATOM 7308 C C . ALA B 1 450 ? -11.562 -28.594 -10.203 1 98.12 450 ALA B C 1
ATOM 7310 O O . ALA B 1 450 ? -11.953 -28.281 -9.07 1 98.12 450 ALA B O 1
ATOM 7311 N N . GLN B 1 451 ? -11.945 -29.625 -10.867 1 98.25 451 GLN B N 1
ATOM 7312 C CA . GLN B 1 451 ? -12.859 -30.578 -10.242 1 98.25 451 GLN B CA 1
ATOM 7313 C C . GLN B 1 451 ? -12.266 -31.156 -8.961 1 98.25 451 GLN B C 1
ATOM 7315 O O . GLN B 1 451 ? -12.938 -31.203 -7.93 1 98.25 451 GLN B O 1
ATOM 7320 N N . GLN B 1 452 ? -11.055 -31.531 -9.031 1 97.31 452 GLN B N 1
ATOM 7321 C CA . GLN B 1 452 ? -10.367 -32.094 -7.875 1 97.31 452 GLN B CA 1
ATOM 7322 C C . GLN B 1 452 ? -10.25 -31.062 -6.758 1 97.31 452 GLN B C 1
ATOM 7324 O O . GLN B 1 452 ? -10.539 -31.359 -5.594 1 97.31 452 GLN B O 1
ATOM 7329 N N . ASN B 1 453 ? -9.828 -29.875 -7.117 1 97.56 453 ASN B N 1
ATOM 7330 C CA . ASN B 1 453 ? -9.609 -28.828 -6.129 1 97.56 453 ASN B CA 1
ATOM 7331 C C . ASN B 1 453 ? -10.914 -28.391 -5.469 1 97.56 453 ASN B C 1
ATOM 7333 O O . ASN B 1 453 ? -10.969 -28.219 -4.254 1 97.56 453 ASN B O 1
ATOM 7337 N N . LEU B 1 454 ? -11.945 -28.172 -6.289 1 98.38 454 LEU B N 1
ATOM 7338 C CA . LEU B 1 454 ? -13.242 -27.797 -5.734 1 98.38 454 LEU B CA 1
ATOM 7339 C C . LEU B 1 454 ? -13.758 -28.875 -4.777 1 98.38 454 LEU B C 1
ATOM 7341 O O . LEU B 1 454 ? -14.383 -28.562 -3.764 1 98.38 454 LEU B O 1
ATOM 7345 N N . GLY B 1 455 ? -13.477 -30.109 -5.078 1 97.88 455 GLY B N 1
ATOM 7346 C CA . GLY B 1 455 ? -13.945 -31.25 -4.285 1 97.88 455 GLY B CA 1
ATOM 7347 C C . GLY B 1 455 ? -13.305 -31.312 -2.91 1 97.88 455 GLY B C 1
ATOM 7348 O O . GLY B 1 455 ? -13.75 -32.062 -2.049 1 97.88 455 GLY B O 1
ATOM 7349 N N . LEU B 1 456 ? -12.328 -30.547 -2.674 1 96.38 456 LEU B N 1
ATOM 7350 C CA . LEU B 1 456 ? -11.656 -30.531 -1.379 1 96.38 456 LEU B CA 1
ATOM 7351 C C . LEU B 1 456 ? -12.555 -29.906 -0.312 1 96.38 456 LEU B C 1
ATOM 7353 O O . LEU B 1 456 ? -12.398 -30.188 0.878 1 96.38 456 LEU B O 1
ATOM 7357 N N . LYS B 1 457 ? -13.492 -28.984 -0.736 1 96.31 457 LYS B N 1
ATOM 7358 C CA . LYS B 1 457 ? -14.344 -28.312 0.241 1 96.31 457 LYS B CA 1
ATOM 7359 C C . LYS B 1 457 ? -15.82 -28.469 -0.106 1 96.31 457 LYS B C 1
ATOM 7361 O O . LYS B 1 457 ? -16.688 -28.25 0.742 1 96.31 457 LYS B O 1
ATOM 7366 N N . LEU B 1 458 ? -16.125 -28.812 -1.311 1 97.5 458 LEU B N 1
ATOM 7367 C CA . LEU B 1 458 ? -17.516 -28.906 -1.757 1 97.5 458 LEU B CA 1
ATOM 7368 C C . LEU B 1 458 ? -17.891 -30.344 -2.061 1 97.5 458 LEU B C 1
ATOM 7370 O O . LEU B 1 458 ? -17.031 -31.156 -2.418 1 97.5 458 LEU B O 1
ATOM 7374 N N . SER B 1 459 ? -19.234 -30.688 -1.946 1 96.56 459 SER B N 1
ATOM 7375 C CA . SER B 1 459 ? -19.703 -32.031 -2.279 1 96.56 459 SER B CA 1
ATOM 7376 C C . SER B 1 459 ? -19.578 -32.281 -3.771 1 96.56 459 SER B C 1
ATOM 7378 O O . SER B 1 459 ? -19.531 -31.375 -4.582 1 96.56 459 SER B O 1
ATOM 7380 N N . SER B 1 460 ? -19.484 -33.562 -4.09 1 96.94 460 SER B N 1
ATOM 7381 C CA . SER B 1 460 ? -19.391 -33.969 -5.492 1 96.94 460 SER B CA 1
ATOM 7382 C C . SER B 1 460 ? -20.578 -33.438 -6.301 1 96.94 460 SER B C 1
ATOM 7384 O O . SER B 1 460 ? -20.422 -33.062 -7.469 1 96.94 460 SER B O 1
ATOM 7386 N N . GLU B 1 461 ? -21.734 -33.406 -5.691 1 96.69 461 GLU B N 1
ATOM 7387 C CA . GLU B 1 461 ? -22.922 -32.906 -6.352 1 96.69 461 GLU B CA 1
ATOM 7388 C C . GLU B 1 461 ? -22.766 -31.422 -6.68 1 96.69 461 GLU B C 1
ATOM 7390 O O . GLU B 1 461 ? -23.078 -30.984 -7.789 1 96.69 461 GLU B O 1
ATOM 7395 N N . ARG B 1 462 ? -22.297 -30.719 -5.719 1 97 462 ARG B N 1
ATOM 7396 C CA . ARG B 1 462 ? -22.109 -29.281 -5.906 1 97 462 ARG B CA 1
ATOM 7397 C C . ARG B 1 462 ? -21.047 -29.016 -6.961 1 97 462 ARG B C 1
ATOM 7399 O O . ARG B 1 462 ? -21.188 -28.094 -7.773 1 97 462 ARG B O 1
ATOM 7406 N N . VAL B 1 463 ? -19.922 -29.734 -6.93 1 98.38 463 VAL B N 1
ATOM 7407 C CA . VAL B 1 463 ? -18.859 -29.594 -7.914 1 98.38 463 VAL B CA 1
ATOM 7408 C C . VAL B 1 463 ? -19.422 -29.828 -9.312 1 98.38 463 VAL B C 1
ATOM 7410 O O . VAL B 1 463 ? -19.156 -29.062 -10.234 1 98.38 463 VAL B O 1
ATOM 7413 N N . GLY B 1 464 ? -20.172 -30.922 -9.445 1 98.12 464 GLY B N 1
ATOM 7414 C CA . GLY B 1 464 ? -20.812 -31.188 -10.719 1 98.12 464 GLY B CA 1
ATOM 7415 C C . GLY B 1 464 ? -21.719 -30.062 -11.172 1 98.12 464 GLY B C 1
ATOM 7416 O O . GLY B 1 464 ? -21.75 -29.719 -12.352 1 98.12 464 GLY B O 1
ATOM 7417 N N . GLN B 1 465 ? -22.484 -29.531 -10.234 1 98.06 465 GLN B N 1
ATOM 7418 C CA . GLN B 1 465 ? -23.375 -28.422 -10.531 1 98.06 465 GLN B CA 1
ATOM 7419 C C . GLN B 1 465 ? -22.609 -27.203 -11.039 1 98.06 465 GLN B C 1
ATOM 7421 O O . GLN B 1 465 ? -23.016 -26.562 -11.992 1 98.06 465 GLN B O 1
ATOM 7426 N N . ILE B 1 466 ? -21.516 -26.875 -10.414 1 98.5 466 ILE B N 1
ATOM 7427 C CA . ILE B 1 466 ? -20.688 -25.734 -10.789 1 98.5 466 ILE B CA 1
ATOM 7428 C C . ILE B 1 466 ? -20.156 -25.922 -12.203 1 98.5 466 ILE B C 1
ATOM 7430 O O . ILE B 1 466 ? -20.281 -25.031 -13.047 1 98.5 466 ILE B O 1
ATOM 7434 N N . LEU B 1 467 ? -19.547 -27.062 -12.484 1 98.38 467 LEU B N 1
ATOM 7435 C CA . LEU B 1 467 ? -18.938 -27.328 -13.781 1 98.38 467 LEU B CA 1
ATOM 7436 C C . LEU B 1 467 ? -20 -27.344 -14.883 1 98.38 467 LEU B C 1
ATOM 7438 O O . LEU B 1 467 ? -19.781 -26.812 -15.977 1 98.38 467 LEU B O 1
ATOM 7442 N N . ASP B 1 468 ? -21.172 -27.891 -14.578 1 97.81 468 ASP B N 1
ATOM 7443 C CA . ASP B 1 468 ? -22.266 -27.906 -15.539 1 97.81 468 ASP B CA 1
ATOM 7444 C C . ASP B 1 468 ? -22.75 -26.484 -15.828 1 97.81 468 ASP B C 1
ATOM 7446 O O . ASP B 1 468 ? -23.062 -26.156 -16.969 1 97.81 468 ASP B O 1
ATOM 7450 N N . THR B 1 469 ? -22.891 -25.734 -14.781 1 98.31 469 THR B N 1
ATOM 7451 C CA . THR B 1 469 ? -23.328 -24.344 -14.914 1 98.31 469 THR B CA 1
ATOM 7452 C C . THR B 1 469 ? -22.422 -23.578 -15.859 1 98.31 469 THR B C 1
ATOM 7454 O O . THR B 1 469 ? -22.891 -22.859 -16.75 1 98.31 469 THR B O 1
ATOM 7457 N N . VAL B 1 470 ? -21.109 -23.688 -15.727 1 98.19 470 VAL B N 1
ATOM 7458 C CA . VAL B 1 470 ? -20.109 -22.953 -16.5 1 98.19 470 VAL B CA 1
ATOM 7459 C C . VAL B 1 470 ? -20.188 -23.375 -17.969 1 98.19 470 VAL B C 1
ATOM 7461 O O . VAL B 1 470 ? -19.969 -22.562 -18.875 1 98.19 470 VAL B O 1
ATOM 7464 N N . ASP B 1 471 ? -20.609 -24.609 -18.25 1 96.12 471 ASP B N 1
ATOM 7465 C CA . ASP B 1 471 ? -20.656 -25.172 -19.594 1 96.12 471 ASP B CA 1
ATOM 7466 C C . ASP B 1 471 ? -21.922 -24.734 -20.328 1 96.12 471 ASP B C 1
ATOM 7468 O O . ASP B 1 471 ? -22.016 -24.844 -21.562 1 96.12 471 ASP B O 1
ATOM 7472 N N . GLN B 1 472 ? -22.875 -24.203 -19.625 1 95.88 472 GLN B N 1
ATOM 7473 C CA . GLN B 1 472 ? -24.172 -23.891 -20.219 1 95.88 472 GLN B CA 1
ATOM 7474 C C . GLN B 1 472 ? -24.172 -22.484 -20.812 1 95.88 472 GLN B C 1
ATOM 7476 O O . GLN B 1 472 ? -23.516 -21.578 -20.297 1 95.88 472 GLN B O 1
ATOM 7481 N N . PRO B 1 473 ? -24.906 -22.266 -21.828 1 93.12 473 PRO B N 1
ATOM 7482 C CA . PRO B 1 473 ? -25.016 -20.938 -22.453 1 93.12 473 PRO B CA 1
ATOM 7483 C C . PRO B 1 473 ? -25.609 -19.891 -21.516 1 93.12 473 PRO B C 1
ATOM 7485 O O . PRO B 1 473 ? -25.25 -18.703 -21.609 1 93.12 473 PRO B O 1
ATOM 7488 N N . LYS B 1 474 ? -26.484 -20.281 -20.641 1 95.81 474 LYS B N 1
ATOM 7489 C CA . LYS B 1 474 ? -27.156 -19.344 -19.75 1 95.81 474 LYS B CA 1
ATOM 7490 C C . LYS B 1 474 ? -26.203 -18.812 -18.672 1 95.81 474 LYS B C 1
ATOM 7492 O O . LYS B 1 474 ? -26.516 -17.859 -17.984 1 95.81 474 LYS B O 1
ATOM 7497 N N . PHE B 1 475 ? -25.016 -19.453 -18.578 1 98.12 475 PHE B N 1
ATOM 7498 C CA . PHE B 1 475 ? -24.031 -19.062 -17.578 1 98.12 475 PHE B CA 1
ATOM 7499 C C . PHE B 1 475 ? -23.703 -17.578 -17.703 1 98.12 475 PHE B C 1
ATOM 7501 O O . PHE B 1 475 ? -23.594 -16.859 -16.703 1 98.12 475 PHE B O 1
ATOM 7508 N N . GLU B 1 476 ? -23.609 -17.109 -18.891 1 97.25 476 GLU B N 1
ATOM 7509 C CA . GLU B 1 476 ? -23.203 -15.727 -19.156 1 97.25 476 GLU B CA 1
ATOM 7510 C C . GLU B 1 476 ? -24.219 -14.734 -18.609 1 97.25 476 GLU B C 1
ATOM 7512 O O . GLU B 1 476 ? -23.859 -13.609 -18.234 1 97.25 476 GLU B O 1
ATOM 7517 N N . LYS B 1 477 ? -25.438 -15.109 -18.5 1 97.62 477 LYS B N 1
ATOM 7518 C CA . LYS B 1 477 ? -26.484 -14.219 -18.016 1 97.62 477 LYS B CA 1
ATOM 7519 C C . LYS B 1 477 ? -26.688 -14.359 -16.5 1 97.62 477 LYS B C 1
ATOM 7521 O O . LYS B 1 477 ? -27.359 -13.531 -15.883 1 97.62 477 LYS B O 1
ATOM 7526 N N . MET B 1 478 ? -26.047 -15.328 -15.977 1 98.38 478 MET B N 1
ATOM 7527 C CA . MET B 1 478 ? -26.188 -15.594 -14.547 1 98.38 478 MET B CA 1
ATOM 7528 C C . MET B 1 478 ? -25.641 -14.43 -13.719 1 98.38 478 MET B C 1
ATOM 7530 O O . MET B 1 478 ? -24.609 -13.844 -14.062 1 98.38 478 MET B O 1
ATOM 7534 N N . ALA B 1 479 ? -26.344 -14.117 -12.586 1 98.69 479 ALA B N 1
ATOM 7535 C CA . ALA B 1 479 ? -25.844 -13.109 -11.664 1 98.69 479 ALA B CA 1
ATOM 7536 C C . ALA B 1 479 ? -24.547 -13.57 -11 1 98.69 479 ALA B C 1
ATOM 7538 O O . ALA B 1 479 ? -24.438 -14.727 -10.578 1 98.69 479 ALA B O 1
ATOM 7539 N N . ALA B 1 480 ? -23.641 -12.672 -10.898 1 98.88 480 ALA B N 1
ATOM 7540 C CA . ALA B 1 480 ? -22.375 -12.992 -10.242 1 98.88 480 ALA B CA 1
ATOM 7541 C C . ALA B 1 480 ? -22.609 -13.523 -8.836 1 98.88 480 ALA B C 1
ATOM 7543 O O . ALA B 1 480 ? -21.922 -14.461 -8.398 1 98.88 480 ALA B O 1
ATOM 7544 N N . SER B 1 481 ? -23.547 -12.914 -8.102 1 98.56 481 SER B N 1
ATOM 7545 C CA . SER B 1 481 ? -23.844 -13.336 -6.738 1 98.56 481 SER B CA 1
ATOM 7546 C C . SER B 1 481 ? -24.359 -14.773 -6.703 1 98.56 481 SER B C 1
ATOM 7548 O O . SER B 1 481 ? -24.016 -15.539 -5.805 1 98.56 481 SER B O 1
ATOM 7550 N N . ASP B 1 482 ? -25.203 -15.125 -7.648 1 98.44 482 ASP B N 1
ATOM 7551 C CA . ASP B 1 482 ? -25.719 -16.484 -7.727 1 98.44 482 ASP B CA 1
ATOM 7552 C C . ASP B 1 482 ? -24.594 -17.484 -7.98 1 98.44 482 ASP B C 1
ATOM 7554 O O . ASP B 1 482 ? -24.578 -18.578 -7.418 1 98.44 482 ASP B O 1
ATOM 7558 N N . PHE B 1 483 ? -23.719 -17.141 -8.852 1 98.75 483 PHE B N 1
ATOM 7559 C CA . PHE B 1 483 ? -22.578 -18 -9.133 1 98.75 483 PHE B CA 1
ATOM 7560 C C . PHE B 1 483 ? -21.719 -18.188 -7.895 1 98.75 483 PHE B C 1
ATOM 7562 O O . PHE B 1 483 ? -21.312 -19.297 -7.566 1 98.75 483 PHE B O 1
ATOM 7569 N N . VAL B 1 484 ? -21.391 -17.062 -7.184 1 98.81 484 VAL B N 1
ATOM 7570 C CA . VAL B 1 484 ? -20.578 -17.109 -5.977 1 98.81 484 VAL B CA 1
ATOM 7571 C C . VAL B 1 484 ? -21.25 -18 -4.93 1 98.81 484 VAL B C 1
ATOM 7573 O O . VAL B 1 484 ? -20.578 -18.766 -4.23 1 98.81 484 VAL B O 1
ATOM 7576 N N . ASP B 1 485 ? -22.547 -17.938 -4.832 1 98.19 485 ASP B N 1
ATOM 7577 C CA . ASP B 1 485 ? -23.281 -18.703 -3.836 1 98.19 485 ASP B CA 1
ATOM 7578 C C . ASP B 1 485 ? -23.094 -20.203 -4.039 1 98.19 485 ASP B C 1
ATOM 7580 O O . ASP B 1 485 ? -23.219 -20.984 -3.098 1 98.19 485 ASP B O 1
ATOM 7584 N N . LEU B 1 486 ? -22.797 -20.625 -5.266 1 98.25 486 LEU B N 1
ATOM 7585 C CA . LEU B 1 486 ? -22.578 -22.031 -5.539 1 98.25 486 LEU B CA 1
ATOM 7586 C C . LEU B 1 486 ? -21.344 -22.547 -4.797 1 98.25 486 LEU B C 1
ATOM 7588 O O . LEU B 1 486 ? -21.203 -23.75 -4.578 1 98.25 486 LEU B O 1
ATOM 7592 N N . PHE B 1 487 ? -20.438 -21.688 -4.434 1 98.5 487 PHE B N 1
ATOM 7593 C CA . PHE B 1 487 ? -19.156 -22.094 -3.871 1 98.5 487 PHE B CA 1
ATOM 7594 C C . PHE B 1 487 ? -19.188 -22.062 -2.348 1 98.5 487 PHE B C 1
ATOM 7596 O O . PHE B 1 487 ? -18.172 -22.281 -1.689 1 98.5 487 PHE B O 1
ATOM 7603 N N . ILE B 1 488 ? -20.328 -21.75 -1.731 1 97.19 488 ILE B N 1
ATOM 7604 C CA . ILE B 1 488 ? -20.469 -21.688 -0.281 1 97.19 488 ILE B CA 1
ATOM 7605 C C . ILE B 1 488 ? -20.891 -23.062 0.244 1 97.19 488 ILE B C 1
ATOM 7607 O O . ILE B 1 488 ? -21.953 -23.578 -0.137 1 97.19 488 ILE B O 1
ATOM 7611 N N . PRO B 1 489 ? -20.047 -23.609 1.062 1 92.94 489 PRO B N 1
ATOM 7612 C CA . PRO B 1 489 ? -20.406 -24.922 1.586 1 92.94 489 PRO B CA 1
ATOM 7613 C C . PRO B 1 489 ? -21.703 -24.906 2.4 1 92.94 489 PRO B C 1
ATOM 7615 O O . PRO B 1 489 ? -21.984 -23.922 3.088 1 92.94 489 PRO B O 1
ATOM 7618 N N . GLN B 1 490 ? -22.562 -25.922 2.264 1 83.75 490 GLN B N 1
ATOM 7619 C CA . GLN B 1 490 ? -23.75 -26.062 3.094 1 83.75 490 GLN B CA 1
ATOM 7620 C C . GLN B 1 490 ? -23.375 -26.375 4.543 1 83.75 490 GLN B C 1
ATOM 7622 O O . GLN B 1 490 ? -22.422 -27.109 4.801 1 83.75 490 GLN B O 1
ATOM 7627 N N . PRO B 1 491 ? -24 -25.5 5.414 1 74.19 491 PRO B N 1
ATOM 7628 C CA . PRO B 1 491 ? -23.672 -25.797 6.812 1 74.19 491 PRO B CA 1
ATOM 7629 C C . PRO B 1 491 ? -23.844 -27.281 7.156 1 74.19 491 PRO B C 1
ATOM 7631 O O . PRO B 1 491 ? -24.703 -27.953 6.574 1 74.19 491 PRO B O 1
ATOM 7634 N N . ALA B 1 492 ? -22.859 -27.969 7.75 1 55.84 492 ALA B N 1
ATOM 7635 C CA . ALA B 1 492 ? -23 -29.359 8.203 1 55.84 492 ALA B CA 1
ATOM 7636 C C . ALA B 1 492 ? -24.328 -29.562 8.938 1 55.84 492 ALA B C 1
ATOM 7638 O O . ALA B 1 492 ? -24.75 -28.688 9.703 1 55.84 492 ALA B O 1
ATOM 7639 N N . SER B 1 493 ? -25.344 -30.312 8.414 1 47.19 493 SER B N 1
ATOM 7640 C CA . SER B 1 493 ? -26.547 -30.719 9.141 1 47.19 493 SER B CA 1
ATOM 7641 C C . SER B 1 493 ? -26.219 -31.078 10.586 1 47.19 493 SER B C 1
ATOM 7643 O O . SER B 1 493 ? -25.25 -31.812 10.836 1 47.19 493 SER B O 1
ATOM 7645 N N . SER B 1 494 ? -26.562 -30.219 11.555 1 38.75 494 SER B N 1
ATOM 7646 C CA . SER B 1 494 ? -26.609 -30.75 12.914 1 38.75 494 SER B CA 1
ATOM 7647 C C . SER B 1 494 ? -27.391 -32.062 12.953 1 38.75 494 SER B C 1
ATOM 7649 O O . SER B 1 494 ? -28.5 -32.156 12.414 1 38.75 494 SER B O 1
ATOM 7651 N N . ALA B 1 495 ? -26.875 -33.312 13.18 1 28.16 495 ALA B N 1
ATOM 7652 C CA . ALA B 1 495 ? -27.641 -34.406 13.781 1 28.16 495 ALA B CA 1
ATOM 7653 C C . ALA B 1 495 ? -28.375 -33.938 15.031 1 28.16 495 ALA B C 1
ATOM 7655 O O . ALA B 1 495 ? -27.75 -33.469 15.992 1 28.16 495 ALA B O 1
ATOM 7656 N N . ALA B 1 496 ? -29.656 -33.812 14.914 1 21.34 496 ALA B N 1
ATOM 7657 C CA . ALA B 1 496 ? -30.562 -33.969 16.047 1 21.34 496 ALA B CA 1
ATOM 7658 C C . ALA B 1 496 ? -30.484 -35.375 16.625 1 21.34 496 ALA B C 1
ATOM 7660 O O . ALA B 1 496 ? -30.562 -36.344 15.898 1 21.34 496 ALA B O 1
#

Radius of gyration: 29.67 Å; Cα contacts (8 Å, |Δi|>4): 2170; chains: 2; bounding box: 70×107×68 Å

pLDDT: mean 95.07, std 8.98, range [21.22, 99.0]

Nearest PDB structures (foldseek):
  5mvi-assembly3_A  TM=9.724E-01  e=1.088E-44  Salmonella enterica
  1szq-assembly1_B  TM=8.866E-01  e=1.271E-45  Escherichia coli
  5mux-assembly3_F  TM=9.724E-01  e=1.202E-42  Bacillus subtilis subsp. subtilis str. 168
  5mvi-assembly3_B  TM=9.617E-01  e=2.649E-28  Salmonella enterica
  5mvi-assembly2_D  TM=9.701E-01  e=6.027E-28  Salmonella enterica

Solvent-accessible surface area (backbone atoms only — not comparable to full-atom values): 48414 Å² total; per-residue (Å²): 130,82,73,74,71,61,40,67,26,65,76,67,64,62,36,66,68,49,51,53,53,44,49,46,69,74,63,63,77,90,85,47,69,59,29,55,56,39,37,55,50,49,51,46,31,28,53,11,26,21,37,37,22,49,71,74,28,69,67,57,40,51,66,47,62,60,59,53,51,84,37,68,73,26,68,58,25,19,62,41,64,60,41,89,45,28,26,38,50,45,54,24,4,25,36,45,3,17,24,21,35,43,66,49,35,26,47,38,39,85,41,54,19,65,46,42,54,60,31,30,46,11,24,44,52,30,48,34,22,23,46,16,41,50,19,51,74,69,71,34,68,88,60,39,32,27,34,43,55,50,45,50,40,49,32,42,28,20,13,54,31,44,44,44,18,53,62,37,41,43,61,82,51,15,29,36,56,40,53,39,38,18,37,22,26,16,38,39,42,20,56,75,72,63,50,51,69,69,49,26,38,16,21,35,23,44,46,64,28,46,41,50,30,39,33,35,39,65,31,72,54,29,40,37,69,59,66,16,39,45,38,1,50,22,15,19,48,17,50,46,42,35,50,46,31,73,43,65,50,77,52,30,41,40,30,48,69,38,81,69,27,5,34,24,47,40,65,45,76,62,46,78,88,47,66,92,60,83,84,60,46,62,38,39,52,51,43,30,38,40,73,52,50,41,41,76,64,37,42,11,39,44,54,26,25,42,54,50,23,52,56,33,51,75,67,71,50,48,58,83,78,36,50,68,37,34,42,36,38,26,19,57,66,32,48,71,59,24,34,61,41,74,67,68,88,43,33,51,35,37,49,34,16,44,48,50,48,33,27,47,16,37,69,66,58,45,85,64,46,68,64,56,33,30,77,84,20,73,60,62,72,33,65,57,38,53,54,47,33,72,39,44,46,76,45,70,35,68,67,38,35,53,36,31,68,32,91,88,65,55,31,46,28,18,32,40,38,37,30,32,74,88,65,52,72,50,72,34,74,28,50,66,32,75,22,24,68,87,36,87,59,21,69,61,48,42,50,51,50,19,51,55,25,36,46,73,67,35,54,68,69,50,44,48,50,52,57,51,43,70,73,38,81,64,35,42,70,33,43,29,36,63,58,43,54,66,41,39,53,75,76,78,78,77,85,126,127,82,74,72,71,63,38,66,26,65,77,69,65,62,36,66,67,49,50,52,53,44,49,46,69,74,61,64,76,90,85,47,70,61,28,56,55,39,38,56,50,49,51,46,30,28,54,9,26,21,35,36,22,50,71,74,28,69,68,56,40,52,67,48,63,61,61,52,52,83,37,69,74,26,68,58,25,19,62,42,65,58,40,89,44,28,26,39,48,45,54,25,4,24,35,45,4,16,25,20,34,44,65,50,35,25,46,40,40,84,42,55,19,64,48,43,54,60,30,29,47,11,25,44,51,30,48,34,21,23,48,16,41,48,20,52,74,70,71,34,68,88,62,38,33,27,34,43,56,52,43,50,40,48,33,44,27,19,13,54,32,44,44,44,18,52,61,37,41,43,60,81,52,16,28,36,56,42,52,38,38,17,37,23,27,15,38,39,43,19,56,74,72,64,48,52,69,68,49,27,39,16,24,34,24,45,48,63,31,45,39,50,31,40,32,34,40,65,31,71,53,30,39,36,70,60,66,18,40,46,40,2,49,20,15,18,50,16,49,47,44,35,50,44,30,72,44,65,49,79,52,31,40,42,31,49,69,37,80,67,29,4,34,24,47,39,67,46,76,62,46,75,89,46,65,92,58,80,85,60,47,61,40,38,54,50,44,29,38,40,74,52,51,41,42,76,65,37,44,11,40,43,54,26,24,41,54,50,23,51,55,33,52,76,68,71,52,48,57,81,78,37,50,68,36,36,43,36,37,27,18,60,67,34,51,71,61,23,34,59,42,75,68,68,87,41,35,50,37,36,48,33,16,44,48,51,48,34,26,46,17,37,68,67,57,45,84,67,45,67,64,56,34,30,77,83,20,73,60,61,74,33,66,59,38,52,54,46,34,73,38,44,46,77,45,70,35,68,69,37,35,52,36,33,67,31,92,87,64,55,30,47,31,19,32,39,37,36,31,32,73,88,65,53,73,50,73,34,73,26,50,64,32,76,22,24,65,86,36,87,58,20,68,61,48,42,51,52,49,19,53,57,24,37,45,75,66,35,54,70,69,51,45,51,49,54,58,51,44,69,72,36,80,64,36,42,68,33,44,28,36,62,58,44,55,66,40,40,53,75,76,78,78,77,86,126

Organism: Aspergillus oryzae (strain ATCC 42149 / RIB 40) (NCBI:txid510516)

Sequence (992 aa):
MTIPAADDNNCPSYDKVIDLIVDYAYDYEIDSPAAWTRAKAALIDALGAAIESIHTSPECAAMIGPVWPQTATVPGGFRLPGTQFQVDALKGAFDLGGMIRYLDHNDAFPGAEWGHPSDNLGAILSTADILSREALARGSPEEVISMKQVLTALIKAYEIQGVFQIRNAFNKVGLDHVILVKVASSAMVSWLMGLSRDQARAVVSHAWADGHPLRVYRQAPNAGPRKGWAAGDACMRAVHLANLVRCGQPGIRSAITTPRWGFYDVLYRGQTFELPRPFTSWVMETVLFKVSTAEGHGLTAVEAALTIAEKLAQRGLRPEEDIVNIRARTQEAGMIIINKKGPLHNAADRDHCLRYMVAVVLLKGSQITTADYQDSSPWARDPRVETLRSITTMEEDPSFTRDYHDPQCRSVANALEVTLRDGTKLEELVPFPLGHVRRPETLQLVREKAQQNLGLKLSSERVGQILDTVDQPKFEKMAASDFVDLFIPQPASSAAMTIPAADDNNCPSYDKVIDLIVDYAYDYEIDSPAAWTRAKAALIDALGAAIESIHTSPECAAMIGPVWPQTATVPGGFRLPGTQFQVDALKGAFDLGGMIRYLDHNDAFPGAEWGHPSDNLGAILSTADILSREALARGSPEEVISMKQVLTALIKAYEIQGVFQIRNAFNKVGLDHVILVKVASSAMVSWLMGLSRDQARAVVSHAWADGHPLRVYRQAPNAGPRKGWAAGDACMRAVHLANLVRCGQPGIRSAITTPRWGFYDVLYRGQTFELPRPFTSWVMETVLFKVSTAEGHGLTAVEAALTIAEKLAQRGLRPEEDIVNIRARTQEAGMIIINKKGPLHNAADRDHCLRYMVAVVLLKGSQITTADYQDSSPWARDPRVETLRSITTMEEDPSFTRDYHDPQCRSVANALEVTLRDGTKLEELVPFPLGHVRRPETLQLVREKAQQNLGLKLSSERVGQILDTVDQPKFEKMAASDFVDLFIPQPASSAA